Protein AF-A0A812VMN1-F1 (afdb_monomer_lite)

Radius of gyration: 35.75 Å; chains: 1; bounding box: 93×97×85 Å

InterPro domains:
  IPR004925 HpaB/PvcC/4-BUDH [PTHR36117] (521-815)
  IPR009100 Acyl-CoA dehydrogenase/oxidase, N-terminal and middle domain superfamily [SSF56645] (523-792)
  IPR024674 HpaB/PvcC/4-BUDH N-terminal [PF11794] (525-792)
  IPR027417 P-loop containing nucleoside triphosphate hydrolase [SSF52540] (145-323)
  IPR046373 Acyl-CoA oxidase/dehydrogenase, middle domain superfamily [G3DSA:2.40.110.10] (662-793)

Sequence (817 aa):
MIYGEPLGSWRSGKNKSITTGWVNLVDEKDIPRLTPWEFQLAHIMRTSMAMEYAAKKKKEVPDLNLYYEMCQSLADAIGLIKKQYAFEFPQTPMEEVLPLQDALALQTRFREGSVAGAKFDLLWYLQNGAHLLAGSGFAKKHRTTVFKPFKIQELMIDAILQPGPQLVFGIAPPGTGKTAVVSHILNLFPVHTLVFCCPALPVVLSVGRISNTLGIPYAFCKGRRITPSYSCGRGLGTHVDMPAEPNKPAQTAVECLRYMVVKLNLERKKKRLAEKKRKRNLHDLKRFPRIFLMCDSASASWVLRQLDPNRTILVVDEPPMGSDVYPENPEDNPLACAMMQAMMTPMYKTILMSATLPRPSALPTLVNSFLDRFHIPAAEKDLHVRECMSTELDRGAVMCGPSGAVAFPHQNVSGFDELKKLCLRLPADPLVLKAYTERALARAMEKVQRLKALVGHVKAMDSTPDLEDLAQRAWPDNSGCGTTCGCSSSLSASATAAPAPSPETPLAALSWPRTNPVKQPEIVTAEDFIESLRGRNLKVILQGELISEFVDHPIVWPSVNAMAESYRLAQENPELGSAVGFSGYRMSRFLHICESADDLVLQSQMQRELGRRTGTCFQRCVGQDASNAMWSTTYDIDQKFGTNYHKRFQDFLKLAQSKNWVLGGAMTDVKGDRSLNPSQQEDPDLFVRVAERKPNGGIVLRGCKAHQTGNLNSHWMILMPGSKMDPADKDYAVSCAVPVDAPGITYVYGRQSCDLRAMEPGDIDQGNAKFGGQETMTIFEDVYVPPEYVFMDGEVDFTQILVERFTAYHRRRGLVY

Structure (mmCIF, N/CA/C/O backbone):
data_AF-A0A812VMN1-F1
#
_entry.id   AF-A0A812VMN1-F1
#
loop_
_atom_site.group_PDB
_atom_site.id
_atom_site.type_symbol
_atom_site.label_atom_id
_atom_site.label_alt_id
_atom_site.label_comp_id
_atom_site.label_asym_id
_atom_site.label_entity_id
_atom_site.label_seq_id
_atom_site.pdbx_PDB_ins_code
_atom_site.Cartn_x
_atom_site.Cartn_y
_atom_site.Cartn_z
_atom_site.occupancy
_atom_site.B_iso_or_equiv
_atom_site.auth_seq_id
_atom_site.auth_comp_id
_atom_site.auth_asym_id
_atom_site.auth_atom_id
_atom_site.pdbx_PDB_model_num
ATOM 1 N N . MET A 1 1 ? -13.527 31.459 -38.493 1.00 35.25 1 MET A N 1
ATOM 2 C CA . MET A 1 1 ? -13.817 32.884 -38.769 1.00 35.25 1 MET A CA 1
ATOM 3 C C . MET A 1 1 ? -13.232 33.651 -37.594 1.00 35.25 1 MET A C 1
ATOM 5 O O . MET A 1 1 ? -13.767 33.505 -36.512 1.00 35.25 1 MET A O 1
ATOM 9 N N . ILE A 1 2 ? -12.040 34.246 -37.635 1.00 26.30 2 ILE A N 1
ATOM 10 C CA . ILE A 1 2 ? -11.622 35.402 -38.438 1.00 26.30 2 ILE A CA 1
ATOM 11 C C . ILE A 1 2 ? -10.119 35.232 -38.753 1.00 26.30 2 ILE A C 1
ATOM 13 O O . ILE A 1 2 ? -9.270 35.571 -37.943 1.00 26.30 2 ILE A O 1
ATOM 17 N N . TYR A 1 3 ? -9.787 34.670 -39.909 1.00 33.69 3 TYR A N 1
ATOM 18 C CA . TYR A 1 3 ? -8.473 34.832 -40.535 1.00 33.69 3 TYR A CA 1
ATOM 19 C C . TYR A 1 3 ? -8.760 34.966 -42.023 1.00 33.69 3 TYR A C 1
ATOM 21 O O . TYR A 1 3 ? -9.151 33.995 -42.665 1.00 33.69 3 TYR A O 1
ATOM 29 N N . GLY A 1 4 ? -8.688 36.192 -42.530 1.00 31.92 4 GLY A N 1
ATOM 30 C CA . GLY A 1 4 ? -9.039 36.494 -43.912 1.00 31.92 4 GLY A CA 1
ATOM 31 C C . GLY A 1 4 ? -9.212 37.988 -44.138 1.00 31.92 4 GLY A C 1
ATOM 32 O O . GLY A 1 4 ? -10.336 38.428 -44.308 1.00 31.92 4 GLY A O 1
ATOM 33 N N . GLU A 1 5 ? -8.114 38.740 -44.012 1.00 27.44 5 GLU A N 1
ATOM 34 C CA . GLU A 1 5 ? -7.705 39.902 -44.832 1.00 27.44 5 GLU A CA 1
ATOM 35 C C . GLU A 1 5 ? -6.690 40.786 -44.070 1.00 27.44 5 GLU A C 1
ATOM 37 O O . GLU A 1 5 ? -6.786 40.929 -42.847 1.00 27.44 5 GLU A O 1
ATOM 42 N N . PRO A 1 6 ? -5.689 41.373 -44.757 1.00 34.28 6 PRO A N 1
ATOM 43 C CA . PRO A 1 6 ? -4.699 42.238 -44.129 1.00 34.28 6 PRO A CA 1
ATOM 44 C C . PRO A 1 6 ? -5.322 43.610 -43.840 1.00 34.28 6 PRO A C 1
ATOM 46 O O . PRO A 1 6 ? -5.486 44.440 -44.733 1.00 34.28 6 PRO A O 1
ATOM 49 N N . LEU A 1 7 ? -5.669 43.869 -42.577 1.00 32.69 7 LEU A N 1
ATOM 50 C CA . LEU A 1 7 ? -6.157 45.181 -42.151 1.00 32.69 7 LEU A CA 1
ATOM 51 C C . LEU A 1 7 ? -5.025 46.216 -42.203 1.00 32.69 7 LEU A C 1
ATOM 53 O O . LEU A 1 7 ? -4.167 46.292 -41.322 1.00 32.69 7 LEU A O 1
ATOM 57 N N . GLY A 1 8 ? -5.054 47.026 -43.259 1.00 28.23 8 GLY A N 1
ATOM 58 C CA . GLY A 1 8 ? -4.251 48.228 -43.410 1.00 28.23 8 GLY A CA 1
ATOM 59 C C . GLY A 1 8 ? -4.524 49.283 -42.330 1.00 28.23 8 GLY A C 1
ATOM 60 O O . GLY A 1 8 ? -5.625 49.421 -41.804 1.00 28.23 8 GLY A O 1
ATOM 61 N N . SER A 1 9 ? -3.462 50.031 -42.024 1.00 33.09 9 SER A N 1
ATOM 62 C CA . SER A 1 9 ? -3.435 51.371 -41.422 1.00 33.09 9 SER A CA 1
ATOM 63 C C . SER A 1 9 ? -4.474 51.704 -40.336 1.00 33.09 9 SER A C 1
ATOM 65 O O . SER A 1 9 ? -5.394 52.486 -40.561 1.00 33.09 9 SER A O 1
ATOM 67 N N . TRP A 1 10 ? -4.216 51.285 -39.096 1.00 29.81 10 TRP A N 1
ATOM 68 C CA . TRP A 1 10 ? -4.685 52.017 -37.910 1.00 29.81 10 TRP A CA 1
ATOM 69 C C . TRP A 1 10 ? -3.559 52.908 -37.372 1.00 29.81 10 TRP A C 1
ATOM 71 O O . TRP A 1 10 ? -2.960 52.648 -36.331 1.00 29.81 10 TRP A O 1
ATOM 81 N N . ARG A 1 11 ? -3.248 53.987 -38.101 1.00 32.47 11 ARG A N 1
ATOM 82 C CA . ARG A 1 11 ? -2.559 55.156 -37.537 1.00 32.47 11 ARG A CA 1
ATOM 83 C C . ARG A 1 11 ? -3.500 56.357 -37.570 1.00 32.47 11 ARG A C 1
ATOM 85 O O . ARG A 1 11 ? -4.051 56.704 -38.605 1.00 32.47 11 ARG A O 1
ATOM 92 N N . SER A 1 12 ? -3.564 57.030 -36.423 1.00 40.91 12 SER A N 1
ATOM 93 C CA . SER A 1 12 ? -4.097 58.378 -36.185 1.00 40.91 12 SER A CA 1
ATOM 94 C C . SER A 1 12 ? -5.624 58.545 -36.084 1.00 40.91 12 SER A C 1
ATOM 96 O O . SER A 1 12 ? -6.322 58.893 -37.025 1.00 40.91 12 SER A O 1
ATOM 98 N N . GLY A 1 13 ? -6.123 58.427 -34.851 1.00 27.69 13 GLY A N 1
ATOM 99 C CA . GLY A 1 13 ? -7.329 59.110 -34.386 1.00 27.69 13 GLY A CA 1
ATOM 100 C C . GLY A 1 13 ? -6.998 59.835 -33.082 1.00 27.69 13 GLY A C 1
ATOM 101 O O . GLY A 1 13 ? -6.649 59.195 -32.092 1.00 27.69 13 GLY A O 1
ATOM 102 N N . LYS A 1 14 ? -7.032 61.172 -33.093 1.00 37.59 14 LYS A N 1
ATOM 103 C CA . LYS A 1 14 ? -6.680 62.028 -31.948 1.00 37.59 14 LYS A CA 1
ATOM 104 C C . LYS A 1 14 ? -7.503 61.635 -30.700 1.00 37.59 14 LYS A C 1
ATOM 106 O O . LYS A 1 14 ? -8.727 61.589 -30.755 1.00 37.59 14 LYS A O 1
ATOM 111 N N . ASN A 1 15 ? -6.812 61.392 -29.581 1.00 39.56 15 ASN A N 1
ATOM 112 C CA . ASN A 1 15 ? -7.330 61.209 -28.211 1.00 39.56 15 ASN A CA 1
ATOM 113 C C . ASN A 1 15 ? -8.069 59.909 -27.815 1.00 39.56 15 ASN A C 1
ATOM 115 O O . ASN A 1 15 ? -8.732 59.898 -26.778 1.00 39.56 15 ASN A O 1
ATOM 119 N N . LYS A 1 16 ? -7.899 58.781 -28.515 1.00 35.72 16 LYS A N 1
ATOM 120 C CA . LYS A 1 16 ? -8.240 57.459 -27.943 1.00 35.72 16 LYS A CA 1
ATOM 121 C C . LYS A 1 16 ? -6.968 56.635 -27.764 1.00 35.72 16 LYS A C 1
ATOM 123 O O . LYS A 1 16 ? -6.274 56.360 -28.736 1.00 35.72 16 LYS A O 1
ATOM 128 N N . SER A 1 17 ? -6.630 56.278 -26.524 1.00 40.81 17 SER A N 1
ATOM 129 C CA . SER A 1 17 ? -5.515 55.366 -26.261 1.00 40.81 17 SER A CA 1
ATOM 130 C C . SER A 1 17 ? -5.830 53.981 -26.837 1.00 40.81 17 SER A C 1
ATOM 132 O O . SER 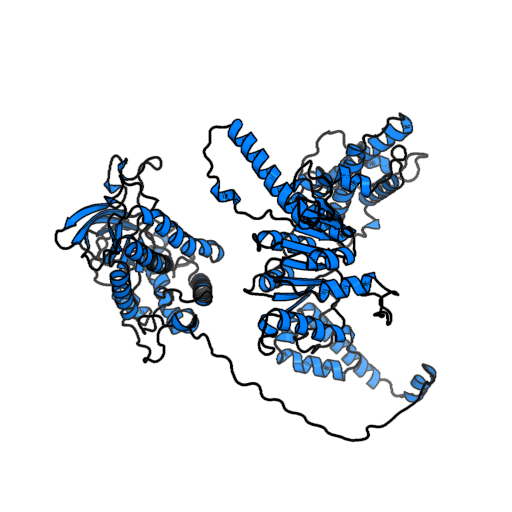A 1 17 ? -6.972 53.513 -26.765 1.00 40.81 17 SER A O 1
ATOM 134 N N . ILE A 1 18 ? -4.799 53.336 -27.389 1.00 43.00 18 ILE A N 1
ATOM 135 C CA . ILE A 1 18 ? -4.812 51.999 -28.017 1.00 43.00 18 ILE A CA 1
ATOM 136 C C . ILE A 1 18 ? -5.536 50.942 -27.153 1.00 43.00 18 ILE A C 1
ATOM 138 O O . ILE A 1 18 ? -6.236 50.089 -27.690 1.00 43.00 18 ILE A O 1
ATOM 142 N N . THR A 1 19 ? -5.521 51.110 -25.827 1.00 46.66 19 THR A N 1
ATOM 143 C CA . THR A 1 19 ? -6.191 50.282 -24.806 1.00 46.66 19 THR A CA 1
ATOM 144 C C . THR A 1 19 ? -7.711 50.093 -24.943 1.00 46.66 19 THR A C 1
ATOM 146 O O . THR A 1 19 ? -8.285 49.311 -24.191 1.00 46.66 19 THR A O 1
ATOM 149 N N . THR A 1 20 ? -8.407 50.801 -25.840 1.00 49.94 20 THR A N 1
ATOM 150 C CA . THR A 1 20 ? -9.887 50.787 -25.898 1.00 49.94 20 THR A CA 1
ATOM 151 C C . THR A 1 20 ? -10.496 49.920 -27.004 1.00 49.94 20 THR A C 1
ATOM 153 O O . THR A 1 20 ? -11.693 49.651 -26.948 1.00 49.94 20 THR A O 1
ATOM 156 N N . GLY A 1 21 ? -9.721 49.446 -27.986 1.00 48.81 21 GLY A N 1
ATOM 157 C CA . GLY A 1 21 ? -10.266 48.729 -29.152 1.00 48.81 21 GLY A CA 1
ATOM 158 C C . GLY A 1 21 ? -10.884 47.364 -28.818 1.00 48.81 21 GLY A C 1
ATOM 159 O O . GLY A 1 21 ? -12.062 47.132 -29.077 1.00 48.81 21 GLY A O 1
ATOM 160 N N . TRP A 1 22 ? -10.107 46.480 -28.188 1.00 51.75 22 TRP A N 1
ATOM 161 C CA . TRP A 1 22 ? -10.506 45.094 -27.891 1.00 51.75 22 TRP A CA 1
ATOM 162 C C . TRP A 1 22 ? -11.479 44.969 -26.713 1.00 51.75 22 TRP A C 1
ATOM 164 O O . TRP A 1 22 ? -12.366 44.121 -26.701 1.00 51.75 22 TRP A O 1
ATOM 174 N N . VAL A 1 23 ? -11.346 45.863 -25.734 1.00 53.16 23 VAL A N 1
ATOM 175 C CA . VAL A 1 23 ? -12.143 45.907 -24.496 1.00 53.16 23 VAL A CA 1
ATOM 176 C C . VAL A 1 23 ? -13.631 46.181 -24.770 1.00 53.16 23 VAL A C 1
ATOM 178 O O . VAL A 1 23 ? -14.505 45.772 -24.000 1.00 53.16 23 VAL A O 1
ATOM 181 N N . ASN A 1 24 ? -13.939 46.844 -25.887 1.00 55.62 24 ASN A N 1
ATOM 182 C CA . ASN A 1 24 ? -15.307 47.187 -26.270 1.00 55.62 24 ASN A CA 1
ATOM 183 C C . ASN A 1 24 ? -16.091 46.016 -26.893 1.00 55.62 24 ASN A C 1
ATOM 185 O O . ASN A 1 24 ? -17.313 46.100 -26.941 1.00 55.62 24 ASN A O 1
ATOM 189 N N . LEU A 1 25 ? -15.427 44.930 -27.315 1.00 53.78 25 LEU A N 1
ATOM 190 C CA . LEU A 1 25 ? -16.048 43.781 -28.001 1.00 53.78 25 LEU A CA 1
ATOM 191 C C . LEU A 1 25 ? -16.749 42.778 -27.066 1.00 53.78 25 LEU A C 1
ATOM 193 O O . LEU A 1 25 ? -17.344 41.815 -27.538 1.00 53.78 25 LEU A O 1
ATOM 197 N N . VAL A 1 26 ? -16.664 42.971 -25.749 1.00 58.97 26 VAL A N 1
ATOM 198 C CA . VAL A 1 26 ? -17.080 41.980 -24.751 1.00 58.97 26 VAL A CA 1
ATOM 199 C C . VAL A 1 26 ? -18.135 42.588 -23.826 1.00 58.97 26 VAL A C 1
ATOM 201 O O . VAL A 1 26 ? -17.791 43.400 -22.967 1.00 58.97 26 VAL A O 1
ATOM 204 N N . ASP A 1 27 ? -19.405 42.204 -23.994 1.00 52.06 27 ASP A N 1
ATOM 205 C CA . ASP A 1 27 ? -20.539 42.755 -23.224 1.00 52.06 27 ASP A CA 1
ATOM 206 C C . ASP A 1 27 ? -21.315 41.708 -22.404 1.00 52.06 27 ASP A C 1
ATOM 208 O O . ASP A 1 27 ? -22.488 41.877 -22.081 1.00 52.06 27 ASP A O 1
ATOM 212 N N . GLU A 1 28 ? -20.649 40.618 -22.021 1.00 54.25 28 GLU A N 1
ATOM 213 C CA . GLU A 1 28 ? -21.248 39.557 -21.209 1.00 54.25 28 GLU A CA 1
ATOM 214 C C . GLU A 1 28 ? -20.654 39.516 -19.796 1.00 54.25 28 GLU A C 1
ATOM 216 O O . GLU A 1 28 ? -19.440 39.626 -19.604 1.00 54.25 28 GLU A O 1
ATOM 221 N N . LYS A 1 29 ? -21.526 39.335 -18.791 1.00 53.53 29 LYS A N 1
ATOM 222 C CA . LYS A 1 29 ? -21.144 39.202 -17.373 1.00 53.53 29 LYS A CA 1
ATOM 223 C C . LYS A 1 29 ? -20.345 37.925 -17.080 1.00 53.53 29 LYS A C 1
ATOM 225 O O . LYS A 1 29 ? -19.627 37.908 -16.089 1.00 53.53 29 LYS A O 1
ATOM 230 N N . ASP A 1 30 ? -20.432 36.904 -17.937 1.00 57.50 30 ASP A N 1
ATOM 231 C CA . ASP A 1 30 ? -19.770 35.610 -17.755 1.00 57.50 30 ASP A CA 1
ATOM 232 C C . ASP A 1 30 ? -19.314 35.003 -19.091 1.00 57.50 30 ASP A C 1
ATOM 234 O O . ASP A 1 30 ? -20.120 34.493 -19.860 1.00 57.50 30 ASP A O 1
ATOM 238 N N . ILE A 1 31 ? -18.003 34.980 -19.347 1.00 59.94 31 ILE A N 1
ATOM 239 C CA . ILE A 1 31 ? -17.443 34.379 -20.573 1.00 59.94 31 ILE A CA 1
ATOM 240 C C . ILE A 1 31 ? -17.207 32.870 -20.387 1.00 59.94 31 ILE A C 1
ATOM 242 O O . ILE A 1 31 ? -16.609 32.485 -19.375 1.00 59.94 31 ILE A O 1
ATOM 246 N N . PRO A 1 32 ? -17.609 31.986 -21.321 1.00 60.97 32 PRO A N 1
ATOM 247 C CA . PRO A 1 32 ? -17.341 30.545 -21.244 1.00 60.97 32 PRO A CA 1
ATOM 248 C C . PRO A 1 32 ? -15.850 30.178 -21.106 1.00 60.97 32 PRO A C 1
ATOM 250 O O . PRO A 1 32 ? -14.961 30.884 -21.568 1.00 60.97 32 PRO A O 1
ATOM 253 N N . ARG A 1 33 ? -15.547 29.027 -20.479 1.00 58.06 33 ARG A N 1
ATOM 254 C CA . ARG A 1 33 ? -14.154 28.571 -20.238 1.00 58.06 33 ARG A CA 1
ATOM 255 C C . ARG A 1 33 ? -13.366 28.248 -21.510 1.00 58.06 33 ARG A C 1
ATOM 257 O O . ARG A 1 33 ? -12.141 28.278 -21.474 1.00 58.06 33 ARG A O 1
ATOM 264 N N . LEU A 1 34 ? -14.075 27.887 -22.577 1.00 58.91 34 LEU A N 1
ATOM 265 C CA . LEU A 1 34 ? -13.511 27.479 -23.865 1.00 58.91 34 LEU A CA 1
ATOM 266 C C . LEU A 1 34 ? -13.274 28.665 -24.808 1.00 58.91 34 LEU A C 1
ATOM 268 O O . LEU A 1 34 ? -12.746 28.475 -25.897 1.00 58.91 34 LEU A O 1
ATOM 272 N N . THR A 1 35 ? -13.673 29.877 -24.413 1.00 65.81 35 THR A N 1
ATOM 273 C CA . THR A 1 35 ? -13.444 31.076 -25.219 1.00 65.81 35 THR A CA 1
ATOM 274 C C . THR A 1 35 ? -11.938 31.323 -25.363 1.00 65.81 35 THR A C 1
ATOM 276 O O . THR A 1 35 ? -11.230 31.135 -24.371 1.00 65.81 35 THR A O 1
ATOM 279 N N . PRO A 1 36 ? -11.434 31.755 -26.534 1.00 73.38 36 PRO A N 1
ATOM 280 C CA . PRO A 1 36 ? -10.017 32.063 -26.711 1.00 73.38 36 PRO A CA 1
ATOM 281 C C . PRO A 1 36 ? -9.487 33.031 -25.645 1.00 73.38 36 PRO A C 1
ATOM 283 O O . PRO A 1 36 ? -10.223 33.887 -25.131 1.00 73.38 36 PRO A O 1
ATOM 286 N N . TRP A 1 37 ? -8.219 32.862 -25.270 1.00 73.19 37 TRP A N 1
ATOM 287 C CA . TRP A 1 37 ? -7.613 33.531 -24.117 1.00 73.19 37 TRP A CA 1
ATOM 288 C C . TRP A 1 37 ? -7.606 35.062 -24.264 1.00 73.19 37 TRP A C 1
ATOM 290 O O . TRP A 1 37 ? -7.688 35.779 -23.266 1.00 73.19 37 TRP A O 1
ATOM 300 N N . GLU A 1 38 ? -7.588 35.566 -25.498 1.00 71.88 38 GLU A N 1
ATOM 301 C CA . GLU A 1 38 ? -7.618 36.983 -25.858 1.00 71.88 38 GLU A CA 1
ATOM 302 C C . GLU A 1 38 ? -8.892 37.660 -25.337 1.00 71.88 38 GLU A C 1
ATOM 304 O O . GLU A 1 38 ? -8.843 38.731 -24.729 1.00 71.88 38 GLU A O 1
ATOM 309 N N . PHE A 1 39 ? -10.043 37.001 -25.502 1.00 73.19 39 PHE A N 1
ATOM 310 C CA . PHE A 1 39 ? -11.337 37.511 -25.043 1.00 73.19 39 PHE A CA 1
ATOM 311 C C . PHE A 1 39 ? -11.486 37.421 -23.522 1.00 73.19 39 PHE A C 1
ATOM 313 O O . PHE A 1 39 ? -12.102 38.287 -22.898 1.00 73.19 39 PHE A O 1
ATOM 320 N N . GLN A 1 40 ? -10.887 36.401 -22.904 1.00 73.38 40 GLN A N 1
ATOM 321 C CA . GLN A 1 40 ? -10.869 36.263 -21.448 1.00 73.38 40 GLN A CA 1
ATOM 322 C C . GLN A 1 40 ? -10.008 37.354 -20.790 1.00 73.38 40 GLN A C 1
ATOM 324 O O . GLN A 1 40 ? -10.399 37.922 -19.766 1.00 73.38 40 GLN A O 1
ATOM 329 N N . LEU A 1 41 ? -8.868 37.699 -21.400 1.00 79.00 41 LEU A N 1
ATOM 330 C CA . LEU A 1 41 ? -8.014 38.803 -20.962 1.00 79.00 41 LEU A CA 1
ATOM 331 C C . LEU A 1 41 ? -8.716 40.155 -21.120 1.00 79.00 41 LEU A C 1
ATOM 333 O O . LEU A 1 41 ? -8.740 40.951 -20.177 1.00 79.00 41 LEU A O 1
ATOM 337 N N . ALA A 1 42 ? -9.343 40.385 -22.278 1.00 78.19 42 ALA A N 1
ATOM 338 C CA . ALA A 1 42 ? -10.079 41.614 -22.568 1.00 78.19 42 ALA A CA 1
ATOM 339 C C . ALA A 1 42 ? -11.192 41.885 -21.540 1.00 78.19 42 ALA A C 1
ATOM 341 O O . ALA A 1 42 ? -11.392 43.029 -21.129 1.00 78.19 42 ALA A O 1
ATOM 342 N N . HIS A 1 43 ? -11.871 40.842 -21.057 1.00 80.75 43 HIS A N 1
ATOM 343 C CA . HIS A 1 43 ? -12.899 40.954 -20.021 1.00 80.75 43 HIS A CA 1
ATOM 344 C C . HIS A 1 43 ? -12.357 41.440 -18.675 1.00 80.75 43 HIS A C 1
ATOM 346 O O . HIS A 1 43 ? -12.899 42.372 -18.082 1.00 80.75 43 HIS A O 1
ATOM 352 N N . ILE A 1 44 ? -11.259 40.848 -18.197 1.00 82.19 44 ILE A N 1
ATOM 353 C CA . ILE A 1 44 ? -10.638 41.250 -16.925 1.00 82.19 44 ILE A CA 1
ATOM 354 C C . ILE A 1 44 ? -10.109 42.682 -17.015 1.00 82.19 44 ILE A C 1
ATOM 356 O O . ILE A 1 44 ? -10.258 43.469 -16.073 1.00 82.19 44 ILE A O 1
ATOM 360 N N . MET A 1 45 ? -9.533 43.044 -18.162 1.00 83.50 45 MET A N 1
ATOM 361 C CA . MET A 1 45 ? -9.108 44.412 -18.434 1.00 83.50 45 MET A CA 1
ATOM 362 C C . MET A 1 45 ? -10.285 45.392 -18.444 1.00 83.50 45 MET A C 1
ATOM 364 O O . MET A 1 45 ? -10.168 46.458 -17.844 1.00 83.50 45 MET A O 1
ATOM 368 N N . ARG A 1 46 ? -11.434 45.031 -19.035 1.00 81.62 46 ARG A N 1
ATOM 369 C CA . ARG A 1 46 ? -12.659 45.853 -19.027 1.00 81.62 46 ARG A CA 1
ATOM 370 C C . ARG A 1 46 ? -13.127 46.152 -17.611 1.00 81.62 46 ARG A C 1
ATOM 372 O O . ARG A 1 46 ? -13.321 47.316 -17.268 1.00 81.62 46 ARG A O 1
ATOM 379 N N . THR A 1 47 ? -13.270 45.120 -16.784 1.00 80.19 47 THR A N 1
ATOM 380 C CA . THR A 1 47 ? -13.732 45.254 -15.393 1.00 80.19 47 THR A CA 1
ATOM 381 C C . THR A 1 47 ? -12.773 46.118 -14.574 1.00 80.19 47 THR A C 1
ATOM 383 O O . THR A 1 47 ? -13.196 46.972 -13.795 1.00 80.19 47 THR A O 1
ATOM 386 N N . SER A 1 48 ? -11.471 45.970 -14.820 1.00 83.69 48 SER A N 1
ATOM 387 C CA . SER A 1 48 ? -10.429 46.774 -14.177 1.00 83.69 48 SER A CA 1
ATOM 388 C C . SER A 1 48 ? -10.471 48.243 -14.648 1.00 83.69 48 SER A C 1
ATOM 390 O O . SER A 1 48 ? -10.451 49.166 -13.836 1.00 83.69 48 SER A O 1
ATOM 392 N N . MET A 1 49 ? -10.629 48.502 -15.948 1.00 80.94 49 MET A N 1
ATOM 393 C CA . MET A 1 49 ? -10.775 49.864 -16.485 1.00 80.94 49 MET A CA 1
ATOM 394 C C . MET A 1 49 ? -12.077 50.542 -16.040 1.00 80.94 49 MET A C 1
ATOM 396 O O . MET A 1 49 ? -12.082 51.748 -15.797 1.00 80.94 49 MET A O 1
ATOM 400 N N . ALA A 1 50 ? -13.171 49.791 -15.888 1.00 81.00 50 ALA A N 1
ATOM 401 C CA . ALA A 1 50 ? -14.434 50.307 -15.364 1.00 81.00 50 ALA A CA 1
ATOM 402 C C . ALA A 1 50 ? -14.291 50.782 -13.910 1.00 81.00 50 ALA A C 1
ATOM 404 O O . ALA A 1 50 ? -14.812 51.839 -13.554 1.00 81.00 50 ALA A O 1
ATOM 405 N N . MET A 1 51 ? -13.526 50.049 -13.097 1.00 81.38 51 MET A N 1
ATOM 406 C CA . MET A 1 51 ? -13.195 50.440 -11.727 1.00 81.38 51 MET A CA 1
ATOM 407 C C . MET A 1 51 ? -12.311 51.693 -11.682 1.00 81.38 51 MET A C 1
ATOM 409 O O . MET A 1 51 ? -12.594 52.616 -10.920 1.00 81.38 51 MET A O 1
ATOM 413 N N . GLU A 1 52 ? -11.287 51.774 -12.540 1.00 80.06 52 GLU A N 1
ATOM 414 C CA . GLU A 1 52 ? -10.450 52.977 -12.685 1.00 80.06 52 GLU A CA 1
ATOM 415 C C . GLU A 1 52 ? -11.298 54.196 -13.102 1.00 80.06 52 GLU A C 1
ATOM 417 O O . GLU A 1 52 ? -11.141 55.291 -12.557 1.00 80.06 52 GLU A O 1
ATOM 422 N N . TYR A 1 53 ? -12.246 54.006 -14.025 1.00 80.31 53 TYR A N 1
ATOM 423 C CA . TYR A 1 53 ? -13.159 55.053 -14.482 1.00 80.31 53 TYR A CA 1
ATOM 424 C C . TYR A 1 53 ? -14.125 55.519 -13.386 1.00 80.31 53 TYR A C 1
ATOM 426 O O . TYR A 1 53 ? -14.284 56.726 -13.193 1.00 80.31 53 TYR A O 1
ATOM 434 N N . ALA A 1 54 ? -14.751 54.595 -12.650 1.00 80.62 54 ALA A N 1
ATOM 435 C CA . ALA A 1 54 ? -15.650 54.923 -11.543 1.00 80.62 54 ALA A CA 1
ATOM 436 C C . ALA A 1 54 ? -14.921 55.727 -10.452 1.00 80.62 54 ALA A C 1
ATOM 438 O O . ALA A 1 54 ? -15.383 56.796 -10.046 1.00 80.62 54 ALA A O 1
ATOM 439 N N . ALA A 1 55 ? -13.714 55.298 -10.084 1.00 77.62 55 ALA A N 1
ATOM 440 C CA . ALA A 1 55 ? -12.883 55.997 -9.112 1.00 77.62 55 ALA A CA 1
ATOM 441 C C . ALA A 1 55 ? -12.451 57.401 -9.587 1.00 77.62 55 ALA A C 1
ATOM 443 O O . ALA A 1 55 ? -12.559 58.369 -8.836 1.00 77.62 55 ALA A O 1
ATOM 444 N N . LYS A 1 56 ? -11.991 57.549 -10.842 1.00 77.06 56 LYS A N 1
ATOM 445 C CA . LYS A 1 56 ? -11.466 58.831 -11.360 1.00 77.06 56 LYS A CA 1
ATOM 446 C C . LYS A 1 56 ? -12.545 59.830 -11.784 1.00 77.06 56 LYS A C 1
ATOM 448 O O . LYS A 1 56 ? -12.403 61.021 -11.517 1.00 77.06 56 LYS A O 1
ATOM 453 N N . LYS A 1 57 ? -13.596 59.384 -12.482 1.00 75.62 57 LYS A N 1
ATOM 454 C CA . LYS A 1 57 ? -14.639 60.269 -13.039 1.00 75.62 57 LYS A CA 1
ATOM 455 C C . LYS A 1 57 ? -15.851 60.427 -12.132 1.00 75.62 57 LYS A C 1
ATOM 457 O O . LYS A 1 57 ? -16.395 61.525 -12.076 1.00 75.62 57 LYS A O 1
ATOM 462 N N . LYS A 1 58 ? -16.277 59.365 -11.439 1.00 73.12 58 LYS A N 1
ATOM 463 C CA . LYS A 1 58 ? -17.441 59.416 -10.537 1.00 73.12 58 LYS A CA 1
ATOM 464 C C . LYS A 1 58 ? -17.068 59.712 -9.081 1.00 73.12 58 LYS A C 1
ATOM 466 O O . LYS A 1 58 ? -17.964 59.915 -8.271 1.00 73.12 58 LYS A O 1
ATOM 471 N N . LYS A 1 59 ? -15.765 59.793 -8.763 1.00 75.12 59 LYS A N 1
ATOM 472 C CA . LYS A 1 59 ? -15.225 60.014 -7.406 1.00 75.12 59 LYS A CA 1
ATOM 473 C C . LYS A 1 59 ? -15.749 59.003 -6.375 1.00 75.12 59 LYS A C 1
ATOM 475 O O . LYS A 1 59 ? -15.860 59.321 -5.194 1.00 75.12 59 LYS A O 1
ATOM 480 N N . GLU A 1 60 ? -16.087 57.795 -6.819 1.00 77.62 60 GLU A N 1
ATOM 481 C CA . GLU A 1 60 ? -16.544 56.723 -5.935 1.00 77.62 60 GLU A CA 1
ATOM 482 C C . GLU A 1 60 ? -15.361 56.170 -5.130 1.00 77.62 60 GLU A C 1
ATOM 484 O O . GLU A 1 60 ? -14.267 55.971 -5.667 1.00 77.62 60 GLU A O 1
ATOM 489 N N . VAL A 1 61 ? -15.577 55.924 -3.834 1.00 72.12 61 VAL A N 1
ATOM 490 C CA . VAL A 1 61 ? -14.572 55.285 -2.976 1.00 72.12 61 VAL A CA 1
ATOM 491 C C . VAL A 1 61 ? -14.493 53.808 -3.368 1.00 72.12 61 VAL A C 1
ATOM 493 O O . VAL A 1 61 ? -15.513 53.119 -3.304 1.00 72.12 61 VAL A O 1
ATOM 496 N N . PRO A 1 62 ? -13.323 53.300 -3.789 1.00 67.62 62 PRO A N 1
ATOM 497 C CA . PRO A 1 62 ? -13.211 51.924 -4.239 1.00 67.62 62 PRO A CA 1
ATOM 498 C C . PRO A 1 62 ? -13.369 50.961 -3.063 1.00 67.62 62 PRO A C 1
ATOM 500 O O . PRO A 1 62 ? -12.751 51.139 -2.011 1.00 67.62 62 PRO A O 1
ATOM 503 N N . ASP A 1 63 ? -14.152 49.900 -3.263 1.00 81.12 63 ASP A N 1
ATOM 504 C CA . ASP A 1 63 ? -14.118 48.748 -2.367 1.00 81.12 63 ASP A CA 1
ATOM 505 C C . ASP A 1 63 ? -12.728 48.114 -2.460 1.00 81.12 63 ASP A C 1
ATOM 507 O O . ASP A 1 63 ? -12.343 47.553 -3.491 1.00 81.12 63 ASP A O 1
ATOM 511 N N . LEU A 1 64 ? -11.968 48.221 -1.370 1.00 77.19 64 LEU A N 1
ATOM 512 C CA . LEU A 1 64 ? -10.617 47.689 -1.292 1.00 77.19 64 LEU A CA 1
ATOM 513 C C . LEU A 1 64 ? -10.608 46.183 -1.582 1.00 77.19 64 LEU A C 1
ATOM 515 O O . LEU A 1 64 ? -9.739 45.727 -2.315 1.00 77.19 64 LEU A O 1
ATOM 519 N N . ASN A 1 65 ? -11.591 45.404 -1.121 1.00 73.50 65 ASN A N 1
ATOM 520 C CA . ASN A 1 65 ? -11.616 43.963 -1.402 1.00 73.50 65 ASN A CA 1
ATOM 521 C C . ASN A 1 65 ? -11.708 43.681 -2.905 1.00 73.50 65 ASN A C 1
ATOM 523 O O . ASN A 1 65 ? -10.938 42.874 -3.427 1.00 73.50 65 ASN A O 1
ATOM 527 N N . LEU A 1 66 ? -12.593 44.397 -3.603 1.00 77.94 66 LEU A N 1
ATOM 528 C CA . LEU A 1 66 ? -12.771 44.265 -5.046 1.00 77.94 66 LEU A CA 1
ATOM 529 C C . LEU A 1 66 ? -11.542 44.768 -5.823 1.00 77.94 66 LEU A C 1
ATOM 531 O O . LEU A 1 66 ? -11.132 44.148 -6.805 1.00 77.94 66 LEU A O 1
ATOM 535 N N . TYR A 1 67 ? -10.908 45.850 -5.361 1.00 83.44 67 TYR A N 1
ATOM 536 C CA . TYR A 1 67 ? -9.653 46.355 -5.925 1.00 83.44 67 TYR A CA 1
ATOM 537 C C . TYR A 1 67 ? -8.534 45.304 -5.848 1.00 83.44 67 TYR A C 1
ATOM 539 O O . TYR A 1 67 ? -7.898 45.002 -6.863 1.00 83.44 67 TYR A O 1
ATOM 547 N N . TYR A 1 68 ? -8.326 44.687 -4.680 1.00 79.38 68 TYR A N 1
ATOM 548 C CA . TYR A 1 68 ? -7.313 43.639 -4.515 1.00 79.38 68 TYR A CA 1
ATOM 549 C C . TYR A 1 68 ? -7.669 42.353 -5.280 1.00 79.38 68 TYR A C 1
ATOM 551 O O . TYR A 1 68 ? -6.767 41.687 -5.796 1.00 79.38 68 TYR A O 1
ATOM 559 N N . GLU A 1 69 ? -8.955 42.019 -5.432 1.00 79.75 69 GLU A N 1
ATOM 560 C CA . GLU A 1 69 ? -9.405 40.893 -6.261 1.00 79.75 69 GLU A CA 1
ATOM 561 C C . GLU A 1 69 ? -9.102 41.113 -7.750 1.00 79.75 69 GLU A C 1
ATOM 563 O O . GLU A 1 69 ? -8.610 40.200 -8.423 1.00 79.75 69 GLU A O 1
ATOM 568 N N . MET A 1 70 ? -9.327 42.322 -8.272 1.00 82.31 70 MET A N 1
ATOM 569 C CA . MET A 1 70 ? -8.997 42.653 -9.663 1.00 82.31 70 MET A CA 1
ATOM 570 C C . MET A 1 70 ? -7.489 42.728 -9.898 1.00 82.31 70 MET A C 1
ATOM 572 O O . MET A 1 70 ? -7.010 42.194 -10.899 1.00 82.31 70 MET A O 1
ATOM 576 N N . CYS A 1 71 ? -6.720 43.272 -8.946 1.00 79.75 71 CYS A N 1
ATOM 577 C CA . CYS A 1 71 ? -5.254 43.217 -8.986 1.00 79.75 71 CYS A CA 1
ATOM 578 C C . CYS A 1 71 ? -4.751 41.772 -9.126 1.00 79.75 71 CYS A C 1
ATOM 580 O O . CYS A 1 71 ? -3.870 41.491 -9.944 1.00 79.75 71 CYS A O 1
ATOM 582 N N . GLN A 1 72 ? -5.330 40.846 -8.354 1.00 77.25 72 GLN A N 1
ATOM 583 C CA . GLN A 1 72 ? -4.946 39.438 -8.389 1.00 77.25 72 GLN A CA 1
ATOM 584 C C . GLN A 1 72 ? -5.426 38.730 -9.665 1.00 77.25 72 GLN A C 1
ATOM 586 O O . GLN A 1 72 ? -4.679 37.931 -10.230 1.00 77.25 72 GLN A O 1
ATOM 591 N N . SER A 1 73 ? -6.632 39.041 -10.148 1.00 79.69 73 SER A N 1
ATOM 592 C CA . SER A 1 73 ? -7.205 38.468 -11.378 1.00 79.69 73 SER A CA 1
ATOM 593 C C . SER A 1 73 ? -6.414 38.857 -12.621 1.00 79.69 73 SER A C 1
ATOM 595 O O . SER A 1 73 ? -6.094 37.999 -13.443 1.00 79.69 73 SER A O 1
ATOM 597 N N . LEU A 1 74 ? -6.028 40.130 -12.725 1.00 82.62 74 LEU A N 1
ATOM 598 C CA . LEU A 1 74 ? -5.212 40.637 -13.825 1.00 82.62 74 LEU A CA 1
ATOM 599 C C . LEU A 1 74 ? -3.812 40.003 -13.824 1.00 82.62 74 LEU A C 1
ATOM 601 O O . LEU A 1 74 ? -3.308 39.616 -14.876 1.00 82.62 74 LEU A O 1
ATOM 605 N N . ALA A 1 75 ? -3.201 39.831 -12.647 1.00 77.81 75 ALA A N 1
ATOM 606 C CA . ALA A 1 75 ? -1.899 39.176 -12.520 1.00 77.81 75 ALA A CA 1
ATOM 607 C C . ALA A 1 75 ? -1.932 37.688 -12.914 1.00 77.81 75 ALA A C 1
ATOM 609 O O . ALA A 1 75 ? -1.042 37.227 -13.633 1.00 77.81 75 ALA A O 1
ATOM 610 N N . ASP A 1 76 ? -2.954 36.947 -12.472 1.00 71.12 76 ASP A N 1
ATOM 611 C CA . ASP A 1 76 ? -3.109 35.527 -12.803 1.00 71.12 76 ASP A CA 1
ATOM 612 C C . ASP A 1 76 ? -3.369 35.331 -14.313 1.00 71.12 76 ASP A C 1
ATOM 614 O O . ASP A 1 76 ? -2.782 34.434 -14.922 1.00 71.12 76 ASP A O 1
ATOM 618 N N . ALA A 1 77 ? -4.186 36.195 -14.933 1.00 76.75 77 ALA A N 1
ATOM 619 C CA . ALA A 1 77 ? -4.470 36.161 -16.370 1.00 76.75 77 ALA A CA 1
ATOM 620 C C . ALA A 1 77 ? -3.221 36.413 -17.223 1.00 76.75 77 ALA A C 1
ATOM 622 O O . ALA A 1 77 ? -2.890 35.597 -18.083 1.00 76.75 77 ALA A O 1
ATOM 623 N N . ILE A 1 78 ? -2.470 37.480 -16.923 1.00 80.19 78 ILE A N 1
ATOM 624 C CA . ILE A 1 78 ? -1.198 37.792 -17.593 1.00 80.19 78 ILE A CA 1
ATOM 625 C C . ILE A 1 78 ? -0.225 36.608 -17.483 1.00 80.19 78 ILE A C 1
ATOM 627 O O . ILE A 1 78 ? 0.409 36.230 -18.467 1.00 80.19 78 ILE A O 1
ATOM 631 N N . GLY A 1 79 ? -0.106 36.002 -16.298 1.00 73.06 79 GLY A N 1
ATOM 632 C CA . GLY A 1 79 ? 0.813 34.887 -16.062 1.00 73.06 79 GLY A CA 1
ATOM 633 C C . GLY A 1 79 ? 0.459 33.610 -16.831 1.00 73.06 79 GLY A C 1
ATOM 634 O O . GLY A 1 79 ? 1.358 32.940 -17.339 1.00 73.06 79 GLY A O 1
ATOM 635 N N . LEU A 1 80 ? -0.829 33.268 -16.923 1.00 68.00 80 LEU A N 1
ATOM 636 C CA . LEU A 1 80 ? -1.298 32.088 -17.655 1.00 68.00 80 LEU A CA 1
ATOM 637 C C . LEU A 1 80 ? -1.099 32.252 -19.168 1.00 68.00 80 LEU A C 1
ATOM 639 O O . LEU A 1 80 ? -0.560 31.360 -19.820 1.00 68.00 80 LEU A O 1
ATOM 643 N N . ILE A 1 81 ? -1.461 33.420 -19.698 1.00 70.81 81 ILE A N 1
ATOM 644 C CA . ILE A 1 81 ? -1.396 33.731 -21.129 1.00 70.81 81 ILE A CA 1
ATOM 645 C C . ILE A 1 81 ? 0.042 33.777 -21.624 1.00 70.81 81 ILE A C 1
ATOM 647 O O . ILE A 1 81 ? 0.345 33.189 -22.655 1.00 70.81 81 ILE A O 1
ATOM 651 N N . LYS A 1 82 ? 0.961 34.377 -20.853 1.00 71.56 82 LYS A N 1
ATOM 652 C CA . LYS A 1 82 ? 2.392 34.356 -21.192 1.00 71.56 82 LYS A CA 1
ATOM 653 C C . LYS A 1 82 ? 2.924 32.935 -21.391 1.00 71.56 82 LYS A C 1
ATOM 655 O O . LYS A 1 82 ? 3.759 32.718 -22.260 1.00 71.56 82 LYS A O 1
ATOM 660 N N . LYS A 1 83 ? 2.444 31.973 -20.596 1.00 66.50 83 LYS A N 1
ATOM 661 C CA . LYS A 1 83 ? 2.866 30.568 -20.683 1.00 66.50 83 LYS A CA 1
ATOM 662 C C . LYS A 1 83 ? 2.231 29.834 -21.860 1.00 66.50 83 LYS A C 1
ATOM 664 O O . LYS A 1 83 ? 2.931 29.094 -22.538 1.00 66.50 83 LYS A O 1
ATOM 669 N N . GLN A 1 84 ? 0.930 30.013 -22.083 1.00 62.22 84 GLN A N 1
ATOM 670 C CA . GLN A 1 84 ? 0.220 29.354 -23.186 1.00 62.22 84 GLN A CA 1
ATOM 671 C C . GLN A 1 84 ? 0.666 29.901 -24.547 1.00 62.22 84 GLN A C 1
ATOM 673 O O . GLN A 1 84 ? 0.966 29.123 -25.445 1.00 62.22 84 GLN A O 1
ATOM 678 N N . TYR A 1 85 ? 0.825 31.220 -24.668 1.00 66.94 85 TYR A N 1
ATOM 679 C CA . TYR A 1 85 ? 1.241 31.861 -25.913 1.00 66.94 85 TYR A CA 1
ATOM 680 C C . TYR A 1 85 ? 2.673 31.499 -26.317 1.00 66.94 85 TYR A C 1
ATOM 682 O O . TYR A 1 85 ? 2.910 31.132 -27.460 1.00 66.94 85 TYR A O 1
ATOM 690 N N . ALA A 1 86 ? 3.625 31.521 -25.374 1.00 63.69 86 ALA A N 1
ATOM 691 C CA . ALA A 1 86 ? 5.007 31.117 -25.650 1.00 63.69 86 ALA A CA 1
ATOM 692 C C . ALA A 1 86 ? 5.125 29.643 -26.087 1.00 63.69 86 ALA A C 1
ATOM 694 O O . ALA A 1 86 ? 6.082 29.272 -26.762 1.00 63.69 86 ALA A O 1
ATOM 695 N N . PHE A 1 87 ? 4.163 28.803 -25.695 1.00 56.44 87 PHE A N 1
ATOM 696 C CA . PHE A 1 87 ? 4.093 27.408 -26.117 1.00 56.44 87 PHE A CA 1
ATOM 697 C C . PHE A 1 87 ? 3.515 27.255 -27.533 1.00 56.44 87 PHE A C 1
ATOM 699 O O . PHE A 1 87 ? 4.043 26.474 -28.319 1.00 56.44 87 PHE A O 1
ATOM 706 N N . GLU A 1 88 ? 2.455 27.996 -27.865 1.00 54.47 88 GLU A N 1
ATOM 707 C CA . GLU A 1 88 ? 1.782 27.910 -29.171 1.00 54.47 88 GLU A CA 1
ATOM 708 C C . GLU A 1 88 ? 2.509 28.688 -30.283 1.00 54.47 88 GLU A C 1
ATOM 710 O O . GLU A 1 88 ? 2.529 28.242 -31.429 1.00 54.47 88 GLU A O 1
ATOM 715 N N . PHE A 1 89 ? 3.165 29.806 -29.951 1.00 67.19 89 PHE A N 1
ATOM 716 C CA . PHE A 1 89 ? 3.842 30.701 -30.901 1.00 67.19 89 PHE A CA 1
ATOM 717 C C . PHE A 1 89 ? 5.285 31.020 -30.464 1.00 67.19 89 PHE A C 1
ATOM 719 O O . PHE A 1 89 ? 5.611 32.165 -30.149 1.00 67.19 89 PHE A O 1
ATOM 726 N N . PRO A 1 90 ? 6.194 30.029 -30.465 1.00 63.50 90 PRO A N 1
ATOM 727 C CA . PRO A 1 90 ? 7.545 30.173 -29.909 1.00 63.50 90 PRO A CA 1
ATOM 728 C C . PRO A 1 90 ? 8.458 31.144 -30.677 1.00 63.50 90 PRO A C 1
ATOM 730 O O . PRO A 1 90 ? 9.515 31.508 -30.171 1.00 63.50 90 PRO A O 1
ATOM 733 N N . GLN A 1 91 ? 8.079 31.542 -31.897 1.00 67.44 91 GLN A N 1
ATOM 734 C CA . GLN A 1 91 ? 8.867 32.422 -32.771 1.00 67.44 91 GLN A CA 1
ATOM 735 C C . GLN A 1 91 ? 8.421 33.891 -32.721 1.00 67.44 91 GLN A C 1
ATOM 737 O O . GLN A 1 91 ? 9.074 34.741 -33.321 1.00 67.44 91 GLN A O 1
ATOM 742 N N . THR A 1 92 ? 7.313 34.201 -32.039 1.00 70.38 92 THR A N 1
ATOM 743 C CA . THR A 1 92 ? 6.796 35.570 -31.935 1.00 70.38 92 THR A CA 1
ATOM 744 C C . THR A 1 92 ? 7.286 36.201 -30.631 1.00 70.38 92 THR A C 1
ATOM 746 O O . THR A 1 92 ? 6.994 35.661 -29.559 1.00 70.38 92 THR A O 1
ATOM 749 N N . PRO A 1 93 ? 8.004 37.337 -30.677 1.00 73.56 93 PRO A N 1
ATOM 750 C CA . PRO A 1 93 ? 8.406 38.056 -29.474 1.00 73.56 93 PRO A CA 1
ATOM 751 C C . PRO A 1 93 ? 7.186 38.429 -28.626 1.00 73.56 93 PRO A C 1
ATOM 753 O O . PRO A 1 93 ? 6.165 38.894 -29.137 1.00 73.56 93 PRO A O 1
ATOM 756 N N . MET A 1 94 ? 7.287 38.251 -27.309 1.00 65.88 94 MET A N 1
ATOM 757 C CA . MET A 1 94 ? 6.192 38.562 -26.378 1.00 65.88 94 MET A CA 1
ATOM 758 C C . MET A 1 94 ? 5.830 40.053 -26.393 1.00 65.88 94 MET A C 1
ATOM 760 O O . MET A 1 94 ? 4.715 40.437 -26.035 1.00 65.88 94 MET A O 1
ATOM 764 N N . GLU A 1 95 ? 6.773 40.883 -26.825 1.00 66.69 95 GLU A N 1
ATOM 765 C CA . GLU A 1 95 ? 6.647 42.314 -27.033 1.00 66.69 95 GLU A CA 1
ATOM 766 C C . GLU A 1 95 ? 5.743 42.659 -28.221 1.00 66.69 95 GLU A C 1
ATOM 768 O O . GLU A 1 95 ? 5.277 43.783 -28.284 1.00 66.69 95 GLU A O 1
ATOM 773 N N . GLU A 1 96 ? 5.434 41.740 -29.135 1.00 70.06 96 GLU A N 1
ATOM 774 C CA . GLU A 1 96 ? 4.554 42.013 -30.285 1.00 70.06 96 GLU A CA 1
ATOM 775 C C . GLU A 1 96 ? 3.073 41.699 -29.990 1.00 70.06 96 GLU A C 1
ATOM 777 O O . GLU A 1 96 ? 2.180 42.014 -30.780 1.00 70.06 96 GLU A O 1
ATOM 782 N N . VAL A 1 97 ? 2.778 41.130 -28.815 1.00 74.06 97 VAL A N 1
ATOM 783 C CA . VAL A 1 97 ? 1.428 40.710 -28.415 1.00 74.06 97 VAL A CA 1
ATOM 784 C C . VAL A 1 97 ? 0.645 41.886 -27.819 1.00 74.06 97 VAL A C 1
ATOM 786 O O . VAL A 1 97 ? 0.665 42.126 -26.609 1.00 74.06 97 VAL A O 1
ATOM 789 N N . LEU A 1 98 ? -0.087 42.617 -28.664 1.00 75.81 98 LEU A N 1
ATOM 790 C CA . LEU A 1 98 ? -0.821 43.837 -28.279 1.00 75.81 98 LEU A CA 1
ATOM 791 C C . LEU A 1 98 ? -1.741 43.680 -27.042 1.00 75.81 98 LEU A C 1
ATOM 793 O O . LEU A 1 98 ? -1.624 44.497 -26.126 1.00 75.81 98 LEU A O 1
ATOM 797 N N . PRO A 1 99 ? -2.596 42.637 -26.913 1.00 74.19 99 PRO A N 1
ATOM 798 C CA . PRO A 1 99 ? -3.455 42.490 -25.729 1.00 74.19 99 PRO A CA 1
ATOM 799 C C . PRO A 1 99 ? -2.670 42.336 -24.419 1.00 74.19 99 PRO A C 1
ATOM 801 O O . PRO A 1 99 ? -3.097 42.794 -23.358 1.00 74.19 99 PRO A O 1
ATOM 804 N N . LEU A 1 100 ? -1.496 41.704 -24.484 1.00 77.69 100 LEU A N 1
ATOM 805 C CA . LEU A 1 100 ? -0.628 41.510 -23.331 1.00 77.69 100 LEU A CA 1
ATOM 806 C C . LEU A 1 100 ? 0.052 42.818 -22.912 1.00 77.69 100 LEU A C 1
ATOM 808 O O . LEU A 1 100 ? 0.163 43.085 -21.713 1.00 77.69 100 LEU A O 1
ATOM 812 N N . GLN A 1 101 ? 0.474 43.639 -23.877 1.00 80.50 101 GLN A N 1
ATOM 813 C CA . GLN A 1 101 ? 1.018 44.970 -23.599 1.00 80.50 101 GLN A CA 1
ATOM 814 C C . GLN A 1 101 ? -0.005 45.844 -22.865 1.00 80.50 101 GLN A C 1
ATOM 816 O O . GLN A 1 101 ? 0.317 46.453 -21.842 1.00 80.50 101 GLN A O 1
ATOM 821 N N . ASP A 1 102 ? -1.252 45.855 -23.335 1.00 79.31 102 ASP A N 1
ATOM 822 C CA . ASP A 1 102 ? -2.320 46.647 -22.726 1.00 79.31 102 ASP A CA 1
ATOM 823 C C . ASP A 1 102 ? -2.652 46.170 -21.300 1.00 79.31 102 ASP A C 1
ATOM 825 O O . ASP A 1 102 ? -2.857 46.988 -20.394 1.00 79.31 102 ASP A O 1
ATOM 829 N N . ALA A 1 103 ? -2.657 44.853 -21.065 1.00 81.56 103 ALA A N 1
ATOM 830 C CA . ALA A 1 103 ? -2.860 44.276 -19.736 1.00 81.56 103 ALA A CA 1
ATOM 831 C C . ALA A 1 103 ? -1.730 44.648 -18.760 1.00 81.56 103 ALA A C 1
ATOM 833 O O . ALA A 1 103 ? -1.992 44.992 -17.603 1.00 81.56 103 ALA A O 1
ATOM 834 N N . LEU A 1 104 ? -0.475 44.618 -19.222 1.00 81.31 104 LEU A N 1
ATOM 835 C CA . LEU A 1 104 ? 0.691 45.032 -18.437 1.00 81.31 104 LEU A CA 1
ATOM 836 C C . LEU A 1 104 ? 0.642 46.529 -18.111 1.00 81.31 104 LEU A C 1
ATOM 838 O O . LEU A 1 104 ? 0.861 46.910 -16.962 1.00 81.31 104 LEU A O 1
ATOM 842 N N . ALA A 1 105 ? 0.277 47.373 -19.079 1.00 81.81 105 ALA A N 1
ATOM 843 C CA . ALA A 1 105 ? 0.108 48.807 -18.859 1.00 81.81 105 ALA A CA 1
ATOM 844 C C . ALA A 1 105 ? -0.981 49.099 -17.811 1.00 81.81 105 ALA A C 1
ATOM 846 O O . ALA A 1 105 ? -0.799 49.950 -16.939 1.00 81.81 105 ALA A O 1
ATOM 847 N N . LEU A 1 106 ? -2.104 48.375 -17.855 1.00 81.25 106 LEU A N 1
ATOM 848 C CA . LEU A 1 106 ? -3.177 48.486 -16.863 1.00 81.25 106 LEU A CA 1
ATOM 849 C C . LEU A 1 106 ? -2.732 48.020 -15.467 1.00 81.25 106 LEU A C 1
ATOM 851 O O . LEU A 1 106 ? -3.022 48.694 -14.478 1.00 81.25 106 LEU A O 1
ATOM 855 N N . GLN A 1 107 ? -1.979 46.919 -15.382 1.00 83.69 107 GLN A N 1
ATOM 856 C CA . GLN A 1 107 ? -1.415 46.428 -14.121 1.00 83.69 107 GLN A CA 1
ATOM 857 C C . GLN A 1 107 ? -0.478 47.461 -13.478 1.00 83.69 107 GLN A C 1
ATOM 859 O O . GLN A 1 107 ? -0.545 47.678 -12.266 1.00 83.69 107 GLN A O 1
ATOM 864 N N . THR A 1 108 ? 0.359 48.128 -14.276 1.00 81.75 108 THR A N 1
ATOM 865 C CA . THR A 1 108 ? 1.233 49.211 -13.802 1.00 81.75 108 THR A CA 1
ATOM 866 C C . THR A 1 108 ? 0.419 50.377 -13.245 1.00 81.75 108 THR A C 1
ATOM 868 O O . THR A 1 108 ? 0.645 50.782 -12.105 1.00 81.75 108 THR A O 1
ATOM 871 N N . ARG A 1 109 ? -0.618 50.842 -13.959 1.00 83.31 109 ARG A N 1
ATOM 872 C CA . ARG A 1 109 ? -1.492 51.924 -13.463 1.00 83.31 109 ARG A CA 1
ATOM 873 C C . ARG A 1 109 ? -2.181 51.571 -12.146 1.00 83.31 109 ARG A C 1
ATOM 875 O O . ARG A 1 109 ? -2.347 52.431 -11.280 1.00 83.31 109 ARG A O 1
ATOM 882 N N . PHE A 1 110 ? -2.609 50.323 -11.966 1.00 83.44 110 PHE A N 1
ATOM 883 C CA . PHE A 1 110 ? -3.216 49.865 -10.711 1.00 83.44 110 PHE A CA 1
ATOM 884 C C . PHE A 1 110 ? -2.223 49.926 -9.545 1.00 83.44 110 PHE A C 1
ATOM 886 O O . PHE A 1 110 ? -2.588 50.393 -8.465 1.00 83.44 110 PHE A O 1
ATOM 893 N N . ARG A 1 111 ? -0.962 49.534 -9.773 1.00 75.75 111 ARG A N 1
ATOM 894 C CA . ARG A 1 111 ? 0.117 49.621 -8.772 1.00 75.75 111 ARG A CA 1
ATOM 895 C C . ARG A 1 111 ? 0.457 51.061 -8.391 1.00 75.75 111 ARG A C 1
ATOM 897 O O . ARG A 1 111 ? 0.733 51.332 -7.227 1.00 75.75 111 ARG A O 1
ATOM 904 N N . GLU A 1 112 ? 0.400 51.978 -9.350 1.00 79.50 112 GLU A N 1
ATOM 905 C CA . GLU A 1 112 ? 0.706 53.400 -9.147 1.00 79.50 112 GLU A CA 1
ATOM 906 C C . GLU A 1 112 ? -0.417 54.187 -8.450 1.00 79.50 112 GLU A C 1
ATOM 908 O O . GLU A 1 112 ? -0.249 55.364 -8.137 1.00 79.50 112 GLU A O 1
ATOM 913 N N . GLY A 1 113 ? -1.546 53.542 -8.139 1.00 78.06 113 GLY A N 1
ATOM 914 C CA . GLY A 1 113 ? -2.637 54.162 -7.387 1.00 78.06 113 GLY A CA 1
ATOM 915 C C . GLY A 1 113 ? -3.705 54.827 -8.249 1.00 78.06 113 GLY A C 1
ATOM 916 O O . GLY A 1 113 ? -4.391 55.742 -7.794 1.00 78.06 113 GLY A O 1
ATOM 917 N N . SER A 1 114 ? -3.872 54.386 -9.498 1.00 79.94 114 SER A N 1
ATOM 918 C CA . SER A 1 114 ? -4.875 54.951 -10.412 1.00 79.94 114 SER A CA 1
ATOM 919 C C . SER A 1 114 ? -6.326 54.850 -9.915 1.00 79.94 114 SER A C 1
ATOM 921 O O . SER A 1 114 ? -7.160 55.658 -10.319 1.00 79.94 114 SER A O 1
ATOM 923 N N . VAL A 1 115 ? -6.641 53.912 -9.022 1.00 80.38 115 VAL A N 1
ATOM 924 C CA . VAL A 1 115 ? -7.986 53.734 -8.463 1.00 80.38 115 VAL A CA 1
ATOM 925 C C . VAL A 1 115 ? -8.088 54.504 -7.140 1.00 80.38 115 VAL A C 1
ATOM 927 O O . VAL A 1 115 ? -7.770 53.978 -6.080 1.00 80.38 115 VAL A O 1
ATOM 930 N N . ALA A 1 116 ? -8.481 55.782 -7.213 1.00 76.81 116 ALA A N 1
ATOM 931 C CA . ALA A 1 116 ? -8.662 56.690 -6.066 1.00 76.81 116 ALA A CA 1
ATOM 932 C C . ALA A 1 116 ? -7.471 56.750 -5.080 1.00 76.81 116 ALA A C 1
ATOM 934 O O . ALA A 1 116 ? -7.661 56.878 -3.873 1.00 76.81 116 ALA A O 1
ATOM 935 N N . GLY A 1 117 ? -6.235 56.639 -5.576 1.00 72.62 117 GLY A N 1
ATOM 936 C CA . GLY A 1 117 ? -5.030 56.670 -4.742 1.00 72.62 117 GLY A CA 1
ATOM 937 C C . GLY A 1 117 ? -4.750 55.373 -3.975 1.00 72.62 117 GLY A C 1
ATOM 938 O O . GLY A 1 117 ? -3.725 55.295 -3.297 1.00 72.62 117 GLY A O 1
ATOM 939 N N . ALA A 1 118 ? -5.604 54.349 -4.097 1.00 75.12 118 ALA A N 1
ATOM 940 C CA . ALA A 1 118 ? -5.376 53.040 -3.500 1.00 75.12 118 ALA A CA 1
ATOM 941 C C . ALA A 1 118 ? -4.169 52.376 -4.169 1.00 75.12 118 ALA A C 1
ATOM 943 O O . ALA A 1 118 ? -4.208 52.036 -5.351 1.00 75.12 118 ALA A O 1
ATOM 944 N N . LYS A 1 119 ? -3.087 52.213 -3.407 1.00 75.75 119 LYS A N 1
ATOM 945 C CA . LYS A 1 119 ? -1.895 51.465 -3.816 1.00 75.75 119 LYS A CA 1
ATOM 946 C C . LYS A 1 119 ? -1.966 50.056 -3.249 1.00 75.75 119 LYS A C 1
ATOM 948 O O . LYS A 1 119 ? -2.594 49.826 -2.217 1.00 75.75 119 LYS A O 1
ATOM 953 N N . PHE A 1 120 ? -1.281 49.126 -3.905 1.00 70.12 120 PHE A N 1
ATOM 954 C CA . PHE A 1 120 ? -1.131 47.781 -3.370 1.00 70.12 120 PHE A CA 1
ATOM 955 C C . PHE A 1 120 ? -0.310 47.826 -2.069 1.00 70.12 120 PHE A C 1
ATOM 957 O O . PHE A 1 120 ? 0.902 48.032 -2.093 1.00 70.12 120 PHE A O 1
ATOM 964 N N . ASP A 1 121 ? -0.982 47.631 -0.940 1.00 70.88 121 ASP A N 1
ATOM 965 C CA . ASP A 1 121 ? -0.419 47.512 0.400 1.00 70.88 121 ASP A CA 1
ATOM 966 C C . ASP A 1 121 ? -0.356 46.032 0.782 1.00 70.88 121 ASP A C 1
ATOM 968 O O . ASP A 1 121 ? -1.366 45.344 0.958 1.00 70.88 121 ASP A O 1
ATOM 972 N N . LEU A 1 122 ? 0.873 45.540 0.912 1.00 52.88 122 LEU A N 1
ATOM 973 C CA . LEU A 1 122 ? 1.151 44.154 1.247 1.00 52.88 122 LEU A CA 1
ATOM 974 C C . LEU A 1 122 ? 0.650 43.780 2.646 1.00 52.88 122 LEU A C 1
ATOM 976 O O . LEU A 1 122 ? 0.150 42.674 2.830 1.00 52.88 122 LEU A O 1
ATOM 980 N N . LEU A 1 123 ? 0.777 44.666 3.633 1.00 50.53 123 LEU A N 1
ATOM 981 C CA . LEU A 1 123 ? 0.362 44.375 5.000 1.00 50.53 123 LEU A CA 1
ATOM 982 C C . LEU A 1 123 ? -1.161 44.272 5.068 1.00 50.53 123 LEU A C 1
ATOM 984 O O . LEU A 1 123 ? -1.681 43.297 5.611 1.00 50.53 123 LEU A O 1
ATOM 988 N N . TRP A 1 124 ? -1.865 45.210 4.431 1.00 67.62 124 TRP A N 1
ATOM 989 C CA . TRP A 1 124 ? -3.319 45.147 4.308 1.00 67.62 124 TRP A CA 1
ATOM 990 C C . TRP A 1 124 ? -3.762 43.891 3.549 1.00 67.62 124 TRP A C 1
ATOM 992 O O . TRP A 1 124 ? -4.671 43.188 3.996 1.00 67.62 124 TRP A O 1
ATOM 1002 N N . TYR A 1 125 ? -3.094 43.560 2.439 1.00 57.00 125 TYR A N 1
ATOM 1003 C CA . TYR A 1 125 ? -3.392 42.373 1.638 1.00 57.00 125 TYR A CA 1
ATOM 1004 C C . TYR A 1 125 ? -3.174 41.073 2.419 1.00 57.00 125 TYR A C 1
ATOM 1006 O O . TYR A 1 125 ? -4.004 40.172 2.360 1.00 57.00 125 TYR A O 1
ATOM 1014 N N . LEU A 1 126 ? -2.106 40.970 3.211 1.00 49.09 126 LEU A N 1
ATOM 1015 C CA . LEU A 1 126 ? -1.847 39.799 4.052 1.00 49.09 126 LEU A CA 1
ATOM 1016 C C . LEU A 1 126 ? -2.795 39.705 5.255 1.00 49.09 126 LEU A C 1
ATOM 1018 O O . LEU A 1 126 ? -3.085 38.601 5.713 1.00 49.09 126 LEU A O 1
ATOM 1022 N N . GLN A 1 127 ? -3.297 40.833 5.756 1.00 50.28 127 GLN A N 1
ATOM 1023 C CA . GLN A 1 127 ? -4.243 40.874 6.875 1.00 50.28 127 GLN A CA 1
ATOM 1024 C C . GLN A 1 127 ? -5.690 40.595 6.442 1.00 50.28 127 GLN A C 1
ATOM 1026 O O . GLN A 1 127 ? -6.406 39.877 7.139 1.00 50.28 127 GLN A O 1
ATOM 1031 N N . ASN A 1 128 ? -6.113 41.125 5.291 1.00 55.62 128 ASN A N 1
ATOM 1032 C CA . ASN A 1 128 ? -7.518 41.148 4.859 1.00 55.62 128 ASN A CA 1
ATOM 1033 C C . ASN A 1 128 ? -7.756 40.354 3.558 1.00 55.62 128 ASN A C 1
ATOM 1035 O O . ASN A 1 128 ? -8.760 39.656 3.408 1.00 55.62 128 ASN A O 1
ATOM 1039 N N . GLY A 1 129 ? -6.796 40.392 2.632 1.00 49.12 129 GLY A N 1
ATOM 1040 C CA . GLY A 1 129 ? -6.855 39.776 1.300 1.00 49.12 129 GLY A CA 1
ATOM 1041 C C . GLY A 1 129 ? -6.193 38.398 1.176 1.00 49.12 129 GLY A C 1
ATOM 1042 O O . GLY A 1 129 ? -6.174 37.836 0.085 1.00 49.12 129 GLY A O 1
ATOM 1043 N N . ALA A 1 130 ? -5.685 37.799 2.261 1.00 48.19 130 ALA A N 1
ATOM 1044 C CA . ALA A 1 130 ? -4.907 36.550 2.218 1.00 48.19 130 ALA A CA 1
ATOM 1045 C C . ALA A 1 130 ? -5.642 35.344 1.593 1.00 48.19 130 ALA A C 1
ATOM 1047 O O . ALA A 1 130 ? -5.024 34.342 1.243 1.00 48.19 130 ALA A O 1
ATOM 1048 N N . HIS A 1 131 ? -6.963 35.419 1.429 1.00 48.94 131 HIS A N 1
ATOM 1049 C CA . HIS A 1 131 ? -7.765 34.422 0.718 1.00 48.94 131 HIS A CA 1
ATOM 1050 C C . HIS A 1 131 ? -7.571 34.461 -0.814 1.00 48.94 131 HIS A C 1
ATOM 1052 O O . HIS A 1 131 ? -7.683 33.423 -1.466 1.00 48.94 131 HIS A O 1
ATOM 1058 N N . LEU A 1 132 ? -7.225 35.621 -1.386 1.00 50.84 132 LEU A N 1
ATOM 1059 C CA . LEU A 1 132 ? -6.915 35.818 -2.813 1.00 50.84 132 LEU A CA 1
ATOM 1060 C C . LEU A 1 132 ? -5.561 35.207 -3.200 1.00 50.84 132 LEU A C 1
ATOM 1062 O O . LEU A 1 132 ? -5.312 34.886 -4.364 1.00 50.84 132 LEU A O 1
ATOM 1066 N N . LEU A 1 133 ? -4.730 34.905 -2.200 1.00 46.72 133 LEU A N 1
ATOM 1067 C CA . LEU A 1 133 ? -3.567 34.049 -2.359 1.00 46.72 133 LEU A CA 1
ATOM 1068 C C . LEU A 1 133 ? -3.941 32.629 -2.819 1.00 46.72 133 LEU A C 1
ATOM 1070 O O . LEU A 1 133 ? -3.063 31.884 -3.189 1.00 46.72 133 LEU A O 1
ATOM 1074 N N . ALA A 1 134 ? -5.196 32.187 -2.863 1.00 41.28 134 ALA A N 1
ATOM 1075 C CA . ALA A 1 134 ? -5.510 30.894 -3.486 1.00 41.28 134 ALA A CA 1
ATOM 1076 C C . ALA A 1 134 ? -5.599 30.936 -5.028 1.00 41.28 134 ALA A C 1
ATOM 1078 O O . ALA A 1 134 ? -5.835 29.910 -5.667 1.00 41.28 134 ALA A O 1
ATOM 1079 N N . GLY A 1 135 ? -5.416 32.120 -5.627 1.00 51.78 135 GLY A N 1
ATOM 1080 C CA . GLY A 1 135 ? -5.853 32.404 -6.993 1.00 51.78 135 GLY A CA 1
ATOM 1081 C C . GLY A 1 135 ? -7.126 33.241 -7.000 1.00 51.78 135 GLY A C 1
ATOM 1082 O O . GLY A 1 135 ? -7.998 33.091 -6.141 1.00 51.78 135 GLY A O 1
ATOM 1083 N N . SER A 1 136 ? -7.225 34.116 -7.990 1.00 61.72 136 SER A N 1
ATOM 1084 C CA . SER A 1 136 ? -8.438 34.858 -8.330 1.00 61.72 136 SER A CA 1
ATOM 1085 C C . SER A 1 136 ? -9.602 33.945 -8.743 1.00 61.72 136 SER A C 1
ATOM 1087 O O . SER A 1 136 ? -9.424 32.747 -9.001 1.00 61.72 136 SER A O 1
ATOM 1089 N N . GLY A 1 137 ? -10.810 34.510 -8.870 1.00 62.81 137 GLY A N 1
ATOM 1090 C CA . GLY A 1 137 ? -11.932 33.833 -9.535 1.00 62.81 137 GLY A CA 1
ATOM 1091 C C . GLY A 1 137 ? -11.551 33.290 -10.922 1.00 62.81 137 GLY A C 1
ATOM 1092 O O . GLY A 1 137 ? -11.954 32.183 -11.283 1.00 62.81 137 GLY A O 1
ATOM 1093 N N . PHE A 1 138 ? -10.671 34.003 -11.635 1.00 64.06 138 PHE A N 1
ATOM 1094 C CA . PHE A 1 138 ? -10.074 33.560 -12.892 1.00 64.06 138 PHE A CA 1
ATOM 1095 C C . PHE A 1 138 ? -9.223 32.288 -12.721 1.00 64.06 138 PHE A C 1
ATOM 1097 O O . PHE A 1 138 ? -9.505 31.268 -13.345 1.00 64.06 138 PHE A O 1
ATOM 1104 N N . ALA A 1 139 ? -8.251 32.266 -11.806 1.00 60.19 139 ALA A N 1
ATOM 1105 C CA . ALA A 1 139 ? -7.406 31.085 -11.584 1.00 60.19 139 ALA A CA 1
ATOM 1106 C C . ALA A 1 139 ? -8.201 29.831 -11.153 1.00 60.19 139 ALA A C 1
ATOM 1108 O O . ALA A 1 139 ? -7.898 28.717 -11.585 1.00 60.19 139 ALA A O 1
ATOM 1109 N N . LYS A 1 140 ? -9.264 29.993 -10.350 1.00 62.62 140 LYS A N 1
ATOM 1110 C CA . LYS A 1 140 ? -10.164 28.883 -9.970 1.00 62.62 140 LYS A CA 1
ATOM 1111 C C . LYS A 1 140 ? -10.892 28.277 -11.174 1.00 62.62 140 LYS A C 1
ATOM 1113 O O . LYS A 1 140 ? -11.163 27.076 -11.180 1.00 62.62 140 LYS A O 1
ATOM 1118 N N . LYS A 1 141 ? -11.201 29.093 -12.184 1.00 60.56 141 LYS A N 1
ATOM 1119 C CA . LYS A 1 141 ? -11.910 28.695 -13.405 1.00 60.56 141 LYS A CA 1
ATOM 1120 C C . LYS A 1 141 ? -11.019 27.892 -14.371 1.00 60.56 141 LYS A C 1
ATOM 1122 O O . LYS A 1 141 ? -11.547 27.037 -15.078 1.00 60.56 141 LYS A O 1
ATOM 1127 N N . HIS A 1 142 ? -9.693 28.073 -14.316 1.00 56.16 142 HIS A N 1
ATOM 1128 C CA . HIS A 1 142 ? -8.699 27.473 -15.231 1.00 56.16 142 HIS A CA 1
ATOM 1129 C C . HIS A 1 142 ? -7.733 26.471 -14.553 1.00 56.16 142 HIS A C 1
ATOM 1131 O O . HIS A 1 142 ? -6.596 26.281 -14.974 1.00 56.16 142 HIS A O 1
ATOM 1137 N N . ARG A 1 143 ? -8.184 25.805 -13.481 1.00 51.44 143 ARG A N 1
ATOM 1138 C CA . ARG A 1 143 ? -7.351 24.987 -12.574 1.00 51.44 143 ARG A CA 1
ATOM 1139 C C . ARG A 1 143 ? -6.801 23.673 -13.167 1.00 51.44 143 ARG A C 1
ATOM 1141 O O . ARG A 1 143 ? -5.877 23.108 -12.595 1.00 51.44 143 ARG A O 1
ATOM 1148 N N . THR A 1 144 ? -7.353 23.169 -14.273 1.00 43.88 144 THR A N 1
ATOM 1149 C CA . THR A 1 144 ? -7.018 21.846 -14.851 1.00 43.88 144 THR A CA 1
ATOM 1150 C C . THR A 1 144 ? -5.792 21.835 -15.770 1.00 43.88 144 THR A C 1
ATOM 1152 O O . THR A 1 144 ? -5.349 20.765 -16.168 1.00 43.88 144 THR A O 1
ATOM 1155 N N . THR A 1 145 ? -5.205 22.991 -16.078 1.00 40.16 145 THR A N 1
ATOM 1156 C CA . THR A 1 145 ? -4.020 23.120 -16.951 1.00 40.16 145 THR A CA 1
ATOM 1157 C C . THR A 1 145 ? -2.699 23.237 -16.178 1.00 40.16 145 THR A C 1
ATOM 1159 O O . THR A 1 145 ? -1.653 23.511 -16.761 1.00 40.16 145 THR A O 1
ATOM 1162 N N . VAL A 1 146 ? -2.721 23.060 -14.853 1.00 38.75 146 VAL A N 1
ATOM 1163 C CA . VAL A 1 146 ? -1.653 23.525 -13.960 1.00 38.75 146 VAL A CA 1
ATOM 1164 C C . VAL A 1 146 ? -0.934 22.340 -13.280 1.00 38.75 146 VAL A C 1
ATOM 1166 O O . VAL A 1 146 ? -1.349 21.870 -12.228 1.00 38.75 146 VAL A O 1
ATOM 1169 N N . PHE A 1 147 ? 0.185 21.939 -13.910 1.00 39.53 147 PHE A N 1
ATOM 1170 C CA . PHE A 1 147 ? 1.321 21.103 -13.452 1.00 39.53 147 PHE A CA 1
ATOM 1171 C C . PHE A 1 147 ? 1.232 19.559 -13.531 1.00 39.53 147 PHE A C 1
ATOM 1173 O O . PHE A 1 147 ? 0.536 18.911 -12.757 1.00 39.53 147 PHE A O 1
ATOM 1180 N N . LYS A 1 148 ? 2.087 18.967 -14.386 1.00 37.81 148 LYS A N 1
ATOM 1181 C CA . LYS A 1 148 ? 2.676 17.626 -14.187 1.00 37.81 148 LYS A CA 1
ATOM 1182 C C . LYS A 1 148 ? 3.997 17.783 -13.407 1.00 37.81 148 LYS A C 1
ATOM 1184 O O . LYS A 1 148 ? 4.727 18.730 -13.710 1.00 37.81 148 LYS A O 1
ATOM 1189 N N . PRO A 1 149 ? 4.310 16.919 -12.424 1.00 42.34 149 PRO A N 1
ATOM 1190 C CA . PRO A 1 149 ? 5.558 17.018 -11.674 1.00 42.34 149 PRO A CA 1
ATOM 1191 C C . PRO A 1 149 ? 6.780 16.698 -12.550 1.00 42.34 149 PRO A C 1
ATOM 1193 O O . PRO A 1 149 ? 6.726 15.844 -13.433 1.00 42.34 149 PRO A O 1
ATOM 1196 N N . PHE A 1 150 ? 7.884 17.406 -12.311 1.00 49.91 150 PHE A N 1
ATOM 1197 C CA . PHE A 1 150 ? 9.174 17.160 -12.956 1.00 49.91 150 PHE A CA 1
ATOM 1198 C C . PHE A 1 150 ? 9.896 15.977 -12.305 1.00 49.91 150 PHE A C 1
ATOM 1200 O O . PHE A 1 150 ? 9.777 15.755 -11.101 1.00 49.91 150 PHE A O 1
ATOM 1207 N N . LYS A 1 151 ? 10.762 15.298 -13.068 1.00 50.12 151 LYS A N 1
ATOM 1208 C CA . LYS A 1 151 ? 11.530 14.140 -12.585 1.00 50.12 151 LYS A CA 1
ATOM 1209 C C . LYS A 1 151 ? 12.381 14.426 -11.336 1.00 50.12 151 LYS A C 1
ATOM 1211 O O . LYS A 1 151 ? 12.531 13.554 -10.489 1.00 50.12 151 LYS A O 1
ATOM 1216 N N . ILE A 1 152 ? 12.890 15.653 -11.171 1.00 52.00 152 ILE A N 1
ATOM 1217 C CA . ILE A 1 152 ? 13.633 16.057 -9.961 1.00 52.00 152 ILE A CA 1
ATOM 1218 C C . ILE A 1 152 ? 12.741 16.147 -8.716 1.00 52.00 152 ILE A C 1
ATOM 1220 O O . ILE A 1 152 ? 13.193 15.867 -7.610 1.00 52.00 152 ILE A O 1
ATOM 1224 N N . GLN A 1 153 ? 11.468 16.515 -8.883 1.00 56.19 153 GLN A N 1
ATOM 1225 C CA . GLN A 1 153 ? 10.519 16.558 -7.773 1.00 56.19 153 GLN A CA 1
ATOM 1226 C C . GLN A 1 153 ? 10.226 15.142 -7.282 1.00 56.19 153 GLN A C 1
ATOM 1228 O O . GLN A 1 153 ? 10.144 14.946 -6.077 1.00 56.19 153 GLN A O 1
ATOM 1233 N N . GLU A 1 154 ? 10.151 14.168 -8.193 1.00 58.53 154 GLU A N 1
ATOM 1234 C CA . GLU A 1 154 ? 10.055 12.746 -7.844 1.00 58.53 154 GLU A CA 1
ATOM 1235 C C . GLU A 1 154 ? 11.292 12.286 -7.063 1.00 58.53 154 GLU A C 1
ATOM 1237 O O . GLU A 1 154 ? 11.143 11.797 -5.953 1.00 58.53 154 GLU A O 1
ATOM 1242 N N . LEU A 1 155 ? 12.508 12.546 -7.560 1.00 59.69 155 LEU A N 1
ATOM 1243 C CA . LEU A 1 155 ? 13.749 12.135 -6.882 1.00 59.69 155 LEU A CA 1
ATOM 1244 C C . LEU A 1 155 ? 13.915 12.759 -5.491 1.00 59.69 155 LEU A C 1
ATOM 1246 O O . LEU A 1 155 ? 14.345 12.094 -4.551 1.00 59.69 155 LEU A O 1
ATOM 1250 N N . MET A 1 156 ? 13.568 14.038 -5.347 1.00 66.00 156 MET A N 1
ATOM 1251 C CA . MET A 1 156 ? 13.629 14.710 -4.054 1.00 66.00 156 MET A CA 1
ATOM 1252 C C . MET A 1 156 ? 12.568 14.161 -3.096 1.00 66.00 156 MET A C 1
ATOM 1254 O O . MET A 1 156 ? 12.862 13.964 -1.921 1.00 66.00 156 MET A O 1
ATOM 1258 N N . ILE A 1 157 ? 11.357 13.869 -3.583 1.00 68.44 157 ILE A N 1
ATOM 1259 C CA . ILE A 1 157 ? 10.319 13.198 -2.791 1.00 68.44 157 ILE A CA 1
ATOM 1260 C C . ILE A 1 157 ? 10.792 11.800 -2.370 1.00 68.44 157 ILE A C 1
ATOM 1262 O O . ILE A 1 157 ? 10.687 11.474 -1.191 1.00 68.44 157 ILE A O 1
ATOM 1266 N N . ASP A 1 158 ? 11.387 11.024 -3.273 1.00 68.81 158 ASP A N 1
ATOM 1267 C CA . ASP A 1 158 ? 11.921 9.687 -2.990 1.00 68.81 158 ASP A CA 1
ATOM 1268 C C . ASP A 1 158 ? 13.034 9.725 -1.931 1.00 68.81 158 ASP A C 1
ATOM 1270 O O . ASP A 1 158 ? 13.059 8.889 -1.026 1.00 68.81 158 ASP A O 1
ATOM 1274 N N . ALA A 1 159 ? 13.929 10.720 -1.993 1.00 70.44 159 ALA A N 1
ATOM 1275 C CA . ALA A 1 159 ? 14.980 10.926 -0.995 1.00 70.44 159 ALA A CA 1
ATOM 1276 C C . ALA A 1 159 ? 14.405 11.325 0.374 1.00 70.44 159 ALA A C 1
ATOM 1278 O O . ALA A 1 159 ? 14.829 10.819 1.413 1.00 70.44 159 ALA A O 1
ATOM 1279 N N . ILE A 1 160 ? 13.400 12.203 0.386 1.00 74.12 160 ILE A N 1
ATOM 1280 C CA . ILE A 1 160 ? 12.723 12.644 1.610 1.00 74.12 160 ILE A CA 1
ATOM 1281 C C . ILE A 1 160 ? 11.963 11.483 2.274 1.00 74.12 160 ILE A C 1
ATOM 1283 O O . ILE A 1 160 ? 11.955 11.385 3.506 1.00 74.12 160 ILE A O 1
ATOM 1287 N N . LEU A 1 161 ? 11.341 10.612 1.472 1.00 76.81 161 LEU A N 1
ATOM 1288 C CA . LEU A 1 161 ? 10.524 9.477 1.914 1.00 76.81 161 LEU A CA 1
ATOM 1289 C C . LEU A 1 161 ? 11.320 8.319 2.523 1.00 76.81 161 LEU A C 1
ATOM 1291 O O . LEU A 1 161 ? 10.710 7.440 3.133 1.00 76.81 161 LEU A O 1
ATOM 1295 N N . GLN A 1 162 ? 12.650 8.321 2.411 1.00 78.75 162 GLN A N 1
ATOM 1296 C CA . GLN A 1 162 ? 13.485 7.310 3.058 1.00 78.75 162 GLN A CA 1
ATOM 1297 C C . GLN A 1 162 ? 13.246 7.278 4.579 1.00 78.75 162 GLN A C 1
ATOM 1299 O O . GLN A 1 162 ? 13.046 8.333 5.198 1.00 78.75 162 GLN A O 1
ATOM 1304 N N . PRO A 1 163 ? 13.253 6.091 5.208 1.00 77.88 163 PRO A N 1
ATOM 1305 C CA . PRO A 1 163 ? 13.043 5.966 6.643 1.00 77.88 163 PRO A CA 1
ATOM 1306 C C . PRO A 1 163 ? 14.175 6.631 7.442 1.00 77.88 163 PRO A C 1
ATOM 1308 O O . PRO A 1 163 ? 15.301 6.791 6.970 1.00 77.88 163 PRO A O 1
ATOM 1311 N N . GLY A 1 164 ? 13.861 7.027 8.678 1.00 83.31 164 GLY A N 1
ATOM 1312 C CA . GLY A 1 164 ? 14.832 7.624 9.599 1.00 83.31 164 GLY A CA 1
ATOM 1313 C C . GLY A 1 164 ? 15.179 9.086 9.291 1.00 83.31 164 GLY A C 1
ATOM 1314 O O . GLY A 1 164 ? 14.594 9.695 8.391 1.00 83.31 164 GLY A O 1
ATOM 1315 N N . PRO A 1 165 ? 16.096 9.687 10.061 1.00 87.75 165 PRO A N 1
ATOM 1316 C CA . PRO A 1 165 ? 16.510 11.059 9.829 1.00 87.75 165 PRO A CA 1
ATOM 1317 C C . PRO A 1 165 ? 17.222 11.189 8.477 1.00 87.75 165 PRO A C 1
ATOM 1319 O O . PRO A 1 165 ? 18.001 10.315 8.098 1.00 87.75 165 PRO A O 1
ATOM 1322 N N . GLN A 1 166 ? 16.929 12.258 7.730 1.00 88.44 166 GLN A N 1
ATOM 1323 C CA . GLN A 1 166 ? 17.557 12.524 6.426 1.00 88.44 166 GLN A CA 1
ATOM 1324 C C . GLN A 1 166 ? 17.962 13.993 6.284 1.00 88.44 166 GLN A C 1
ATOM 1326 O O . GLN A 1 166 ? 17.175 14.898 6.582 1.00 88.44 166 GLN A O 1
ATOM 1331 N N . LEU A 1 167 ? 19.168 14.206 5.766 1.00 86.19 167 LEU A N 1
ATOM 1332 C CA . LEU A 1 167 ? 19.672 15.493 5.310 1.00 86.19 167 LEU A CA 1
ATOM 1333 C C . LEU A 1 167 ? 19.680 15.492 3.781 1.00 86.19 167 LEU A C 1
ATOM 1335 O O . LEU A 1 167 ? 20.407 14.720 3.162 1.00 86.19 167 LEU A O 1
ATOM 1339 N N . VAL A 1 168 ? 18.862 16.343 3.167 1.00 81.75 168 VAL A N 1
ATOM 1340 C CA . VAL A 1 168 ? 18.691 16.396 1.711 1.00 81.75 168 VAL A CA 1
ATOM 1341 C C . VAL A 1 168 ? 19.144 17.752 1.189 1.00 81.75 168 VAL A C 1
ATOM 1343 O O . VAL A 1 168 ? 18.567 18.778 1.541 1.00 81.75 168 VAL A O 1
ATOM 1346 N N . PHE A 1 169 ? 20.143 17.759 0.316 1.00 75.75 169 PHE A N 1
ATOM 1347 C CA . PHE A 1 169 ? 20.562 18.923 -0.457 1.00 75.75 169 PHE A CA 1
ATOM 1348 C C . PHE A 1 169 ? 19.881 18.891 -1.824 1.00 75.75 169 PHE A C 1
ATOM 1350 O O . PHE A 1 169 ? 19.887 17.866 -2.491 1.00 75.75 169 PHE A O 1
ATOM 1357 N N . GLY A 1 170 ? 19.270 19.994 -2.235 1.00 68.88 170 GLY A N 1
ATOM 1358 C CA . GLY A 1 170 ? 18.425 20.095 -3.417 1.00 68.88 170 GLY A CA 1
ATOM 1359 C C . GLY A 1 170 ? 18.724 21.362 -4.209 1.00 68.88 170 GLY A C 1
ATOM 1360 O O . GLY A 1 170 ? 18.413 22.452 -3.731 1.00 68.88 170 GLY A O 1
ATOM 1361 N N . ILE A 1 171 ? 19.251 21.250 -5.434 1.00 61.88 171 ILE A N 1
ATOM 1362 C CA . ILE A 1 171 ? 19.286 22.386 -6.368 1.00 61.88 171 ILE A CA 1
ATOM 1363 C C . ILE A 1 171 ? 18.045 22.354 -7.258 1.00 61.88 171 ILE A C 1
ATOM 1365 O O . ILE A 1 171 ? 17.894 21.444 -8.073 1.00 61.88 171 ILE A O 1
ATOM 1369 N N . ALA A 1 172 ? 17.163 23.342 -7.115 1.00 54.34 172 ALA A N 1
ATOM 1370 C CA . ALA A 1 172 ? 15.956 23.471 -7.929 1.00 54.34 172 ALA A CA 1
ATOM 1371 C C . ALA A 1 172 ? 16.039 24.724 -8.826 1.00 54.34 172 ALA A C 1
ATOM 1373 O O . ALA A 1 172 ? 16.356 25.797 -8.301 1.00 54.34 172 ALA A O 1
ATOM 1374 N N . PRO A 1 173 ? 15.730 24.619 -10.137 1.00 49.50 173 PRO A N 1
ATOM 1375 C CA . PRO A 1 173 ? 15.792 25.749 -11.059 1.00 49.50 173 PRO A CA 1
ATOM 1376 C C . PRO A 1 173 ? 14.934 26.950 -10.618 1.00 49.50 173 PRO A C 1
ATOM 1378 O O . PRO A 1 173 ? 13.919 26.780 -9.920 1.00 49.50 173 PRO A O 1
ATOM 1381 N N . PRO A 1 174 ? 15.283 28.174 -11.054 1.00 43.62 174 PRO A N 1
ATOM 1382 C CA . PRO A 1 174 ? 14.426 29.341 -10.884 1.00 43.62 174 PRO A CA 1
ATOM 1383 C C . PRO A 1 174 ? 13.037 29.080 -11.486 1.00 43.62 174 PRO A C 1
ATOM 1385 O O . PRO A 1 174 ? 12.902 28.648 -12.626 1.00 43.62 174 PRO A O 1
ATOM 1388 N N . GLY A 1 175 ? 11.976 29.309 -10.710 1.00 47.56 175 GLY A N 1
ATOM 1389 C CA . GLY A 1 175 ? 10.594 29.171 -11.190 1.00 47.56 175 GLY A CA 1
ATOM 1390 C C . GLY A 1 175 ? 10.046 27.738 -11.298 1.00 47.56 175 GLY A C 1
ATOM 1391 O O . GLY A 1 175 ? 8.858 27.575 -11.587 1.00 47.56 175 GLY A O 1
ATOM 1392 N N . THR A 1 176 ? 10.833 26.696 -11.008 1.00 49.19 176 THR A N 1
ATOM 1393 C CA . THR A 1 176 ? 10.352 25.304 -11.024 1.00 49.19 176 THR A CA 1
ATOM 1394 C C . THR A 1 176 ? 9.986 24.824 -9.621 1.00 49.19 176 THR A C 1
ATOM 1396 O O . THR A 1 176 ? 10.840 24.439 -8.829 1.00 49.19 176 THR A O 1
ATOM 1399 N N . GLY A 1 177 ? 8.691 24.815 -9.299 1.00 52.12 177 GLY A N 1
ATOM 1400 C CA . GLY A 1 177 ? 8.097 23.765 -8.463 1.00 52.12 177 GLY A CA 1
ATOM 1401 C C . GLY A 1 177 ? 8.542 23.599 -6.998 1.00 52.12 177 GLY A C 1
ATOM 1402 O O . GLY A 1 177 ? 8.062 22.662 -6.360 1.00 52.12 177 GLY A O 1
ATOM 1403 N N . LYS A 1 178 ? 9.387 24.467 -6.424 1.00 59.03 178 LYS A N 1
ATOM 1404 C CA . LYS A 1 178 ? 9.805 24.385 -5.005 1.00 59.03 178 LYS A CA 1
ATOM 1405 C C . LYS A 1 178 ? 8.606 24.436 -4.057 1.00 59.03 178 LYS A C 1
ATOM 1407 O O . LYS A 1 178 ? 8.440 23.596 -3.177 1.00 59.03 178 LYS A O 1
ATOM 1412 N N . THR A 1 179 ? 7.684 25.351 -4.346 1.00 55.84 179 THR A N 1
ATOM 1413 C CA . THR A 1 179 ? 6.404 25.516 -3.648 1.00 55.84 179 THR A CA 1
ATOM 1414 C C . THR A 1 179 ? 5.498 24.282 -3.784 1.00 55.84 179 THR A C 1
ATOM 1416 O O . THR A 1 179 ? 4.758 23.958 -2.857 1.00 55.84 179 THR A O 1
ATOM 1419 N N . ALA A 1 180 ? 5.583 23.556 -4.908 1.00 54.28 180 ALA A N 1
ATOM 1420 C CA . ALA A 1 180 ? 4.847 22.310 -5.116 1.00 54.28 180 ALA A CA 1
ATOM 1421 C C . ALA A 1 180 ? 5.435 21.163 -4.279 1.00 54.28 180 ALA A C 1
ATOM 1423 O O . ALA A 1 180 ? 4.678 20.415 -3.668 1.00 54.28 180 ALA A O 1
ATOM 1424 N N . VAL A 1 181 ? 6.762 21.056 -4.155 1.00 61.12 181 VAL A N 1
ATOM 1425 C CA . VAL A 1 181 ? 7.368 20.011 -3.311 1.00 61.12 181 VAL A CA 1
ATOM 1426 C C . VAL A 1 181 ? 7.082 20.251 -1.838 1.00 61.12 181 VAL A C 1
ATOM 1428 O O . VAL A 1 181 ? 6.670 19.317 -1.152 1.00 61.12 181 VAL A O 1
ATOM 1431 N N . VAL A 1 182 ? 7.177 21.503 -1.376 1.00 65.38 182 VAL A N 1
ATOM 1432 C CA . VAL A 1 182 ? 6.728 21.859 -0.025 1.00 65.38 182 VAL A CA 1
ATOM 1433 C C . VAL A 1 182 ? 5.295 21.384 0.173 1.00 65.38 182 VAL A C 1
ATOM 1435 O O . VAL A 1 182 ? 5.034 20.697 1.148 1.00 65.38 182 VAL A O 1
ATOM 1438 N N . SER A 1 183 ? 4.403 21.616 -0.795 1.00 58.03 183 SER A N 1
ATOM 1439 C CA . SER A 1 183 ? 3.011 21.173 -0.703 1.00 58.03 183 SER A CA 1
ATOM 1440 C C . SER A 1 183 ? 2.811 19.652 -0.604 1.00 58.03 183 SER A C 1
ATOM 1442 O O . SER A 1 183 ? 1.896 19.203 0.087 1.00 58.03 183 SER A O 1
ATOM 1444 N N . HIS A 1 184 ? 3.689 18.854 -1.220 1.00 60.88 184 HIS A N 1
ATOM 1445 C CA . HIS A 1 184 ? 3.676 17.394 -1.104 1.00 60.88 184 HIS A CA 1
ATOM 1446 C C . HIS A 1 184 ? 4.214 16.918 0.251 1.00 60.88 184 HIS A C 1
ATOM 1448 O O . HIS A 1 184 ? 3.583 16.068 0.879 1.00 60.88 184 HIS A O 1
ATOM 1454 N N . ILE A 1 185 ? 5.302 17.516 0.758 1.00 68.81 185 ILE A N 1
ATOM 1455 C CA . ILE A 1 185 ? 5.880 17.198 2.079 1.00 68.81 185 ILE A CA 1
ATOM 1456 C C . ILE A 1 185 ? 4.829 17.353 3.194 1.00 68.81 185 ILE A C 1
ATOM 1458 O O . ILE A 1 185 ? 4.779 16.529 4.109 1.00 68.81 185 ILE A O 1
ATOM 1462 N N . LEU A 1 186 ? 3.929 18.343 3.082 1.00 61.84 186 LEU A N 1
ATOM 1463 C CA . LEU A 1 186 ? 2.837 18.592 4.042 1.00 61.84 186 LEU A CA 1
ATOM 1464 C C . LEU A 1 186 ? 1.910 17.377 4.244 1.00 61.84 186 LEU A C 1
ATOM 1466 O O . LEU A 1 186 ? 1.343 17.215 5.326 1.00 61.84 186 LEU A O 1
ATOM 1470 N N . ASN A 1 187 ? 1.742 16.536 3.219 1.00 59.75 187 ASN A N 1
ATOM 1471 C CA . ASN A 1 187 ? 0.889 15.346 3.275 1.00 59.75 187 ASN A CA 1
ATOM 1472 C C . ASN A 1 187 ? 1.645 14.089 3.720 1.00 59.75 187 ASN A C 1
ATOM 1474 O O . ASN A 1 187 ? 1.048 13.211 4.340 1.00 59.75 187 ASN A O 1
ATOM 1478 N N . LEU A 1 188 ? 2.942 14.009 3.415 1.00 65.88 188 LEU A N 1
ATOM 1479 C CA . LEU A 1 188 ? 3.758 12.814 3.647 1.00 65.88 188 LEU A CA 1
ATOM 1480 C C . LEU A 1 188 ? 4.107 12.611 5.127 1.00 65.88 188 LEU A C 1
ATOM 1482 O O . LEU A 1 188 ? 4.261 11.477 5.571 1.00 65.88 188 LEU A O 1
ATOM 1486 N N . PHE A 1 189 ? 4.162 13.690 5.916 1.00 73.56 189 PHE A N 1
ATOM 1487 C CA . PHE A 1 189 ? 4.557 13.637 7.328 1.00 73.56 189 PHE A CA 1
ATOM 1488 C C . PHE A 1 189 ? 3.460 14.166 8.266 1.00 73.56 189 PHE A C 1
ATOM 1490 O O . PHE A 1 189 ? 3.626 15.204 8.908 1.00 73.56 189 PHE A O 1
ATOM 1497 N N . PRO A 1 190 ? 2.335 13.443 8.420 1.00 62.94 190 PRO A N 1
ATOM 1498 C CA . PRO A 1 190 ? 1.127 13.943 9.086 1.00 62.94 190 PRO A CA 1
ATOM 1499 C C . PRO A 1 190 ? 1.254 14.180 10.602 1.00 62.94 190 PRO A C 1
ATOM 1501 O O . PRO A 1 190 ? 0.312 14.709 11.202 1.00 62.94 190 PRO A O 1
ATOM 1504 N N . VAL A 1 191 ? 2.366 13.756 11.214 1.00 71.75 191 VAL A N 1
ATOM 1505 C CA . VAL A 1 191 ? 2.666 13.868 12.655 1.00 71.75 191 VAL A CA 1
ATOM 1506 C C . VAL A 1 191 ? 3.821 14.828 12.971 1.00 71.75 191 VAL A C 1
ATOM 1508 O O . VAL A 1 191 ? 4.076 15.082 14.147 1.00 71.75 191 VAL A O 1
ATOM 1511 N N . HIS A 1 192 ? 4.500 15.366 11.953 1.00 83.00 192 HIS A N 1
ATOM 1512 C CA . HIS A 1 192 ? 5.639 16.269 12.126 1.00 83.00 192 HIS A CA 1
ATOM 1513 C C . HIS A 1 192 ? 5.212 17.736 11.973 1.00 83.00 192 HIS A C 1
ATOM 1515 O O . HIS A 1 192 ? 4.286 18.061 11.228 1.00 83.00 192 HIS A O 1
ATOM 1521 N N . THR A 1 193 ? 5.904 18.634 12.672 1.00 84.69 193 THR A N 1
ATOM 1522 C CA . THR A 1 193 ? 5.807 20.086 12.474 1.00 84.69 193 THR A CA 1
ATOM 1523 C C . THR A 1 193 ? 6.717 20.469 11.311 1.00 84.69 193 THR A C 1
ATOM 1525 O O . THR A 1 193 ? 7.915 20.221 11.381 1.00 84.69 193 THR A O 1
ATOM 1528 N N . LEU A 1 194 ? 6.188 21.072 10.246 1.00 87.12 194 LEU A N 1
ATOM 1529 C CA . LEU A 1 194 ? 7.040 21.617 9.184 1.00 87.12 194 LEU A CA 1
ATOM 1530 C C . LEU A 1 194 ? 7.396 23.065 9.508 1.00 87.12 194 LEU A C 1
ATOM 1532 O O . LEU A 1 194 ? 6.503 23.873 9.778 1.00 87.12 194 LEU A O 1
ATOM 1536 N N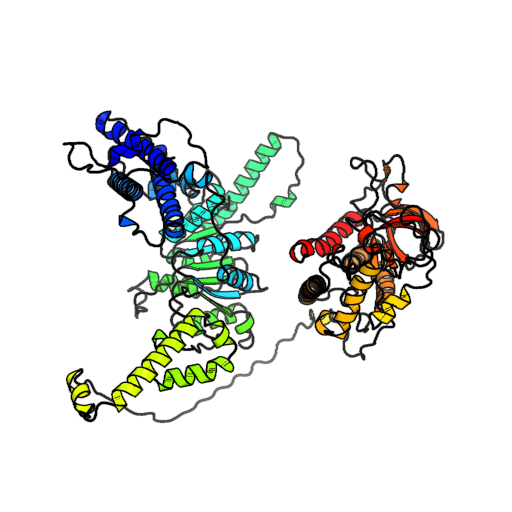 . VAL A 1 195 ? 8.672 23.397 9.389 1.00 89.44 195 VAL A N 1
ATOM 1537 C CA . VAL A 1 195 ? 9.182 24.764 9.389 1.00 89.44 195 VAL A CA 1
ATOM 1538 C C . VAL A 1 195 ? 9.718 25.057 7.993 1.00 89.44 195 VAL A C 1
ATOM 1540 O O . VAL A 1 195 ? 10.690 24.445 7.558 1.00 89.44 195 VAL A O 1
ATOM 1543 N N . PHE A 1 196 ? 9.073 25.980 7.285 1.00 88.00 196 PHE A N 1
ATOM 1544 C CA . PHE A 1 196 ? 9.562 26.529 6.026 1.00 88.00 196 PHE A CA 1
ATOM 1545 C C . PHE A 1 196 ? 10.273 27.857 6.299 1.00 88.00 196 PHE A C 1
ATOM 1547 O O . PHE A 1 196 ? 9.670 28.804 6.816 1.00 88.00 196 PHE A O 1
ATOM 1554 N N . CYS A 1 197 ? 11.552 27.910 5.952 1.00 84.94 197 CYS A N 1
ATOM 1555 C CA . CYS A 1 197 ? 12.442 29.041 6.142 1.00 84.94 197 CYS A CA 1
ATOM 1556 C C . CYS A 1 197 ? 12.919 29.548 4.781 1.00 84.94 197 CYS A C 1
ATOM 1558 O O . CYS A 1 197 ? 13.491 28.781 4.014 1.00 84.94 197 CYS A O 1
ATOM 1560 N N . CYS A 1 198 ? 12.727 30.832 4.486 1.00 79.50 198 CYS A N 1
ATOM 1561 C CA . CYS A 1 198 ? 13.294 31.455 3.290 1.00 79.50 198 CYS A CA 1
ATOM 1562 C C . CYS A 1 198 ? 13.543 32.952 3.546 1.00 79.50 198 CYS A C 1
ATOM 1564 O O . CYS A 1 198 ? 12.682 33.606 4.146 1.00 79.50 198 CYS A O 1
ATOM 1566 N N . PRO A 1 199 ? 14.688 33.522 3.118 1.00 70.25 199 PRO A N 1
ATOM 1567 C CA . PRO A 1 199 ? 14.944 34.953 3.264 1.00 70.25 199 PRO A CA 1
ATOM 1568 C C . PRO A 1 199 ? 14.079 35.778 2.302 1.00 70.25 199 PRO A C 1
ATOM 1570 O O . PRO A 1 199 ? 13.674 36.894 2.634 1.00 70.25 199 PRO A O 1
ATOM 1573 N N . ALA A 1 200 ? 13.746 35.224 1.132 1.00 69.81 200 ALA A N 1
ATOM 1574 C CA . ALA A 1 200 ? 12.892 35.869 0.151 1.00 69.81 200 ALA A CA 1
ATOM 1575 C C . ALA A 1 200 ? 11.424 35.805 0.595 1.00 69.81 200 ALA A C 1
ATOM 1577 O O . ALA A 1 200 ? 10.703 34.828 0.377 1.00 69.81 200 ALA A O 1
ATOM 1578 N N . LEU A 1 201 ? 10.944 36.905 1.176 1.00 65.06 201 LEU A N 1
ATOM 1579 C CA . LEU A 1 201 ? 9.547 37.055 1.584 1.00 65.06 201 LEU A CA 1
ATOM 1580 C C . LEU A 1 201 ? 8.530 36.673 0.481 1.00 65.06 201 LEU A C 1
ATOM 1582 O O . LEU A 1 201 ? 7.564 35.982 0.808 1.00 65.06 201 LEU A O 1
ATOM 1586 N N . PRO A 1 202 ? 8.715 37.016 -0.814 1.00 61.97 202 PRO A N 1
ATOM 1587 C CA . PRO A 1 202 ? 7.793 36.590 -1.873 1.00 61.97 202 PRO A CA 1
ATOM 1588 C C . PRO A 1 202 ? 7.619 35.067 -1.980 1.00 61.97 202 PRO A C 1
ATOM 1590 O O . PRO A 1 202 ? 6.528 34.588 -2.300 1.00 61.97 202 PRO A O 1
ATOM 1593 N N . VAL A 1 203 ? 8.663 34.296 -1.670 1.00 66.81 203 VAL A N 1
ATOM 1594 C CA . VAL A 1 203 ? 8.637 32.828 -1.685 1.00 66.81 203 VAL A CA 1
ATOM 1595 C C . VAL A 1 203 ? 7.865 32.298 -0.480 1.00 66.81 203 VAL A C 1
ATOM 1597 O O . VAL A 1 203 ? 6.957 31.483 -0.648 1.00 66.81 203 VAL A O 1
ATOM 1600 N N . VAL A 1 204 ? 8.136 32.828 0.718 1.00 71.94 204 VAL A N 1
ATOM 1601 C CA . VAL A 1 204 ? 7.392 32.504 1.952 1.00 71.94 204 VAL A CA 1
ATOM 1602 C C . VAL A 1 204 ? 5.891 32.748 1.764 1.00 71.94 204 VAL A C 1
ATOM 1604 O O . VAL A 1 204 ? 5.059 31.911 2.120 1.00 71.94 204 VAL A O 1
ATOM 1607 N N . LEU A 1 205 ? 5.532 33.865 1.129 1.00 67.38 205 LEU A N 1
ATOM 1608 C CA . LEU A 1 205 ? 4.144 34.199 0.816 1.00 67.38 205 LEU A CA 1
ATOM 1609 C C . LEU A 1 205 ? 3.539 33.280 -0.252 1.00 67.38 205 LEU A C 1
ATOM 1611 O O . LEU A 1 205 ? 2.366 32.924 -0.143 1.00 67.38 205 LEU A O 1
ATOM 1615 N N . SER A 1 206 ? 4.325 32.851 -1.242 1.00 64.38 206 SER A N 1
ATOM 1616 C CA . SER A 1 206 ? 3.901 31.892 -2.274 1.00 64.38 206 SER A CA 1
ATOM 1617 C C . SER A 1 206 ? 3.641 30.493 -1.702 1.00 64.38 206 SER A C 1
ATOM 1619 O O . SER A 1 206 ? 2.684 29.826 -2.097 1.00 64.38 206 SER A O 1
ATOM 1621 N N . VAL A 1 207 ? 4.432 30.054 -0.719 1.00 70.50 207 VAL A N 1
ATOM 1622 C CA . VAL A 1 207 ? 4.171 28.810 0.023 1.00 70.50 207 VAL A CA 1
ATOM 1623 C C . VAL A 1 207 ? 2.917 28.954 0.888 1.00 70.50 207 VAL A C 1
ATOM 1625 O O . VAL A 1 207 ? 2.052 28.081 0.846 1.00 70.50 207 VAL A O 1
ATOM 1628 N N . GLY A 1 208 ? 2.751 30.077 1.597 1.00 70.50 208 GLY A N 1
ATOM 1629 C CA . GLY A 1 208 ? 1.526 30.391 2.352 1.00 70.50 208 GLY A CA 1
ATOM 1630 C C . GLY A 1 208 ? 0.264 30.348 1.491 1.00 70.50 208 GLY A C 1
ATOM 1631 O O . GLY A 1 208 ? -0.735 29.732 1.861 1.00 70.50 208 GLY A O 1
ATOM 1632 N N . ARG A 1 209 ? 0.353 30.932 0.296 1.00 60.25 209 ARG A N 1
ATOM 1633 C CA . ARG A 1 209 ? -0.633 30.921 -0.796 1.00 60.25 209 ARG A CA 1
ATOM 1634 C C . ARG A 1 209 ? -1.068 29.503 -1.173 1.00 60.25 209 ARG A C 1
ATOM 1636 O O . ARG A 1 209 ? -2.265 29.197 -1.166 1.00 60.25 209 ARG A O 1
ATOM 1643 N N . ILE A 1 210 ? -0.116 28.609 -1.421 1.00 61.81 210 ILE A N 1
ATOM 1644 C CA . ILE A 1 210 ? -0.407 27.209 -1.761 1.00 61.81 210 ILE A CA 1
ATOM 1645 C C . ILE A 1 210 ? -0.979 26.439 -0.563 1.00 61.81 210 ILE A C 1
ATOM 1647 O O . ILE A 1 210 ? -1.999 25.767 -0.711 1.00 61.81 210 ILE A O 1
ATOM 1651 N N . SER A 1 211 ? -0.414 26.589 0.635 1.00 66.75 211 SER A N 1
ATOM 1652 C CA . SER A 1 211 ? -0.937 25.936 1.844 1.00 66.75 211 SER A CA 1
ATOM 1653 C C . SER A 1 211 ? -2.383 26.341 2.137 1.00 66.75 211 SER A C 1
ATOM 1655 O O . SER A 1 211 ? -3.219 25.486 2.425 1.00 66.75 211 SER A O 1
ATOM 1657 N N . ASN A 1 212 ? -2.725 27.623 1.973 1.00 63.22 212 ASN A N 1
ATOM 1658 C CA . ASN A 1 212 ? -4.102 28.094 2.112 1.00 63.22 212 ASN A CA 1
ATOM 1659 C C . ASN A 1 212 ? -5.035 27.473 1.058 1.00 63.22 212 ASN A C 1
ATOM 1661 O O . ASN A 1 212 ? -6.132 27.023 1.381 1.00 63.22 212 ASN A O 1
ATOM 1665 N N . THR A 1 213 ? -4.572 27.388 -0.195 1.00 53.97 213 THR A N 1
ATOM 1666 C CA . THR A 1 213 ? -5.299 26.760 -1.317 1.00 53.97 213 THR A CA 1
ATOM 1667 C C . THR A 1 213 ? -5.652 25.300 -1.042 1.00 53.97 213 THR A C 1
ATOM 1669 O O . THR A 1 213 ? -6.713 24.826 -1.453 1.00 53.97 213 THR A O 1
ATOM 1672 N N . LEU A 1 214 ? -4.756 24.593 -0.358 1.00 53.72 214 LEU A N 1
ATOM 1673 C CA . LEU A 1 214 ? -4.909 23.189 0.012 1.00 53.72 214 LEU A CA 1
ATOM 1674 C C . LEU A 1 214 ? -5.669 22.999 1.337 1.00 53.72 214 LEU A C 1
ATOM 1676 O O . LEU A 1 214 ? -5.866 21.867 1.769 1.00 53.72 214 LEU A O 1
ATOM 1680 N N . GLY A 1 215 ? -6.115 24.084 1.985 1.00 58.47 215 GLY A N 1
ATOM 1681 C CA . GLY A 1 215 ? -6.823 24.030 3.268 1.00 58.47 215 GLY A CA 1
ATOM 1682 C C . GLY A 1 215 ? -5.933 23.611 4.442 1.00 58.47 215 GLY A C 1
ATOM 1683 O O . GLY A 1 215 ? -6.419 23.065 5.433 1.00 58.47 215 GLY A O 1
ATOM 1684 N N . ILE A 1 216 ? -4.626 23.835 4.329 1.00 67.62 216 ILE A N 1
ATOM 1685 C CA . ILE A 1 216 ? -3.619 23.375 5.281 1.00 67.62 216 ILE A CA 1
ATOM 1686 C C . ILE A 1 216 ? -3.395 24.457 6.364 1.00 67.62 216 ILE A C 1
ATOM 1688 O O . ILE A 1 216 ? -3.144 25.607 6.005 1.00 67.62 216 ILE A O 1
ATOM 1692 N N . PRO A 1 217 ? -3.484 24.157 7.681 1.00 73.31 217 PRO A N 1
ATOM 1693 C CA . PRO A 1 217 ? -3.333 25.168 8.739 1.00 73.31 217 PRO A CA 1
ATOM 1694 C C . PRO A 1 217 ? -1.882 25.625 8.960 1.00 73.31 217 PRO A C 1
ATOM 1696 O O . PRO A 1 217 ? -1.072 24.899 9.523 1.00 73.31 217 PRO A O 1
ATOM 1699 N N . TYR A 1 218 ? -1.541 26.854 8.577 1.00 80.12 218 TYR A N 1
ATOM 1700 C CA . TYR A 1 218 ? -0.189 27.404 8.764 1.00 80.12 218 TYR A CA 1
ATOM 1701 C C . TYR A 1 218 ? -0.165 28.639 9.675 1.00 80.12 218 TYR A C 1
ATOM 1703 O O . TYR A 1 218 ? -1.202 29.250 9.940 1.00 80.12 218 TYR A O 1
ATOM 1711 N N . ALA A 1 219 ? 1.009 29.024 10.164 1.00 85.00 219 ALA A N 1
ATOM 1712 C CA . ALA A 1 219 ? 1.236 30.260 10.901 1.00 85.00 219 ALA A CA 1
ATOM 1713 C C . ALA A 1 219 ? 2.554 30.913 10.465 1.00 85.00 219 ALA A C 1
ATOM 1715 O O . ALA A 1 219 ? 3.544 30.232 10.209 1.00 85.00 219 ALA A O 1
ATOM 1716 N N . PHE A 1 220 ? 2.562 32.239 10.384 1.00 85.38 220 PHE A N 1
ATOM 1717 C CA . PHE A 1 220 ? 3.752 33.023 10.086 1.00 85.38 220 PHE A CA 1
ATOM 1718 C C . PHE A 1 220 ? 4.489 33.378 11.372 1.00 85.38 220 PHE A C 1
ATOM 1720 O O . PHE A 1 220 ? 3.890 33.948 12.282 1.00 85.38 220 PHE A O 1
ATOM 1727 N N . CYS A 1 221 ? 5.782 33.081 11.443 1.00 86.19 221 CYS A N 1
ATOM 1728 C CA . CYS A 1 221 ? 6.643 33.483 12.545 1.00 86.19 221 CYS A CA 1
ATOM 1729 C C . CYS A 1 221 ? 7.579 34.605 12.089 1.00 86.19 221 CYS A C 1
ATOM 1731 O O . CYS A 1 221 ? 8.320 34.448 11.118 1.00 86.19 221 CYS A O 1
ATOM 1733 N N . LYS A 1 222 ? 7.535 35.733 12.803 1.00 84.00 222 LYS A N 1
ATOM 1734 C CA . LYS A 1 222 ? 8.397 36.897 12.582 1.00 84.00 222 LYS A CA 1
ATOM 1735 C C . LYS A 1 222 ? 8.934 37.381 13.926 1.00 84.00 222 LYS A C 1
ATOM 1737 O O . LYS A 1 222 ? 8.161 37.782 14.795 1.00 84.00 222 LYS A O 1
ATOM 1742 N N . GLY A 1 223 ? 10.250 37.331 14.110 1.00 82.62 223 GLY A N 1
ATOM 1743 C CA . GLY A 1 223 ? 10.875 37.526 15.418 1.00 82.62 223 GLY A CA 1
ATOM 1744 C C . GLY A 1 223 ? 10.387 36.462 16.404 1.00 82.62 223 GLY A C 1
ATOM 1745 O O . GLY A 1 223 ? 10.430 35.277 16.093 1.00 82.62 223 GLY A O 1
ATOM 1746 N N . ARG A 1 224 ? 9.871 36.892 17.562 1.00 83.31 224 ARG A N 1
ATOM 1747 C CA . ARG A 1 224 ? 9.272 36.015 18.592 1.00 83.31 224 ARG A CA 1
ATOM 1748 C C . ARG A 1 224 ? 7.741 35.968 18.550 1.00 83.31 224 ARG A C 1
ATOM 1750 O O . ARG A 1 224 ? 7.081 35.668 19.541 1.00 83.31 224 ARG A O 1
ATOM 1757 N N . ARG A 1 225 ? 7.161 36.358 17.413 1.00 81.75 225 ARG A N 1
ATOM 1758 C CA . ARG A 1 225 ? 5.721 36.553 17.239 1.00 81.75 225 ARG A CA 1
ATOM 1759 C C . ARG A 1 225 ? 5.183 35.589 16.187 1.00 81.75 225 ARG A C 1
ATOM 1761 O O . ARG A 1 225 ? 5.680 35.562 15.062 1.00 81.75 225 ARG A O 1
ATOM 1768 N N . ILE A 1 226 ? 4.139 34.837 16.536 1.00 86.62 226 ILE A N 1
ATOM 1769 C CA . ILE A 1 226 ? 3.506 33.838 15.666 1.00 86.62 226 ILE A CA 1
ATOM 1770 C C . ILE A 1 226 ? 2.075 34.261 15.327 1.00 86.62 226 ILE A C 1
ATOM 1772 O O . ILE A 1 226 ? 1.220 34.393 16.204 1.00 86.62 226 ILE A O 1
ATOM 1776 N N . THR A 1 227 ? 1.813 34.447 14.033 1.00 83.12 227 THR A N 1
ATOM 1777 C CA . THR A 1 227 ? 0.526 34.870 13.473 1.00 83.12 227 THR A CA 1
ATOM 1778 C C . THR A 1 227 ? -0.1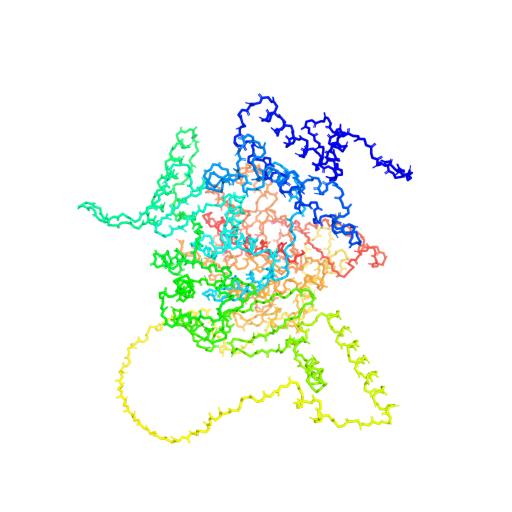41 33.711 12.728 1.00 83.12 227 THR A C 1
ATOM 1780 O O . THR A 1 227 ? 0.343 33.308 11.671 1.00 83.12 227 THR A O 1
ATOM 1783 N N . PRO A 1 228 ? -1.247 33.155 13.239 1.00 79.25 228 PRO A N 1
ATOM 1784 C CA . PRO A 1 228 ? -1.947 32.050 12.600 1.00 79.25 228 PRO A CA 1
ATOM 1785 C C . PRO A 1 228 ? -2.692 32.481 11.333 1.00 79.25 228 PRO A C 1
ATOM 1787 O O . PRO A 1 228 ? -3.276 33.560 11.264 1.00 79.25 228 PRO A O 1
ATOM 1790 N N . SER A 1 229 ? -2.722 31.593 10.340 1.00 74.69 229 SER A N 1
ATOM 1791 C CA . SER A 1 229 ? -3.598 31.717 9.172 1.00 74.69 229 SER A CA 1
ATOM 1792 C C . SER A 1 229 ? -5.071 31.515 9.541 1.00 74.69 229 SER A C 1
ATOM 1794 O O . SER A 1 229 ? -5.409 30.939 10.579 1.00 74.69 229 SER A O 1
ATOM 1796 N N . TYR A 1 230 ? -5.975 31.904 8.638 1.00 64.50 230 TYR A N 1
ATOM 1797 C CA . TYR A 1 230 ? -7.409 31.658 8.813 1.00 64.50 230 TYR A CA 1
ATOM 1798 C C . TYR A 1 230 ? -7.751 30.166 8.984 1.00 64.50 230 TYR A C 1
ATOM 1800 O O . TYR A 1 230 ? -8.648 29.828 9.761 1.00 64.50 230 TYR A O 1
ATOM 1808 N N . SER A 1 231 ? -7.000 29.282 8.321 1.00 62.44 231 SER A N 1
ATOM 1809 C CA . SER A 1 231 ? -7.133 27.824 8.421 1.00 62.44 231 SER A CA 1
ATOM 1810 C C . SER A 1 231 ? -6.850 27.293 9.832 1.00 62.44 231 SER A C 1
ATOM 1812 O O . SER A 1 231 ? -7.442 26.293 10.236 1.00 62.44 231 SER A O 1
ATOM 1814 N N . CYS A 1 232 ? -6.017 27.984 10.619 1.00 64.94 232 CYS A N 1
ATOM 1815 C CA . CYS A 1 232 ? -5.821 27.689 12.044 1.00 64.94 232 CYS A CA 1
ATOM 1816 C C . CYS A 1 232 ? -7.015 28.151 12.900 1.00 64.94 232 CYS A C 1
ATOM 1818 O O . CYS A 1 232 ? -7.332 27.520 13.906 1.00 64.94 232 CYS A O 1
ATOM 1820 N N . GLY A 1 233 ? -7.729 29.197 12.470 1.00 59.31 233 GLY A N 1
ATOM 1821 C CA . GLY A 1 233 ? -9.013 29.628 13.023 1.00 59.31 233 GLY A CA 1
ATOM 1822 C C . GLY A 1 233 ? -9.139 31.144 13.217 1.00 59.31 233 GLY A C 1
ATOM 1823 O O . GLY A 1 233 ? -8.271 31.782 13.806 1.00 59.31 233 GLY A O 1
ATOM 1824 N N . ARG A 1 234 ? -10.273 31.723 12.777 1.00 54.53 234 ARG A N 1
ATOM 1825 C CA . ARG A 1 234 ? -10.683 33.105 13.115 1.00 54.53 234 ARG A CA 1
ATOM 1826 C C . ARG A 1 234 ? -10.705 33.282 14.644 1.00 54.53 234 ARG A C 1
ATOM 1828 O O . ARG A 1 234 ? -11.376 32.502 15.316 1.00 54.53 234 ARG A O 1
ATOM 1835 N N . GLY A 1 235 ? -10.005 34.298 15.158 1.00 58.66 235 GLY A N 1
ATOM 1836 C CA . GLY A 1 235 ? -10.006 34.680 16.580 1.00 58.66 235 GLY A CA 1
ATOM 1837 C C . GLY A 1 235 ? -8.789 34.244 17.406 1.00 58.66 235 GLY A C 1
ATOM 1838 O O . GLY A 1 235 ? -8.736 34.566 18.585 1.00 58.66 235 GLY A O 1
ATOM 1839 N N . LEU A 1 236 ? -7.804 33.553 16.818 1.00 66.38 236 LEU A N 1
ATOM 1840 C CA . LEU A 1 236 ? -6.595 33.132 17.545 1.00 66.38 236 LEU A CA 1
ATOM 1841 C C . LEU A 1 236 ? -5.672 34.296 17.965 1.00 66.38 236 LEU A C 1
ATOM 1843 O O . LEU A 1 236 ? -4.885 34.135 18.891 1.00 66.38 236 LEU A O 1
ATOM 1847 N N . GLY A 1 237 ? -5.788 35.470 17.335 1.00 70.00 237 GLY A N 1
ATOM 1848 C CA . GLY A 1 237 ? -4.911 36.611 17.614 1.00 70.00 237 GLY A CA 1
ATOM 1849 C C . GLY A 1 237 ? -3.453 36.317 17.256 1.00 70.00 237 GLY A C 1
ATOM 1850 O O . GLY A 1 2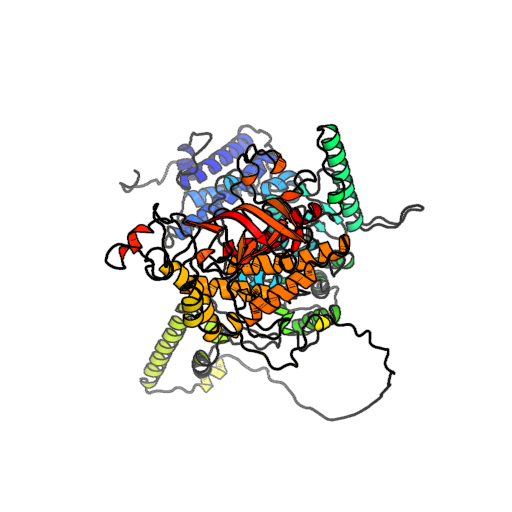37 ? -3.160 35.348 16.560 1.00 70.00 237 GLY A O 1
ATOM 1851 N N . THR A 1 238 ? -2.528 37.172 17.688 1.00 78.69 238 THR A N 1
ATOM 1852 C CA . THR A 1 238 ? -1.096 36.889 17.544 1.00 78.69 238 THR A CA 1
ATOM 1853 C C . THR A 1 238 ? -0.510 36.411 18.860 1.00 78.69 238 THR A C 1
ATOM 1855 O O . THR A 1 238 ? -0.783 37.010 19.895 1.00 78.69 238 THR A O 1
ATOM 1858 N N . HIS A 1 239 ? 0.319 35.372 18.812 1.00 82.25 239 HIS A N 1
ATOM 1859 C CA . HIS A 1 239 ? 0.951 34.797 19.996 1.00 82.25 239 HIS A CA 1
ATOM 1860 C C . HIS A 1 239 ? 2.396 35.280 20.130 1.00 82.25 239 HIS A C 1
ATOM 1862 O O . HIS A 1 239 ? 3.122 35.369 19.138 1.00 82.25 239 HIS A O 1
ATOM 1868 N N . VAL A 1 240 ? 2.795 35.584 21.361 1.00 84.06 240 VAL A N 1
ATOM 1869 C CA . VAL A 1 240 ? 4.157 35.939 21.781 1.00 84.06 240 VAL A CA 1
ATOM 1870 C C . VAL A 1 240 ? 4.486 35.151 23.049 1.00 84.06 240 VAL A C 1
ATOM 1872 O O . VAL A 1 240 ? 3.569 34.641 23.697 1.00 84.06 240 VAL A O 1
ATOM 1875 N N . ASP A 1 241 ? 5.768 35.027 23.384 1.00 83.25 241 ASP A N 1
ATOM 1876 C CA . ASP A 1 241 ? 6.188 34.397 24.640 1.00 83.25 241 ASP A CA 1
ATOM 1877 C C . ASP A 1 241 ? 5.590 35.158 25.831 1.00 83.25 241 ASP A C 1
ATOM 1879 O O . ASP A 1 241 ? 5.691 36.385 25.904 1.00 83.25 241 ASP A O 1
ATOM 1883 N N . MET A 1 242 ? 4.958 34.431 26.752 1.00 81.19 242 MET A N 1
ATOM 1884 C CA . MET A 1 242 ? 4.371 34.988 27.967 1.00 81.19 242 MET A CA 1
ATOM 1885 C C . MET A 1 242 ? 5.255 34.673 29.179 1.00 81.19 242 MET A C 1
ATOM 1887 O O . MET A 1 242 ? 5.654 33.515 29.353 1.00 81.19 242 MET A O 1
ATOM 1891 N N . PRO A 1 243 ? 5.561 35.672 30.026 1.00 80.50 243 PRO A N 1
ATOM 1892 C CA . PRO A 1 243 ? 6.324 35.457 31.250 1.00 80.50 243 PRO A CA 1
ATOM 1893 C C . PRO A 1 243 ? 5.532 34.610 32.259 1.00 80.50 243 PRO A C 1
ATOM 1895 O O . PRO A 1 243 ? 4.316 34.458 32.147 1.00 80.50 243 PRO A O 1
ATOM 1898 N N . ALA A 1 244 ? 6.230 34.050 33.250 1.00 80.56 244 ALA A N 1
ATOM 1899 C CA . ALA A 1 244 ? 5.591 33.301 34.328 1.00 80.56 244 ALA A CA 1
ATOM 1900 C C . ALA A 1 244 ? 4.765 34.235 35.229 1.00 80.56 244 ALA A C 1
ATOM 1902 O O . ALA A 1 244 ? 5.229 35.308 35.614 1.00 80.56 244 ALA A O 1
ATOM 1903 N N . GLU A 1 245 ? 3.566 33.795 35.600 1.00 81.44 245 GLU A N 1
ATOM 1904 C CA . GLU A 1 245 ? 2.698 34.437 36.590 1.00 81.44 245 GLU A CA 1
ATOM 1905 C C . GLU A 1 245 ? 2.599 33.544 37.843 1.00 81.44 245 GLU A C 1
ATOM 1907 O O . GLU A 1 245 ? 2.836 32.339 37.746 1.00 81.44 245 GLU A O 1
ATOM 1912 N N . PRO A 1 246 ? 2.193 34.065 39.020 1.00 72.12 246 PRO A N 1
ATOM 1913 C CA . PRO A 1 246 ? 2.226 33.326 40.292 1.00 72.12 246 PRO A CA 1
ATOM 1914 C C . PRO A 1 246 ? 1.545 31.945 40.287 1.00 72.12 246 PRO A C 1
ATOM 1916 O O . PRO A 1 246 ? 1.915 31.082 41.072 1.00 72.12 246 PRO A O 1
ATOM 1919 N N . ASN A 1 247 ? 0.581 31.720 39.386 1.00 76.50 247 ASN A N 1
ATOM 1920 C CA . ASN A 1 247 ? -0.157 30.459 39.249 1.00 76.50 247 ASN A CA 1
ATOM 1921 C C . ASN A 1 247 ? -0.061 29.832 37.843 1.00 76.50 247 ASN A C 1
ATOM 1923 O O . ASN A 1 247 ? -0.829 28.920 37.526 1.00 76.50 247 ASN A O 1
ATOM 1927 N N . LYS A 1 248 ? 0.825 30.329 36.966 1.00 70.44 248 LYS A N 1
ATOM 1928 C CA . LYS A 1 248 ? 1.003 29.811 35.600 1.00 70.44 248 LYS A CA 1
ATOM 1929 C C . LYS A 1 248 ? 2.473 29.884 35.170 1.00 70.44 248 LYS A C 1
ATOM 1931 O O . LYS A 1 248 ? 3.050 30.969 35.202 1.00 70.44 248 LYS A O 1
ATOM 1936 N N . PRO A 1 249 ? 3.080 28.771 34.719 1.00 79.44 249 PRO A N 1
ATOM 1937 C CA . PRO A 1 249 ? 4.444 28.800 34.200 1.00 79.44 249 PRO A CA 1
ATOM 1938 C C . PRO A 1 249 ? 4.531 29.676 32.943 1.00 79.44 249 PRO A C 1
ATOM 1940 O O . PRO A 1 249 ? 3.528 29.867 32.250 1.00 79.44 249 PRO A O 1
ATOM 1943 N N . ALA A 1 250 ? 5.732 30.181 32.644 1.00 80.81 250 ALA A N 1
ATOM 1944 C CA . ALA A 1 250 ? 6.001 30.866 31.382 1.00 80.81 250 ALA A CA 1
ATOM 1945 C C . ALA A 1 250 ? 5.632 29.953 30.202 1.00 80.81 250 ALA A C 1
ATOM 1947 O O . ALA A 1 250 ? 5.847 28.742 30.263 1.00 80.81 250 ALA A O 1
ATOM 1948 N N . GLN A 1 251 ? 5.067 30.531 29.144 1.00 81.69 251 GLN A N 1
ATOM 1949 C CA . GLN A 1 251 ? 4.629 29.789 27.960 1.00 81.69 251 GLN A CA 1
ATOM 1950 C C . GLN A 1 251 ? 5.196 30.430 26.705 1.00 81.69 251 GLN A C 1
ATOM 1952 O O . GLN A 1 251 ? 5.076 31.636 26.498 1.00 81.69 251 GLN A O 1
ATOM 1957 N N . THR A 1 252 ? 5.777 29.614 25.835 1.00 85.69 252 THR A N 1
ATOM 1958 C CA . THR A 1 252 ? 6.250 30.066 24.524 1.00 85.69 252 THR A CA 1
ATOM 1959 C C . THR A 1 252 ? 5.081 30.427 23.606 1.00 85.69 252 THR A C 1
ATOM 1961 O O . THR A 1 252 ? 3.968 29.901 23.730 1.00 85.69 252 THR A O 1
ATOM 1964 N N . ALA A 1 253 ? 5.326 31.278 22.607 1.00 83.19 253 ALA A N 1
ATOM 1965 C CA . ALA A 1 253 ? 4.335 31.593 21.576 1.00 83.19 253 ALA A CA 1
ATOM 1966 C C . ALA A 1 253 ? 3.817 30.325 20.860 1.00 83.19 253 ALA A C 1
ATOM 1968 O O . ALA A 1 253 ? 2.644 30.250 20.477 1.00 83.19 253 ALA A O 1
ATOM 1969 N N . VAL A 1 254 ? 4.686 29.318 20.699 1.00 82.19 254 VAL A N 1
ATOM 1970 C CA . VAL A 1 254 ? 4.362 28.020 20.089 1.00 82.19 254 VAL A CA 1
ATOM 1971 C C . VAL A 1 254 ? 3.382 27.230 20.961 1.00 82.19 254 VAL A C 1
ATOM 1973 O O . VAL A 1 254 ? 2.397 26.694 20.446 1.00 82.19 254 VAL A O 1
ATOM 1976 N N . GLU A 1 255 ? 3.612 27.166 22.274 1.00 80.69 255 GLU A N 1
ATOM 1977 C CA . GLU A 1 255 ? 2.722 26.491 23.229 1.00 80.69 255 GLU A CA 1
ATOM 1978 C C . GLU A 1 255 ? 1.362 27.182 23.324 1.00 80.69 255 GLU A C 1
ATOM 1980 O O . GLU A 1 255 ? 0.328 26.510 23.262 1.00 80.69 255 GLU A O 1
ATOM 1985 N N . CYS A 1 256 ? 1.354 28.517 23.366 1.00 79.38 256 CYS A N 1
ATOM 1986 C CA . CYS A 1 256 ? 0.139 29.328 23.341 1.00 79.38 256 CYS A CA 1
ATOM 1987 C C . CYS A 1 256 ? -0.721 29.024 22.105 1.00 79.38 256 CYS A C 1
ATOM 1989 O O . CYS A 1 256 ? -1.923 28.760 22.224 1.00 79.38 256 CYS A O 1
ATOM 1991 N N . LEU A 1 257 ? -0.108 29.003 20.915 1.00 80.12 257 LEU A N 1
ATOM 1992 C CA . LEU A 1 257 ? -0.804 28.678 19.670 1.00 80.12 257 LEU A CA 1
ATOM 1993 C C . LEU A 1 257 ? -1.343 27.239 19.687 1.00 80.12 257 LEU A C 1
ATOM 1995 O O . LEU A 1 257 ? -2.507 27.012 19.350 1.00 80.12 257 LEU A O 1
ATOM 1999 N N . ARG A 1 258 ? -0.525 26.260 20.102 1.00 75.75 258 ARG A N 1
ATOM 2000 C CA . ARG A 1 258 ? -0.936 24.846 20.199 1.00 75.75 258 ARG A CA 1
ATOM 2001 C C . ARG A 1 258 ? -2.150 24.680 21.109 1.00 75.75 258 ARG A C 1
ATOM 2003 O O . ARG A 1 258 ? -3.131 24.052 20.708 1.00 75.75 258 ARG A O 1
ATOM 2010 N N . TYR A 1 259 ? -2.101 25.270 22.299 1.00 75.75 259 TYR A N 1
ATOM 2011 C CA . TYR A 1 259 ? -3.188 25.218 23.270 1.00 75.75 259 TYR A CA 1
ATOM 2012 C C . TYR A 1 259 ? -4.477 25.828 22.707 1.00 75.75 259 TYR A C 1
ATOM 2014 O O . TYR A 1 259 ? -5.545 25.211 22.770 1.00 75.75 259 TYR A O 1
ATOM 2022 N N . MET A 1 260 ? -4.384 27.008 22.089 1.00 73.75 260 MET A N 1
ATOM 2023 C CA . MET A 1 260 ? -5.558 27.724 21.596 1.00 73.75 260 MET A CA 1
ATOM 2024 C C . MET A 1 260 ? -6.217 27.032 20.393 1.00 73.75 260 MET A C 1
ATOM 2026 O O . MET A 1 260 ? -7.446 26.965 20.319 1.00 73.75 260 MET A O 1
ATOM 2030 N N . VAL A 1 261 ? -5.430 26.444 19.483 1.00 72.06 261 VAL A N 1
ATOM 2031 C CA . VAL A 1 261 ? -5.965 25.656 18.357 1.00 72.06 261 VAL A CA 1
ATOM 2032 C C . VAL A 1 261 ? -6.734 24.432 18.863 1.00 72.06 261 VAL A C 1
ATOM 2034 O O . VAL A 1 261 ? -7.835 24.149 18.381 1.00 72.06 261 VAL A O 1
ATOM 2037 N N . VAL A 1 262 ? -6.197 23.713 19.855 1.00 71.25 262 VAL A N 1
ATOM 2038 C CA . VAL A 1 262 ? -6.890 22.570 20.476 1.00 71.25 262 VAL A CA 1
ATOM 2039 C C . VAL A 1 262 ? -8.189 23.023 21.144 1.00 71.25 262 VAL A C 1
ATOM 2041 O O . VAL A 1 262 ? -9.243 22.430 20.900 1.00 71.25 262 VAL A O 1
ATOM 2044 N N . LYS A 1 263 ? -8.138 24.108 21.925 1.00 73.00 263 LYS A N 1
ATOM 2045 C CA . LYS A 1 263 ? -9.297 24.682 22.618 1.00 73.00 263 LYS A CA 1
ATOM 2046 C C . LYS A 1 263 ? -10.424 25.066 21.650 1.00 73.00 263 LYS A C 1
ATOM 2048 O O . LYS A 1 263 ? -11.551 24.602 21.818 1.00 73.00 263 LYS A O 1
ATOM 2053 N N . LEU A 1 264 ? -10.130 25.828 20.594 1.00 68.38 264 LEU A N 1
ATOM 2054 C CA . LEU A 1 264 ? -11.139 26.241 19.607 1.00 68.38 264 LEU A CA 1
ATOM 2055 C C . LEU A 1 264 ? -11.708 25.057 18.812 1.00 68.38 264 LEU A C 1
ATOM 2057 O O . LEU A 1 264 ? -12.897 25.039 18.488 1.00 68.38 264 LEU A O 1
ATOM 2061 N N . ASN A 1 265 ? -10.893 24.043 18.503 1.00 66.62 265 ASN A N 1
ATOM 2062 C CA . ASN A 1 265 ? -11.381 22.823 17.854 1.00 66.62 265 ASN A CA 1
ATOM 2063 C C . ASN A 1 265 ? -12.348 22.042 18.755 1.00 66.62 265 ASN A C 1
ATOM 2065 O O . ASN A 1 265 ? -13.377 21.554 18.274 1.00 66.62 265 ASN A O 1
ATOM 2069 N N . LEU A 1 266 ? -12.059 21.966 20.057 1.00 66.25 266 LEU A N 1
ATOM 2070 C CA . LEU A 1 266 ? -12.961 21.382 21.050 1.00 66.25 266 LEU A CA 1
ATOM 2071 C C . LEU A 1 266 ? -14.275 22.167 21.142 1.00 66.25 266 LEU A C 1
ATOM 2073 O O . LEU A 1 266 ? -15.344 21.561 21.104 1.00 66.25 266 LEU A O 1
ATOM 2077 N N . GLU A 1 267 ? -14.223 23.498 21.196 1.00 68.06 267 GLU A N 1
ATOM 2078 C CA . GLU A 1 267 ? -15.408 24.367 21.249 1.00 68.06 267 GLU A CA 1
ATOM 2079 C C . GLU A 1 267 ? -16.274 24.262 19.983 1.00 68.06 267 GLU A C 1
ATOM 2081 O O . GLU A 1 267 ? -17.492 24.098 20.072 1.00 68.06 267 GLU A O 1
ATOM 2086 N N . ARG A 1 268 ? -15.665 24.241 18.789 1.00 64.75 268 ARG A N 1
ATOM 2087 C CA . ARG A 1 268 ? -16.376 24.007 17.516 1.00 64.75 268 ARG A CA 1
ATOM 2088 C C . ARG A 1 268 ? -17.036 22.633 17.468 1.00 64.75 268 ARG A C 1
ATOM 2090 O O . ARG A 1 268 ? -18.149 22.508 16.956 1.00 64.75 268 ARG A O 1
ATOM 2097 N N . LYS A 1 269 ? -16.371 21.597 17.991 1.00 61.81 269 LYS A N 1
ATOM 2098 C CA . LYS A 1 269 ? -16.944 20.246 18.082 1.00 61.81 269 LYS A CA 1
ATOM 2099 C C . LYS A 1 269 ? -18.095 20.211 19.091 1.00 61.81 269 LYS A C 1
ATOM 2101 O O . LYS A 1 269 ? -19.118 19.623 18.766 1.00 61.81 269 LYS A O 1
ATOM 2106 N N . LYS A 1 270 ? -17.981 20.893 20.240 1.00 65.69 270 LYS A N 1
ATOM 2107 C CA . LYS A 1 270 ? -19.080 21.066 21.211 1.00 65.69 270 LYS A CA 1
ATOM 2108 C C . LYS A 1 270 ? -20.295 21.745 20.569 1.00 65.69 270 LYS A C 1
ATOM 2110 O O . LYS A 1 270 ? -21.397 21.227 20.692 1.00 65.69 270 LYS A O 1
ATOM 2115 N N . LYS A 1 271 ? -20.092 22.822 19.800 1.00 64.31 271 LYS A N 1
ATOM 2116 C CA . LYS A 1 271 ? -21.172 23.521 19.079 1.00 64.31 271 LYS A CA 1
ATOM 2117 C C . LYS A 1 271 ? -21.823 22.646 17.993 1.00 64.31 271 LYS A C 1
ATOM 2119 O O . LYS A 1 271 ? -23.041 22.552 17.931 1.00 64.31 271 LYS A O 1
ATOM 2124 N N . ARG A 1 272 ? -21.026 21.910 17.207 1.00 57.19 272 ARG A N 1
ATOM 2125 C CA . ARG A 1 272 ? -21.527 20.937 16.208 1.00 57.19 272 ARG A CA 1
ATOM 2126 C C . ARG A 1 272 ? -22.273 19.749 16.826 1.00 57.19 272 ARG A C 1
ATOM 2128 O O . ARG A 1 272 ? -23.211 19.247 16.216 1.00 57.19 272 ARG A O 1
ATOM 2135 N N . LEU A 1 273 ? -21.841 19.284 17.999 1.00 57.78 273 LEU A N 1
ATOM 2136 C CA . LEU A 1 273 ? -22.514 18.223 18.756 1.00 57.78 273 LEU A CA 1
ATOM 2137 C C . LEU A 1 273 ? -23.833 18.712 19.370 1.00 57.78 273 LEU A C 1
ATOM 2139 O O . LEU A 1 273 ? -24.769 17.925 19.461 1.00 57.78 273 LEU A O 1
ATOM 2143 N N . ALA A 1 274 ? -23.924 19.995 19.734 1.00 60.81 274 ALA A N 1
ATOM 2144 C CA . ALA A 1 274 ? -25.173 20.616 20.172 1.00 60.81 274 ALA A CA 1
ATOM 2145 C C . ALA A 1 274 ? -26.195 20.758 19.023 1.00 60.81 274 ALA A C 1
ATOM 2147 O O . ALA A 1 274 ? -27.389 20.615 19.255 1.00 60.81 274 ALA A O 1
ATOM 2148 N N . GLU A 1 275 ? -25.742 20.969 17.779 1.00 54.78 275 GLU A N 1
ATOM 2149 C CA . GLU A 1 275 ? -26.619 21.166 16.610 1.00 54.78 275 GLU A CA 1
ATOM 2150 C C . GLU A 1 275 ? -27.025 19.870 15.869 1.00 54.78 275 GLU A C 1
ATOM 2152 O O . GLU A 1 275 ? -27.996 19.887 15.115 1.00 54.78 275 GLU A O 1
ATOM 2157 N N . LYS A 1 276 ? -26.347 18.724 16.060 1.00 48.94 276 LYS A N 1
ATOM 2158 C CA . LYS A 1 276 ? -26.754 17.430 15.463 1.00 48.94 276 LYS A CA 1
ATOM 2159 C C . LYS A 1 276 ? -26.453 16.234 16.376 1.00 48.94 276 LYS A C 1
ATOM 2161 O O . LYS A 1 276 ? -25.292 15.950 16.666 1.00 48.94 276 LYS A O 1
ATOM 2166 N N . LYS A 1 277 ? -27.493 15.441 16.697 1.00 46.78 277 LYS A N 1
ATOM 2167 C CA . LYS A 1 277 ? -27.423 14.080 17.283 1.00 46.78 277 LYS A CA 1
ATOM 2168 C C . LYS A 1 277 ? -26.679 13.099 16.351 1.00 46.78 277 LYS A C 1
ATOM 2170 O O . LYS A 1 277 ? -27.273 12.207 15.755 1.00 46.78 277 LYS A O 1
ATOM 2175 N N . ARG A 1 278 ? -25.358 13.220 16.217 1.00 43.91 278 ARG A N 1
ATOM 2176 C CA . ARG A 1 278 ? -24.503 12.138 15.704 1.00 43.91 278 ARG A CA 1
ATOM 2177 C C . ARG A 1 278 ? -23.345 11.922 16.667 1.00 43.91 278 ARG A C 1
ATOM 2179 O O . ARG A 1 278 ? -22.445 12.754 16.766 1.00 43.91 278 ARG A O 1
ATOM 2186 N N . LYS A 1 279 ? -23.376 10.779 17.360 1.00 45.84 279 LYS A N 1
ATOM 2187 C CA . LYS A 1 279 ? -22.268 10.263 18.170 1.00 45.84 279 LYS A CA 1
ATOM 2188 C C . LYS A 1 279 ? -21.050 10.070 17.259 1.00 45.84 279 LYS A C 1
ATOM 2190 O O . LYS A 1 279 ? -20.992 9.121 16.486 1.00 45.84 279 LYS A O 1
ATOM 2195 N N . ARG A 1 280 ? -20.083 10.986 17.325 1.00 43.22 280 ARG A N 1
ATOM 2196 C CA . ARG A 1 280 ? -18.710 10.749 16.858 1.00 43.22 280 ARG A CA 1
ATOM 2197 C C . ARG A 1 280 ? -17.799 10.714 18.076 1.00 43.22 280 ARG A C 1
ATOM 2199 O O . ARG A 1 280 ? -17.764 11.679 18.841 1.00 43.22 280 ARG A O 1
ATOM 2206 N N . ASN A 1 281 ? -17.081 9.604 18.223 1.00 40.62 281 ASN A N 1
ATOM 2207 C CA . ASN A 1 281 ? -16.197 9.304 19.345 1.00 40.62 281 ASN A CA 1
ATOM 2208 C C . ASN A 1 281 ? -15.191 10.442 19.615 1.00 40.62 281 ASN A C 1
ATOM 2210 O O . ASN A 1 281 ? -14.691 11.117 18.706 1.00 40.62 281 ASN A O 1
ATOM 2214 N N . LEU A 1 282 ? -14.915 10.694 20.898 1.00 40.47 282 LEU A N 1
ATOM 2215 C CA . LEU A 1 282 ? -13.935 11.690 21.347 1.00 40.47 282 LEU A CA 1
ATOM 2216 C C . LEU A 1 282 ? -12.477 11.245 21.131 1.00 40.47 282 LEU A C 1
ATOM 2218 O O . LEU A 1 282 ? -11.587 12.088 21.197 1.00 40.47 282 LEU A O 1
ATOM 2222 N N . HIS A 1 283 ? -12.228 9.973 20.808 1.00 38.62 283 HIS A N 1
ATOM 2223 C CA . HIS A 1 283 ? -10.877 9.413 20.688 1.00 38.62 283 HIS A CA 1
ATOM 2224 C C . HIS A 1 283 ? -10.032 9.986 19.529 1.00 38.62 283 HIS A C 1
ATOM 2226 O O . HIS A 1 283 ? -8.807 9.967 19.621 1.00 38.62 283 HIS A O 1
ATOM 2232 N N . ASP A 1 284 ? -10.644 10.613 18.516 1.00 38.19 284 ASP A N 1
ATOM 2233 C CA . ASP A 1 284 ? -9.923 11.293 17.420 1.00 38.19 284 ASP A CA 1
ATOM 2234 C C . ASP A 1 284 ? -9.267 12.635 17.815 1.00 38.19 284 ASP A C 1
ATOM 2236 O O . ASP A 1 284 ? -8.570 13.254 17.009 1.00 38.19 284 ASP A O 1
ATOM 2240 N N . LEU A 1 285 ? -9.471 13.120 19.046 1.00 39.97 285 LEU A N 1
ATOM 2241 C CA . LEU A 1 285 ? -8.904 14.389 19.532 1.00 39.97 285 LEU A CA 1
ATOM 2242 C C . LEU A 1 285 ? -7.446 14.284 20.015 1.00 39.97 285 LEU A C 1
ATOM 2244 O O . LEU A 1 285 ? -6.873 15.293 20.411 1.00 39.97 285 LEU A O 1
ATOM 2248 N N . LYS A 1 286 ? -6.816 13.103 19.937 1.00 38.47 286 LYS A N 1
ATOM 2249 C CA . LYS A 1 286 ? -5.380 12.922 20.233 1.00 38.47 286 LYS A CA 1
ATOM 2250 C C . LYS A 1 286 ? -4.441 13.379 19.101 1.00 38.47 286 LYS A C 1
ATOM 2252 O O . LYS A 1 286 ? -3.235 13.167 19.189 1.00 38.47 286 LYS A O 1
ATOM 2257 N N . ARG A 1 287 ? -4.948 13.981 18.019 1.00 42.00 287 ARG A N 1
ATOM 2258 C CA . ARG A 1 287 ? -4.085 14.528 16.961 1.00 42.00 287 ARG A CA 1
ATOM 2259 C C . ARG A 1 287 ? -3.559 15.898 17.384 1.00 42.00 287 ARG A C 1
ATOM 2261 O O . ARG A 1 287 ? -4.334 16.844 17.501 1.00 42.00 287 ARG A O 1
ATOM 2268 N N . PHE A 1 288 ? -2.241 15.989 17.578 1.00 47.91 288 PHE A N 1
ATOM 2269 C CA . PHE A 1 288 ? -1.527 17.261 17.685 1.00 47.91 288 PHE A CA 1
ATOM 2270 C C . PHE A 1 288 ? -1.974 18.188 16.541 1.00 47.91 288 PHE A C 1
ATOM 2272 O O . PHE A 1 288 ? -2.057 17.728 15.395 1.00 47.91 288 PHE A O 1
ATOM 2279 N N . PRO A 1 289 ? -2.313 19.462 16.811 1.00 52.62 289 PRO A N 1
ATOM 2280 C CA . PRO A 1 289 ? -2.703 20.374 15.750 1.00 52.62 289 PRO A CA 1
ATOM 2281 C C . PRO A 1 289 ? -1.539 20.520 14.766 1.00 52.62 289 PRO A C 1
ATOM 2283 O O . PRO A 1 289 ? -0.436 20.910 15.144 1.00 52.62 289 PRO A O 1
ATOM 2286 N N . ARG A 1 290 ? -1.797 20.165 13.505 1.00 65.06 290 ARG A N 1
ATOM 2287 C CA . ARG A 1 290 ? -0.857 20.294 12.388 1.00 65.06 290 ARG A CA 1
ATOM 2288 C C . ARG A 1 290 ? -0.631 21.781 12.142 1.00 65.06 290 ARG A C 1
ATOM 2290 O O . ARG A 1 290 ? -1.508 22.427 11.577 1.00 65.06 290 ARG A O 1
ATOM 2297 N N . ILE A 1 291 ? 0.476 22.328 12.629 1.00 66.81 291 ILE A N 1
ATOM 2298 C CA . ILE A 1 291 ? 0.813 23.740 12.437 1.00 66.81 291 ILE A CA 1
ATOM 2299 C C . ILE A 1 291 ? 2.051 23.795 11.557 1.00 66.81 291 ILE A C 1
ATOM 2301 O O . ILE A 1 291 ? 3.121 23.332 11.942 1.00 66.81 291 ILE A O 1
ATOM 2305 N N . PHE A 1 292 ? 1.881 24.364 10.372 1.00 81.81 292 PHE A N 1
ATOM 2306 C CA . PHE A 1 292 ? 2.965 24.605 9.430 1.00 81.81 292 PHE A CA 1
ATOM 2307 C C . PHE A 1 292 ? 3.520 26.006 9.678 1.00 81.81 292 PHE A C 1
ATOM 2309 O O . PHE A 1 292 ? 2.797 26.989 9.532 1.00 81.81 292 PHE A O 1
ATOM 2316 N N . LEU A 1 293 ? 4.773 26.112 10.107 1.00 86.69 293 LEU A N 1
ATOM 2317 C CA . LEU A 1 293 ? 5.394 27.387 10.452 1.00 86.69 293 LEU A CA 1
ATOM 2318 C C . LEU A 1 293 ? 6.156 27.932 9.250 1.00 86.69 293 LEU A C 1
ATOM 2320 O O . LEU A 1 293 ? 6.967 27.237 8.649 1.00 86.69 293 LEU A O 1
ATOM 2324 N N . MET A 1 294 ? 5.881 29.180 8.895 1.00 87.06 294 MET A N 1
ATOM 2325 C CA . MET A 1 294 ? 6.520 29.883 7.786 1.00 87.06 294 MET A CA 1
ATOM 2326 C C . MET A 1 294 ? 7.251 31.094 8.335 1.00 87.06 294 MET A C 1
ATOM 2328 O O . MET A 1 294 ? 6.646 31.906 9.033 1.00 87.06 294 MET A O 1
ATOM 2332 N N . CYS A 1 295 ? 8.541 31.217 8.064 1.00 86.19 295 CYS A N 1
ATOM 2333 C CA . CYS A 1 295 ? 9.364 32.204 8.748 1.00 86.19 295 CYS A CA 1
ATOM 2334 C C . CYS A 1 295 ? 10.555 32.657 7.910 1.00 86.19 295 CYS A C 1
ATOM 2336 O O . CYS A 1 295 ? 10.980 31.967 6.985 1.00 86.19 295 CYS A O 1
ATOM 2338 N N . ASP A 1 296 ? 11.075 33.840 8.231 1.00 82.56 296 ASP A N 1
ATOM 2339 C CA . ASP A 1 296 ? 12.412 34.219 7.779 1.00 82.56 296 ASP A CA 1
ATOM 2340 C C . ASP A 1 296 ? 13.483 33.486 8.589 1.00 82.56 296 ASP A C 1
ATOM 2342 O O . ASP A 1 296 ? 13.211 32.879 9.625 1.00 82.56 296 ASP A O 1
ATOM 2346 N N . SER A 1 297 ? 14.722 33.601 8.140 1.00 76.06 297 SER A N 1
ATOM 2347 C CA . SER A 1 297 ? 15.863 32.903 8.712 1.00 76.06 297 SER A CA 1
ATOM 2348 C C . SER A 1 297 ? 16.159 33.214 10.178 1.00 76.06 297 SER A C 1
ATOM 2350 O O . SER A 1 297 ? 16.511 32.314 10.942 1.00 76.06 297 SER A O 1
ATOM 2352 N N . ALA A 1 298 ? 15.993 34.469 10.599 1.00 75.31 298 ALA A N 1
ATOM 2353 C CA . ALA A 1 298 ? 16.222 34.855 11.990 1.00 75.31 298 ALA A CA 1
ATOM 2354 C C . ALA A 1 298 ? 15.160 34.251 12.914 1.00 75.31 298 ALA A C 1
ATOM 2356 O O . ALA A 1 298 ? 15.454 33.714 13.984 1.00 75.31 298 ALA A O 1
ATOM 2357 N N . SER A 1 299 ? 13.919 34.273 12.446 1.00 85.12 299 SER A N 1
ATOM 2358 C CA . SER A 1 299 ? 12.769 33.683 13.117 1.00 85.12 299 SER A CA 1
ATOM 2359 C C . SER A 1 299 ? 12.851 32.151 13.131 1.00 85.12 299 SER A C 1
ATOM 2361 O O . SER A 1 299 ? 12.468 31.536 14.124 1.00 85.12 299 SER A O 1
ATOM 2363 N N . ALA A 1 300 ? 13.409 31.535 12.082 1.00 86.25 300 ALA A N 1
ATOM 2364 C CA . ALA A 1 300 ? 13.657 30.098 11.994 1.00 86.25 300 ALA A CA 1
ATOM 2365 C C . ALA A 1 300 ? 14.639 29.627 13.077 1.00 86.25 300 ALA A C 1
ATOM 2367 O O . ALA A 1 300 ? 14.316 28.738 13.859 1.00 86.25 300 ALA A O 1
ATOM 2368 N N . SER A 1 301 ? 15.801 30.275 13.198 1.00 82.50 301 SER A N 1
ATOM 2369 C CA . SER A 1 301 ? 16.790 29.964 14.245 1.00 82.50 301 SER A CA 1
ATOM 2370 C C . SER A 1 301 ? 16.197 30.072 15.661 1.00 82.50 301 SER A C 1
ATOM 2372 O O . SER A 1 301 ? 16.512 29.287 16.559 1.00 82.50 301 SER A O 1
ATOM 2374 N N . TRP A 1 302 ? 15.309 31.039 15.898 1.00 87.06 302 TRP A N 1
ATOM 2375 C CA . TRP A 1 302 ? 14.604 31.163 17.177 1.00 87.06 302 TRP A CA 1
ATOM 2376 C C . TRP A 1 302 ? 13.545 30.068 17.387 1.00 87.06 302 TRP A C 1
ATOM 2378 O O . TRP A 1 302 ? 13.504 29.460 18.458 1.00 87.06 302 TRP A O 1
ATOM 2388 N N . VAL A 1 303 ? 12.698 29.794 16.391 1.00 88.12 303 VAL A N 1
ATOM 2389 C CA . VAL A 1 303 ? 11.576 28.853 16.542 1.00 88.12 303 VAL A CA 1
ATOM 2390 C C . VAL A 1 303 ? 12.044 27.403 16.627 1.00 88.12 303 VAL A C 1
ATOM 2392 O O . VAL A 1 303 ? 11.490 26.630 17.400 1.00 88.12 303 VAL A O 1
ATOM 2395 N N . LEU A 1 304 ? 13.106 27.038 15.904 1.00 88.62 304 LEU A N 1
ATOM 2396 C CA . LEU A 1 304 ? 13.651 25.679 15.892 1.00 88.62 304 LEU A CA 1
ATOM 2397 C C . LEU A 1 304 ? 14.139 25.226 17.275 1.00 88.62 304 LEU A C 1
ATOM 2399 O O . LEU A 1 304 ? 13.961 24.065 17.626 1.00 88.62 304 LEU A O 1
ATOM 2403 N N . ARG A 1 305 ? 14.659 26.144 18.100 1.00 86.00 305 ARG A N 1
ATOM 2404 C CA . ARG A 1 305 ? 15.084 25.863 19.487 1.00 86.00 305 ARG A CA 1
ATOM 2405 C C . ARG A 1 305 ? 13.934 25.533 20.443 1.00 86.00 305 ARG A C 1
ATOM 2407 O O . ARG A 1 305 ? 14.177 25.015 21.524 1.00 86.00 305 ARG A O 1
ATOM 2414 N N . GLN A 1 306 ? 12.700 25.845 20.060 1.00 84.62 306 GLN A N 1
ATOM 2415 C CA . GLN A 1 306 ? 11.497 25.605 20.866 1.00 84.62 306 GLN A CA 1
ATOM 2416 C C . GLN A 1 306 ? 10.717 24.370 20.402 1.00 84.62 306 GLN A C 1
ATOM 2418 O O . GLN A 1 306 ? 9.704 24.003 20.999 1.00 84.62 306 GLN A O 1
ATOM 2423 N N . LEU A 1 307 ? 11.139 23.755 19.298 1.00 85.94 307 LEU A N 1
ATOM 2424 C CA . LEU A 1 307 ? 10.470 22.610 18.704 1.00 85.94 307 LEU A CA 1
ATOM 2425 C C . LEU A 1 307 ? 11.214 21.323 19.049 1.00 85.94 307 LEU A C 1
ATOM 2427 O O . LEU A 1 307 ? 12.425 21.314 19.234 1.00 85.94 307 LEU A O 1
ATOM 2431 N N . ASP A 1 308 ? 10.470 20.219 19.109 1.00 86.06 308 ASP A N 1
ATOM 2432 C CA . ASP A 1 308 ? 11.064 18.892 19.243 1.00 86.06 308 ASP A CA 1
ATOM 2433 C C . ASP A 1 308 ? 11.789 18.545 17.930 1.00 86.06 308 ASP A C 1
ATOM 2435 O O . ASP A 1 308 ? 11.117 18.387 16.899 1.00 86.06 308 ASP A O 1
ATOM 2439 N N . PRO A 1 309 ? 13.128 18.416 17.932 1.00 85.06 309 PRO A N 1
ATOM 2440 C CA . PRO A 1 309 ? 13.891 18.157 16.719 1.00 85.06 309 PRO A CA 1
ATOM 2441 C C . PRO A 1 309 ? 13.541 16.810 16.082 1.00 85.06 309 PRO A C 1
ATOM 2443 O O . PRO A 1 309 ? 13.605 16.693 14.864 1.00 85.06 309 PRO A O 1
ATOM 2446 N N . ASN A 1 310 ? 13.080 15.822 16.858 1.00 86.62 310 ASN A N 1
ATOM 2447 C CA . ASN A 1 310 ? 12.682 14.505 16.349 1.00 86.62 310 ASN A CA 1
ATOM 2448 C C . ASN A 1 310 ? 11.281 14.502 15.718 1.00 86.62 310 ASN A C 1
ATOM 2450 O O . ASN A 1 310 ? 10.886 13.529 15.082 1.00 86.62 310 ASN A O 1
ATOM 2454 N N . ARG A 1 311 ? 10.510 15.581 15.896 1.00 86.00 311 ARG A N 1
ATOM 2455 C CA . ARG A 1 311 ? 9.159 15.749 15.337 1.00 86.00 311 ARG A CA 1
ATOM 2456 C C . ARG A 1 311 ? 9.043 16.973 14.441 1.00 86.00 311 ARG A C 1
ATOM 2458 O O . ARG A 1 311 ? 7.930 17.428 14.170 1.00 86.00 311 ARG A O 1
ATOM 2465 N N . THR A 1 312 ? 10.168 17.497 13.973 1.00 88.50 312 THR A N 1
ATOM 2466 C CA . THR A 1 312 ? 10.217 18.706 13.153 1.00 88.50 312 THR A CA 1
ATOM 2467 C C . THR A 1 312 ? 10.919 18.426 11.835 1.00 88.50 312 THR A C 1
ATOM 2469 O O . THR A 1 312 ? 11.919 17.719 11.786 1.00 88.50 312 THR A O 1
ATOM 2472 N N . ILE A 1 313 ? 10.371 18.969 10.755 1.00 89.19 313 ILE A N 1
ATOM 2473 C CA . ILE A 1 313 ? 10.977 18.959 9.427 1.00 89.19 313 ILE A CA 1
ATOM 2474 C C . ILE A 1 313 ? 11.337 20.399 9.103 1.00 89.19 313 ILE A C 1
ATOM 2476 O O . ILE A 1 313 ? 10.468 21.270 9.129 1.00 89.19 313 ILE A O 1
ATOM 2480 N N . LEU A 1 314 ? 12.603 20.647 8.802 1.00 89.19 314 LEU A N 1
ATOM 2481 C CA . LEU A 1 314 ? 13.097 21.947 8.381 1.00 89.19 314 LEU A CA 1
ATOM 2482 C C . LEU A 1 314 ? 13.292 21.945 6.869 1.00 89.19 314 LEU A C 1
ATOM 2484 O O . LEU A 1 314 ? 14.030 21.123 6.336 1.00 89.19 314 LEU A O 1
ATOM 2488 N N . VAL A 1 315 ? 12.649 22.889 6.191 1.00 85.88 315 VAL A N 1
ATOM 2489 C CA . VAL A 1 315 ? 12.889 23.193 4.780 1.00 85.88 315 VAL A CA 1
ATOM 2490 C C . VAL A 1 315 ? 13.478 24.592 4.698 1.00 85.88 315 VAL A C 1
ATOM 2492 O O . VAL A 1 315 ? 12.831 25.550 5.121 1.00 85.88 315 VAL A O 1
ATOM 2495 N N . VAL A 1 316 ? 14.687 24.713 4.160 1.00 80.81 316 VAL A N 1
ATOM 2496 C CA . VAL A 1 316 ? 15.372 25.994 3.945 1.00 80.81 316 VAL A CA 1
ATOM 2497 C C . VAL A 1 316 ? 15.427 26.258 2.444 1.00 80.81 316 VAL A C 1
ATOM 2499 O O . VAL A 1 316 ? 16.035 25.467 1.731 1.00 80.81 316 VAL A O 1
ATOM 2502 N N . ASP A 1 317 ? 14.801 27.338 1.969 1.00 76.19 317 ASP A N 1
ATOM 2503 C CA . ASP A 1 317 ? 14.899 27.798 0.577 1.00 76.19 317 ASP A CA 1
ATOM 2504 C C . ASP A 1 317 ? 15.811 29.030 0.472 1.00 76.19 317 ASP A C 1
ATOM 2506 O O . ASP A 1 317 ? 15.646 29.965 1.254 1.00 76.19 317 ASP A O 1
ATOM 2510 N N . GLU A 1 318 ? 16.742 29.028 -0.487 1.00 66.31 318 GLU A N 1
ATOM 2511 C CA . GLU A 1 318 ? 17.708 30.112 -0.773 1.00 66.31 318 GLU A CA 1
ATOM 2512 C C . GLU A 1 318 ? 18.608 30.512 0.433 1.00 66.31 318 GLU A C 1
ATOM 2514 O O . GLU A 1 318 ? 18.361 31.527 1.082 1.00 66.31 318 GLU A O 1
ATOM 2519 N N . PRO A 1 319 ? 19.683 29.759 0.762 1.00 56.56 319 PRO A N 1
ATOM 2520 C CA . PRO A 1 319 ? 20.742 30.195 1.673 1.00 56.56 319 PRO A CA 1
ATOM 2521 C C . PRO A 1 319 ? 21.454 31.456 1.135 1.00 56.56 319 PRO A C 1
ATOM 2523 O O . PRO A 1 319 ? 21.401 31.731 -0.066 1.00 56.56 319 PRO A O 1
ATOM 2526 N N . PRO A 1 320 ? 22.123 32.246 1.995 1.00 47.53 320 PRO A N 1
ATOM 2527 C CA . PRO A 1 320 ? 22.624 33.569 1.632 1.00 47.53 320 PRO A CA 1
ATOM 2528 C C . PRO A 1 320 ? 23.824 33.429 0.692 1.00 47.53 320 PRO A C 1
ATOM 2530 O O . PRO A 1 320 ? 24.952 33.291 1.147 1.00 47.53 320 PRO A O 1
ATOM 2533 N N . MET A 1 321 ? 23.604 33.415 -0.621 1.00 47.69 321 MET A N 1
ATOM 2534 C CA . MET A 1 321 ? 24.678 33.173 -1.588 1.00 47.69 321 MET A CA 1
ATOM 2535 C C . MET A 1 321 ? 24.635 34.212 -2.707 1.00 47.69 321 MET A C 1
ATOM 2537 O O . MET A 1 321 ? 24.154 33.973 -3.810 1.00 47.69 321 MET A O 1
ATOM 2541 N N . GLY A 1 322 ? 25.160 35.383 -2.349 1.00 43.25 322 GLY A N 1
ATOM 2542 C CA . GLY A 1 322 ? 25.600 36.461 -3.237 1.00 43.25 322 GLY A CA 1
ATOM 2543 C C . GLY A 1 322 ? 26.667 37.368 -2.599 1.00 43.25 322 GLY A C 1
ATOM 2544 O O . GLY A 1 322 ? 27.060 38.356 -3.202 1.00 43.25 322 GLY A O 1
ATOM 2545 N N . SER A 1 323 ? 27.140 37.059 -1.386 1.00 35.69 323 SER A N 1
ATOM 2546 C CA . SER A 1 323 ? 28.234 37.779 -0.733 1.00 35.69 323 SER A CA 1
ATOM 2547 C C . SER A 1 323 ? 29.226 36.768 -0.169 1.00 35.69 323 SER A C 1
ATOM 2549 O O . SER A 1 323 ? 28.899 35.998 0.737 1.00 35.69 323 SER A O 1
ATOM 2551 N N . ASP A 1 324 ? 30.447 36.782 -0.687 1.00 36.62 324 ASP A N 1
ATOM 2552 C CA . ASP A 1 324 ? 31.544 35.871 -0.345 1.00 36.62 324 ASP A CA 1
ATOM 2553 C C . ASP A 1 324 ? 32.090 36.030 1.089 1.00 36.62 324 ASP A C 1
ATOM 2555 O O . ASP A 1 324 ? 33.072 35.399 1.475 1.00 36.62 324 ASP A O 1
ATOM 2559 N N . VAL A 1 325 ? 31.372 36.724 1.970 1.00 42.06 325 VAL A N 1
ATOM 2560 C CA . VAL A 1 325 ? 31.829 37.094 3.309 1.00 42.06 325 VAL A CA 1
ATOM 2561 C C . VAL A 1 325 ? 30.959 36.415 4.370 1.00 42.06 325 VAL A C 1
ATOM 2563 O O . VAL A 1 325 ? 29.815 36.807 4.595 1.00 42.06 325 VAL A O 1
ATOM 2566 N N . TYR A 1 326 ? 31.492 35.370 5.014 1.00 45.44 326 TYR A N 1
ATOM 2567 C CA . TYR A 1 326 ? 31.110 35.119 6.404 1.00 45.44 326 TYR A CA 1
ATOM 2568 C C . TYR A 1 326 ? 31.792 36.241 7.178 1.00 45.44 326 TYR A C 1
ATOM 2570 O O . TYR A 1 326 ? 33.011 36.371 7.049 1.00 45.44 326 TYR A O 1
ATOM 2578 N N . PRO A 1 327 ? 31.048 37.115 7.860 1.00 50.00 327 PRO A N 1
ATOM 2579 C CA . PRO A 1 327 ? 31.694 38.219 8.534 1.00 50.00 327 PRO A CA 1
ATOM 2580 C C . PRO A 1 327 ? 32.585 37.656 9.643 1.00 50.00 327 PRO A C 1
ATOM 2582 O O . PRO A 1 327 ? 32.174 36.750 10.371 1.00 50.00 327 PRO A O 1
ATOM 2585 N N . GLU A 1 328 ? 33.814 38.159 9.753 1.00 52.41 328 GLU A N 1
ATOM 2586 C CA . GLU A 1 328 ? 34.706 37.785 10.857 1.00 52.41 328 GLU A CA 1
ATOM 2587 C C . GLU A 1 328 ? 34.049 38.114 12.206 1.00 52.41 328 GLU A C 1
ATOM 2589 O O . GLU A 1 328 ? 34.173 37.339 13.155 1.00 52.41 328 GLU A O 1
ATOM 2594 N N . ASN A 1 329 ? 33.244 39.187 12.251 1.00 56.84 329 ASN A N 1
ATOM 2595 C CA . ASN A 1 329 ? 32.403 39.528 13.391 1.00 56.84 329 ASN A CA 1
ATOM 2596 C C . ASN A 1 329 ? 30.918 39.216 13.117 1.00 56.84 329 ASN A C 1
ATOM 2598 O O . ASN A 1 329 ? 30.334 39.748 12.173 1.00 56.84 329 ASN A O 1
ATOM 2602 N N . PRO A 1 330 ? 30.236 38.433 13.975 1.00 55.47 330 PRO A N 1
ATOM 2603 C CA . PRO A 1 330 ? 28.815 38.096 13.816 1.00 55.47 330 PRO A CA 1
ATOM 2604 C C . PRO A 1 330 ? 27.849 39.290 13.688 1.00 55.47 330 PRO A C 1
ATOM 2606 O O . PRO A 1 330 ? 26.708 39.117 13.255 1.00 55.47 330 PRO A O 1
ATOM 2609 N N . GLU A 1 331 ? 28.287 40.489 14.075 1.00 63.25 331 GLU A N 1
ATOM 2610 C CA . GLU A 1 331 ? 27.503 41.725 14.028 1.00 63.25 331 GLU A CA 1
ATOM 2611 C C . GLU A 1 331 ? 27.460 42.377 12.636 1.00 63.25 331 GLU A C 1
ATOM 2613 O O . GLU A 1 331 ? 26.506 43.097 12.345 1.00 63.25 331 GLU A O 1
ATOM 2618 N N . ASP A 1 332 ? 28.411 42.074 11.743 1.00 62.09 332 ASP A N 1
ATOM 2619 C CA . ASP A 1 332 ? 28.482 42.723 10.422 1.00 62.09 332 ASP A CA 1
ATOM 2620 C C . ASP A 1 332 ? 27.457 42.143 9.431 1.00 62.09 332 ASP A C 1
ATOM 2622 O O . ASP A 1 332 ? 27.060 42.797 8.465 1.00 62.09 332 ASP A O 1
ATOM 2626 N N . ASN A 1 333 ? 26.998 40.904 9.656 1.00 67.75 333 ASN A N 1
ATOM 2627 C CA . ASN A 1 333 ? 25.927 40.289 8.869 1.00 67.75 333 ASN A CA 1
ATOM 2628 C C . ASN A 1 333 ? 25.048 39.347 9.717 1.00 67.75 333 ASN A C 1
ATOM 2630 O O . ASN A 1 333 ? 25.100 38.117 9.576 1.00 67.75 333 ASN A O 1
ATOM 2634 N N . PRO A 1 334 ? 24.176 39.909 10.572 1.00 65.25 334 PRO A N 1
ATOM 2635 C CA . PRO A 1 334 ? 23.362 39.134 11.504 1.00 65.25 334 PRO A CA 1
ATOM 2636 C C . PRO A 1 334 ? 22.362 38.207 10.796 1.00 65.25 334 PRO A C 1
ATOM 2638 O O . PRO A 1 334 ? 21.993 37.167 11.344 1.00 65.25 334 PRO A O 1
ATOM 2641 N N . LEU A 1 335 ? 21.939 38.534 9.567 1.00 64.31 335 LEU A N 1
ATOM 2642 C CA . LEU A 1 335 ? 21.061 37.673 8.771 1.00 64.31 335 LEU A CA 1
ATOM 2643 C C . LEU A 1 335 ? 21.793 36.410 8.301 1.00 64.31 335 LEU A C 1
ATOM 2645 O O . LEU A 1 335 ? 21.249 35.314 8.441 1.00 64.31 335 LEU A O 1
ATOM 2649 N N . ALA A 1 336 ? 23.023 36.546 7.795 1.00 64.56 336 ALA A N 1
ATOM 2650 C CA . ALA A 1 336 ? 23.847 35.406 7.399 1.00 64.56 336 ALA A CA 1
ATOM 2651 C C . ALA A 1 336 ? 24.188 34.513 8.603 1.00 64.56 336 ALA A C 1
ATOM 2653 O O . ALA A 1 336 ? 24.066 33.289 8.517 1.00 64.56 336 ALA A O 1
ATOM 2654 N N . CYS A 1 337 ? 24.516 35.109 9.753 1.00 67.81 337 CYS A N 1
ATOM 2655 C CA . CYS A 1 337 ? 24.753 34.365 10.990 1.00 67.81 337 CYS A CA 1
ATOM 2656 C C . CYS A 1 337 ? 23.496 33.629 11.473 1.00 67.81 337 CYS A C 1
ATOM 2658 O O . CYS A 1 337 ? 23.568 32.452 11.828 1.00 67.81 337 CYS A O 1
ATOM 2660 N N . ALA A 1 338 ? 22.324 34.269 11.440 1.00 66.06 338 ALA A N 1
ATOM 2661 C CA . ALA A 1 338 ? 21.078 33.625 11.843 1.00 66.06 338 ALA A CA 1
ATOM 2662 C C . ALA A 1 338 ? 20.648 32.503 10.878 1.00 66.06 338 ALA A C 1
ATOM 2664 O O . ALA A 1 338 ? 20.121 31.481 11.320 1.00 66.06 338 ALA A O 1
ATOM 2665 N N . MET A 1 339 ? 20.925 32.653 9.578 1.00 68.56 339 MET A N 1
ATOM 2666 C CA . MET A 1 339 ? 20.763 31.593 8.576 1.00 68.56 339 MET A CA 1
ATOM 2667 C C . MET A 1 339 ? 21.664 30.401 8.864 1.00 68.56 339 MET A C 1
ATOM 2669 O O . MET A 1 339 ? 21.176 29.274 8.914 1.00 68.56 339 MET A O 1
ATOM 2673 N N . MET A 1 340 ? 22.950 30.644 9.117 1.00 70.06 340 MET A N 1
ATOM 2674 C CA . MET A 1 340 ? 23.891 29.588 9.479 1.00 70.06 340 MET A CA 1
ATOM 2675 C C . MET A 1 340 ? 23.466 28.872 10.758 1.00 70.06 340 MET A C 1
ATOM 2677 O O . MET A 1 340 ? 23.470 27.649 10.794 1.00 70.06 340 MET A O 1
ATOM 2681 N N . GLN A 1 341 ? 23.002 29.595 11.777 1.00 72.19 341 GLN A N 1
ATOM 2682 C CA . GLN A 1 341 ? 22.458 28.974 12.986 1.00 72.19 341 GLN A CA 1
ATOM 2683 C C . GLN A 1 341 ? 21.241 28.085 12.695 1.00 72.19 341 GLN A C 1
ATOM 2685 O O . GLN A 1 341 ? 21.164 26.975 13.217 1.00 72.19 341 GLN A O 1
ATOM 2690 N N . ALA A 1 342 ? 20.311 28.528 11.843 1.00 70.62 342 ALA A N 1
ATOM 2691 C CA . ALA A 1 342 ? 19.177 27.701 11.433 1.00 70.62 342 ALA A CA 1
ATOM 2692 C C . ALA A 1 342 ? 19.637 26.439 10.675 1.00 70.62 342 ALA A C 1
ATOM 2694 O O . ALA A 1 342 ? 19.134 25.351 10.941 1.00 70.62 342 ALA A O 1
ATOM 2695 N N . MET A 1 343 ? 20.629 26.568 9.786 1.00 69.12 343 MET A N 1
ATOM 2696 C CA . MET A 1 343 ? 21.211 25.457 9.021 1.00 69.12 343 MET A CA 1
ATOM 2697 C C . MET A 1 343 ? 21.973 24.456 9.899 1.00 69.12 343 MET A C 1
ATOM 2699 O O . MET A 1 343 ? 21.925 23.256 9.648 1.00 69.12 343 MET A O 1
ATOM 2703 N N . MET A 1 344 ? 22.640 24.946 10.943 1.00 72.44 344 MET A N 1
ATOM 2704 C CA . MET A 1 344 ? 23.382 24.146 11.920 1.00 72.44 344 MET A CA 1
ATOM 2705 C C . MET A 1 344 ? 22.488 23.537 13.008 1.00 72.44 344 MET A C 1
ATOM 2707 O O . MET A 1 344 ? 23.002 22.915 13.931 1.00 72.44 344 MET A O 1
ATOM 2711 N N . THR A 1 345 ? 21.163 23.711 12.930 1.00 80.38 345 THR A N 1
ATOM 2712 C CA . THR A 1 345 ? 20.212 23.088 13.860 1.00 80.38 345 THR A CA 1
ATOM 2713 C C . THR A 1 345 ? 19.554 21.872 13.186 1.00 80.38 345 THR A C 1
ATOM 2715 O O . THR A 1 345 ? 18.465 22.004 12.620 1.00 80.38 345 THR A O 1
ATOM 2718 N N . PRO A 1 346 ? 20.193 20.684 13.198 1.00 80.19 346 PRO A N 1
ATOM 2719 C CA . PRO A 1 346 ? 19.672 19.494 12.531 1.00 80.19 346 PRO A CA 1
ATOM 2720 C C . PRO A 1 346 ? 18.323 19.059 13.120 1.00 80.19 346 PRO A C 1
ATOM 2722 O O . PRO A 1 346 ? 18.172 18.879 14.330 1.00 80.19 346 PRO A O 1
ATOM 2725 N N . MET A 1 347 ? 17.344 18.883 12.234 1.00 89.94 347 MET A N 1
ATOM 2726 C CA . MET A 1 347 ? 15.996 18.398 12.536 1.00 89.94 347 MET A CA 1
ATOM 2727 C C . MET A 1 347 ? 15.823 16.983 11.982 1.00 89.94 347 MET A C 1
ATOM 2729 O O . MET A 1 347 ? 16.653 16.517 11.205 1.00 89.94 347 MET A O 1
ATOM 2733 N N . TYR A 1 348 ? 14.733 16.302 12.346 1.00 89.88 348 TYR A N 1
ATOM 2734 C CA . TYR A 1 348 ? 14.434 14.940 11.890 1.00 89.88 348 TYR A CA 1
ATOM 2735 C C . TYR A 1 348 ? 14.562 14.801 10.371 1.00 89.88 348 TYR A C 1
ATOM 2737 O O . TYR A 1 348 ? 15.153 13.852 9.869 1.00 89.88 348 TYR A O 1
ATOM 2745 N N . LYS A 1 349 ? 14.068 15.789 9.628 1.00 88.75 349 LYS A N 1
ATOM 2746 C CA . LYS A 1 349 ? 14.402 15.960 8.214 1.00 88.75 349 LYS A CA 1
ATOM 2747 C C . LYS A 1 349 ? 14.890 17.386 8.014 1.00 88.75 349 LYS A C 1
ATOM 2749 O O . LYS A 1 349 ? 14.163 18.319 8.359 1.00 88.75 349 LYS A O 1
ATOM 2754 N N . THR A 1 350 ? 16.069 17.550 7.428 1.00 87.88 350 THR A N 1
ATOM 2755 C CA . THR A 1 350 ? 16.576 18.859 7.000 1.00 87.88 350 THR A CA 1
ATOM 2756 C C . THR A 1 350 ? 16.684 18.852 5.484 1.00 87.88 350 THR A C 1
ATOM 2758 O O . THR A 1 350 ? 17.436 18.067 4.916 1.00 87.88 350 THR A O 1
ATOM 2761 N N . ILE A 1 351 ? 15.910 19.708 4.823 1.00 84.06 351 ILE A N 1
ATOM 2762 C CA . ILE A 1 351 ? 15.828 19.792 3.366 1.00 84.06 351 ILE A CA 1
ATOM 2763 C C . ILE A 1 351 ? 16.309 21.180 2.955 1.00 84.06 351 ILE A C 1
ATOM 2765 O O . ILE A 1 351 ? 15.666 22.189 3.239 1.00 84.06 351 ILE A O 1
ATOM 2769 N N . LEU A 1 352 ? 17.451 21.227 2.287 1.00 78.56 352 LEU A N 1
ATOM 2770 C CA . LEU A 1 352 ? 18.063 22.440 1.766 1.00 78.56 352 LEU A CA 1
ATOM 2771 C C . LEU A 1 352 ? 17.705 22.553 0.291 1.00 78.56 352 LEU A C 1
ATOM 2773 O O . LEU A 1 352 ? 18.220 21.803 -0.526 1.00 78.56 352 LEU A O 1
ATOM 2777 N N . MET A 1 353 ? 16.821 23.480 -0.051 1.00 75.00 353 MET A N 1
ATOM 2778 C CA . MET A 1 353 ? 16.422 23.765 -1.423 1.00 75.00 353 MET A CA 1
ATOM 2779 C C . MET A 1 353 ? 17.064 25.082 -1.854 1.00 75.00 353 MET A C 1
ATOM 2781 O O . MET A 1 353 ? 16.893 26.105 -1.215 1.00 75.00 353 MET A O 1
ATOM 2785 N N . SER A 1 354 ? 17.835 25.114 -2.930 1.00 66.25 354 SER A N 1
ATOM 2786 C CA . SER A 1 354 ? 18.500 26.354 -3.342 1.00 66.25 354 SER A CA 1
ATOM 2787 C C . SER A 1 354 ? 18.757 26.393 -4.839 1.00 66.25 354 SER A C 1
ATOM 2789 O O . SER A 1 354 ? 18.631 25.383 -5.513 1.00 66.25 354 SER A O 1
ATOM 2791 N N . ALA A 1 355 ? 19.068 27.568 -5.380 1.00 54.72 355 ALA A N 1
ATOM 2792 C CA . ALA A 1 355 ? 19.728 27.665 -6.681 1.00 54.72 355 ALA A CA 1
ATOM 2793 C C . ALA A 1 355 ? 21.243 27.364 -6.581 1.00 54.72 355 ALA A C 1
ATOM 2795 O O . ALA A 1 355 ? 21.869 27.015 -7.576 1.00 54.72 355 ALA A O 1
ATOM 2796 N N . THR A 1 356 ? 21.821 27.470 -5.380 1.00 54.16 356 THR A N 1
ATOM 2797 C CA . THR A 1 356 ? 23.250 27.306 -5.061 1.00 54.16 356 THR A CA 1
ATOM 2798 C C . THR A 1 356 ? 23.453 26.512 -3.764 1.00 54.16 356 THR A C 1
ATOM 2800 O O . THR A 1 356 ? 22.754 26.719 -2.771 1.00 54.16 356 THR A O 1
ATOM 2803 N N . LEU A 1 357 ? 24.411 25.588 -3.735 1.00 55.47 357 LEU A N 1
ATOM 2804 C CA . LEU A 1 357 ? 24.720 24.827 -2.517 1.00 55.47 357 LEU A CA 1
ATOM 2805 C C . LEU A 1 357 ? 25.494 25.671 -1.493 1.00 55.47 357 LEU A C 1
ATOM 2807 O O . LEU A 1 357 ? 26.124 26.664 -1.872 1.00 55.47 357 LEU A O 1
ATOM 2811 N N . PRO A 1 358 ? 25.489 25.276 -0.202 1.00 57.19 358 PRO A N 1
ATOM 2812 C CA . PRO A 1 358 ? 26.425 25.821 0.777 1.00 57.19 358 PRO A CA 1
ATOM 2813 C C . PRO A 1 358 ? 27.870 25.714 0.277 1.00 57.19 358 PRO A C 1
ATOM 2815 O O . PRO A 1 358 ? 28.202 24.812 -0.495 1.00 57.19 358 PRO A O 1
ATOM 2818 N N . ARG A 1 359 ? 28.748 26.614 0.741 1.00 57.31 359 ARG A N 1
ATOM 2819 C CA . ARG A 1 359 ? 30.171 26.565 0.374 1.00 57.31 359 ARG A CA 1
ATOM 2820 C C . ARG A 1 359 ? 30.745 25.174 0.668 1.00 57.31 359 ARG A C 1
ATOM 2822 O O . ARG A 1 359 ? 30.444 24.631 1.736 1.00 57.31 359 ARG A O 1
ATOM 2829 N N . PRO A 1 360 ? 31.630 24.640 -0.192 1.00 56.84 360 PRO A N 1
ATOM 2830 C CA . PRO A 1 360 ? 32.266 23.346 0.044 1.00 56.84 360 PRO A CA 1
ATOM 2831 C C . PRO A 1 360 ? 32.912 23.221 1.430 1.00 56.84 360 PRO A C 1
ATOM 2833 O O . PRO A 1 360 ? 32.851 22.159 2.034 1.00 56.84 360 PRO A O 1
ATOM 2836 N N . SER A 1 361 ? 33.453 24.314 1.979 1.00 55.72 361 SER A N 1
ATOM 2837 C CA . SER A 1 361 ? 34.053 24.350 3.319 1.00 55.72 361 SER A CA 1
ATOM 2838 C C . SER A 1 361 ? 33.052 24.222 4.477 1.00 55.72 361 SER A C 1
ATOM 2840 O O . SER A 1 361 ? 33.434 23.783 5.556 1.00 55.72 361 SER A O 1
ATOM 2842 N N . ALA A 1 362 ? 31.779 24.577 4.278 1.00 61.62 362 ALA A N 1
ATOM 2843 C CA . ALA A 1 362 ? 30.738 24.517 5.309 1.00 61.62 362 ALA A CA 1
ATOM 2844 C C . ALA A 1 362 ? 29.956 23.189 5.303 1.00 61.62 362 ALA A C 1
ATOM 2846 O O . ALA A 1 362 ? 29.337 22.830 6.306 1.00 61.62 362 ALA A O 1
ATOM 2847 N N . LEU A 1 363 ? 29.986 22.451 4.185 1.00 68.00 363 LEU A N 1
ATOM 2848 C CA . LEU A 1 363 ? 29.290 21.170 4.036 1.00 68.00 363 LEU A CA 1
ATOM 2849 C C . LEU A 1 363 ? 29.761 20.101 5.039 1.00 68.00 363 LEU A C 1
ATOM 2851 O O . LEU A 1 363 ? 28.889 19.473 5.640 1.00 68.00 363 LEU A O 1
ATOM 2855 N N . PRO A 1 364 ? 31.074 19.899 5.294 1.00 73.12 364 PRO A N 1
ATOM 2856 C CA . PRO A 1 364 ? 31.531 18.931 6.288 1.00 73.12 364 PRO A CA 1
ATOM 2857 C C . PRO A 1 364 ? 30.970 19.216 7.678 1.00 73.12 364 PRO A C 1
ATOM 2859 O O . PRO A 1 364 ? 30.465 18.308 8.324 1.00 73.12 364 PRO A O 1
ATOM 2862 N N . THR A 1 365 ? 30.984 20.475 8.115 1.00 73.94 365 THR A N 1
ATOM 2863 C CA . THR A 1 365 ? 30.482 20.874 9.435 1.00 73.94 365 THR A CA 1
ATOM 2864 C C . THR A 1 365 ? 28.985 20.611 9.571 1.00 73.94 365 THR A C 1
ATOM 2866 O O . THR A 1 365 ? 28.543 20.074 10.584 1.00 73.94 365 THR A O 1
ATOM 2869 N N . LEU A 1 366 ? 28.201 20.940 8.541 1.00 71.94 366 LEU A N 1
ATOM 2870 C CA . LEU A 1 366 ? 26.754 20.723 8.541 1.00 71.94 366 LEU A CA 1
ATOM 2871 C C . LEU A 1 366 ? 26.401 19.230 8.514 1.00 71.94 366 LEU A C 1
ATOM 2873 O O . LEU A 1 366 ? 25.521 18.787 9.251 1.00 71.94 366 LEU A O 1
ATOM 2877 N N . VAL A 1 367 ? 27.115 18.449 7.702 1.00 80.81 367 VAL A N 1
ATOM 2878 C CA . VAL A 1 367 ? 26.959 16.993 7.650 1.00 80.81 367 VAL A CA 1
ATOM 2879 C C . VAL A 1 367 ? 27.343 16.360 8.981 1.00 80.81 367 VAL A C 1
ATOM 2881 O O . VAL A 1 367 ? 26.555 15.594 9.520 1.00 80.81 367 VAL A O 1
ATOM 2884 N N . ASN A 1 368 ? 28.505 16.699 9.537 1.00 82.75 368 ASN A N 1
ATOM 2885 C CA . ASN A 1 368 ? 28.967 16.134 10.802 1.00 82.75 368 ASN A CA 1
ATOM 2886 C C . ASN A 1 368 ? 28.001 16.485 11.935 1.00 82.75 368 ASN A C 1
ATOM 2888 O O . ASN A 1 368 ? 27.578 15.596 12.657 1.00 82.75 368 ASN A O 1
ATOM 2892 N N . SER A 1 369 ? 27.529 17.734 12.009 1.00 82.06 369 SER A N 1
ATOM 2893 C CA . SER A 1 369 ? 26.518 18.137 12.994 1.00 82.06 369 SER A CA 1
ATOM 2894 C C . SER A 1 369 ? 25.225 17.317 12.887 1.00 82.06 369 SER A C 1
ATOM 2896 O O . SER A 1 369 ? 24.646 16.940 13.908 1.00 82.06 369 SER A O 1
ATOM 2898 N N . PHE A 1 370 ? 24.778 17.001 11.667 1.00 86.50 370 PHE A N 1
ATOM 2899 C CA . PHE A 1 370 ? 23.622 16.137 11.439 1.00 86.50 370 PHE A CA 1
ATOM 2900 C C . PHE A 1 370 ? 23.888 14.677 11.844 1.00 86.50 370 PHE A C 1
ATOM 2902 O O . PHE A 1 370 ? 23.064 14.087 12.545 1.00 86.50 370 PHE A O 1
ATOM 2909 N N . LEU A 1 371 ? 25.030 14.108 11.443 1.00 87.00 371 LEU A N 1
ATOM 2910 C CA . LEU A 1 371 ? 25.420 12.739 11.795 1.00 87.00 371 LEU A CA 1
ATOM 2911 C C . LEU A 1 371 ? 25.564 12.580 13.314 1.00 87.00 371 LEU A C 1
ATOM 2913 O O . LEU A 1 371 ? 24.970 11.669 13.887 1.00 87.00 371 LEU A O 1
ATOM 2917 N N . ASP A 1 372 ? 26.255 13.513 13.969 1.00 87.44 372 ASP A N 1
ATOM 2918 C CA . ASP A 1 372 ? 26.474 13.529 15.416 1.00 87.44 372 ASP A CA 1
ATOM 2919 C C . ASP A 1 372 ? 25.148 13.611 16.179 1.00 87.44 372 ASP A C 1
ATOM 2921 O O . ASP A 1 372 ? 24.928 12.866 17.136 1.00 87.44 372 ASP A O 1
ATOM 2925 N N . ARG A 1 373 ? 24.219 14.473 15.734 1.00 86.19 373 ARG A N 1
ATOM 2926 C CA . ARG A 1 373 ? 22.908 14.654 16.380 1.00 86.19 373 ARG A CA 1
ATOM 2927 C C . ARG A 1 373 ? 22.094 13.366 16.440 1.00 86.19 373 ARG A C 1
ATOM 2929 O O . ARG A 1 373 ? 21.364 13.162 17.416 1.00 86.19 373 ARG A O 1
ATOM 2936 N N . PHE A 1 374 ? 22.151 12.576 15.372 1.00 87.88 374 PHE A N 1
ATOM 2937 C CA . PHE A 1 374 ? 21.384 11.342 15.214 1.00 87.88 374 PHE A CA 1
ATOM 2938 C C . PHE A 1 374 ? 22.212 10.082 15.478 1.00 87.88 374 PHE A C 1
ATOM 2940 O O . PHE A 1 374 ? 21.688 8.984 15.312 1.00 87.88 374 PHE A O 1
ATOM 2947 N N . HIS A 1 375 ? 23.464 10.235 15.922 1.00 89.38 375 HIS A N 1
ATOM 2948 C CA . HIS A 1 375 ? 24.403 9.143 16.176 1.00 89.38 375 HIS A CA 1
ATOM 2949 C C . HIS A 1 375 ? 24.597 8.215 14.962 1.00 89.38 375 HIS A C 1
ATOM 2951 O O . HIS A 1 375 ? 24.682 6.998 15.108 1.00 89.38 375 HIS A O 1
ATOM 2957 N N . ILE A 1 376 ? 24.650 8.792 13.757 1.00 86.44 376 ILE A N 1
ATOM 2958 C CA . ILE A 1 376 ? 24.816 8.050 12.502 1.00 86.44 376 ILE A CA 1
ATOM 2959 C C . ILE A 1 376 ? 26.314 7.795 12.269 1.00 86.44 376 ILE A C 1
ATOM 2961 O O . ILE A 1 376 ? 27.088 8.757 12.227 1.00 86.44 376 ILE A O 1
ATOM 2965 N N . PRO A 1 377 ? 26.752 6.536 12.075 1.00 86.00 377 PRO A N 1
ATOM 2966 C CA . PRO A 1 377 ? 28.140 6.232 11.749 1.00 86.00 377 PRO A CA 1
ATOM 2967 C C . PRO A 1 377 ? 28.588 6.927 10.458 1.00 86.00 377 PRO A C 1
ATOM 2969 O O . PRO A 1 377 ? 27.866 6.932 9.462 1.00 86.00 377 PRO A O 1
ATOM 2972 N N . ALA A 1 378 ? 29.820 7.445 10.422 1.00 77.75 378 ALA A N 1
ATOM 2973 C CA . ALA A 1 378 ? 30.358 8.111 9.229 1.00 77.75 378 ALA A CA 1
ATOM 2974 C C . ALA A 1 378 ? 30.349 7.215 7.971 1.00 77.75 378 ALA A C 1
ATOM 2976 O O . ALA A 1 378 ? 30.203 7.721 6.861 1.00 77.75 378 ALA A O 1
ATOM 2977 N N . ALA A 1 379 ? 30.450 5.891 8.143 1.00 78.38 379 ALA A N 1
ATOM 2978 C CA . ALA A 1 379 ? 30.355 4.909 7.060 1.00 78.38 379 ALA A CA 1
ATOM 2979 C C . ALA A 1 379 ? 28.951 4.822 6.422 1.00 78.38 379 ALA A C 1
ATOM 2981 O O . ALA A 1 379 ? 28.828 4.416 5.272 1.00 78.38 379 ALA A O 1
ATOM 2982 N N . GLU A 1 380 ? 27.903 5.239 7.138 1.00 80.06 380 GLU A N 1
ATOM 2983 C CA . GLU A 1 380 ? 26.507 5.253 6.671 1.00 80.06 380 GLU A CA 1
ATOM 2984 C C . GLU A 1 380 ? 26.056 6.648 6.212 1.00 80.06 380 GLU A C 1
ATOM 2986 O O . GLU A 1 380 ? 24.885 6.869 5.893 1.00 80.06 380 GLU A O 1
ATOM 2991 N N . LYS A 1 381 ? 26.985 7.609 6.140 1.00 79.25 381 LYS A N 1
ATOM 2992 C CA . LYS A 1 381 ? 26.713 8.986 5.714 1.00 79.25 381 LYS A CA 1
ATOM 2993 C C . LYS A 1 381 ? 25.935 9.043 4.398 1.00 79.25 381 LYS A C 1
ATOM 2995 O O . LYS A 1 381 ? 24.962 9.784 4.307 1.00 79.25 381 LYS A O 1
ATOM 3000 N N . ASP A 1 382 ? 26.299 8.228 3.416 1.00 74.75 382 ASP A N 1
ATOM 3001 C CA . ASP A 1 382 ? 25.686 8.232 2.080 1.00 74.75 382 ASP A CA 1
ATOM 3002 C C . ASP A 1 382 ? 24.240 7.688 2.070 1.00 74.75 382 ASP A C 1
ATOM 3004 O O . ASP A 1 382 ? 23.488 7.916 1.117 1.00 74.75 382 ASP A O 1
ATOM 3008 N N . LEU A 1 383 ? 23.826 6.983 3.132 1.00 76.50 383 LEU A N 1
ATOM 3009 C CA . LEU A 1 383 ? 22.460 6.487 3.319 1.00 76.50 383 LEU A CA 1
ATOM 3010 C C . LEU A 1 383 ? 21.522 7.575 3.868 1.00 76.50 383 LEU A C 1
ATOM 3012 O O . LEU A 1 383 ? 20.336 7.595 3.524 1.00 76.50 383 LEU A O 1
ATOM 3016 N N . HIS A 1 384 ? 22.062 8.477 4.692 1.00 79.56 384 HIS A N 1
ATOM 3017 C CA . HIS A 1 384 ? 21.315 9.493 5.445 1.00 79.56 384 HIS A CA 1
ATOM 3018 C C . HIS A 1 384 ? 21.506 10.928 4.950 1.00 79.56 384 HIS A C 1
ATOM 3020 O O . HIS A 1 384 ? 20.747 11.826 5.324 1.00 79.56 384 HIS A O 1
ATOM 3026 N N . VAL A 1 385 ? 22.517 11.151 4.117 1.00 81.56 385 VAL A N 1
ATOM 3027 C CA . VAL A 1 385 ? 22.818 12.430 3.488 1.00 81.56 385 VAL A CA 1
ATOM 3028 C C . VAL A 1 385 ? 22.685 12.257 1.983 1.00 81.56 385 VAL A C 1
ATOM 3030 O O . VAL A 1 385 ? 23.455 11.535 1.352 1.00 81.56 385 VAL A O 1
ATOM 3033 N N . ARG A 1 386 ? 21.685 12.915 1.395 1.00 73.81 386 ARG A N 1
ATOM 3034 C CA . ARG A 1 386 ? 21.368 12.821 -0.032 1.00 73.81 386 ARG A CA 1
ATOM 3035 C C . ARG A 1 386 ? 21.551 14.163 -0.710 1.00 73.81 386 ARG A C 1
ATOM 3037 O O . ARG A 1 386 ? 21.123 15.191 -0.200 1.00 73.81 386 ARG A O 1
ATOM 3044 N N . GLU A 1 387 ? 22.133 14.138 -1.897 1.00 67.00 387 GLU A N 1
ATOM 3045 C CA . GLU A 1 387 ? 22.285 15.313 -2.745 1.00 67.00 387 GLU A CA 1
ATOM 3046 C C . GLU A 1 387 ? 21.515 15.102 -4.051 1.00 67.00 387 GLU A C 1
ATOM 3048 O O . GLU A 1 387 ? 21.664 14.093 -4.736 1.00 67.00 387 GLU A O 1
ATOM 3053 N N . CYS A 1 388 ? 20.632 16.044 -4.359 1.00 61.09 388 CYS A N 1
ATOM 3054 C CA . CYS A 1 388 ? 19.746 16.075 -5.511 1.00 61.09 388 CYS A CA 1
ATOM 3055 C C . CYS A 1 388 ? 20.007 17.388 -6.260 1.00 61.09 388 CYS A C 1
ATOM 3057 O O . CYS A 1 388 ? 19.894 18.467 -5.685 1.00 61.09 388 CYS A O 1
ATOM 3059 N N . MET A 1 389 ? 20.329 17.341 -7.551 1.00 52.00 389 MET A N 1
ATOM 3060 C CA . MET A 1 389 ? 20.549 18.553 -8.351 1.00 52.00 389 MET A CA 1
ATOM 3061 C C . MET A 1 389 ? 19.719 18.536 -9.630 1.00 52.00 389 MET A C 1
ATOM 3063 O O . MET A 1 389 ? 19.537 17.489 -10.245 1.00 52.00 389 MET A O 1
ATOM 3067 N N . SER A 1 390 ? 19.256 19.710 -10.059 1.00 46.91 390 SER A N 1
ATOM 3068 C CA . SER A 1 390 ? 18.661 19.935 -11.376 1.00 46.91 390 SER A CA 1
ATOM 3069 C C . SER A 1 390 ? 19.246 21.199 -11.998 1.00 46.91 390 SER A C 1
ATOM 3071 O O . SER A 1 390 ? 19.059 22.292 -11.469 1.00 46.91 390 SER A O 1
ATOM 3073 N N . THR A 1 391 ? 19.895 21.067 -13.154 1.00 46.41 391 THR A N 1
ATOM 3074 C CA . THR A 1 391 ? 20.261 22.204 -14.011 1.00 46.41 391 THR A CA 1
ATOM 3075 C C . THR A 1 391 ? 19.232 22.383 -15.115 1.00 46.41 391 THR A C 1
ATOM 3077 O O . THR A 1 391 ? 18.626 21.411 -15.565 1.00 46.41 391 THR A O 1
ATOM 3080 N N . GLU A 1 392 ? 19.041 23.618 -15.574 1.00 40.34 392 GLU A N 1
ATOM 3081 C CA . GLU A 1 392 ? 18.289 23.893 -16.800 1.00 40.34 392 GLU A CA 1
ATOM 3082 C C . GLU A 1 392 ? 18.802 23.031 -17.966 1.00 40.34 392 GLU A C 1
ATOM 3084 O O . GLU A 1 392 ? 19.992 22.699 -18.025 1.00 40.34 392 GLU A O 1
ATOM 3089 N N . LEU A 1 393 ? 17.902 22.714 -18.905 1.00 39.91 393 LEU A N 1
ATOM 3090 C CA . LEU A 1 393 ? 18.148 21.892 -20.101 1.00 39.91 393 LEU A CA 1
ATOM 3091 C C . LEU A 1 393 ? 19.373 22.339 -20.928 1.00 39.91 393 LEU A C 1
ATOM 3093 O O . LEU A 1 393 ? 19.905 21.538 -21.695 1.00 39.91 393 LEU A O 1
ATOM 3097 N N . ASP A 1 394 ? 19.856 23.571 -20.722 1.00 34.97 394 ASP A N 1
ATOM 3098 C CA . ASP A 1 394 ? 20.852 24.221 -21.571 1.00 34.97 394 ASP A CA 1
ATOM 3099 C C . ASP A 1 394 ? 22.210 24.509 -20.902 1.00 34.97 394 ASP A C 1
ATOM 3101 O O . ASP A 1 394 ? 23.103 25.014 -21.584 1.00 34.97 394 ASP A O 1
ATOM 3105 N N . ARG A 1 395 ? 22.409 24.224 -19.600 1.00 39.34 395 ARG A N 1
ATOM 3106 C CA . ARG A 1 395 ? 23.627 24.678 -18.878 1.00 39.34 395 ARG A CA 1
ATOM 3107 C C . ARG A 1 395 ? 24.486 23.609 -18.192 1.00 39.34 395 ARG A C 1
ATOM 3109 O O . ARG A 1 395 ? 25.620 23.915 -17.848 1.00 39.34 395 ARG A O 1
ATOM 3116 N N . GLY A 1 396 ? 24.070 22.345 -18.150 1.00 41.41 396 GLY A N 1
ATOM 3117 C CA . GLY A 1 396 ? 24.907 21.213 -17.710 1.00 41.41 396 GLY A CA 1
ATOM 3118 C C . GLY A 1 396 ? 25.263 21.203 -16.216 1.00 41.41 396 GLY A C 1
ATOM 3119 O O . GLY A 1 396 ? 25.586 22.229 -15.625 1.00 41.41 396 GLY A O 1
ATOM 3120 N N . ALA A 1 397 ? 25.210 20.019 -15.606 1.00 40.44 397 ALA A N 1
ATOM 3121 C CA . ALA A 1 397 ? 25.434 19.820 -14.177 1.00 40.44 397 ALA A CA 1
ATOM 3122 C C . ALA A 1 397 ? 26.768 19.132 -13.874 1.00 40.44 397 ALA A C 1
ATOM 3124 O O . ALA A 1 397 ? 27.264 18.318 -14.651 1.00 40.44 397 ALA A O 1
ATOM 3125 N N . VAL A 1 398 ? 27.282 19.441 -12.687 1.00 37.88 398 VAL A N 1
ATOM 3126 C CA . VAL A 1 398 ? 28.332 18.723 -11.963 1.00 37.88 398 VAL A CA 1
ATOM 3127 C C . VAL A 1 398 ? 27.663 17.715 -11.030 1.00 37.88 398 VAL A C 1
ATOM 3129 O O . VAL A 1 398 ? 26.707 18.077 -10.350 1.00 37.88 398 VAL A O 1
ATOM 3132 N N . MET A 1 399 ? 28.172 16.485 -10.941 1.00 40.97 399 MET A N 1
ATOM 3133 C CA . MET A 1 399 ? 27.821 15.569 -9.848 1.00 40.97 399 MET A CA 1
ATOM 3134 C C . MET A 1 399 ? 28.886 15.634 -8.755 1.00 40.97 399 MET A C 1
ATOM 3136 O O . MET A 1 399 ? 30.075 15.552 -9.072 1.00 40.97 399 MET A O 1
ATOM 3140 N N . CYS A 1 400 ? 28.445 15.748 -7.499 1.00 39.44 400 CYS A N 1
ATOM 3141 C CA . CYS A 1 400 ? 29.275 15.564 -6.315 1.00 39.44 400 CYS A CA 1
ATOM 3142 C C . CYS A 1 400 ? 28.825 14.337 -5.531 1.00 39.44 400 CYS A C 1
ATOM 3144 O O . CYS A 1 400 ? 27.632 14.096 -5.367 1.00 39.44 400 CYS A O 1
ATOM 3146 N N . GLY A 1 401 ? 29.790 13.554 -5.054 1.00 42.34 401 GLY A N 1
ATOM 3147 C CA . GLY A 1 401 ? 29.546 12.607 -3.971 1.00 42.34 401 GLY A CA 1
ATOM 3148 C C . GLY A 1 401 ? 29.594 13.313 -2.607 1.00 42.34 401 GLY A C 1
ATOM 3149 O O . GLY A 1 401 ? 30.130 14.420 -2.510 1.00 42.34 401 GLY A O 1
ATOM 3150 N N . PRO A 1 402 ? 29.155 12.659 -1.519 1.00 38.88 402 PRO A N 1
ATOM 3151 C CA . PRO A 1 402 ? 29.191 13.213 -0.157 1.00 38.88 402 PRO A CA 1
ATOM 3152 C C . PRO A 1 402 ? 30.606 13.543 0.367 1.00 38.88 402 PRO A C 1
ATOM 3154 O O . PRO A 1 402 ? 30.753 14.155 1.428 1.00 38.88 402 PRO A O 1
ATOM 3157 N N . SER A 1 403 ? 31.648 13.154 -0.376 1.00 43.91 403 SER A N 1
ATOM 3158 C CA . SER A 1 403 ? 33.062 13.497 -0.186 1.00 43.91 403 SER A CA 1
ATOM 3159 C C . SER A 1 403 ? 33.485 14.850 -0.782 1.00 43.91 403 SER A C 1
ATOM 3161 O O . SER A 1 403 ? 34.606 15.284 -0.532 1.00 43.91 403 SER A O 1
ATOM 3163 N N . GLY A 1 404 ? 32.630 15.521 -1.565 1.00 42.19 404 GLY A N 1
ATOM 3164 C CA . GLY A 1 404 ? 32.947 16.788 -2.239 1.00 42.19 404 GLY A CA 1
ATOM 3165 C C . GLY A 1 404 ? 33.633 16.652 -3.609 1.00 42.19 404 GLY A C 1
ATOM 3166 O O . GLY A 1 404 ? 34.107 17.648 -4.151 1.00 42.19 404 GLY A O 1
ATOM 3167 N N . ALA A 1 405 ? 33.701 15.450 -4.192 1.00 39.84 405 ALA A N 1
ATOM 3168 C CA . ALA A 1 405 ? 34.329 15.231 -5.501 1.00 39.84 405 ALA A CA 1
ATOM 3169 C C . ALA A 1 405 ? 33.417 15.657 -6.673 1.00 39.84 405 ALA A C 1
ATOM 3171 O O . ALA A 1 405 ? 32.448 14.968 -6.966 1.00 39.84 405 ALA A O 1
ATOM 3172 N N . VAL A 1 406 ? 33.765 16.761 -7.345 1.00 44.66 406 VAL A N 1
ATOM 3173 C CA . VAL A 1 406 ? 33.074 17.407 -8.486 1.00 44.66 406 VAL A CA 1
ATOM 3174 C C . VAL A 1 406 ? 33.527 16.811 -9.832 1.00 44.66 406 VAL A C 1
ATOM 3176 O O . VAL A 1 406 ? 34.719 16.814 -10.138 1.00 44.66 406 VAL A O 1
ATOM 3179 N N . ALA A 1 407 ? 32.599 16.391 -10.703 1.00 41.78 407 ALA A N 1
ATOM 3180 C CA . ALA A 1 407 ? 32.871 16.225 -12.142 1.00 41.78 407 ALA A CA 1
ATOM 3181 C C . ALA A 1 407 ? 32.630 17.546 -12.905 1.00 41.78 407 ALA A C 1
ATOM 3183 O O . ALA A 1 407 ? 31.518 18.055 -12.885 1.00 41.78 407 ALA A O 1
ATOM 3184 N N . PHE A 1 408 ? 33.655 18.098 -13.570 1.00 43.66 408 PHE A N 1
ATOM 3185 C CA . PHE A 1 408 ? 33.636 19.426 -14.213 1.00 43.66 408 PHE A CA 1
ATOM 3186 C C . PHE A 1 408 ? 32.441 19.672 -15.166 1.00 43.66 408 PHE A C 1
ATOM 3188 O O . PHE A 1 408 ? 32.139 18.817 -16.004 1.00 43.66 408 PHE A O 1
ATOM 3195 N N . PRO A 1 409 ? 31.811 20.866 -15.133 1.00 49.78 409 PRO A N 1
ATOM 3196 C CA . PRO A 1 409 ? 30.818 21.252 -16.125 1.00 49.78 409 PRO A CA 1
ATOM 3197 C C . PRO A 1 409 ? 31.524 21.595 -17.446 1.00 49.78 409 PRO A C 1
ATOM 3199 O O . PRO A 1 409 ? 32.546 22.276 -17.453 1.00 49.78 409 PRO A O 1
ATOM 3202 N N . HIS A 1 410 ? 30.960 21.175 -18.581 1.00 47.34 410 HIS A N 1
ATOM 3203 C CA . HIS A 1 410 ? 31.498 21.409 -19.936 1.00 47.34 410 HIS A CA 1
ATOM 3204 C C . HIS A 1 410 ? 31.793 22.886 -20.287 1.00 47.34 410 HIS A C 1
ATOM 3206 O O . HIS A 1 410 ? 32.468 23.160 -21.277 1.00 47.34 410 HIS A O 1
ATOM 3212 N N . GLN A 1 411 ? 31.274 23.836 -19.504 1.00 42.41 411 GLN A N 1
ATOM 3213 C CA . GLN A 1 411 ? 31.532 25.272 -19.642 1.00 42.41 411 GLN A CA 1
ATOM 3214 C C . GLN A 1 411 ? 32.920 25.688 -19.121 1.00 42.41 411 GLN A C 1
ATOM 3216 O O . GLN A 1 411 ? 33.420 26.730 -19.524 1.00 42.41 411 GLN A O 1
ATOM 3221 N N . ASN A 1 412 ? 33.553 24.851 -18.290 1.00 43.09 412 ASN A N 1
ATOM 3222 C CA . ASN A 1 412 ? 34.889 25.072 -17.726 1.00 43.09 412 ASN A CA 1
ATOM 3223 C C . ASN A 1 412 ? 35.993 24.291 -18.460 1.00 43.09 412 ASN A C 1
ATOM 3225 O O . ASN A 1 412 ? 37.127 24.281 -17.999 1.00 43.09 412 ASN A O 1
ATOM 3229 N N . VAL A 1 413 ? 35.677 23.629 -19.580 1.00 53.06 413 VAL A N 1
ATOM 3230 C CA . VAL A 1 413 ? 36.676 22.949 -20.418 1.00 53.06 413 VAL A CA 1
ATOM 3231 C C . VAL A 1 413 ? 37.292 23.982 -21.355 1.00 53.06 413 VAL A C 1
ATOM 3233 O O . VAL A 1 413 ? 36.672 24.374 -22.347 1.00 53.06 413 VAL A O 1
ATOM 3236 N N . SER A 1 414 ? 38.493 24.446 -21.022 1.00 46.66 414 SER A N 1
ATOM 3237 C CA . SER A 1 414 ? 39.196 25.503 -21.760 1.00 46.66 414 SER A CA 1
ATOM 3238 C C . SER A 1 414 ? 40.208 24.955 -22.775 1.00 46.66 414 SER A C 1
ATOM 3240 O O . SER A 1 414 ? 40.622 25.690 -23.671 1.00 46.66 414 SER A O 1
ATOM 3242 N N . GLY A 1 415 ? 40.562 23.661 -22.693 1.00 55.12 415 GLY A N 1
ATOM 3243 C CA . GLY A 1 415 ? 41.595 23.031 -23.526 1.00 55.12 415 GLY A CA 1
ATOM 3244 C C . GLY A 1 415 ? 41.231 21.664 -24.126 1.00 55.12 415 GLY A C 1
ATOM 3245 O O . GLY A 1 415 ? 40.368 20.931 -23.638 1.00 55.12 415 GLY A O 1
ATOM 3246 N N . PHE A 1 416 ? 41.930 21.296 -25.205 1.00 47.28 416 PHE A N 1
ATOM 3247 C CA . PHE A 1 416 ? 41.700 20.055 -25.961 1.00 47.28 416 PHE A CA 1
ATOM 3248 C C . PHE A 1 416 ? 41.978 18.778 -25.143 1.00 47.28 416 PHE A C 1
ATOM 3250 O O . PHE A 1 416 ? 41.250 17.791 -25.270 1.00 47.28 416 PHE A O 1
ATOM 3257 N N . ASP A 1 417 ? 42.979 18.797 -24.259 1.00 53.94 417 ASP A N 1
ATOM 3258 C CA . ASP A 1 417 ? 43.340 17.638 -23.430 1.00 53.94 417 ASP A CA 1
ATOM 3259 C C . ASP A 1 417 ? 42.320 17.337 -22.327 1.00 53.94 417 ASP A C 1
ATOM 3261 O O . ASP A 1 417 ? 42.046 16.171 -22.029 1.00 53.94 417 ASP A O 1
ATOM 3265 N N . GLU A 1 418 ? 41.705 18.366 -21.746 1.00 56.38 418 GLU A N 1
ATOM 3266 C CA . GLU A 1 418 ? 40.626 18.206 -20.766 1.00 56.38 418 GLU A CA 1
ATOM 3267 C C . GLU A 1 418 ? 39.381 17.595 -21.414 1.00 56.38 418 GLU A C 1
ATOM 3269 O O . GLU A 1 418 ? 38.778 16.664 -20.871 1.00 56.38 418 GLU A O 1
ATOM 3274 N N . LEU A 1 419 ? 39.054 18.041 -22.632 1.00 54.41 419 LEU A N 1
ATOM 3275 C CA . LEU A 1 419 ? 37.957 17.491 -23.424 1.00 54.41 419 LEU A CA 1
ATOM 3276 C C . LEU A 1 419 ? 38.203 16.021 -23.795 1.00 54.41 419 LEU A C 1
ATOM 3278 O O . LEU A 1 419 ? 37.291 15.196 -23.717 1.00 54.41 419 LEU A O 1
ATOM 3282 N N . LYS A 1 420 ? 39.445 15.670 -24.150 1.00 55.41 420 LYS A N 1
ATOM 3283 C CA . LYS A 1 420 ? 39.848 14.294 -24.469 1.00 55.41 420 LYS A CA 1
ATOM 3284 C C . LYS A 1 420 ? 39.733 13.368 -23.253 1.00 55.41 420 LYS A C 1
ATOM 3286 O O . LYS A 1 420 ? 39.198 12.268 -23.384 1.00 55.41 420 LYS A O 1
ATOM 3291 N N . LYS A 1 421 ? 40.165 13.817 -22.068 1.00 59.62 421 LYS A N 1
ATOM 3292 C CA . LYS A 1 421 ? 40.012 13.071 -20.803 1.00 59.62 421 LYS A CA 1
ATOM 3293 C C . LYS A 1 421 ? 38.541 12.831 -20.455 1.00 59.62 421 LYS A C 1
ATOM 3295 O O . LYS A 1 421 ? 38.185 11.722 -20.064 1.00 59.62 421 LYS A O 1
ATOM 3300 N N . LEU A 1 422 ? 37.680 13.833 -20.645 1.00 59.88 422 LEU A N 1
ATOM 3301 C CA . LEU A 1 422 ? 36.236 13.694 -20.444 1.00 59.88 422 LEU A CA 1
ATOM 3302 C C . LEU A 1 422 ? 35.622 12.669 -21.415 1.00 59.88 422 LEU A C 1
ATOM 3304 O O . LEU A 1 422 ? 34.865 11.799 -20.990 1.00 59.88 422 LEU A O 1
ATOM 3308 N N . CYS A 1 423 ? 35.999 12.716 -22.696 1.00 55.59 423 CYS A N 1
ATOM 3309 C CA . CYS A 1 423 ? 35.492 11.789 -23.712 1.00 55.59 423 CYS A CA 1
ATOM 3310 C C . CYS A 1 423 ? 35.912 10.332 -23.478 1.00 55.59 423 CYS A C 1
ATOM 3312 O O . CYS A 1 423 ? 35.140 9.426 -23.770 1.00 55.59 423 CYS A O 1
ATOM 3314 N N . LEU A 1 424 ? 37.107 10.099 -22.928 1.00 57.38 424 LEU A N 1
ATOM 3315 C CA . LEU A 1 424 ? 37.574 8.758 -22.559 1.00 57.38 424 LEU A CA 1
ATOM 3316 C C . LEU A 1 424 ? 36.857 8.205 -21.319 1.00 57.38 424 LEU A C 1
ATOM 3318 O O . LEU A 1 424 ? 36.697 6.995 -21.197 1.00 57.38 424 LEU A O 1
ATOM 3322 N N . ARG A 1 425 ? 36.411 9.082 -20.411 1.00 54.12 425 ARG A N 1
ATOM 3323 C CA . ARG A 1 425 ? 35.651 8.697 -19.213 1.00 54.12 425 ARG A CA 1
ATOM 3324 C C . ARG A 1 425 ? 34.179 8.414 -19.497 1.00 54.12 425 ARG A C 1
ATOM 3326 O O . ARG A 1 425 ? 33.606 7.573 -18.812 1.00 54.12 425 ARG A O 1
ATOM 3333 N N . LEU A 1 426 ? 33.581 9.092 -20.483 1.00 52.56 426 LEU A N 1
ATOM 3334 C CA . LEU A 1 426 ? 32.153 8.983 -20.810 1.00 52.56 426 LEU A CA 1
ATOM 3335 C C . LEU A 1 426 ? 31.654 7.527 -20.908 1.00 52.56 426 LEU A C 1
ATOM 3337 O O . LEU A 1 426 ? 30.661 7.236 -20.256 1.00 52.56 426 LEU A O 1
ATOM 3341 N N . PRO A 1 427 ? 32.323 6.598 -21.622 1.00 46.44 427 PRO A N 1
ATOM 3342 C CA . PRO A 1 427 ? 31.860 5.212 -21.746 1.00 46.44 427 PRO A CA 1
ATOM 3343 C C . PRO A 1 427 ? 32.088 4.349 -20.496 1.00 46.44 427 PRO A C 1
ATOM 3345 O O . PRO A 1 427 ? 31.487 3.286 -20.379 1.00 46.44 427 PRO A O 1
ATOM 3348 N N . ALA A 1 428 ? 32.979 4.769 -19.592 1.00 48.31 428 ALA A N 1
ATOM 3349 C CA . ALA A 1 428 ? 33.431 3.977 -18.447 1.00 48.31 428 ALA A CA 1
ATOM 3350 C C . ALA A 1 428 ? 32.760 4.374 -17.120 1.00 48.31 428 ALA A C 1
ATOM 3352 O O . ALA A 1 428 ? 32.814 3.610 -16.160 1.00 48.31 428 ALA A O 1
ATOM 3353 N N . ASP A 1 429 ? 32.141 5.558 -17.051 1.00 50.09 429 ASP A N 1
ATOM 3354 C CA . ASP A 1 429 ? 31.602 6.142 -15.820 1.00 50.09 429 ASP A CA 1
ATOM 3355 C C . ASP A 1 429 ? 30.062 6.310 -15.907 1.00 50.09 429 ASP A C 1
ATOM 3357 O O . ASP A 1 429 ? 29.567 7.253 -16.538 1.00 50.09 429 ASP A O 1
ATOM 3361 N N . PRO A 1 430 ? 29.271 5.417 -15.270 1.00 42.72 430 PRO A N 1
ATOM 3362 C CA . PRO A 1 430 ? 27.805 5.430 -15.335 1.00 42.72 430 PRO A CA 1
ATOM 3363 C C . PRO A 1 430 ? 27.161 6.699 -14.757 1.00 42.72 430 PRO A C 1
ATOM 3365 O O . PRO A 1 430 ? 26.016 7.016 -15.090 1.00 42.72 430 PRO A O 1
ATOM 3368 N N . LEU A 1 431 ? 27.868 7.415 -13.873 1.00 40.75 431 LEU A N 1
ATOM 3369 C CA . LEU A 1 431 ? 27.407 8.674 -13.280 1.00 40.75 431 LEU A CA 1
ATOM 3370 C C . LEU A 1 431 ? 27.533 9.827 -14.282 1.00 40.75 431 LEU A C 1
ATOM 3372 O O . LEU A 1 431 ? 26.604 10.618 -14.426 1.00 40.75 431 LEU A O 1
ATOM 3376 N N . VAL A 1 432 ? 28.628 9.876 -15.046 1.00 41.19 432 VAL A N 1
ATOM 3377 C CA . VAL A 1 432 ? 28.834 10.889 -16.096 1.00 41.19 432 VAL A CA 1
ATOM 3378 C C . VAL A 1 432 ? 27.822 10.704 -17.230 1.00 41.19 432 VAL A C 1
ATOM 3380 O O . VAL A 1 432 ? 27.264 11.678 -17.727 1.00 41.19 432 VAL A O 1
ATOM 3383 N N . LEU A 1 433 ? 27.513 9.460 -17.595 1.00 40.25 433 LEU A N 1
ATOM 3384 C CA . LEU A 1 433 ? 26.568 9.142 -18.670 1.00 40.25 433 LEU A CA 1
ATOM 3385 C C . LEU A 1 433 ? 25.114 9.526 -18.308 1.00 40.25 433 LEU A C 1
ATOM 3387 O O . LEU A 1 433 ? 24.354 9.948 -19.175 1.00 40.25 433 LEU A O 1
ATOM 3391 N N . LYS A 1 434 ? 24.748 9.497 -17.015 1.00 40.06 434 LYS A N 1
ATOM 3392 C CA . LYS A 1 434 ? 23.463 10.027 -16.509 1.00 40.06 434 LYS A CA 1
ATOM 3393 C C . LYS A 1 434 ? 23.371 11.561 -16.535 1.00 40.06 434 LYS A C 1
ATOM 3395 O O . LYS A 1 434 ? 22.263 12.090 -16.493 1.00 40.06 434 LYS A O 1
ATOM 3400 N N . ALA A 1 435 ? 24.501 12.269 -16.589 1.00 43.84 435 ALA A N 1
ATOM 3401 C CA . ALA A 1 435 ? 24.564 13.730 -16.505 1.00 43.84 435 ALA A CA 1
ATOM 3402 C C . ALA A 1 435 ? 24.440 14.451 -17.864 1.00 43.84 435 ALA A C 1
ATOM 3404 O O . ALA A 1 435 ? 24.196 15.658 -17.891 1.00 43.84 435 ALA A O 1
ATOM 3405 N N . TYR A 1 436 ? 24.584 13.743 -18.992 1.00 43.41 436 TYR A N 1
ATOM 3406 C CA . TYR A 1 436 ? 24.541 14.340 -20.331 1.00 43.41 436 TYR A CA 1
ATOM 3407 C C . TYR A 1 436 ? 23.304 13.894 -21.121 1.00 43.41 436 TYR A C 1
ATOM 3409 O O . TYR A 1 436 ? 23.050 12.708 -21.301 1.00 43.41 436 TYR A O 1
ATOM 3417 N N . THR A 1 437 ? 22.538 14.862 -21.633 1.00 50.94 437 THR A N 1
ATOM 3418 C CA . THR A 1 437 ? 21.443 14.609 -22.585 1.00 50.94 437 THR A CA 1
ATOM 3419 C C . THR A 1 437 ? 21.987 14.382 -24.000 1.00 50.94 437 THR A C 1
ATOM 3421 O O . THR A 1 437 ? 23.082 14.836 -24.334 1.00 50.94 437 THR A O 1
ATOM 3424 N N . GLU A 1 438 ? 21.197 13.748 -24.872 1.00 42.81 438 GLU A N 1
ATOM 3425 C CA . GLU A 1 438 ? 21.534 13.519 -26.290 1.00 42.81 438 GLU A CA 1
ATOM 3426 C C . GLU A 1 438 ? 21.934 14.817 -27.025 1.00 42.81 438 GLU A C 1
ATOM 3428 O O . GLU A 1 438 ? 22.912 14.848 -27.768 1.00 42.81 438 GLU A O 1
ATOM 3433 N N . ARG A 1 439 ? 21.254 15.939 -26.743 1.00 41.75 439 ARG A N 1
ATOM 3434 C CA . ARG A 1 439 ? 21.597 17.263 -27.297 1.00 41.75 439 ARG A CA 1
ATOM 3435 C C . ARG A 1 439 ? 22.906 17.841 -26.749 1.00 41.75 439 ARG A C 1
ATOM 3437 O O . ARG A 1 439 ? 23.619 18.517 -27.491 1.00 41.75 439 ARG A O 1
ATOM 3444 N N . ALA A 1 440 ? 23.230 17.602 -25.477 1.00 49.28 440 ALA A N 1
ATOM 3445 C CA . ALA A 1 440 ? 24.501 18.030 -24.891 1.00 49.28 440 ALA A CA 1
ATOM 3446 C C . ALA A 1 440 ? 25.677 17.229 -25.476 1.00 49.28 440 ALA A C 1
ATOM 3448 O O . ALA A 1 440 ? 26.717 17.810 -25.790 1.00 49.28 440 ALA A O 1
ATOM 3449 N N . LEU A 1 441 ? 25.475 15.927 -25.707 1.00 51.88 441 LEU A N 1
ATOM 3450 C CA . LEU A 1 441 ? 26.408 15.061 -26.434 1.00 51.88 441 LEU A CA 1
ATOM 3451 C C . LEU A 1 441 ? 26.589 15.534 -27.883 1.00 51.88 441 LEU A C 1
ATOM 3453 O O . LEU A 1 441 ? 27.723 15.722 -28.317 1.00 51.88 441 LEU A O 1
ATOM 3457 N N . ALA A 1 442 ? 25.500 15.840 -28.596 1.00 51.41 442 ALA A N 1
ATOM 3458 C CA . ALA A 1 442 ? 25.555 16.352 -29.966 1.00 51.41 442 ALA A CA 1
ATOM 3459 C C . ALA A 1 442 ? 26.335 17.677 -30.073 1.00 51.41 442 ALA A C 1
ATOM 3461 O O . ALA A 1 442 ? 27.203 17.805 -30.934 1.00 51.41 442 ALA A O 1
ATOM 3462 N N . ARG A 1 443 ? 26.115 18.639 -29.162 1.00 51.81 443 ARG A N 1
ATOM 3463 C CA . ARG A 1 443 ? 26.874 19.909 -29.125 1.00 51.81 443 ARG A CA 1
ATOM 3464 C C . ARG A 1 443 ? 28.340 19.729 -28.724 1.00 51.81 443 ARG A C 1
ATOM 3466 O O . ARG A 1 443 ? 29.200 20.441 -29.242 1.00 51.81 443 ARG A O 1
ATOM 3473 N N . ALA A 1 444 ? 28.645 18.811 -27.805 1.00 52.25 444 ALA A N 1
ATOM 3474 C CA . ALA A 1 444 ? 30.026 18.480 -27.453 1.00 52.25 444 ALA A CA 1
ATOM 3475 C C . ALA A 1 444 ? 30.762 17.858 -28.653 1.00 52.25 444 ALA A C 1
ATOM 3477 O O . ALA A 1 444 ? 31.883 18.258 -28.962 1.00 52.25 444 ALA A O 1
ATOM 3478 N N . MET A 1 445 ? 30.102 16.958 -29.386 1.00 54.19 445 MET A N 1
ATOM 3479 C CA . MET A 1 445 ? 30.623 16.367 -30.621 1.00 54.19 445 MET A CA 1
ATOM 3480 C C . MET A 1 445 ? 30.760 17.402 -31.751 1.00 54.19 445 MET A C 1
ATOM 3482 O O . MET A 1 445 ? 31.764 17.392 -32.462 1.00 54.19 445 MET A O 1
ATOM 3486 N N . GLU A 1 446 ? 29.828 18.350 -31.874 1.00 56.06 446 GLU A N 1
ATOM 3487 C CA . GLU A 1 446 ? 29.910 19.469 -32.823 1.00 56.06 446 GLU A CA 1
ATOM 3488 C C . GLU A 1 446 ? 31.087 20.409 -32.494 1.00 56.06 446 GLU A C 1
ATOM 3490 O O . GLU A 1 446 ? 31.837 20.802 -33.388 1.00 56.06 446 GLU A O 1
ATOM 3495 N N . LYS A 1 447 ? 31.329 20.712 -31.208 1.00 53.66 447 LYS A N 1
ATOM 3496 C CA . LYS A 1 447 ? 32.525 21.452 -30.759 1.00 53.66 447 LYS A CA 1
ATOM 3497 C C . LYS A 1 447 ? 33.819 20.694 -31.061 1.00 53.66 447 LYS A C 1
ATOM 3499 O O . LYS A 1 447 ? 34.785 21.322 -31.485 1.00 53.66 447 LYS A O 1
ATOM 3504 N N . VAL A 1 448 ? 33.845 19.367 -30.907 1.00 54.62 448 VAL A N 1
ATOM 3505 C CA . VAL A 1 448 ? 34.992 18.524 -31.301 1.00 54.62 448 VAL A CA 1
ATOM 3506 C C . VAL A 1 448 ? 35.228 18.583 -32.812 1.00 54.62 448 VAL A C 1
ATOM 3508 O O . VAL A 1 448 ? 36.377 18.688 -33.239 1.00 54.62 448 VAL A O 1
ATOM 3511 N N . GLN A 1 449 ? 34.173 18.555 -33.630 1.00 54.25 449 GLN A N 1
ATOM 3512 C CA . GLN A 1 449 ? 34.298 18.695 -35.084 1.00 54.25 449 GLN A CA 1
ATOM 3513 C C . GLN A 1 449 ? 34.777 20.096 -35.489 1.00 54.25 449 GLN A C 1
ATOM 3515 O O . GLN A 1 449 ? 35.679 20.205 -36.319 1.00 54.25 449 GLN A O 1
ATOM 3520 N N . ARG A 1 450 ? 34.269 21.160 -34.851 1.00 54.03 450 ARG A N 1
ATOM 3521 C CA . ARG A 1 450 ? 34.737 22.540 -35.077 1.00 54.03 450 ARG A CA 1
ATOM 3522 C C . ARG A 1 450 ? 36.186 22.752 -34.633 1.00 54.03 450 ARG A C 1
ATOM 3524 O O . ARG A 1 450 ? 36.938 23.391 -35.356 1.00 54.03 450 ARG A O 1
ATOM 3531 N N . LEU A 1 451 ? 36.611 22.184 -33.501 1.00 50.66 451 LEU A N 1
ATOM 3532 C CA . LEU A 1 451 ? 38.004 22.246 -33.034 1.00 50.66 451 LEU A CA 1
ATOM 3533 C C . LEU A 1 451 ? 38.953 21.431 -33.925 1.00 50.66 451 LEU A C 1
ATOM 3535 O O . LEU A 1 451 ? 40.053 21.892 -34.213 1.00 50.66 451 LEU A O 1
ATOM 3539 N N . LYS A 1 452 ? 38.528 20.264 -34.433 1.00 52.44 452 LYS A N 1
ATOM 3540 C CA . LYS A 1 452 ? 39.286 19.508 -35.450 1.00 52.44 452 LYS A CA 1
ATOM 3541 C C . LYS A 1 452 ? 39.424 20.288 -36.762 1.00 52.44 452 LYS A C 1
ATOM 3543 O O . LYS A 1 452 ? 40.494 20.256 -37.362 1.00 52.44 452 LYS A O 1
ATOM 3548 N N . ALA A 1 453 ? 38.383 21.011 -37.178 1.00 53.09 453 ALA A N 1
ATOM 3549 C CA . ALA A 1 453 ? 38.438 21.899 -38.339 1.00 53.09 453 ALA A CA 1
ATOM 3550 C C . ALA A 1 453 ? 39.368 23.106 -38.101 1.00 53.09 453 ALA A C 1
ATOM 3552 O O . ALA A 1 453 ? 40.137 23.461 -38.991 1.00 53.09 453 ALA A O 1
ATOM 3553 N N . LEU A 1 454 ? 39.380 23.671 -36.886 1.00 43.56 454 LEU A N 1
ATOM 3554 C CA . LEU A 1 454 ? 40.276 24.768 -36.500 1.00 43.56 454 LEU A CA 1
ATOM 3555 C C . LEU A 1 454 ? 41.753 24.336 -36.486 1.00 43.56 454 LEU A C 1
ATOM 3557 O O . LEU A 1 454 ? 42.599 25.024 -37.044 1.00 43.56 454 LEU A O 1
ATOM 3561 N N . VAL A 1 455 ? 42.068 23.166 -35.918 1.00 45.78 455 VAL A N 1
ATOM 3562 C CA . VAL A 1 455 ? 43.431 22.593 -35.916 1.00 45.78 455 VAL A CA 1
ATOM 3563 C C . VAL A 1 455 ? 43.871 22.182 -37.330 1.00 45.78 455 VAL A C 1
ATOM 3565 O O . VAL A 1 455 ? 45.054 22.257 -37.656 1.00 45.78 455 VAL A O 1
ATOM 3568 N N . GLY A 1 456 ? 42.927 21.798 -38.196 1.00 47.28 456 GLY A N 1
ATOM 3569 C CA . GLY A 1 456 ? 43.174 21.573 -39.622 1.00 47.28 456 GLY A CA 1
ATOM 3570 C C . GLY A 1 456 ? 43.470 22.858 -40.406 1.00 47.28 456 GLY A C 1
ATOM 3571 O O . GLY A 1 456 ? 44.311 22.832 -41.296 1.00 47.28 456 GLY A O 1
ATOM 3572 N N . HIS A 1 457 ? 42.837 23.984 -40.057 1.00 41.44 457 HIS A N 1
ATOM 3573 C CA . HIS A 1 457 ? 43.112 25.299 -40.657 1.00 41.44 457 HIS A CA 1
ATOM 3574 C C . HIS A 1 457 ? 44.418 25.932 -40.155 1.00 41.44 457 HIS A C 1
ATOM 3576 O O . HIS A 1 457 ? 45.127 26.552 -40.940 1.00 41.44 457 HIS A O 1
ATOM 3582 N N . VAL A 1 458 ? 44.794 25.721 -38.889 1.00 38.69 458 VAL A N 1
ATOM 3583 C CA . VAL A 1 458 ? 46.072 26.215 -38.333 1.00 38.69 458 VAL A CA 1
ATOM 3584 C C . VAL A 1 458 ? 47.279 25.457 -38.904 1.00 38.69 458 VAL A C 1
ATOM 3586 O O . VAL A 1 458 ? 48.351 26.032 -39.042 1.00 38.69 458 VAL A O 1
ATOM 3589 N N . LYS A 1 459 ? 47.108 24.200 -39.338 1.00 40.72 459 LYS A N 1
ATOM 3590 C CA . LYS A 1 459 ? 48.144 23.452 -40.077 1.00 40.72 459 LYS A CA 1
ATOM 3591 C C . LYS A 1 459 ? 48.319 23.879 -41.543 1.00 40.72 459 LYS A C 1
ATOM 3593 O O . LYS A 1 459 ? 49.222 23.368 -42.192 1.00 40.72 459 LYS A O 1
ATOM 3598 N N . ALA A 1 460 ? 47.468 24.768 -42.062 1.00 42.59 460 ALA A N 1
ATOM 3599 C CA . ALA A 1 460 ? 47.511 25.244 -43.449 1.00 42.59 460 ALA A CA 1
ATOM 3600 C C . ALA A 1 460 ? 48.041 26.686 -43.593 1.00 42.59 460 ALA A C 1
ATOM 3602 O O . ALA A 1 460 ? 48.123 27.190 -44.711 1.00 42.59 460 ALA A O 1
ATOM 3603 N N . MET A 1 461 ? 48.395 27.355 -42.491 1.00 36.97 461 MET A N 1
ATOM 3604 C CA . MET A 1 461 ? 49.005 28.687 -42.506 1.00 36.97 461 MET A CA 1
ATOM 3605 C C . MET A 1 461 ? 50.468 28.590 -42.060 1.00 36.97 461 MET A C 1
ATOM 3607 O O . MET A 1 461 ? 50.776 28.612 -40.870 1.00 36.97 461 MET A O 1
ATOM 3611 N N . ASP A 1 462 ? 51.362 28.475 -43.043 1.00 40.03 462 ASP A N 1
ATOM 3612 C CA . ASP A 1 462 ? 52.815 28.580 -42.882 1.00 40.03 462 ASP A CA 1
ATOM 3613 C C . ASP A 1 462 ? 53.215 30.018 -42.514 1.00 40.03 462 ASP A C 1
ATOM 3615 O O . ASP A 1 462 ? 53.607 30.811 -43.366 1.00 40.03 462 ASP A O 1
ATOM 3619 N N . SER A 1 463 ? 53.091 30.370 -41.236 1.00 43.38 463 SER A N 1
ATOM 3620 C CA . SER A 1 463 ? 53.924 31.374 -40.562 1.00 43.38 463 SER A CA 1
ATOM 3621 C C . SER A 1 463 ? 53.504 31.447 -39.097 1.00 43.38 463 SER A C 1
ATOM 3623 O O . SER A 1 463 ? 52.463 32.016 -38.774 1.00 43.38 463 SER A O 1
ATOM 3625 N N . THR A 1 464 ? 54.294 30.871 -38.199 1.00 33.41 464 THR A N 1
ATOM 3626 C CA . THR A 1 464 ? 54.132 31.029 -36.748 1.00 33.41 464 THR A CA 1
ATOM 3627 C C . THR A 1 464 ? 54.712 32.368 -36.288 1.00 33.41 464 THR A C 1
ATOM 3629 O O . THR A 1 464 ? 55.922 32.552 -36.433 1.00 33.41 464 THR A O 1
ATOM 3632 N N . PRO A 1 465 ? 53.933 33.278 -35.673 1.00 37.31 465 PRO A N 1
ATOM 3633 C CA . PRO A 1 465 ? 54.471 34.228 -34.716 1.00 37.31 465 PRO A CA 1
ATOM 3634 C C . PRO A 1 465 ? 54.477 33.599 -33.317 1.00 37.31 465 PRO A C 1
ATOM 3636 O O . PRO A 1 465 ? 53.586 32.828 -32.953 1.00 37.31 465 PRO A O 1
ATOM 3639 N N . ASP A 1 466 ? 55.512 33.938 -32.561 1.00 44.97 466 ASP A N 1
ATOM 3640 C CA . ASP A 1 466 ? 55.798 33.458 -31.214 1.00 44.97 466 ASP A CA 1
ATOM 3641 C C . ASP A 1 466 ? 54.673 33.816 -30.223 1.00 44.97 466 ASP A C 1
ATOM 3643 O O . ASP A 1 466 ? 54.265 34.973 -30.094 1.00 44.97 466 ASP A O 1
ATOM 3647 N N . LEU A 1 467 ? 54.144 32.798 -29.543 1.00 40.09 467 LEU A N 1
ATOM 3648 C CA . LEU A 1 467 ? 53.016 32.909 -28.616 1.00 40.09 467 LEU A CA 1
ATOM 3649 C C . LEU A 1 467 ? 53.416 33.525 -27.263 1.00 40.09 467 LEU A C 1
ATOM 3651 O O . LEU A 1 467 ? 52.527 33.905 -26.498 1.00 40.09 467 LEU A O 1
ATOM 3655 N N . GLU A 1 468 ? 54.714 33.673 -26.973 1.00 36.53 468 GLU A N 1
ATOM 3656 C CA . GLU A 1 468 ? 55.188 34.288 -25.725 1.00 36.53 468 GLU A CA 1
ATOM 3657 C C . GLU A 1 468 ? 55.044 35.828 -25.710 1.00 36.53 468 GLU A C 1
ATOM 3659 O O . GLU A 1 468 ? 54.719 36.396 -24.664 1.00 36.53 468 GLU A O 1
ATOM 3664 N N . ASP A 1 469 ? 55.145 36.515 -26.860 1.00 39.78 469 ASP A N 1
ATOM 3665 C CA . ASP A 1 469 ? 55.016 37.991 -26.955 1.00 39.78 469 ASP A CA 1
ATOM 3666 C C . ASP A 1 469 ? 53.561 38.478 -26.769 1.00 39.78 469 ASP A C 1
ATOM 3668 O O . ASP A 1 469 ? 53.307 39.560 -26.234 1.00 39.78 469 ASP A O 1
ATOM 3672 N N . LEU A 1 470 ? 52.569 37.659 -27.142 1.00 36.66 470 LEU A N 1
ATOM 3673 C CA . LEU A 1 470 ? 51.148 37.984 -26.944 1.00 36.66 470 LEU A CA 1
ATOM 3674 C C . LEU A 1 470 ? 50.693 37.782 -25.491 1.00 36.66 470 LEU A C 1
ATOM 3676 O O . LEU A 1 470 ? 49.813 38.507 -25.022 1.00 36.66 470 LEU A O 1
ATOM 3680 N N . ALA A 1 471 ? 51.307 36.842 -24.767 1.00 35.66 471 ALA A N 1
ATOM 3681 C CA . ALA A 1 471 ? 50.993 36.581 -23.365 1.00 35.66 471 ALA A CA 1
ATOM 3682 C C . ALA A 1 471 ? 51.540 37.677 -22.429 1.00 35.66 471 ALA A C 1
ATOM 3684 O O . ALA A 1 471 ? 50.859 38.061 -21.478 1.00 35.66 471 ALA A O 1
ATOM 3685 N N . GLN A 1 472 ? 52.710 38.253 -22.733 1.00 38.34 472 GLN A N 1
ATOM 3686 C CA . GLN A 1 472 ? 53.322 39.311 -21.914 1.00 38.34 472 GLN A CA 1
ATOM 3687 C C . GLN A 1 472 ? 52.617 40.677 -22.000 1.00 38.34 472 GLN A C 1
ATOM 3689 O O . GLN A 1 472 ? 52.803 41.514 -21.119 1.00 38.34 472 GLN A O 1
ATOM 3694 N N . ARG A 1 473 ? 51.771 40.926 -23.010 1.00 37.00 473 ARG A N 1
ATOM 3695 C CA . ARG A 1 473 ? 51.056 42.213 -23.154 1.00 37.00 473 ARG A CA 1
ATOM 3696 C C . ARG A 1 473 ? 49.689 42.265 -22.473 1.00 37.00 473 ARG A C 1
ATOM 3698 O O . ARG A 1 473 ? 49.120 43.349 -22.372 1.00 37.00 473 ARG A O 1
ATOM 3705 N N . ALA A 1 474 ? 49.153 41.132 -22.013 1.00 35.84 474 ALA A N 1
ATOM 3706 C CA . ALA A 1 474 ? 47.797 41.073 -21.463 1.00 35.84 474 ALA A CA 1
ATOM 3707 C C . ALA A 1 474 ? 47.726 41.221 -19.928 1.00 35.84 474 ALA A C 1
ATOM 3709 O O . ALA A 1 474 ? 46.702 41.684 -19.434 1.00 35.84 474 ALA A O 1
ATOM 3710 N N . TRP A 1 475 ? 48.784 40.895 -19.174 1.00 34.97 475 TRP A N 1
ATOM 3711 C CA . TRP A 1 475 ? 48.819 41.048 -17.709 1.00 34.97 475 TRP A CA 1
ATOM 3712 C C . TRP A 1 475 ? 50.258 41.221 -17.185 1.00 34.97 475 TRP A C 1
ATOM 3714 O O . TRP A 1 475 ? 51.046 40.288 -17.324 1.00 34.97 475 TRP A O 1
ATOM 3724 N N . PRO A 1 476 ? 50.614 42.355 -16.549 1.00 29.91 476 PRO A N 1
ATOM 3725 C CA . PRO A 1 476 ? 51.822 42.457 -15.742 1.00 29.91 476 PRO A CA 1
ATOM 3726 C C . PRO A 1 476 ? 51.590 41.943 -14.310 1.00 29.91 476 PRO A C 1
ATOM 3728 O O . PRO A 1 476 ? 50.479 41.989 -13.781 1.00 29.91 476 PRO A O 1
ATOM 3731 N N . ASP A 1 477 ? 52.684 41.450 -13.733 1.00 32.69 477 ASP A N 1
ATOM 3732 C CA . ASP A 1 477 ? 52.870 40.771 -12.447 1.00 32.69 477 ASP A CA 1
ATOM 3733 C C . ASP A 1 477 ? 52.035 41.237 -11.241 1.00 32.69 477 ASP A C 1
ATOM 3735 O O . ASP A 1 477 ? 51.847 42.426 -10.987 1.00 32.69 477 ASP A O 1
ATOM 3739 N N . ASN A 1 478 ? 51.734 40.272 -10.363 1.00 30.98 478 ASN A N 1
ATOM 3740 C CA . ASN A 1 478 ? 52.121 40.427 -8.961 1.00 30.98 478 ASN A CA 1
ATOM 3741 C C . ASN A 1 478 ? 52.529 39.075 -8.361 1.00 30.98 478 ASN A C 1
ATOM 3743 O O . ASN A 1 478 ? 51.714 38.196 -8.077 1.00 30.98 478 ASN A O 1
ATOM 3747 N N . SER A 1 479 ? 53.840 38.933 -8.220 1.00 32.56 479 SER A N 1
ATOM 3748 C CA . SER A 1 479 ? 54.573 37.856 -7.575 1.00 32.56 479 SER A CA 1
ATOM 3749 C C . SER A 1 479 ? 54.680 38.075 -6.058 1.00 32.56 479 SER A C 1
ATOM 3751 O O . SER A 1 479 ? 54.570 39.194 -5.564 1.00 32.56 479 SER A O 1
ATOM 3753 N N . GLY A 1 480 ? 54.954 36.995 -5.320 1.00 25.45 480 GLY A N 1
ATOM 3754 C CA . GLY A 1 480 ? 55.444 37.042 -3.935 1.00 25.45 480 GLY A CA 1
ATOM 3755 C C . GLY A 1 480 ? 54.788 35.983 -3.048 1.00 25.45 480 GLY A C 1
ATOM 3756 O O . GLY A 1 480 ? 53.690 36.194 -2.559 1.00 25.45 480 GLY A O 1
ATOM 3757 N N . CYS A 1 481 ? 55.364 34.778 -2.954 1.00 25.91 481 CYS A N 1
ATOM 3758 C CA . CYS A 1 481 ? 56.326 34.386 -1.901 1.00 25.91 481 CYS A CA 1
ATOM 3759 C C . CYS A 1 481 ? 55.598 33.902 -0.627 1.00 25.91 481 CYS A C 1
ATOM 3761 O O . CYS A 1 481 ? 54.739 34.596 -0.110 1.00 25.91 481 CYS A O 1
ATOM 3763 N N . GLY A 1 482 ? 55.856 32.733 -0.045 1.00 25.42 482 GLY A N 1
ATOM 3764 C CA . GLY A 1 482 ? 56.843 31.688 -0.289 1.00 25.42 482 GLY A CA 1
ATOM 3765 C C . GLY A 1 482 ? 56.671 30.586 0.774 1.00 25.42 482 GLY A C 1
ATOM 3766 O O . GLY A 1 482 ? 56.027 30.813 1.794 1.00 25.42 482 GLY A O 1
ATOM 3767 N N . THR A 1 483 ? 57.190 29.386 0.481 1.00 30.05 483 THR A N 1
ATOM 3768 C CA . THR A 1 483 ? 58.029 28.531 1.363 1.00 30.05 483 THR A CA 1
ATOM 3769 C C . THR A 1 483 ? 57.844 28.682 2.887 1.00 30.05 483 THR A C 1
ATOM 3771 O O . THR A 1 483 ? 57.972 29.772 3.419 1.00 30.05 483 THR A O 1
ATOM 3774 N N . THR A 1 484 ? 57.652 27.650 3.714 1.00 27.47 484 THR A N 1
ATOM 3775 C CA . THR A 1 484 ? 58.346 26.349 3.798 1.00 27.47 484 THR A CA 1
ATOM 3776 C C . THR A 1 484 ? 57.728 25.566 4.960 1.00 27.47 484 THR A C 1
ATOM 3778 O O . THR A 1 484 ? 57.443 26.148 6.005 1.00 27.47 484 THR A O 1
ATOM 3781 N N . CYS A 1 485 ? 57.571 24.247 4.818 1.00 27.52 485 CYS A N 1
ATOM 3782 C CA . CYS A 1 485 ? 57.265 23.368 5.944 1.00 27.52 485 CYS A CA 1
ATOM 3783 C C . CYS A 1 485 ? 58.526 23.112 6.788 1.00 27.52 485 CYS A C 1
ATOM 3785 O O . CYS A 1 485 ? 59.601 22.865 6.242 1.00 27.52 485 CYS A O 1
ATOM 3787 N N . GLY A 1 486 ? 58.376 23.123 8.113 1.00 22.03 486 GLY A N 1
ATOM 3788 C CA . GLY A 1 486 ? 59.422 22.794 9.079 1.00 22.03 486 GLY A CA 1
ATOM 3789 C C . GLY A 1 486 ? 58.825 22.100 10.303 1.00 22.03 486 GLY A C 1
ATOM 3790 O O . GLY A 1 486 ? 58.246 22.749 11.159 1.00 22.03 486 GLY A O 1
ATOM 3791 N N . CYS A 1 487 ? 58.940 20.773 10.293 1.00 21.91 487 CYS A N 1
ATOM 3792 C CA . CYS A 1 487 ? 59.057 19.797 11.383 1.00 21.91 487 CYS A CA 1
ATOM 3793 C C . CYS A 1 487 ? 58.418 20.000 12.780 1.00 21.91 487 CYS A C 1
ATOM 3795 O O . CYS A 1 487 ? 58.690 20.947 13.505 1.00 21.91 487 CYS A O 1
ATOM 3797 N N . SER A 1 488 ? 57.814 18.879 13.212 1.00 23.47 488 SER A N 1
ATOM 3798 C CA . SER A 1 488 ? 57.932 18.220 14.530 1.00 23.47 488 SER A CA 1
ATOM 3799 C C . SER A 1 488 ? 57.324 18.880 15.772 1.00 23.47 488 SER A C 1
ATOM 3801 O O . SER A 1 488 ? 57.789 19.910 16.237 1.00 23.47 488 SER A O 1
ATOM 3803 N N . SER A 1 489 ? 56.417 18.166 16.447 1.00 22.88 489 SER A N 1
ATOM 3804 C CA . SER A 1 489 ? 56.733 17.319 17.618 1.00 22.88 489 SER A CA 1
ATOM 3805 C C . SER A 1 489 ? 55.502 17.097 18.517 1.00 22.88 489 SER A C 1
ATOM 3807 O O . SER A 1 489 ? 54.775 18.017 18.863 1.00 22.88 489 SER A O 1
ATOM 3809 N N . SER A 1 490 ? 55.265 15.813 18.806 1.00 24.58 490 SER A N 1
ATOM 3810 C CA . SER A 1 490 ? 54.797 15.200 20.061 1.00 24.58 490 SER A CA 1
ATOM 3811 C C . SER A 1 490 ? 53.998 16.032 21.083 1.00 24.58 490 SER A C 1
ATOM 3813 O O . SER A 1 490 ? 54.504 17.020 21.600 1.00 24.58 490 SER A O 1
ATOM 3815 N N . LEU A 1 491 ? 52.895 15.473 21.597 1.00 22.00 491 LEU A N 1
ATOM 3816 C CA . LEU A 1 491 ? 52.910 14.756 22.887 1.00 22.00 491 LEU A CA 1
ATOM 3817 C C . LEU A 1 491 ? 51.537 14.154 23.234 1.00 22.00 491 LEU A C 1
ATOM 3819 O O . LEU A 1 491 ? 50.478 14.741 23.043 1.00 22.00 491 LEU A O 1
ATOM 3823 N N . SER A 1 492 ? 51.630 12.932 23.741 1.00 26.59 492 SER A N 1
ATOM 3824 C CA . SER A 1 492 ? 50.624 12.046 24.322 1.00 26.59 492 SER A CA 1
ATOM 3825 C C . SER A 1 492 ? 49.854 12.629 25.510 1.00 26.59 492 SER A C 1
ATOM 3827 O O . SER A 1 492 ? 50.451 13.335 26.315 1.00 26.59 492 SER A O 1
ATOM 3829 N N . ALA A 1 493 ? 48.634 12.134 25.745 1.00 22.67 493 ALA A N 1
ATOM 3830 C CA . ALA A 1 493 ? 48.276 11.521 27.032 1.00 22.67 493 ALA A CA 1
ATOM 3831 C C . ALA A 1 493 ? 46.958 10.735 26.930 1.00 22.67 493 ALA A C 1
ATOM 3833 O O . ALA A 1 493 ? 45.913 11.254 26.549 1.00 22.67 493 ALA A O 1
ATOM 3834 N N . SER A 1 494 ? 47.048 9.459 27.286 1.00 28.41 494 SER A N 1
ATOM 3835 C CA . SER A 1 494 ? 45.967 8.502 27.497 1.00 28.41 494 SER A CA 1
ATOM 3836 C C . SER A 1 494 ? 45.170 8.790 28.773 1.00 28.41 494 SER A C 1
ATOM 3838 O O . SER A 1 494 ? 45.771 9.086 29.803 1.00 28.41 494 SER A O 1
ATOM 3840 N N . ALA A 1 495 ? 43.864 8.523 28.759 1.00 23.91 495 ALA A N 1
ATOM 3841 C CA . ALA A 1 495 ? 43.134 8.098 29.952 1.00 23.91 495 ALA A CA 1
ATOM 3842 C C . ALA A 1 495 ? 42.028 7.112 29.547 1.00 23.91 495 ALA A C 1
ATOM 3844 O O . ALA A 1 495 ? 41.117 7.434 28.789 1.00 23.91 495 ALA A O 1
ATOM 3845 N N . THR A 1 496 ? 42.178 5.880 30.017 1.00 27.91 496 THR A N 1
ATOM 3846 C CA . THR A 1 496 ? 41.266 4.746 29.874 1.00 27.91 496 THR A CA 1
ATOM 3847 C C . THR A 1 496 ? 40.015 4.937 30.735 1.00 27.91 496 THR A C 1
ATOM 3849 O O . THR A 1 496 ? 40.116 5.277 31.911 1.00 27.91 496 THR A O 1
ATOM 3852 N N . ALA A 1 497 ? 38.838 4.645 30.176 1.00 25.38 497 ALA A N 1
ATOM 3853 C CA . ALA A 1 497 ? 37.600 4.452 30.929 1.00 25.38 497 ALA A CA 1
ATOM 3854 C C . ALA A 1 497 ? 37.098 3.014 30.714 1.00 25.38 497 ALA A C 1
ATOM 3856 O O . ALA A 1 497 ? 37.052 2.526 29.585 1.00 25.38 497 ALA A O 1
ATOM 3857 N N . ALA A 1 498 ? 36.775 2.330 31.813 1.00 23.22 498 ALA A N 1
ATOM 3858 C CA . ALA A 1 498 ? 36.234 0.970 31.842 1.00 23.22 498 ALA A CA 1
ATOM 3859 C C . ALA A 1 498 ? 34.812 0.894 31.227 1.00 23.22 498 ALA A C 1
ATOM 3861 O O . ALA A 1 498 ? 34.105 1.904 31.220 1.00 23.22 498 ALA A O 1
ATOM 3862 N N . PRO A 1 499 ? 34.370 -0.275 30.717 1.00 28.42 499 PRO A N 1
ATOM 3863 C CA . PRO A 1 499 ? 33.152 -0.385 29.916 1.00 28.42 499 PRO A CA 1
ATOM 3864 C C . PRO A 1 499 ? 31.886 -0.483 30.783 1.00 28.42 499 PRO A C 1
ATOM 3866 O O . PRO A 1 499 ? 31.866 -1.182 31.795 1.00 28.42 499 PRO A O 1
ATOM 3869 N N . ALA A 1 500 ? 30.809 0.178 30.352 1.00 27.72 500 ALA A N 1
ATOM 3870 C CA . ALA A 1 500 ? 29.457 -0.010 30.882 1.00 27.72 500 ALA A CA 1
ATOM 3871 C C . ALA A 1 500 ? 28.685 -1.042 30.025 1.00 27.72 500 ALA A C 1
ATOM 3873 O O . ALA A 1 500 ? 28.952 -1.149 28.826 1.00 27.72 500 ALA A O 1
ATOM 3874 N N . PRO A 1 501 ? 27.761 -1.824 30.616 1.00 28.83 501 PRO A N 1
ATOM 3875 C CA . PRO A 1 501 ? 27.267 -3.075 30.044 1.00 28.83 501 PRO A CA 1
ATOM 3876 C C . PRO A 1 501 ? 26.238 -2.863 28.923 1.00 28.83 501 PRO A C 1
ATOM 3878 O O . PRO A 1 501 ? 25.432 -1.934 28.954 1.00 28.83 501 PRO A O 1
ATOM 3881 N N . SER A 1 502 ? 26.251 -3.768 27.945 1.00 37.12 502 SER A N 1
ATOM 3882 C CA . SER A 1 502 ? 25.321 -3.842 26.815 1.00 37.12 502 SER A CA 1
ATOM 3883 C C . SER A 1 502 ? 23.907 -4.266 27.234 1.00 37.12 502 SER A C 1
ATOM 3885 O O . SER A 1 502 ? 23.770 -5.281 27.921 1.00 37.12 502 SER A O 1
ATOM 3887 N N . PRO A 1 503 ? 22.838 -3.622 26.731 1.00 38.12 503 PRO A N 1
ATOM 3888 C CA . PRO A 1 503 ? 21.544 -4.263 26.593 1.00 38.12 503 PRO A CA 1
ATOM 3889 C C . PRO A 1 503 ? 21.457 -4.896 25.200 1.00 38.12 503 PRO A C 1
ATOM 3891 O O . PRO A 1 503 ? 21.011 -4.289 24.227 1.00 38.12 503 PRO A O 1
ATOM 3894 N N . GLU A 1 504 ? 21.902 -6.144 25.115 1.00 37.22 504 GLU A N 1
ATOM 3895 C CA . GLU A 1 504 ? 21.434 -7.071 24.095 1.00 37.22 504 GLU A CA 1
ATOM 3896 C C . GLU A 1 504 ? 19.932 -7.315 24.313 1.00 37.22 504 GLU A C 1
ATOM 3898 O O . GLU A 1 504 ? 19.537 -7.929 25.298 1.00 37.22 504 GLU A O 1
ATOM 3903 N N . THR A 1 505 ? 19.072 -6.870 23.397 1.00 33.19 505 THR A N 1
ATOM 3904 C CA . THR A 1 505 ? 18.149 -7.791 22.710 1.00 33.19 505 THR A CA 1
ATOM 3905 C C . THR A 1 505 ? 17.780 -7.192 21.344 1.00 33.19 505 THR A C 1
ATOM 3907 O O . THR A 1 505 ? 17.334 -6.045 21.282 1.00 33.19 505 THR A O 1
ATOM 3910 N N . PRO A 1 506 ? 17.990 -7.914 20.233 1.00 38.56 506 PRO A N 1
ATOM 3911 C CA . PRO A 1 506 ? 18.059 -7.316 18.908 1.00 38.56 506 PRO A CA 1
ATOM 3912 C C . PRO A 1 506 ? 16.748 -7.481 18.119 1.00 38.56 506 PRO A C 1
ATOM 3914 O O . PRO A 1 506 ? 16.124 -8.537 18.152 1.00 38.56 506 PRO A O 1
ATOM 3917 N N . LEU A 1 507 ? 16.393 -6.506 17.274 1.00 35.44 507 LEU A N 1
ATOM 3918 C CA . LEU A 1 507 ? 15.468 -6.738 16.145 1.00 35.44 507 LEU A CA 1
ATOM 3919 C C . LEU A 1 507 ? 16.005 -7.807 15.165 1.00 35.44 507 LEU A C 1
ATOM 3921 O O . LEU A 1 507 ? 15.242 -8.362 14.381 1.00 35.44 507 LEU A O 1
ATOM 3925 N N . ALA A 1 508 ? 17.290 -8.169 15.263 1.00 35.06 508 ALA A N 1
ATOM 3926 C CA . ALA A 1 508 ? 17.861 -9.343 14.603 1.00 35.06 508 ALA A CA 1
ATOM 3927 C C . ALA A 1 508 ? 17.264 -10.680 15.102 1.00 35.06 508 ALA A C 1
ATOM 3929 O O . ALA A 1 508 ? 17.383 -11.685 14.404 1.00 35.06 508 ALA A O 1
ATOM 3930 N N . ALA A 1 509 ? 16.577 -10.709 16.254 1.00 34.78 509 ALA A N 1
ATOM 3931 C CA . ALA A 1 509 ? 15.955 -11.917 16.806 1.00 34.78 509 ALA A CA 1
ATOM 3932 C C . ALA A 1 509 ? 14.672 -12.358 16.071 1.00 34.78 509 ALA A C 1
ATOM 3934 O O . ALA A 1 509 ? 14.166 -13.442 16.343 1.00 34.78 509 ALA A O 1
ATOM 3935 N N . LEU A 1 510 ? 14.153 -11.553 15.134 1.00 40.72 510 LEU A N 1
ATOM 3936 C CA . LEU A 1 510 ? 13.058 -11.953 14.236 1.00 40.72 510 LEU A CA 1
ATOM 3937 C C . LEU A 1 510 ? 13.549 -12.546 12.907 1.00 40.72 510 LEU A C 1
ATOM 3939 O O . LEU A 1 510 ? 12.729 -12.910 12.070 1.00 40.72 510 LEU A O 1
ATOM 3943 N N . SER A 1 511 ? 14.865 -12.658 12.706 1.00 48.34 511 SER A N 1
ATOM 3944 C CA . SER A 1 511 ? 15.410 -13.381 11.559 1.00 48.34 511 SER A CA 1
ATOM 3945 C C . SER A 1 511 ? 15.561 -14.857 11.915 1.00 48.34 511 SER A C 1
ATOM 3947 O O . SER A 1 511 ? 16.226 -15.221 12.886 1.00 48.34 511 SER A O 1
ATOM 3949 N N . TRP A 1 512 ? 14.897 -15.723 11.152 1.00 57.97 512 TRP A N 1
ATOM 3950 C CA . TRP A 1 512 ? 14.978 -17.165 11.367 1.00 57.97 512 TRP A CA 1
ATOM 3951 C C . TRP A 1 512 ? 16.412 -17.649 11.163 1.00 57.97 512 TRP A C 1
ATOM 3953 O O . TRP A 1 512 ? 17.108 -17.115 10.294 1.00 57.97 512 TRP A O 1
ATOM 3963 N N . PRO A 1 513 ? 16.874 -18.649 11.935 1.00 48.97 513 PRO A N 1
ATOM 3964 C CA . PRO A 1 513 ? 18.247 -19.126 11.851 1.00 48.97 513 PRO A CA 1
ATOM 3965 C C . PRO A 1 513 ? 18.578 -19.566 10.419 1.00 48.97 513 PRO A C 1
ATOM 3967 O O . PRO A 1 513 ? 18.174 -20.633 9.960 1.00 48.97 513 PRO A O 1
ATOM 3970 N N . ARG A 1 514 ? 19.353 -18.728 9.718 1.00 53.16 514 ARG A N 1
ATOM 3971 C CA . ARG A 1 514 ? 19.866 -18.964 8.355 1.00 53.16 514 ARG A CA 1
ATOM 3972 C C . ARG A 1 514 ? 21.053 -19.935 8.331 1.00 53.16 514 ARG A C 1
ATOM 3974 O O . ARG A 1 514 ? 21.713 -20.081 7.310 1.00 53.16 514 ARG A O 1
ATOM 3981 N N . THR A 1 515 ? 21.358 -20.554 9.470 1.00 49.56 515 THR A N 1
ATOM 3982 C CA . THR A 1 515 ? 22.512 -21.436 9.677 1.00 49.56 515 THR A CA 1
ATOM 3983 C C . THR A 1 515 ? 22.265 -22.865 9.200 1.00 49.56 515 THR A C 1
ATOM 3985 O O . THR A 1 515 ? 23.218 -23.626 9.058 1.00 49.56 515 THR A O 1
ATOM 3988 N N . ASN A 1 516 ? 21.011 -23.233 8.918 1.00 55.53 516 ASN A N 1
ATOM 3989 C CA . ASN A 1 516 ? 20.681 -24.522 8.323 1.00 55.53 516 ASN A CA 1
ATOM 3990 C C . ASN A 1 516 ? 20.793 -24.472 6.791 1.00 55.53 516 ASN A C 1
ATOM 3992 O O . ASN A 1 516 ? 20.441 -23.455 6.188 1.00 55.53 516 ASN A O 1
ATOM 3996 N N . PRO A 1 517 ? 21.225 -25.572 6.143 1.00 72.00 517 PRO A N 1
ATOM 3997 C CA . PRO A 1 517 ? 21.242 -25.655 4.691 1.00 72.00 517 PRO A CA 1
ATOM 3998 C C . PRO A 1 517 ? 19.834 -25.422 4.135 1.00 72.00 517 PRO A C 1
ATOM 4000 O O . PRO A 1 517 ? 18.866 -26.065 4.552 1.00 72.00 517 PRO A O 1
ATOM 4003 N N . VAL A 1 518 ? 19.743 -24.477 3.200 1.00 80.12 518 VAL A N 1
ATOM 4004 C CA . VAL A 1 518 ? 18.496 -24.094 2.539 1.00 80.12 518 VAL A CA 1
ATOM 4005 C C . VAL A 1 518 ? 17.973 -25.278 1.732 1.00 80.12 518 VAL A C 1
ATOM 4007 O O . VAL A 1 518 ? 18.685 -25.827 0.889 1.00 80.12 518 VAL A O 1
ATOM 4010 N N . LYS A 1 519 ? 16.726 -25.673 1.989 1.00 87.62 519 LYS A N 1
ATOM 4011 C CA . LYS A 1 519 ? 16.080 -26.800 1.306 1.00 87.62 519 LYS A CA 1
ATOM 4012 C C . LYS A 1 519 ? 15.391 -26.338 0.026 1.00 87.62 519 LYS A C 1
ATOM 4014 O O . LYS A 1 519 ? 14.856 -25.233 -0.026 1.00 87.62 519 LYS A O 1
ATOM 4019 N N . GLN A 1 520 ? 15.365 -27.198 -0.987 1.00 88.56 520 GLN A N 1
ATOM 4020 C CA . GLN A 1 520 ? 14.550 -26.985 -2.183 1.00 88.56 520 GLN A CA 1
ATOM 4021 C C . GLN A 1 520 ? 13.156 -27.597 -1.986 1.00 88.56 520 GLN A C 1
ATOM 4023 O O . GLN A 1 520 ? 13.047 -28.625 -1.310 1.00 88.56 520 GLN A O 1
ATOM 4028 N N . PRO A 1 521 ? 12.097 -26.965 -2.511 1.00 91.88 521 PRO A N 1
ATOM 4029 C CA . PRO A 1 521 ? 10.750 -27.506 -2.455 1.00 91.88 521 PRO A CA 1
ATOM 4030 C C . PRO A 1 521 ? 10.491 -28.525 -3.577 1.00 91.88 521 PRO A C 1
ATOM 4032 O O . PRO A 1 521 ? 11.309 -28.678 -4.476 1.00 91.88 521 PRO A O 1
ATOM 4035 N N . GLU A 1 522 ? 9.344 -29.207 -3.527 1.00 93.62 522 GLU A N 1
ATOM 4036 C CA . GLU A 1 522 ? 8.963 -30.231 -4.517 1.00 93.62 522 GLU A CA 1
ATOM 4037 C C . GLU A 1 522 ? 8.686 -29.664 -5.919 1.00 93.62 522 GLU A C 1
ATOM 4039 O O . GLU A 1 522 ? 9.233 -30.172 -6.891 1.00 93.62 522 GLU A O 1
ATOM 4044 N N . ILE A 1 523 ? 7.880 -28.601 -6.030 1.00 96.75 523 ILE A N 1
ATOM 4045 C CA . ILE A 1 523 ? 7.601 -27.934 -7.312 1.00 96.75 523 ILE A CA 1
ATOM 4046 C C . ILE A 1 523 ? 8.656 -26.849 -7.537 1.00 96.75 523 ILE A C 1
ATOM 4048 O O . ILE A 1 523 ? 8.694 -25.855 -6.800 1.00 96.75 523 ILE A O 1
ATOM 4052 N N . VAL A 1 524 ? 9.500 -27.013 -8.556 1.00 92.81 524 VAL A N 1
ATOM 4053 C CA . VAL A 1 524 ? 10.641 -26.115 -8.800 1.00 92.81 524 VAL A CA 1
ATOM 4054 C C . VAL A 1 524 ? 10.482 -25.345 -10.106 1.00 92.81 524 VAL A C 1
ATOM 4056 O O . VAL A 1 524 ? 10.755 -24.144 -10.143 1.00 92.81 524 VAL A O 1
ATOM 4059 N N . THR A 1 525 ? 10.042 -26.020 -11.165 1.00 97.00 525 THR A N 1
ATOM 4060 C CA . THR A 1 525 ? 9.908 -25.460 -12.514 1.00 97.00 525 THR A CA 1
ATOM 4061 C C . THR A 1 525 ? 8.469 -25.036 -12.814 1.00 97.00 525 THR A C 1
ATOM 4063 O O . THR A 1 525 ? 7.524 -25.353 -12.087 1.00 97.00 525 THR A O 1
ATOM 4066 N N . ALA A 1 526 ? 8.294 -24.289 -13.904 1.00 97.75 526 ALA A N 1
ATOM 4067 C CA . ALA A 1 526 ? 6.972 -23.977 -14.436 1.00 97.75 526 ALA A CA 1
ATOM 4068 C C . ALA A 1 526 ? 6.251 -25.231 -14.948 1.00 97.75 526 ALA A C 1
ATOM 4070 O O . ALA A 1 526 ? 5.033 -25.332 -14.831 1.00 97.75 526 ALA A O 1
ATOM 4071 N N . GLU A 1 527 ? 7.005 -26.186 -15.480 1.00 98.06 527 GLU A N 1
ATOM 4072 C CA . GLU A 1 527 ? 6.511 -27.451 -16.007 1.00 98.06 527 GLU A CA 1
ATOM 4073 C C . GLU A 1 527 ? 6.043 -28.374 -14.873 1.00 98.06 527 GLU A C 1
ATOM 4075 O O . GLU A 1 527 ? 4.950 -28.926 -14.976 1.00 98.06 527 GLU A O 1
ATOM 4080 N N . ASP A 1 528 ? 6.778 -28.442 -13.754 1.00 98.00 528 ASP A N 1
ATOM 4081 C CA . ASP A 1 528 ? 6.339 -29.153 -12.540 1.00 98.00 528 ASP A CA 1
ATOM 4082 C C . ASP A 1 528 ? 4.998 -28.600 -12.042 1.00 98.00 528 ASP A C 1
ATOM 4084 O O . ASP A 1 528 ? 4.115 -29.352 -11.635 1.00 98.00 528 ASP A O 1
ATOM 4088 N N . PHE A 1 529 ? 4.842 -27.270 -12.076 1.00 98.38 529 PHE A N 1
ATOM 4089 C CA . PHE A 1 529 ? 3.601 -26.607 -11.687 1.00 98.38 529 PHE A CA 1
ATOM 4090 C C . PHE A 1 529 ? 2.449 -26.944 -12.638 1.00 98.38 529 PHE A C 1
ATOM 4092 O O . PHE A 1 529 ? 1.345 -27.202 -12.179 1.00 98.38 529 PHE A O 1
ATOM 4099 N N . ILE A 1 530 ? 2.675 -26.932 -13.953 1.00 98.38 530 ILE A N 1
ATOM 4100 C CA . ILE A 1 530 ? 1.628 -27.277 -14.924 1.00 98.38 530 ILE A CA 1
ATOM 4101 C C . ILE A 1 530 ? 1.202 -28.737 -14.739 1.00 98.38 530 ILE A C 1
ATOM 4103 O O . ILE A 1 530 ? 0.006 -29.029 -14.735 1.00 98.38 530 ILE A O 1
ATOM 4107 N N . GLU A 1 531 ? 2.162 -29.639 -14.536 1.00 98.06 531 GLU A N 1
ATOM 4108 C CA . GLU A 1 531 ? 1.889 -31.060 -14.328 1.00 98.06 531 GLU A CA 1
ATOM 4109 C C . GLU A 1 531 ? 1.136 -31.314 -13.018 1.00 98.06 531 GLU A C 1
ATOM 4111 O O . GLU A 1 531 ? 0.200 -32.111 -12.991 1.00 98.06 531 GLU A O 1
ATOM 4116 N N . SER A 1 532 ? 1.449 -30.574 -11.949 1.00 97.69 532 SER A N 1
ATOM 4117 C CA . SER A 1 532 ? 0.750 -30.713 -10.665 1.00 97.69 532 SER A CA 1
ATOM 4118 C C . SER A 1 532 ? -0.733 -30.322 -10.713 1.00 97.69 532 SER A C 1
ATOM 4120 O O . SER A 1 532 ? -1.478 -30.633 -9.780 1.00 97.69 532 SER A O 1
ATOM 4122 N N . LEU A 1 533 ? -1.186 -29.644 -11.776 1.00 97.50 533 LEU A N 1
ATOM 4123 C CA . LEU A 1 533 ? -2.596 -29.302 -11.964 1.00 97.50 533 LEU A CA 1
ATOM 4124 C C . LEU A 1 533 ? -3.420 -30.423 -12.610 1.00 97.50 533 LEU A C 1
ATOM 4126 O O . LEU A 1 533 ? -4.651 -30.396 -12.474 1.00 97.50 533 LEU A O 1
ATOM 4130 N N . ARG A 1 534 ? -2.772 -31.373 -13.291 1.00 96.62 534 ARG A N 1
ATOM 4131 C CA . ARG A 1 534 ? -3.429 -32.414 -14.090 1.00 96.62 534 ARG A CA 1
ATOM 4132 C C . ARG A 1 534 ? -4.050 -33.501 -13.223 1.00 96.62 534 ARG A C 1
ATOM 4134 O O . ARG A 1 534 ? -3.581 -33.795 -12.126 1.00 96.62 534 ARG A O 1
ATOM 4141 N N . GLY A 1 535 ? -5.120 -34.121 -13.721 1.00 94.12 535 GLY A N 1
ATOM 4142 C CA . GLY A 1 535 ? -5.683 -35.335 -13.114 1.00 94.12 535 GLY A CA 1
ATOM 4143 C C . GLY A 1 535 ? -6.326 -35.156 -11.729 1.00 94.12 535 GLY A C 1
ATOM 4144 O O . GLY A 1 535 ? -6.572 -36.143 -11.041 1.00 94.12 535 GLY A O 1
ATOM 4145 N N . ARG A 1 536 ? -6.637 -33.919 -11.315 1.00 92.31 536 ARG A N 1
ATOM 4146 C CA . ARG A 1 536 ? -7.236 -33.616 -9.996 1.00 92.31 536 ARG A CA 1
ATOM 4147 C C . ARG A 1 536 ? -8.752 -33.819 -9.917 1.00 92.31 536 ARG A C 1
ATOM 4149 O O . ARG A 1 536 ? -9.331 -33.643 -8.852 1.00 92.31 536 ARG A O 1
ATOM 4156 N N . ASN A 1 537 ? -9.395 -34.183 -11.031 1.00 90.81 537 ASN A N 1
ATOM 4157 C CA . ASN A 1 537 ? -10.831 -34.480 -11.114 1.00 90.81 537 ASN A CA 1
ATOM 4158 C C . ASN A 1 537 ? -11.728 -33.376 -10.507 1.00 90.81 537 ASN A C 1
ATOM 4160 O O . ASN A 1 537 ? -12.669 -33.647 -9.759 1.00 90.81 537 ASN A O 1
ATOM 4164 N N . LEU A 1 538 ? -11.410 -32.112 -10.806 1.00 95.19 538 LEU A N 1
ATOM 4165 C CA . LEU A 1 538 ? -12.187 -30.965 -10.338 1.00 95.19 538 LEU A CA 1
ATOM 4166 C C . LEU A 1 538 ? -13.538 -30.902 -11.064 1.00 95.19 538 LEU A C 1
ATOM 4168 O O . LEU A 1 538 ? -13.604 -31.052 -12.282 1.00 95.19 538 LEU A O 1
ATOM 4172 N N . LYS A 1 539 ? -14.621 -30.590 -10.344 1.00 96.69 539 LYS A N 1
ATOM 4173 C CA . LYS A 1 539 ? -15.944 -30.370 -10.949 1.00 96.69 539 LYS A CA 1
ATOM 4174 C C . LYS A 1 539 ? -16.034 -28.948 -11.511 1.00 96.69 539 LYS A C 1
ATOM 4176 O O . LYS A 1 539 ? -16.434 -28.021 -10.805 1.00 96.69 539 LYS A O 1
ATOM 4181 N N . VAL A 1 540 ? -15.632 -28.770 -12.771 1.00 97.31 540 VAL A N 1
ATOM 4182 C CA . VAL A 1 540 ? -15.581 -27.464 -13.452 1.00 97.31 540 VAL A CA 1
ATOM 4183 C C . VAL A 1 540 ? -16.681 -27.350 -14.499 1.00 97.31 540 VAL A C 1
ATOM 4185 O O . VAL A 1 540 ? -16.736 -28.150 -15.425 1.00 97.31 540 VAL A O 1
ATOM 4188 N N . ILE A 1 541 ? -17.529 -26.331 -14.378 1.00 97.31 541 ILE A N 1
ATOM 4189 C CA . ILE A 1 541 ? -18.576 -25.999 -15.344 1.00 97.31 541 ILE A CA 1
ATOM 4190 C C . ILE A 1 541 ? -18.130 -24.783 -16.157 1.00 97.31 541 ILE A C 1
ATOM 4192 O O . ILE A 1 541 ? -17.945 -23.695 -15.603 1.00 97.31 541 ILE A O 1
ATOM 4196 N N . LEU A 1 542 ? -18.001 -24.949 -17.470 1.00 94.88 542 LEU A N 1
ATOM 4197 C CA . LEU A 1 542 ? -17.660 -23.896 -18.424 1.00 94.88 542 LEU A CA 1
ATOM 4198 C C . LEU A 1 542 ? -18.660 -23.947 -19.580 1.00 94.88 542 LEU A C 1
ATOM 4200 O O . LEU A 1 542 ? -18.871 -24.990 -20.180 1.00 94.88 542 LEU A O 1
ATOM 4204 N N . GLN A 1 543 ? -19.327 -22.823 -19.855 1.00 91.12 543 GLN A N 1
ATOM 4205 C CA . GLN A 1 543 ? -20.345 -22.712 -20.916 1.00 91.12 543 GLN A CA 1
ATOM 4206 C C . GLN A 1 543 ? -21.489 -23.742 -20.840 1.00 91.12 543 GLN A C 1
ATOM 4208 O O . GLN A 1 543 ? -22.096 -24.082 -21.848 1.00 91.12 543 GLN A O 1
ATOM 4213 N N . GLY A 1 544 ? -21.829 -24.187 -19.627 1.00 93.50 544 GLY A N 1
ATOM 4214 C CA . GLY A 1 544 ? -22.881 -25.183 -19.398 1.00 93.50 544 GLY A CA 1
ATOM 4215 C C . GLY A 1 544 ? -22.404 -26.633 -19.501 1.00 93.50 544 GLY A C 1
ATOM 4216 O O . GLY A 1 544 ? -23.199 -27.537 -19.261 1.00 93.50 544 GLY A O 1
ATOM 4217 N N . GLU A 1 545 ? -21.121 -26.861 -19.786 1.00 94.75 545 GLU A N 1
ATOM 4218 C CA . GLU A 1 545 ? -20.523 -28.188 -19.909 1.00 94.75 545 GLU A CA 1
ATOM 4219 C C . GLU A 1 545 ? -19.580 -28.488 -18.744 1.00 94.75 545 GLU A C 1
ATOM 4221 O O . GLU A 1 545 ? -18.935 -27.591 -18.195 1.00 94.75 545 GLU A O 1
ATOM 4226 N N . LEU A 1 546 ? -19.506 -29.764 -18.362 1.00 96.19 546 LEU A N 1
ATOM 4227 C CA . LEU A 1 546 ? -18.547 -30.245 -17.376 1.00 96.19 546 LEU A CA 1
ATOM 4228 C C . LEU A 1 546 ? -17.210 -30.532 -18.070 1.00 96.19 546 LEU A C 1
ATOM 4230 O O . LEU A 1 546 ? -17.149 -31.360 -18.977 1.00 96.19 546 LEU A O 1
ATOM 4234 N N . ILE A 1 547 ? -16.143 -29.883 -17.614 1.00 93.94 547 ILE A N 1
ATOM 4235 C CA . ILE A 1 547 ? -14.789 -30.050 -18.147 1.00 93.94 547 ILE A CA 1
ATOM 4236 C C . ILE A 1 547 ? -14.026 -31.045 -17.271 1.00 93.94 547 ILE A C 1
ATOM 4238 O O . ILE A 1 547 ? -13.874 -30.820 -16.072 1.00 93.94 547 ILE A O 1
ATOM 4242 N N . SER A 1 548 ? -13.550 -32.143 -17.865 1.00 87.38 548 SER A N 1
ATOM 4243 C CA . SER A 1 548 ? -12.808 -33.198 -17.158 1.00 87.38 548 SER A CA 1
ATOM 4244 C C . SER A 1 548 ? -11.340 -32.843 -16.912 1.00 87.38 548 SER A C 1
ATOM 4246 O O . SER A 1 548 ? -10.819 -33.096 -15.829 1.00 87.38 548 SER A O 1
ATOM 4248 N N . GLU A 1 549 ? -10.683 -32.238 -17.901 1.00 93.94 549 GLU A N 1
ATOM 4249 C CA . GLU A 1 549 ? -9.319 -31.723 -17.802 1.00 93.94 549 GLU A CA 1
ATOM 4250 C C . GLU A 1 549 ? -9.309 -30.275 -18.284 1.00 93.94 549 GLU A C 1
ATOM 4252 O O . GLU A 1 549 ? -9.597 -29.980 -19.444 1.00 93.94 549 GLU A O 1
ATOM 4257 N N . PHE A 1 550 ? -9.041 -29.357 -17.360 1.00 94.62 550 PHE A N 1
ATOM 4258 C CA . PHE A 1 550 ? -9.129 -27.927 -17.625 1.00 94.62 550 PHE A CA 1
ATOM 4259 C C . PHE A 1 550 ? -7.784 -27.341 -18.060 1.00 94.62 550 PHE A C 1
ATOM 4261 O O . PHE A 1 550 ? -7.779 -26.268 -18.659 1.00 94.62 550 PHE A O 1
ATOM 4268 N N . VAL A 1 551 ? -6.658 -28.002 -17.756 1.00 95.44 551 VAL A N 1
ATOM 4269 C CA . VAL A 1 551 ? -5.312 -27.441 -17.958 1.00 95.44 551 VAL A CA 1
ATOM 4270 C C . VAL A 1 551 ? -5.073 -27.088 -19.425 1.00 95.44 551 VAL A C 1
ATOM 4272 O O . VAL A 1 551 ? -4.592 -25.995 -19.715 1.00 95.44 551 VAL A O 1
ATOM 4275 N N . ASP A 1 552 ? -5.483 -27.966 -20.343 1.00 91.25 552 ASP A N 1
ATOM 4276 C CA . ASP A 1 552 ? -5.298 -27.780 -21.789 1.00 91.25 552 ASP A CA 1
ATOM 4277 C C . ASP A 1 552 ? -6.497 -27.108 -22.475 1.00 91.25 552 ASP A C 1
ATOM 4279 O O . ASP A 1 552 ? -6.491 -26.914 -23.691 1.00 91.25 552 ASP A O 1
ATOM 4283 N N . HIS A 1 553 ? -7.547 -26.755 -21.726 1.00 95.06 553 HIS A N 1
ATOM 4284 C CA . HIS A 1 553 ? -8.708 -26.098 -22.313 1.00 95.06 553 HIS A CA 1
ATOM 4285 C C . HIS A 1 553 ? -8.287 -24.713 -22.843 1.00 95.06 553 HIS A C 1
ATOM 4287 O O . HIS A 1 553 ? -7.784 -23.914 -22.048 1.00 95.06 553 HIS A O 1
ATOM 4293 N N . PRO A 1 554 ? -8.524 -24.351 -24.123 1.00 93.69 554 PRO A N 1
ATOM 4294 C CA . PRO A 1 554 ? -7.931 -23.142 -24.713 1.00 93.69 554 PRO A CA 1
ATOM 4295 C C . PRO A 1 554 ? -8.302 -21.840 -23.991 1.00 93.69 554 PRO A C 1
ATOM 4297 O O . PRO A 1 554 ? -7.471 -20.952 -23.855 1.00 93.69 554 PRO A O 1
ATOM 4300 N N . ILE A 1 555 ? -9.521 -21.750 -23.446 1.00 94.56 555 ILE A N 1
ATOM 4301 C CA . ILE A 1 555 ? -9.950 -20.614 -22.603 1.00 94.56 555 ILE A CA 1
ATOM 4302 C C . ILE A 1 555 ? -9.151 -20.524 -21.288 1.00 94.56 555 ILE A C 1
ATOM 4304 O O . ILE A 1 555 ? -8.886 -19.435 -20.789 1.00 94.56 555 ILE A O 1
ATOM 4308 N N . VAL A 1 556 ? -8.763 -21.658 -20.699 1.00 95.06 556 VAL A N 1
ATOM 4309 C CA . VAL A 1 556 ? -8.149 -21.702 -19.363 1.00 95.06 556 VAL A CA 1
ATOM 4310 C C . VAL A 1 556 ? -6.624 -21.673 -19.433 1.00 95.06 556 VAL A C 1
ATOM 4312 O O . VAL A 1 556 ? -5.989 -21.048 -18.579 1.00 95.06 556 VAL A O 1
ATOM 4315 N N . TRP A 1 557 ? -6.032 -22.279 -20.461 1.00 95.25 557 TRP A N 1
ATOM 4316 C CA . TRP A 1 557 ? -4.586 -22.395 -20.646 1.00 95.25 557 TRP A CA 1
ATOM 4317 C C . TRP A 1 557 ? -3.805 -21.071 -20.488 1.00 95.25 557 TRP A C 1
ATOM 4319 O O . TRP A 1 557 ? -2.815 -21.062 -19.748 1.00 95.25 557 TRP A O 1
ATOM 4329 N N . PRO A 1 558 ? -4.234 -19.923 -21.058 1.00 95.31 558 PRO A N 1
ATOM 4330 C CA . PRO A 1 558 ? -3.528 -18.653 -20.877 1.00 95.31 558 PRO A CA 1
ATOM 4331 C C . PRO A 1 558 ? -3.369 -18.253 -19.403 1.00 95.31 558 PRO A C 1
ATOM 4333 O O . PRO A 1 558 ? -2.366 -17.645 -19.019 1.00 95.31 558 PRO A O 1
ATOM 4336 N N . SER A 1 559 ? -4.335 -18.611 -18.554 1.00 95.94 559 SER A N 1
ATOM 4337 C CA . SER A 1 559 ? -4.281 -18.343 -17.115 1.00 95.94 559 SER A CA 1
ATOM 4338 C C . SER A 1 559 ? -3.321 -19.267 -16.369 1.00 95.94 559 SER A C 1
ATOM 4340 O O . SER A 1 559 ? -2.599 -18.810 -15.479 1.00 95.94 559 SER A O 1
ATOM 4342 N N . VAL A 1 560 ? -3.263 -20.542 -16.767 1.00 97.69 560 VAL A N 1
ATOM 4343 C CA . VAL A 1 560 ? -2.297 -21.521 -16.253 1.00 97.69 560 VAL A CA 1
ATOM 4344 C C . VAL A 1 560 ? -0.884 -21.045 -16.578 1.00 97.69 560 VAL A C 1
ATOM 4346 O O . VAL A 1 560 ? -0.028 -20.972 -15.696 1.00 97.69 560 VAL A O 1
ATOM 4349 N N . ASN A 1 561 ? -0.655 -20.624 -17.822 1.00 97.25 561 ASN A N 1
ATOM 4350 C CA . ASN A 1 561 ? 0.650 -20.157 -18.270 1.00 97.25 561 ASN A CA 1
ATOM 4351 C C . ASN A 1 561 ? 1.084 -18.845 -17.585 1.00 97.25 561 ASN A C 1
ATOM 4353 O O . ASN A 1 561 ? 2.256 -18.690 -17.239 1.00 97.25 561 ASN A O 1
ATOM 4357 N N . ALA A 1 562 ? 0.152 -17.919 -17.318 1.00 97.50 562 ALA A N 1
ATOM 4358 C CA . ALA A 1 562 ? 0.444 -16.699 -16.557 1.00 97.50 562 ALA A CA 1
ATOM 4359 C C . ALA A 1 562 ? 0.893 -17.007 -15.118 1.00 97.50 562 ALA A C 1
ATOM 4361 O O . ALA A 1 562 ? 1.813 -16.371 -14.600 1.00 97.50 562 ALA A O 1
ATOM 4362 N N . MET A 1 563 ? 0.291 -18.016 -14.484 1.00 97.62 563 MET A N 1
ATOM 4363 C CA . MET A 1 563 ? 0.697 -18.467 -13.155 1.00 97.62 563 MET A CA 1
ATOM 4364 C C . MET A 1 563 ? 2.052 -19.190 -13.179 1.00 97.62 563 MET A C 1
ATOM 4366 O O . MET A 1 563 ? 2.888 -18.967 -12.294 1.00 97.62 563 MET A O 1
ATOM 4370 N N . ALA A 1 564 ? 2.299 -20.000 -14.212 1.00 98.25 564 ALA A N 1
ATOM 4371 C CA . ALA A 1 564 ? 3.557 -20.712 -14.433 1.00 98.25 564 ALA A CA 1
ATOM 4372 C C . ALA A 1 564 ? 4.753 -19.750 -14.582 1.00 98.25 564 ALA A C 1
ATOM 4374 O O . ALA A 1 564 ? 5.849 -20.036 -14.097 1.00 98.25 564 ALA A O 1
ATOM 4375 N N . GLU A 1 565 ? 4.531 -18.552 -15.136 1.00 98.31 565 GLU A N 1
ATOM 4376 C CA . GLU A 1 565 ? 5.556 -17.505 -15.256 1.00 98.31 565 GLU A CA 1
ATOM 4377 C C . GLU A 1 565 ? 6.138 -17.067 -13.899 1.00 98.31 565 GLU A C 1
ATOM 4379 O O . GLU A 1 565 ? 7.297 -16.660 -13.816 1.00 98.31 565 GLU A O 1
ATOM 4384 N N . SER A 1 566 ? 5.383 -17.218 -12.803 1.00 97.56 566 SER A N 1
ATOM 4385 C CA . SER A 1 566 ? 5.908 -16.968 -11.452 1.00 97.56 566 SER A CA 1
ATOM 4386 C C . SER A 1 566 ? 7.020 -17.938 -11.041 1.00 97.56 566 SER A C 1
ATOM 4388 O O . SER A 1 566 ? 7.929 -17.543 -10.309 1.00 97.56 566 SER A O 1
ATOM 4390 N N . TYR A 1 567 ? 6.965 -19.186 -11.514 1.00 98.00 567 TYR A N 1
ATOM 4391 C CA . TYR A 1 567 ? 8.005 -20.186 -11.280 1.00 98.00 567 TYR A CA 1
ATOM 4392 C C . TYR A 1 567 ? 9.207 -19.930 -12.191 1.00 98.00 567 TYR A C 1
ATOM 4394 O O . TYR A 1 567 ? 10.334 -19.929 -11.699 1.00 98.00 567 TYR A O 1
ATOM 4402 N N . ARG A 1 568 ? 8.982 -19.581 -13.471 1.00 98.00 568 ARG A N 1
ATOM 4403 C CA . ARG A 1 568 ? 10.069 -19.193 -14.395 1.00 98.00 568 ARG A CA 1
ATOM 4404 C C . ARG A 1 568 ? 10.873 -18.014 -13.854 1.00 98.00 568 ARG A C 1
ATOM 4406 O O . ARG A 1 568 ? 12.095 -18.092 -13.760 1.00 98.00 568 ARG A O 1
ATOM 4413 N N . LEU A 1 569 ? 10.193 -16.962 -13.385 1.00 97.62 569 LEU A N 1
ATOM 4414 C CA . LEU A 1 569 ? 10.855 -15.812 -12.766 1.00 97.62 569 LEU A CA 1
ATOM 4415 C C . LEU A 1 569 ? 11.688 -16.214 -11.539 1.00 97.62 569 LEU A C 1
ATOM 4417 O O . LEU A 1 569 ? 12.778 -15.683 -11.346 1.00 97.62 569 LEU A O 1
ATOM 4421 N N . ALA A 1 570 ? 11.194 -17.133 -10.706 1.00 95.94 570 ALA A N 1
ATOM 4422 C CA . ALA A 1 570 ? 11.927 -17.603 -9.532 1.00 95.94 570 ALA A CA 1
ATOM 4423 C C . ALA A 1 570 ? 13.193 -18.397 -9.892 1.00 95.94 570 ALA A C 1
ATOM 4425 O O . ALA A 1 570 ? 14.152 -18.369 -9.125 1.00 95.94 570 ALA A O 1
ATOM 4426 N N . GLN A 1 571 ? 13.221 -19.068 -11.045 1.00 94.50 571 GLN A N 1
ATOM 4427 C CA . GLN A 1 571 ? 14.410 -19.765 -11.539 1.00 94.50 571 GLN A CA 1
ATOM 4428 C C . GLN A 1 571 ? 15.411 -18.808 -12.195 1.00 94.50 571 GLN A C 1
ATOM 4430 O O . GLN A 1 571 ? 16.607 -18.887 -11.922 1.00 94.50 571 GLN A O 1
ATOM 4435 N N . GLU A 1 572 ? 14.929 -17.884 -13.026 1.00 96.50 572 GLU A N 1
ATOM 4436 C CA . GLU A 1 572 ? 15.769 -16.917 -13.744 1.00 96.50 572 GLU A CA 1
ATOM 4437 C C . GLU A 1 572 ? 16.355 -15.842 -12.824 1.00 96.50 572 GLU A C 1
ATOM 4439 O O . GLU A 1 572 ? 17.499 -15.421 -12.987 1.00 96.50 572 GLU A O 1
ATOM 4444 N N . ASN A 1 573 ? 15.563 -15.378 -11.857 1.00 96.44 573 ASN A N 1
ATOM 4445 C CA . ASN A 1 573 ? 15.960 -14.369 -10.887 1.00 96.44 573 ASN A CA 1
ATOM 4446 C C . ASN A 1 573 ? 15.526 -14.788 -9.472 1.00 96.44 573 ASN A C 1
ATOM 4448 O O . ASN A 1 573 ? 14.532 -14.270 -8.947 1.00 96.44 573 ASN A O 1
ATOM 4452 N N . PRO A 1 574 ? 16.274 -15.706 -8.829 1.00 92.62 574 PRO A N 1
ATOM 4453 C CA . PRO A 1 574 ? 15.935 -16.220 -7.505 1.00 92.62 574 PRO A CA 1
ATOM 4454 C C . PRO A 1 574 ? 15.824 -15.136 -6.434 1.00 92.62 574 PRO A C 1
ATOM 4456 O O . PRO A 1 574 ? 14.959 -15.234 -5.569 1.00 92.62 574 PRO A O 1
ATOM 4459 N N . GLU A 1 575 ? 16.635 -14.081 -6.500 1.00 90.69 575 GLU A N 1
ATOM 4460 C CA . GLU A 1 575 ? 16.588 -12.985 -5.524 1.00 90.69 575 GLU A CA 1
ATOM 4461 C C . GLU A 1 575 ? 15.266 -12.205 -5.596 1.00 90.69 575 GLU A C 1
ATOM 4463 O O . GLU A 1 575 ? 14.734 -11.774 -4.571 1.00 90.69 575 GLU A O 1
ATOM 4468 N N . LEU A 1 576 ? 14.680 -12.076 -6.791 1.00 93.81 576 LEU A N 1
ATOM 4469 C CA . LEU A 1 576 ? 13.393 -11.409 -6.980 1.00 93.81 576 LEU A CA 1
ATOM 4470 C C . LEU A 1 576 ? 12.202 -12.362 -6.797 1.00 93.81 576 LEU A C 1
ATOM 4472 O O . LEU A 1 576 ? 11.267 -12.042 -6.062 1.00 93.81 576 LEU A O 1
ATOM 4476 N N . GLY A 1 577 ? 12.220 -13.520 -7.462 1.00 93.25 577 GLY A N 1
ATOM 4477 C CA . GLY A 1 577 ? 11.085 -14.447 -7.542 1.00 93.25 577 GLY A CA 1
ATOM 4478 C C . GLY A 1 577 ? 10.995 -15.481 -6.413 1.00 93.25 577 GLY A C 1
ATOM 4479 O O . GLY A 1 577 ? 9.943 -16.102 -6.239 1.00 93.25 577 GLY A O 1
ATOM 4480 N N . SER A 1 578 ? 12.051 -15.654 -5.612 1.00 94.94 578 SER A N 1
ATOM 4481 C CA . SER A 1 578 ? 12.089 -16.580 -4.470 1.00 94.94 578 SER A CA 1
ATOM 4482 C C . SER A 1 578 ? 12.493 -15.875 -3.171 1.00 94.94 578 SER A C 1
ATOM 4484 O O . SER A 1 578 ? 12.955 -14.736 -3.185 1.00 94.94 578 SER A O 1
ATOM 4486 N N . ALA A 1 579 ? 12.282 -16.536 -2.036 1.00 93.00 579 ALA A N 1
ATOM 4487 C CA . ALA A 1 579 ? 12.759 -16.099 -0.728 1.00 93.00 579 ALA A CA 1
ATOM 4488 C C . ALA A 1 579 ? 13.047 -17.319 0.158 1.00 93.00 579 ALA A C 1
ATOM 4490 O O . ALA A 1 579 ? 12.606 -18.428 -0.143 1.00 93.00 579 ALA A O 1
ATOM 4491 N N . VAL A 1 580 ? 13.780 -17.109 1.252 1.00 90.56 580 VAL A N 1
ATOM 4492 C CA . VAL A 1 580 ? 13.965 -18.102 2.318 1.00 90.56 580 VAL A CA 1
ATOM 4493 C C . VAL A 1 580 ? 13.445 -17.483 3.605 1.00 90.56 580 VAL A C 1
ATOM 4495 O O . VAL A 1 580 ? 13.929 -16.428 4.009 1.00 90.56 580 VAL A O 1
ATOM 4498 N N . GLY A 1 581 ? 12.464 -18.131 4.225 1.00 84.19 581 GLY A N 1
ATOM 4499 C CA . GLY A 1 581 ? 11.837 -17.671 5.463 1.00 84.19 581 GLY A CA 1
ATOM 4500 C C . GLY A 1 581 ? 11.858 -18.746 6.544 1.00 84.19 581 GLY A C 1
ATOM 4501 O O . GLY A 1 581 ? 12.682 -19.662 6.529 1.00 84.19 581 GLY A O 1
ATOM 4502 N N . PHE A 1 582 ? 10.898 -18.672 7.462 1.00 87.81 582 PHE A N 1
ATOM 4503 C CA . PHE A 1 582 ? 10.830 -19.505 8.670 1.00 87.81 582 PHE A CA 1
ATOM 4504 C C . PHE A 1 582 ? 10.831 -21.030 8.487 1.00 87.81 582 PHE A C 1
ATOM 4506 O O . PHE A 1 582 ? 11.169 -21.758 9.421 1.00 87.81 582 PHE A O 1
ATOM 4513 N N . SER A 1 583 ? 10.435 -21.543 7.321 1.00 87.62 583 SER A N 1
ATOM 4514 C CA . SER A 1 583 ? 10.442 -22.986 7.048 1.00 87.62 583 SER A CA 1
ATOM 4515 C C . SER A 1 583 ? 11.809 -23.528 6.622 1.00 87.62 583 SER A C 1
ATOM 4517 O O . SER A 1 583 ? 11.998 -24.745 6.621 1.00 87.62 583 SER A O 1
ATOM 4519 N N . GLY A 1 584 ? 12.755 -22.654 6.257 1.00 88.56 584 GLY A N 1
ATOM 4520 C CA . GLY A 1 584 ? 14.074 -23.029 5.738 1.00 88.56 584 GLY A CA 1
ATOM 4521 C C . GLY A 1 584 ? 14.087 -23.517 4.283 1.00 88.56 584 GLY A C 1
ATOM 4522 O O . GLY A 1 584 ? 15.147 -23.901 3.786 1.00 88.56 584 GLY A O 1
ATOM 4523 N N . TYR A 1 585 ? 12.944 -23.507 3.589 1.00 90.00 585 TYR A N 1
ATOM 4524 C CA . TYR A 1 585 ? 12.880 -23.770 2.150 1.00 90.00 585 TYR A CA 1
ATOM 4525 C C . TYR A 1 585 ? 13.165 -22.493 1.352 1.00 90.00 585 TYR A C 1
ATOM 4527 O O . TYR A 1 585 ? 12.812 -21.398 1.788 1.00 90.00 585 TYR A O 1
ATOM 4535 N N . ARG A 1 586 ? 13.773 -22.624 0.170 1.00 91.50 586 ARG A N 1
ATOM 4536 C CA . ARG A 1 586 ? 13.776 -21.573 -0.855 1.00 91.50 586 ARG A CA 1
ATOM 4537 C C . ARG A 1 586 ? 12.527 -21.731 -1.709 1.00 91.50 586 ARG A C 1
ATOM 4539 O O . ARG A 1 586 ? 12.503 -22.521 -2.643 1.00 91.50 586 ARG A O 1
ATOM 4546 N N . MET A 1 587 ? 11.478 -21.003 -1.359 1.00 92.69 587 MET A N 1
ATOM 4547 C CA . MET A 1 587 ? 10.172 -21.078 -2.013 1.00 92.69 587 MET A CA 1
ATOM 4548 C C . MET A 1 587 ? 9.928 -19.867 -2.912 1.00 92.69 587 MET A C 1
ATOM 4550 O O . MET A 1 587 ? 10.629 -18.856 -2.815 1.00 92.69 587 MET A O 1
ATOM 4554 N N . SER A 1 588 ? 8.882 -19.923 -3.741 1.00 95.50 588 SER A N 1
ATOM 4555 C CA . SER A 1 588 ? 8.380 -18.724 -4.412 1.00 95.50 588 SER A CA 1
ATOM 4556 C C . SER A 1 588 ? 8.124 -17.619 -3.388 1.00 95.50 588 SER A C 1
ATOM 4558 O O . SER A 1 588 ? 7.521 -17.852 -2.336 1.00 95.50 588 SER A O 1
ATOM 4560 N N . ARG A 1 589 ? 8.512 -16.383 -3.713 1.00 96.75 589 ARG A N 1
ATOM 4561 C CA . ARG A 1 589 ? 8.266 -15.225 -2.845 1.00 96.75 589 ARG A CA 1
ATOM 4562 C C . ARG A 1 589 ? 6.767 -15.013 -2.587 1.00 96.75 589 ARG A C 1
ATOM 4564 O O . ARG A 1 589 ? 6.413 -14.408 -1.577 1.00 96.75 589 ARG A O 1
ATOM 4571 N N . PHE A 1 590 ? 5.877 -15.557 -3.427 1.00 97.94 590 PHE A N 1
ATOM 4572 C CA . PHE A 1 590 ? 4.427 -15.595 -3.180 1.00 97.94 590 PHE A CA 1
ATOM 4573 C C . PHE A 1 590 ? 4.013 -16.383 -1.927 1.00 97.94 590 PHE A C 1
ATOM 4575 O O . PHE A 1 590 ? 2.949 -16.114 -1.383 1.00 97.94 590 PHE A O 1
ATOM 4582 N N . LEU A 1 591 ? 4.845 -17.300 -1.431 1.00 97.50 591 LEU A N 1
ATOM 4583 C CA . LEU A 1 591 ? 4.602 -18.046 -0.191 1.00 97.50 591 LEU A CA 1
ATOM 4584 C C . LEU A 1 591 ? 5.335 -17.466 1.024 1.00 97.50 591 LEU A C 1
ATOM 4586 O O . LEU A 1 591 ? 5.210 -17.995 2.129 1.00 97.50 591 LEU A O 1
ATOM 4590 N N . HIS A 1 592 ? 6.124 -16.409 0.833 1.00 96.25 592 HIS A N 1
ATOM 4591 C CA . HIS A 1 592 ? 6.921 -15.801 1.892 1.00 96.25 592 HIS A CA 1
ATOM 4592 C C . HIS A 1 592 ? 6.071 -14.931 2.822 1.00 96.25 592 HIS A C 1
ATOM 4594 O O . HIS A 1 592 ? 5.281 -14.095 2.366 1.00 96.25 592 HIS A O 1
ATOM 4600 N N . ILE A 1 593 ? 6.275 -15.102 4.129 1.00 97.00 593 ILE A N 1
ATOM 4601 C CA . ILE A 1 593 ? 5.779 -14.172 5.146 1.00 97.00 593 ILE A CA 1
ATOM 4602 C C . ILE A 1 593 ? 6.799 -13.047 5.255 1.00 97.00 593 ILE A C 1
ATOM 4604 O O . ILE A 1 593 ? 7.964 -13.312 5.511 1.00 97.00 593 ILE A O 1
ATOM 4608 N N . CYS A 1 594 ? 6.379 -11.805 5.031 1.00 93.19 594 CYS A N 1
ATOM 4609 C CA . CYS A 1 594 ? 7.274 -10.655 5.074 1.00 93.19 594 CYS A CA 1
ATOM 4610 C C . CYS A 1 594 ? 7.893 -10.493 6.458 1.00 93.19 594 CYS A C 1
ATOM 4612 O O . CYS A 1 594 ? 7.180 -10.283 7.439 1.00 93.19 594 CYS A O 1
ATOM 4614 N N . GLU A 1 595 ? 9.220 -10.495 6.506 1.00 90.50 595 GLU A N 1
ATOM 4615 C CA . GLU A 1 595 ? 9.987 -10.310 7.741 1.00 90.50 595 GLU A CA 1
ATOM 4616 C C . GLU A 1 595 ? 10.539 -8.881 7.848 1.00 90.50 595 GLU A C 1
ATOM 4618 O O . GLU A 1 595 ? 11.004 -8.458 8.905 1.00 90.50 595 GLU A O 1
ATOM 4623 N N . SER A 1 596 ? 10.467 -8.108 6.760 1.00 88.25 596 SER A N 1
ATOM 4624 C CA . SER A 1 596 ? 10.973 -6.739 6.681 1.00 88.25 596 SER A CA 1
ATOM 4625 C C . SER A 1 596 ? 10.170 -5.867 5.707 1.00 88.25 596 SER A C 1
ATOM 4627 O O . SER A 1 596 ? 9.361 -6.349 4.909 1.00 88.25 596 SER A O 1
ATOM 4629 N N . ALA A 1 597 ? 10.414 -4.554 5.746 1.00 84.62 597 ALA A N 1
ATOM 4630 C CA . ALA A 1 597 ? 9.889 -3.637 4.737 1.00 84.62 597 ALA A CA 1
ATOM 4631 C C . ALA A 1 597 ? 10.475 -3.916 3.340 1.00 84.62 597 ALA A C 1
ATOM 4633 O O . ALA A 1 597 ? 9.764 -3.778 2.345 1.00 84.62 597 ALA A O 1
ATOM 4634 N N . ASP A 1 598 ? 11.729 -4.369 3.263 1.00 86.69 598 ASP A N 1
ATOM 4635 C CA . ASP A 1 598 ? 12.374 -4.730 1.998 1.00 86.69 598 ASP A CA 1
ATOM 4636 C C . ASP A 1 598 ? 11.680 -5.920 1.335 1.00 86.69 598 ASP A C 1
ATOM 4638 O O . ASP A 1 598 ? 11.476 -5.905 0.122 1.00 86.69 598 ASP A O 1
ATOM 4642 N N . ASP A 1 599 ? 11.204 -6.902 2.109 1.00 90.31 599 ASP A N 1
ATOM 4643 C CA . ASP A 1 599 ? 10.383 -7.987 1.563 1.00 90.31 599 ASP A CA 1
ATOM 4644 C C . ASP A 1 599 ? 9.104 -7.453 0.908 1.00 90.31 599 ASP A C 1
ATOM 4646 O O . ASP A 1 599 ? 8.727 -7.921 -0.167 1.00 90.31 599 ASP A O 1
ATOM 4650 N N . LEU A 1 600 ? 8.450 -6.443 1.498 1.00 90.88 600 LEU A N 1
ATOM 4651 C CA . LEU A 1 600 ? 7.270 -5.806 0.897 1.00 90.88 600 LEU A CA 1
ATOM 4652 C C . LEU A 1 600 ? 7.621 -5.099 -0.417 1.00 90.88 600 LEU A C 1
ATOM 4654 O O . LEU A 1 600 ? 6.837 -5.151 -1.370 1.00 90.88 600 LEU A O 1
ATOM 4658 N N . VAL A 1 601 ? 8.786 -4.453 -0.488 1.00 88.19 601 VAL A N 1
ATOM 4659 C CA . VAL A 1 601 ? 9.278 -3.798 -1.708 1.00 88.19 601 VAL A CA 1
ATOM 4660 C C . VAL A 1 601 ? 9.606 -4.832 -2.785 1.00 88.19 601 VAL A C 1
ATOM 4662 O O . VAL A 1 601 ? 9.149 -4.681 -3.919 1.00 88.19 601 VAL A O 1
ATOM 4665 N N . LEU A 1 602 ? 10.315 -5.908 -2.438 1.00 92.00 602 LEU A N 1
ATOM 4666 C CA . LEU A 1 602 ? 10.645 -7.010 -3.347 1.00 92.00 602 LEU A CA 1
ATOM 4667 C C . LEU A 1 602 ? 9.388 -7.690 -3.887 1.00 92.00 602 LEU A C 1
ATOM 4669 O O . LEU A 1 602 ? 9.328 -8.028 -5.066 1.00 92.00 602 LEU A O 1
ATOM 4673 N N . GLN A 1 603 ? 8.338 -7.816 -3.071 1.00 93.81 603 GLN A N 1
ATOM 4674 C CA . GLN A 1 603 ? 7.030 -8.250 -3.557 1.00 93.81 603 GLN A CA 1
ATOM 4675 C C . GLN A 1 603 ? 6.485 -7.317 -4.645 1.00 93.81 603 GLN A C 1
ATOM 4677 O O . GLN A 1 603 ? 6.072 -7.806 -5.694 1.00 93.81 603 GLN A O 1
ATOM 4682 N N . SER A 1 604 ? 6.506 -5.995 -4.441 1.00 91.50 604 SER A N 1
ATOM 4683 C CA . SER A 1 604 ? 6.042 -5.027 -5.452 1.00 91.50 604 SER A CA 1
ATOM 4684 C C . SER A 1 604 ? 6.888 -5.074 -6.732 1.00 91.50 604 SER A C 1
ATOM 4686 O O . SER A 1 604 ? 6.347 -4.997 -7.833 1.00 91.50 604 SER A O 1
ATOM 4688 N N . GLN A 1 605 ? 8.211 -5.219 -6.607 1.00 93.25 605 GLN A N 1
ATOM 4689 C CA . GLN A 1 605 ? 9.121 -5.332 -7.751 1.00 93.25 605 GLN A CA 1
ATOM 4690 C C . GLN A 1 605 ? 8.873 -6.620 -8.545 1.00 93.25 605 GLN A C 1
ATOM 4692 O O . GLN A 1 605 ? 8.745 -6.563 -9.767 1.00 93.25 605 GLN A O 1
ATOM 4697 N N . MET A 1 606 ? 8.722 -7.758 -7.858 1.00 97.12 606 MET A N 1
ATOM 4698 C CA . MET A 1 606 ? 8.388 -9.045 -8.473 1.00 97.12 606 MET A CA 1
ATOM 4699 C C . MET A 1 606 ? 7.052 -8.963 -9.219 1.00 97.12 606 MET A C 1
ATOM 4701 O O . MET A 1 606 ? 6.936 -9.424 -10.350 1.00 97.12 606 MET A O 1
ATOM 4705 N N . GLN A 1 607 ? 6.047 -8.334 -8.608 1.00 95.44 607 GLN A N 1
ATOM 4706 C CA . GLN A 1 607 ? 4.723 -8.160 -9.210 1.00 95.44 607 GLN A CA 1
ATOM 4707 C C . GLN A 1 607 ? 4.770 -7.284 -10.463 1.00 95.44 607 GLN A C 1
ATOM 4709 O O . GLN A 1 607 ? 4.119 -7.608 -11.453 1.00 95.44 607 GLN A O 1
ATOM 4714 N N . ARG A 1 608 ? 5.561 -6.205 -10.447 1.00 94.56 608 ARG A N 1
ATOM 4715 C CA . ARG A 1 608 ? 5.754 -5.346 -11.622 1.00 94.56 608 ARG A CA 1
ATOM 4716 C C . ARG A 1 608 ? 6.457 -6.085 -12.755 1.00 94.56 608 ARG A C 1
ATOM 4718 O O . ARG A 1 608 ? 6.076 -5.925 -13.909 1.00 94.56 608 ARG A O 1
ATOM 4725 N N . GLU A 1 609 ? 7.465 -6.889 -12.433 1.00 95.69 609 GLU A N 1
ATOM 4726 C CA . GLU A 1 609 ? 8.173 -7.692 -13.429 1.00 95.69 609 GLU A CA 1
ATOM 4727 C C . GLU A 1 609 ? 7.260 -8.757 -14.053 1.00 95.69 609 GLU A C 1
ATOM 4729 O O . GLU A 1 609 ? 7.240 -8.900 -15.273 1.00 95.69 609 GLU A O 1
ATOM 4734 N N . LEU A 1 610 ? 6.430 -9.439 -13.258 1.00 96.31 610 LEU A N 1
ATOM 4735 C CA . LEU A 1 610 ? 5.427 -10.373 -13.788 1.00 96.31 610 LEU A CA 1
ATOM 4736 C C . LEU A 1 610 ? 4.361 -9.666 -14.628 1.00 96.31 610 LEU A C 1
ATOM 4738 O O . LEU A 1 610 ? 3.975 -10.185 -15.674 1.00 96.31 610 LEU A O 1
ATOM 4742 N N . GLY A 1 611 ? 3.938 -8.461 -14.235 1.00 95.38 611 GLY A N 1
ATOM 4743 C CA . GLY A 1 611 ? 3.069 -7.618 -15.058 1.00 95.38 611 GLY A CA 1
ATOM 4744 C C . GLY A 1 611 ? 3.705 -7.285 -16.412 1.00 95.38 611 GLY A C 1
ATOM 4745 O O . GLY A 1 611 ? 3.059 -7.428 -17.445 1.00 95.38 611 GLY A O 1
ATOM 4746 N N . ARG A 1 612 ? 5.000 -6.939 -16.435 1.00 94.94 612 ARG A N 1
ATOM 4747 C CA . ARG A 1 612 ? 5.755 -6.672 -17.672 1.00 94.94 612 ARG A CA 1
ATOM 4748 C C . ARG A 1 612 ? 5.883 -7.907 -18.571 1.00 94.94 612 ARG A C 1
ATOM 4750 O O . ARG A 1 612 ? 5.846 -7.766 -19.789 1.00 94.94 612 ARG A O 1
ATOM 4757 N N . ARG A 1 613 ? 6.070 -9.093 -17.985 1.00 96.12 613 ARG A N 1
ATOM 4758 C CA . ARG A 1 613 ? 6.226 -10.365 -18.715 1.00 96.12 613 ARG A CA 1
ATOM 4759 C C . ARG A 1 613 ? 4.918 -10.871 -19.306 1.00 96.12 613 ARG A C 1
ATOM 4761 O O . ARG A 1 613 ? 4.910 -11.375 -20.423 1.00 96.12 613 ARG A O 1
ATOM 4768 N N . THR A 1 614 ? 3.834 -10.745 -18.547 1.00 95.75 614 THR A N 1
ATOM 4769 C CA . THR A 1 614 ? 2.568 -11.416 -18.861 1.00 95.75 614 THR A CA 1
ATOM 4770 C C . THR A 1 614 ? 1.511 -10.480 -19.432 1.00 95.75 614 THR A C 1
ATOM 4772 O O . THR A 1 614 ? 0.642 -10.938 -20.164 1.00 95.75 614 THR A O 1
ATOM 4775 N N . GLY A 1 615 ? 1.546 -9.182 -19.108 1.00 94.81 615 GLY A N 1
ATOM 4776 C CA . GLY A 1 615 ? 0.507 -8.227 -19.504 1.00 94.81 615 GLY A CA 1
ATOM 4777 C C . GLY A 1 615 ? -0.888 -8.560 -18.958 1.00 94.81 615 GLY A C 1
ATOM 4778 O O . GLY A 1 615 ? -1.879 -8.115 -19.528 1.00 94.81 615 GLY A O 1
ATOM 4779 N N . THR A 1 616 ? -0.985 -9.373 -17.900 1.00 93.25 616 THR A N 1
ATOM 4780 C CA . THR A 1 616 ? -2.255 -9.842 -17.322 1.00 93.25 616 THR A CA 1
ATOM 4781 C C . THR A 1 616 ? -2.129 -10.110 -15.816 1.00 93.25 616 THR A C 1
ATOM 4783 O O . THR A 1 616 ? -1.084 -9.874 -15.206 1.00 93.25 616 THR A O 1
ATOM 4786 N N . CYS A 1 617 ? -3.201 -10.606 -15.194 1.00 94.44 617 CYS A N 1
ATOM 4787 C CA . CYS A 1 617 ? -3.194 -11.082 -13.815 1.00 94.44 617 CYS A CA 1
ATOM 4788 C C . CYS A 1 617 ? -2.510 -12.456 -13.703 1.00 94.44 617 CYS A C 1
ATOM 4790 O O . CYS A 1 617 ? -3.005 -13.436 -14.241 1.00 94.44 617 CYS A O 1
ATOM 4792 N N . PHE A 1 618 ? -1.430 -12.544 -12.923 1.00 96.06 618 PHE A N 1
ATOM 4793 C CA . PHE A 1 618 ? -0.681 -13.783 -12.617 1.00 96.06 618 PHE A CA 1
ATOM 4794 C C . PHE A 1 618 ? -1.108 -14.455 -11.290 1.00 96.06 618 PHE A C 1
ATOM 4796 O O . PHE A 1 618 ? -0.396 -15.300 -10.746 1.00 96.06 618 PHE A O 1
ATOM 4803 N N . GLN A 1 619 ? -2.260 -14.035 -10.751 1.00 96.50 619 GLN A N 1
ATOM 4804 C CA . GLN A 1 619 ? -3.125 -14.672 -9.742 1.00 96.50 619 GLN A CA 1
ATOM 4805 C C . GLN A 1 619 ? -2.547 -15.052 -8.350 1.00 96.50 619 GLN A C 1
ATOM 4807 O O . GLN A 1 619 ? -3.269 -14.939 -7.364 1.00 96.50 619 GLN A O 1
ATOM 4812 N N . ARG A 1 620 ? -1.267 -15.425 -8.181 1.00 97.00 620 ARG A N 1
ATOM 4813 C CA . ARG A 1 620 ? -0.674 -15.856 -6.881 1.00 97.00 620 ARG A CA 1
ATOM 4814 C C . ARG A 1 620 ? -0.601 -14.757 -5.817 1.00 97.00 620 ARG A C 1
ATOM 4816 O O . ARG A 1 620 ? -0.328 -15.009 -4.644 1.00 97.00 620 ARG A O 1
ATOM 4823 N N . CYS A 1 621 ? -0.841 -13.520 -6.231 1.00 96.75 621 CYS A N 1
ATOM 4824 C CA . CYS A 1 621 ? -0.908 -12.342 -5.386 1.00 96.75 621 CYS A CA 1
ATOM 4825 C C . CYS A 1 621 ? -1.876 -12.479 -4.206 1.00 96.75 621 CYS A C 1
ATOM 4827 O O . CYS A 1 621 ? -1.558 -12.068 -3.091 1.00 96.75 621 CYS A O 1
ATOM 4829 N N . VAL A 1 622 ? -3.052 -13.051 -4.454 1.00 96.69 622 VAL A N 1
ATOM 4830 C CA . VAL A 1 622 ? -4.129 -13.108 -3.467 1.00 96.69 622 VAL A CA 1
ATOM 4831 C C . VAL A 1 622 ? -3.780 -14.035 -2.297 1.00 96.69 622 VAL A C 1
ATOM 4833 O O . VAL A 1 622 ? -3.986 -13.659 -1.145 1.00 96.69 622 VAL A O 1
ATOM 4836 N N . GLY A 1 623 ? -3.166 -15.194 -2.564 1.00 97.62 623 GLY A N 1
ATOM 4837 C CA . GLY A 1 623 ? -2.717 -16.123 -1.523 1.00 97.62 623 GLY A CA 1
ATOM 4838 C C . GLY A 1 623 ? -1.550 -15.593 -0.704 1.00 97.62 623 GLY A C 1
ATOM 4839 O O . GLY A 1 623 ? -1.511 -15.805 0.507 1.00 97.62 623 GLY A O 1
ATOM 4840 N N . GLN A 1 624 ? -0.633 -14.851 -1.331 1.00 97.88 624 GLN A N 1
ATOM 4841 C CA . GLN A 1 624 ? 0.459 -14.170 -0.630 1.00 97.88 624 GLN A CA 1
ATOM 4842 C C . GLN A 1 624 ? -0.073 -13.181 0.414 1.00 97.88 624 GLN A C 1
ATOM 4844 O O . GLN A 1 624 ? 0.347 -13.200 1.574 1.00 97.88 624 GLN A O 1
ATOM 4849 N N . ASP A 1 625 ? -1.016 -12.331 0.006 1.00 97.81 625 ASP A N 1
ATOM 4850 C CA . ASP A 1 625 ? -1.595 -11.303 0.872 1.00 97.81 625 ASP A CA 1
ATOM 4851 C C . ASP A 1 625 ? -2.495 -11.921 1.951 1.00 97.81 625 ASP A C 1
ATOM 4853 O O . ASP A 1 625 ? -2.438 -11.509 3.110 1.00 97.81 625 ASP A O 1
ATOM 4857 N N . ALA A 1 626 ? -3.272 -12.954 1.596 1.00 98.25 626 ALA A N 1
ATOM 4858 C CA . ALA A 1 626 ? -4.053 -13.744 2.547 1.00 98.25 626 ALA A CA 1
ATOM 4859 C C . ALA A 1 626 ? -3.148 -14.372 3.609 1.00 98.25 626 ALA A C 1
ATOM 4861 O O . ALA A 1 626 ? -3.436 -14.277 4.799 1.00 98.25 626 ALA A O 1
ATOM 4862 N N . SER A 1 627 ? -2.012 -14.939 3.195 1.00 98.44 627 SER A N 1
ATOM 4863 C CA . SER A 1 627 ? -1.097 -15.611 4.113 1.00 98.44 627 SER A CA 1
ATOM 4864 C C . SER A 1 627 ? -0.459 -14.643 5.109 1.00 98.44 627 SER A C 1
ATOM 4866 O O . SER A 1 627 ? -0.416 -14.919 6.306 1.00 98.44 627 SER A O 1
ATOM 4868 N N . ASN A 1 628 ? -0.025 -13.471 4.638 1.00 98.44 628 ASN A N 1
ATOM 4869 C CA . ASN A 1 628 ? 0.545 -12.428 5.495 1.00 98.44 628 ASN A CA 1
ATOM 4870 C C . ASN A 1 628 ? -0.499 -11.821 6.456 1.00 98.44 628 ASN A C 1
ATOM 4872 O O . ASN A 1 628 ? -0.205 -11.572 7.629 1.00 98.44 628 ASN A O 1
ATOM 4876 N N . ALA A 1 629 ? -1.741 -11.629 6.000 1.00 98.31 629 ALA A N 1
ATOM 4877 C CA . ALA A 1 629 ? -2.829 -11.160 6.856 1.00 98.31 629 ALA A CA 1
ATOM 4878 C C . ALA A 1 629 ? -3.225 -12.202 7.917 1.00 98.31 629 ALA A C 1
ATOM 4880 O O . ALA A 1 629 ? -3.393 -11.856 9.090 1.00 98.31 629 ALA A O 1
ATOM 4881 N N . MET A 1 630 ? -3.324 -13.476 7.531 1.00 98.56 630 MET A N 1
ATOM 4882 C CA . MET A 1 630 ? -3.649 -14.582 8.433 1.00 98.56 630 MET A CA 1
ATOM 4883 C C . MET A 1 630 ? -2.548 -14.837 9.459 1.00 98.56 630 MET A C 1
ATOM 4885 O O . MET A 1 630 ? -2.865 -15.112 10.615 1.00 98.56 630 MET A O 1
ATOM 4889 N N . TRP A 1 631 ? -1.275 -14.670 9.087 1.00 98.38 631 TRP A N 1
ATOM 4890 C CA . TRP A 1 631 ? -0.145 -14.835 10.003 1.00 98.38 631 TRP A CA 1
ATOM 4891 C C . TRP A 1 631 ? -0.293 -13.973 11.258 1.00 98.38 631 TRP A C 1
ATOM 4893 O O . TRP A 1 631 ? -0.301 -14.482 12.373 1.00 98.38 631 TRP A O 1
ATOM 4903 N N . SER A 1 632 ? -0.478 -12.665 11.075 1.00 97.75 632 SER A N 1
ATOM 4904 C CA . SER A 1 632 ? -0.653 -11.737 12.198 1.00 97.75 632 SER A CA 1
ATOM 4905 C C . SER A 1 632 ? -2.015 -11.883 12.881 1.00 97.75 632 SER A C 1
ATOM 4907 O O . SER A 1 632 ? -2.125 -11.688 14.087 1.00 97.75 632 SER A O 1
ATOM 4909 N N . THR A 1 633 ? -3.071 -12.223 12.138 1.00 98.50 633 THR A N 1
ATOM 4910 C CA . THR A 1 633 ? -4.428 -12.289 12.705 1.00 98.50 633 THR A CA 1
ATOM 4911 C C . THR A 1 633 ? -4.631 -13.513 13.584 1.00 98.50 633 THR A C 1
ATOM 4913 O O . THR A 1 633 ? -5.162 -13.379 14.680 1.00 98.50 633 THR A O 1
ATOM 4916 N N . THR A 1 634 ? -4.146 -14.680 13.165 1.00 98.69 634 THR A N 1
ATOM 4917 C CA . THR A 1 634 ? -4.180 -15.899 13.991 1.00 98.69 634 THR A CA 1
ATOM 4918 C C . THR A 1 634 ? -3.396 -15.737 15.288 1.00 98.69 634 THR A C 1
ATOM 4920 O O . THR A 1 634 ? -3.858 -16.186 16.330 1.00 98.69 634 THR A O 1
ATOM 4923 N N . TYR A 1 635 ? -2.261 -15.029 15.245 1.00 98.50 635 TYR A N 1
ATOM 4924 C CA . TYR A 1 635 ? -1.486 -14.700 16.440 1.00 98.50 635 TYR A CA 1
ATOM 4925 C C . TYR A 1 635 ? -2.314 -13.890 17.447 1.00 98.50 635 TYR A C 1
ATOM 4927 O O . TYR A 1 635 ? -2.385 -14.247 18.620 1.00 98.50 635 TYR A O 1
ATOM 4935 N N . ASP A 1 636 ? -2.985 -12.827 16.995 1.00 98.25 636 ASP A N 1
ATOM 4936 C CA . ASP A 1 636 ? -3.783 -11.983 17.891 1.00 98.25 636 ASP A CA 1
ATOM 4937 C C . ASP A 1 636 ? -5.034 -12.698 18.429 1.00 98.25 636 ASP A C 1
ATOM 4939 O O . ASP A 1 636 ? -5.438 -12.451 19.569 1.00 98.25 636 ASP A O 1
ATOM 4943 N N . ILE A 1 637 ? -5.641 -13.592 17.635 1.00 98.50 637 ILE A N 1
ATOM 4944 C CA . ILE A 1 637 ? -6.761 -14.429 18.090 1.00 98.50 637 ILE A CA 1
ATOM 4945 C C . ILE A 1 637 ? -6.293 -15.343 19.225 1.00 98.50 637 ILE A C 1
ATOM 4947 O O . ILE A 1 637 ? -6.912 -15.338 20.290 1.00 98.50 637 ILE A O 1
ATOM 4951 N N . ASP A 1 638 ? -5.168 -16.041 19.042 1.00 98.56 638 ASP A N 1
ATOM 4952 C CA . ASP A 1 638 ? -4.591 -16.926 20.060 1.00 98.56 638 ASP A CA 1
ATOM 4953 C C . ASP A 1 638 ? -4.250 -16.161 21.346 1.00 98.56 638 ASP A C 1
ATOM 4955 O O . ASP A 1 638 ? -4.560 -16.631 22.440 1.00 98.56 638 ASP A O 1
ATOM 4959 N N . GLN A 1 639 ? -3.705 -14.943 21.235 1.00 98.19 639 GLN A N 1
ATOM 4960 C CA . GLN A 1 639 ? -3.419 -14.087 22.394 1.00 98.19 639 GLN A CA 1
ATOM 4961 C C . GLN A 1 639 ? -4.676 -13.713 23.191 1.00 98.19 639 GLN A C 1
ATOM 4963 O O . GLN A 1 639 ? -4.616 -13.595 24.415 1.00 98.19 639 GLN A O 1
ATOM 4968 N N . LYS A 1 640 ? -5.815 -13.503 22.521 1.00 98.06 640 LYS A N 1
ATOM 4969 C CA . LYS A 1 640 ? -7.060 -13.092 23.186 1.00 98.06 640 LYS A CA 1
ATOM 4970 C C . LYS A 1 640 ? -7.865 -14.275 23.721 1.00 98.06 640 LYS A C 1
ATOM 4972 O O . LYS A 1 640 ? -8.428 -14.177 24.809 1.00 98.06 640 LYS A O 1
ATOM 4977 N N . PHE A 1 641 ? -7.974 -15.345 22.941 1.00 97.69 641 PHE A N 1
ATOM 4978 C CA . PHE A 1 641 ? -8.898 -16.452 23.197 1.00 97.69 641 PHE A CA 1
ATOM 4979 C C . PHE A 1 641 ? -8.209 -17.739 23.668 1.00 97.69 641 PHE A C 1
ATOM 4981 O O . PHE A 1 641 ? -8.900 -18.696 24.007 1.00 97.69 641 PHE A O 1
ATOM 4988 N N . GLY A 1 642 ? -6.872 -17.779 23.722 1.00 97.38 642 GLY A N 1
ATOM 4989 C CA . GLY A 1 642 ? -6.122 -18.975 24.119 1.00 97.38 642 GLY A CA 1
ATOM 4990 C C . GLY A 1 642 ? -6.264 -20.129 23.120 1.00 97.38 642 GLY A C 1
ATOM 4991 O O . GLY A 1 642 ? -6.135 -21.293 23.497 1.00 97.38 642 GLY A O 1
ATOM 4992 N N . THR A 1 643 ? -6.582 -19.813 21.862 1.00 97.81 643 THR A N 1
ATOM 4993 C CA . THR A 1 643 ? -6.678 -20.771 20.754 1.00 97.81 643 THR A CA 1
ATOM 4994 C C . THR A 1 643 ? -5.282 -21.190 20.272 1.00 97.81 643 THR A C 1
ATOM 4996 O O . THR A 1 643 ? -4.264 -20.754 20.807 1.00 97.81 643 THR A O 1
ATOM 4999 N N . ASN A 1 644 ? -5.222 -22.084 19.281 1.00 97.56 644 ASN A N 1
ATOM 5000 C CA . ASN A 1 644 ? -3.966 -22.569 18.691 1.00 97.56 644 ASN A CA 1
ATOM 5001 C C . ASN A 1 644 ? -3.949 -22.408 17.159 1.00 97.56 644 ASN A C 1
ATOM 5003 O O . ASN A 1 644 ? -3.388 -23.234 16.430 1.00 97.56 644 ASN A O 1
ATOM 5007 N N . TYR A 1 645 ? -4.639 -21.389 16.652 1.00 98.69 645 TYR A N 1
ATOM 5008 C CA . TYR A 1 645 ? -4.783 -21.138 15.223 1.00 98.69 645 TYR A CA 1
ATOM 5009 C C . TYR A 1 645 ? -3.464 -20.725 14.583 1.00 98.69 645 TYR A C 1
ATOM 5011 O O . TYR A 1 645 ? -3.185 -21.127 13.455 1.00 98.69 645 TYR A O 1
ATOM 5019 N N . HIS A 1 646 ? -2.620 -19.975 15.292 1.00 98.62 646 HIS A N 1
ATOM 5020 C CA . HIS A 1 646 ? -1.343 -19.521 14.763 1.00 98.62 646 HIS A CA 1
ATOM 5021 C C . HIS A 1 646 ? -0.402 -20.695 14.517 1.00 98.62 646 HIS A C 1
ATOM 5023 O O . HIS A 1 646 ? 0.207 -20.779 13.452 1.00 98.62 646 HIS A O 1
ATOM 5029 N N . LYS A 1 647 ? -0.341 -21.662 15.442 1.00 98.06 647 LYS A N 1
ATOM 5030 C CA . LYS A 1 647 ? 0.464 -22.875 15.252 1.00 98.06 647 LYS A CA 1
ATOM 5031 C C . LYS A 1 647 ? -0.031 -23.705 14.069 1.00 98.06 647 LYS A C 1
ATOM 5033 O O . LYS A 1 647 ? 0.780 -24.120 13.245 1.00 98.06 647 LYS A O 1
ATOM 5038 N N . ARG A 1 648 ? -1.349 -23.912 13.962 1.00 98.56 648 ARG A N 1
ATOM 5039 C CA . ARG A 1 648 ? -1.981 -24.614 12.829 1.00 98.56 648 ARG A CA 1
ATOM 5040 C C . ARG A 1 648 ? -1.649 -23.938 11.501 1.00 98.56 648 ARG A C 1
ATOM 5042 O O . ARG A 1 648 ? -1.220 -24.593 10.555 1.00 98.56 648 ARG A O 1
ATOM 5049 N N . PHE A 1 649 ? -1.764 -22.614 11.458 1.00 98.69 649 PHE A N 1
ATOM 5050 C CA . PHE A 1 649 ? -1.455 -21.823 10.275 1.00 98.69 649 PHE A CA 1
ATOM 5051 C C . PHE A 1 649 ? 0.038 -21.871 9.907 1.00 98.69 649 PHE A C 1
ATOM 5053 O O . PHE A 1 649 ? 0.384 -22.024 8.736 1.00 98.69 649 PHE A O 1
ATOM 5060 N N . GLN A 1 650 ? 0.934 -21.817 10.897 1.00 98.00 650 GLN A N 1
ATOM 5061 C CA . GLN A 1 650 ? 2.373 -22.014 10.700 1.00 98.00 650 GLN A CA 1
ATOM 5062 C C . GLN A 1 650 ? 2.692 -23.393 10.115 1.00 98.00 650 GLN A C 1
ATOM 5064 O O . GLN A 1 650 ? 3.518 -23.491 9.208 1.00 98.00 650 GLN A O 1
ATOM 5069 N N . ASP A 1 651 ? 2.060 -24.452 10.623 1.00 98.19 651 ASP A N 1
ATOM 5070 C CA . ASP A 1 651 ? 2.280 -25.819 10.148 1.00 98.19 651 ASP A CA 1
ATOM 5071 C C . ASP A 1 651 ? 1.762 -26.006 8.717 1.00 98.19 651 ASP A C 1
ATOM 5073 O O . ASP A 1 651 ? 2.475 -26.554 7.873 1.00 98.19 651 ASP A O 1
ATOM 5077 N N . PHE A 1 652 ? 0.583 -25.456 8.410 1.00 98.62 652 PHE A N 1
ATOM 5078 C CA . PHE A 1 652 ? 0.052 -25.402 7.049 1.00 98.62 652 PHE A CA 1
ATOM 5079 C C . PHE A 1 652 ? 0.997 -24.663 6.091 1.00 98.62 652 PHE A C 1
ATOM 5081 O O . PHE A 1 652 ? 1.325 -25.177 5.021 1.00 98.62 652 PHE A O 1
ATOM 5088 N N . LEU A 1 653 ? 1.500 -23.485 6.476 1.00 97.94 653 LEU A N 1
ATOM 5089 C CA . LEU A 1 653 ? 2.426 -22.731 5.632 1.00 97.94 653 LEU A CA 1
ATOM 5090 C C . LEU A 1 653 ? 3.772 -23.432 5.451 1.00 97.94 653 LEU A C 1
ATOM 5092 O O . LEU A 1 653 ? 4.315 -23.379 4.352 1.00 97.94 653 LEU A O 1
ATOM 5096 N N . LYS A 1 654 ? 4.307 -24.123 6.466 1.00 96.44 654 LYS A N 1
ATOM 5097 C CA . LYS A 1 654 ? 5.519 -24.948 6.298 1.00 96.44 654 LYS A CA 1
ATOM 5098 C C . LYS A 1 654 ? 5.300 -26.037 5.256 1.00 96.44 654 LYS A C 1
ATOM 5100 O O . LYS A 1 654 ? 6.172 -26.245 4.414 1.00 96.44 654 LYS A O 1
ATOM 5105 N N . LEU A 1 655 ? 4.142 -26.698 5.291 1.00 97.06 655 LEU A N 1
ATOM 5106 C CA . LEU A 1 655 ? 3.774 -27.695 4.292 1.00 97.06 655 LEU A CA 1
ATOM 5107 C C . LEU A 1 655 ? 3.682 -27.055 2.898 1.00 97.06 655 LEU A C 1
ATOM 5109 O O . LEU A 1 655 ? 4.376 -27.500 1.984 1.00 97.06 655 LEU A O 1
ATOM 5113 N N . ALA A 1 656 ? 2.935 -25.958 2.753 1.00 97.88 656 ALA A N 1
ATOM 5114 C CA . ALA A 1 656 ? 2.792 -25.249 1.481 1.00 97.88 656 ALA A CA 1
ATOM 5115 C C . ALA A 1 656 ? 4.132 -24.746 0.919 1.00 97.88 656 ALA A C 1
ATOM 5117 O O . ALA A 1 656 ? 4.378 -24.866 -0.279 1.00 97.88 656 ALA A O 1
ATOM 5118 N N . GLN A 1 657 ? 5.022 -24.232 1.772 1.00 96.94 657 GLN A N 1
ATOM 5119 C CA . GLN A 1 657 ? 6.369 -23.790 1.397 1.00 96.94 657 GLN A CA 1
ATOM 5120 C C . GLN A 1 657 ? 7.265 -24.964 0.990 1.00 96.94 657 GLN A C 1
ATOM 5122 O O . GLN A 1 657 ? 7.972 -24.847 -0.005 1.00 96.94 657 GLN A O 1
ATOM 5127 N N . SER A 1 658 ? 7.187 -26.109 1.681 1.00 96.31 658 SER A N 1
ATOM 5128 C CA . SER A 1 658 ? 7.938 -27.322 1.312 1.00 96.31 658 SER A CA 1
ATOM 5129 C C . SER A 1 658 ? 7.517 -27.911 -0.036 1.00 96.31 658 SER A C 1
ATOM 5131 O O . SER A 1 658 ? 8.325 -28.511 -0.739 1.00 96.31 658 SER A O 1
ATOM 5133 N N . LYS A 1 659 ? 6.255 -27.711 -0.420 1.00 97.12 659 LYS A N 1
ATOM 5134 C CA . LYS A 1 659 ? 5.701 -28.157 -1.700 1.00 97.12 659 LYS A CA 1
ATOM 5135 C C . LYS A 1 659 ? 5.739 -27.070 -2.781 1.00 97.12 659 LYS A C 1
ATOM 5137 O O . LYS A 1 659 ? 5.500 -27.360 -3.944 1.00 97.12 659 LYS A O 1
ATOM 5142 N N . ASN A 1 660 ? 6.042 -25.825 -2.397 1.00 97.38 660 ASN A N 1
ATOM 5143 C CA . ASN A 1 660 ? 5.955 -24.617 -3.223 1.00 97.38 660 ASN A CA 1
ATOM 5144 C C . ASN A 1 660 ? 4.600 -24.460 -3.934 1.00 97.38 660 ASN A C 1
ATOM 5146 O O . ASN A 1 660 ? 4.523 -24.068 -5.101 1.00 97.38 660 ASN A O 1
ATOM 5150 N N . TRP A 1 661 ? 3.522 -24.760 -3.209 1.00 98.25 661 TRP A N 1
ATOM 5151 C CA . TRP A 1 661 ? 2.154 -24.726 -3.716 1.00 98.25 661 TRP A CA 1
ATOM 5152 C C . TRP A 1 661 ? 1.687 -23.329 -4.133 1.00 98.25 661 TRP A C 1
ATOM 5154 O O . TRP A 1 661 ? 2.172 -22.286 -3.693 1.00 98.25 661 TRP A O 1
ATOM 5164 N N . VAL A 1 662 ? 0.668 -23.296 -4.980 1.00 98.56 662 VAL A N 1
ATOM 5165 C CA . VAL A 1 662 ? -0.129 -22.089 -5.197 1.00 98.56 662 VAL A CA 1
ATOM 5166 C C . VAL A 1 662 ? -1.240 -22.039 -4.159 1.00 98.56 662 VAL A C 1
ATOM 5168 O O . VAL A 1 662 ? -2.024 -22.982 -4.049 1.00 98.56 662 VAL A O 1
ATOM 5171 N N . LEU A 1 663 ? -1.322 -20.919 -3.441 1.00 98.56 663 LEU A N 1
ATOM 5172 C CA . LEU A 1 663 ? -2.423 -20.621 -2.534 1.00 98.56 663 LEU A CA 1
ATOM 5173 C C . LEU A 1 663 ? -3.357 -19.595 -3.187 1.00 98.56 663 LEU A C 1
ATOM 5175 O O . LEU A 1 663 ? -2.909 -18.524 -3.601 1.00 98.56 663 LEU A O 1
ATOM 5179 N N . GLY A 1 664 ? -4.644 -19.916 -3.264 1.00 97.94 664 GLY A N 1
ATOM 5180 C CA . GLY A 1 664 ? -5.722 -18.974 -3.545 1.00 97.94 664 GLY A CA 1
ATOM 5181 C C . GLY A 1 664 ? -6.165 -18.255 -2.268 1.00 97.94 664 GLY A C 1
ATOM 5182 O O . GLY A 1 664 ? -5.878 -18.696 -1.153 1.00 97.94 664 GLY A O 1
ATOM 5183 N N . GLY A 1 665 ? -6.878 -17.142 -2.412 1.00 97.50 665 GLY A N 1
ATOM 5184 C CA . GLY A 1 665 ? -7.436 -16.392 -1.289 1.00 97.50 665 GLY A CA 1
ATOM 5185 C C . GLY A 1 665 ? -8.900 -16.079 -1.547 1.00 97.50 665 GLY A C 1
ATOM 5186 O O . GLY A 1 665 ? -9.220 -15.283 -2.427 1.00 97.50 665 GLY A O 1
ATOM 5187 N N . ALA A 1 666 ? -9.777 -16.691 -0.754 1.00 97.94 666 ALA A N 1
ATOM 5188 C CA . ALA A 1 666 ? -11.211 -16.697 -0.980 1.00 97.94 666 ALA A CA 1
ATOM 5189 C C . ALA A 1 666 ? -11.969 -15.904 0.080 1.00 97.94 666 ALA A C 1
ATOM 5191 O O . ALA A 1 666 ? -12.485 -16.443 1.056 1.00 97.94 666 ALA A O 1
ATOM 5192 N N . MET A 1 667 ? -12.029 -14.587 -0.133 1.00 98.06 667 MET A N 1
ATOM 5193 C CA . MET A 1 667 ? -12.679 -13.644 0.781 1.00 98.06 667 MET A CA 1
ATOM 5194 C C . MET A 1 667 ? -14.112 -13.294 0.365 1.00 98.06 667 MET A C 1
ATOM 5196 O O . MET A 1 667 ? -15.020 -13.325 1.189 1.00 98.06 667 MET A O 1
ATOM 5200 N N . THR A 1 668 ? -14.329 -12.952 -0.906 1.00 98.00 668 THR A N 1
ATOM 5201 C CA . THR A 1 668 ? -15.588 -12.338 -1.358 1.00 98.00 668 THR A CA 1
ATOM 5202 C C . THR A 1 668 ? -16.694 -13.367 -1.563 1.00 98.00 668 THR A C 1
ATOM 5204 O O . THR A 1 668 ? -16.616 -14.192 -2.469 1.00 98.00 668 THR A O 1
ATOM 5207 N N . ASP A 1 669 ? -17.749 -13.276 -0.761 1.00 98.31 669 ASP A N 1
ATOM 5208 C CA . ASP A 1 669 ? -18.999 -14.024 -0.936 1.00 98.31 669 ASP A CA 1
ATOM 5209 C C . ASP A 1 669 ? -19.879 -13.458 -2.071 1.00 98.31 669 ASP A C 1
ATOM 5211 O O . ASP A 1 669 ? -19.624 -12.365 -2.596 1.00 98.31 669 ASP A O 1
ATOM 5215 N N . VAL A 1 670 ? -20.957 -14.165 -2.433 1.00 97.25 670 VAL A N 1
ATOM 5216 C CA . VAL A 1 670 ? -21.969 -13.666 -3.393 1.00 97.25 670 VAL A CA 1
ATOM 5217 C C . VAL A 1 670 ? -22.816 -12.513 -2.826 1.00 97.25 670 VAL A C 1
ATOM 5219 O O . VAL A 1 670 ? -23.255 -11.643 -3.588 1.00 97.25 670 VAL A O 1
ATOM 5222 N N . LYS A 1 671 ? -22.957 -12.448 -1.492 1.00 95.94 671 LYS A N 1
ATOM 5223 C CA . LYS A 1 671 ? -23.451 -11.325 -0.664 1.00 95.94 671 LYS A CA 1
ATOM 5224 C C . LYS A 1 671 ? -24.937 -10.957 -0.721 1.00 95.94 671 LYS A C 1
ATOM 5226 O O . LYS A 1 671 ? -25.321 -10.059 0.017 1.00 95.94 671 LYS A O 1
ATOM 5231 N N . GLY A 1 672 ? -25.755 -11.570 -1.577 1.00 96.50 672 GLY A N 1
ATOM 5232 C CA . GLY A 1 672 ? -27.213 -11.368 -1.541 1.00 96.50 672 GLY A CA 1
ATOM 5233 C C . GLY A 1 672 ? -27.687 -9.909 -1.551 1.00 96.50 672 GLY A C 1
ATOM 5234 O O . GLY A 1 672 ? -27.210 -9.096 -2.348 1.00 96.50 672 GLY A O 1
ATOM 5235 N N . ASP A 1 673 ? -28.613 -9.552 -0.665 1.00 97.19 673 ASP A N 1
ATOM 5236 C CA . ASP A 1 673 ? -28.977 -8.152 -0.451 1.00 97.19 673 ASP A CA 1
ATOM 5237 C C . ASP A 1 673 ? -27.830 -7.429 0.271 1.00 97.19 673 ASP A C 1
ATOM 5239 O O . ASP A 1 673 ? -27.512 -7.699 1.429 1.00 97.19 673 ASP A O 1
ATOM 5243 N N . ARG A 1 674 ? -27.212 -6.462 -0.416 1.00 96.94 674 ARG A N 1
ATOM 5244 C CA . ARG A 1 674 ? -26.053 -5.706 0.087 1.00 96.94 674 ARG A CA 1
ATOM 5245 C C . ARG A 1 674 ? -26.384 -4.811 1.289 1.00 96.94 674 ARG A C 1
ATOM 5247 O O . ARG A 1 674 ? -25.456 -4.267 1.887 1.00 96.94 674 ARG A O 1
ATOM 5254 N N . SER A 1 675 ? -27.662 -4.602 1.602 1.00 95.94 675 SER A N 1
ATOM 5255 C CA . SER A 1 675 ? -28.115 -3.813 2.751 1.00 95.94 675 SER A CA 1
ATOM 5256 C C . SER A 1 675 ? -28.237 -4.618 4.048 1.00 95.94 675 SER A C 1
ATOM 5258 O O . SER A 1 675 ? -28.377 -4.013 5.112 1.00 95.94 675 SER A O 1
ATOM 5260 N N . LEU A 1 676 ? -28.151 -5.950 3.969 1.00 96.19 676 LEU A N 1
ATOM 5261 C CA . LEU A 1 676 ? -28.360 -6.869 5.085 1.00 96.19 676 LEU A CA 1
ATOM 5262 C C . LEU A 1 676 ? -27.051 -7.543 5.520 1.00 96.19 676 LEU A C 1
ATOM 5264 O O . LEU A 1 676 ? -26.179 -7.843 4.701 1.00 96.19 676 LEU A O 1
ATOM 5268 N N . ASN A 1 677 ? -26.925 -7.814 6.821 1.00 94.81 677 ASN A N 1
ATOM 5269 C CA . ASN A 1 677 ? -25.839 -8.638 7.359 1.00 94.81 677 ASN A CA 1
ATOM 5270 C C . ASN A 1 677 ? -26.022 -10.121 6.964 1.00 94.81 677 ASN A C 1
ATOM 5272 O O . ASN A 1 677 ? -27.130 -10.515 6.593 1.00 94.81 677 ASN A O 1
ATOM 5276 N N . PRO A 1 678 ? -24.981 -10.971 7.062 1.00 97.00 678 PRO A N 1
ATOM 5277 C CA . PRO A 1 678 ? -25.068 -12.388 6.690 1.00 97.00 678 PRO A CA 1
ATOM 5278 C C . PRO A 1 678 ? -26.206 -13.157 7.372 1.00 97.00 678 PRO A C 1
ATOM 5280 O O . PRO A 1 678 ? -26.987 -13.816 6.696 1.00 97.00 678 PRO A O 1
ATOM 5283 N N . SER A 1 679 ? -26.377 -13.007 8.690 1.00 96.88 679 SER A N 1
ATOM 5284 C CA . SER A 1 679 ? -27.468 -13.642 9.455 1.00 96.88 679 SER A CA 1
ATOM 5285 C C . SER A 1 679 ? -28.875 -13.148 9.099 1.00 96.88 679 SER A C 1
ATOM 5287 O O . SER A 1 679 ? -29.857 -13.724 9.561 1.00 96.88 679 SER A O 1
ATOM 5289 N N . GLN A 1 680 ? -28.986 -12.079 8.307 1.00 97.44 680 GLN A N 1
ATOM 5290 C CA . GLN A 1 680 ? -30.252 -11.466 7.902 1.00 97.44 680 GLN A CA 1
ATOM 5291 C C . GLN A 1 680 ? -30.630 -11.779 6.453 1.00 97.44 680 GLN A C 1
ATOM 5293 O O . GLN A 1 680 ? -31.701 -11.368 6.011 1.00 97.44 680 GLN A O 1
ATOM 5298 N N . GLN A 1 681 ? -29.757 -12.453 5.703 1.00 97.94 681 GLN A N 1
ATOM 5299 C CA . GLN A 1 681 ? -30.062 -12.868 4.339 1.00 97.94 681 GLN A CA 1
ATOM 5300 C C . GLN A 1 681 ? -31.199 -13.896 4.343 1.00 97.94 681 GLN A C 1
ATOM 5302 O O . GLN A 1 681 ? -31.285 -14.728 5.245 1.00 97.94 681 GLN A O 1
ATOM 5307 N N . GLU A 1 682 ? -32.063 -13.843 3.326 1.00 97.88 682 GLU A N 1
ATOM 5308 C CA . GLU A 1 682 ? -33.139 -14.828 3.151 1.00 97.88 682 GLU A CA 1
ATOM 5309 C C . GLU A 1 682 ? -32.569 -16.237 2.947 1.00 97.88 682 GLU A C 1
ATOM 5311 O O . GLU A 1 682 ? -33.015 -17.191 3.582 1.00 97.88 682 GLU A O 1
ATOM 5316 N N . ASP A 1 683 ? -31.541 -16.340 2.105 1.00 98.25 683 ASP A N 1
ATOM 5317 C CA . ASP A 1 683 ? -30.735 -17.543 1.954 1.00 98.25 683 ASP A CA 1
ATOM 5318 C C . ASP A 1 683 ? -29.426 -17.388 2.757 1.00 98.25 683 ASP A C 1
ATOM 5320 O O . ASP A 1 683 ? -28.597 -16.529 2.419 1.00 98.25 683 ASP A O 1
ATOM 5324 N N . PRO A 1 684 ? -29.211 -18.198 3.815 1.00 97.44 684 PRO A N 1
ATOM 5325 C CA . PRO A 1 684 ? -28.011 -18.122 4.643 1.00 97.44 684 PRO A CA 1
ATOM 5326 C C . PRO A 1 684 ? -26.740 -18.534 3.888 1.00 97.44 684 PRO A C 1
ATOM 5328 O O . PRO A 1 684 ? -25.643 -18.238 4.346 1.00 97.44 684 PRO A O 1
ATOM 5331 N N . ASP A 1 685 ? -26.846 -19.189 2.731 1.00 98.19 685 ASP A N 1
ATOM 5332 C CA . ASP A 1 685 ? -25.695 -19.678 1.968 1.00 98.19 685 ASP A CA 1
ATOM 5333 C C . ASP A 1 685 ? -25.138 -18.612 0.990 1.00 98.19 685 ASP A C 1
ATOM 5335 O O . ASP A 1 685 ? -24.112 -18.819 0.328 1.00 98.19 685 ASP A O 1
ATOM 5339 N N . LEU A 1 686 ? -25.740 -17.408 0.959 1.00 98.00 686 LEU A N 1
ATOM 5340 C CA . LEU A 1 686 ? -25.219 -16.233 0.235 1.00 98.00 686 LEU A CA 1
ATOM 5341 C C . LEU A 1 686 ? -23.897 -15.695 0.815 1.00 98.00 686 LEU A C 1
ATOM 5343 O O . LEU A 1 686 ? -23.210 -14.890 0.171 1.00 98.00 686 LEU A O 1
ATOM 5347 N N . PHE A 1 687 ? -23.536 -16.151 2.012 1.00 98.31 687 PHE A N 1
ATOM 5348 C CA . PHE A 1 687 ? -22.215 -16.034 2.611 1.00 98.31 687 PHE A CA 1
ATOM 5349 C C . PHE A 1 687 ? -21.746 -17.426 3.023 1.00 98.31 687 PHE A C 1
ATOM 5351 O O . PHE A 1 687 ? -22.532 -18.215 3.539 1.00 98.31 687 PHE A O 1
ATOM 5358 N N . VAL A 1 688 ? -20.465 -17.740 2.821 1.00 98.56 688 VAL A N 1
ATOM 5359 C CA . VAL A 1 688 ? -19.938 -19.018 3.306 1.00 98.56 688 VAL A CA 1
ATOM 5360 C C . VAL A 1 688 ? -19.995 -19.051 4.829 1.00 98.56 688 VAL A C 1
ATOM 5362 O O . VAL A 1 688 ? -19.510 -18.134 5.496 1.00 98.56 688 VAL A O 1
ATOM 5365 N N . ARG A 1 689 ? -20.555 -20.135 5.363 1.00 98.50 689 ARG A N 1
ATOM 5366 C CA . ARG A 1 689 ? -20.730 -20.367 6.796 1.00 98.50 689 ARG A CA 1
ATOM 5367 C C . ARG A 1 689 ? -20.323 -21.772 7.204 1.00 98.50 689 ARG A C 1
ATOM 5369 O O . ARG A 1 689 ? -20.256 -22.688 6.383 1.00 98.50 689 ARG A O 1
ATOM 5376 N N . VAL A 1 690 ? -20.135 -21.945 8.504 1.00 98.75 690 VAL A N 1
ATOM 5377 C CA . VAL A 1 690 ? -20.060 -23.254 9.146 1.00 98.75 690 VAL A CA 1
ATOM 5378 C C . VAL A 1 690 ? -21.475 -23.821 9.257 1.00 98.75 690 VAL A C 1
ATOM 5380 O O . VAL A 1 690 ? -22.270 -23.380 10.085 1.00 98.75 690 VAL A O 1
ATOM 5383 N N . ALA A 1 691 ? -21.805 -24.787 8.403 1.00 98.25 691 ALA A N 1
ATOM 5384 C CA . ALA A 1 691 ? -23.083 -25.491 8.440 1.00 98.25 691 ALA A CA 1
ATOM 5385 C C . ALA A 1 691 ? -23.153 -26.500 9.591 1.00 98.25 691 ALA A C 1
ATOM 5387 O O . ALA A 1 691 ? -24.219 -26.711 10.166 1.00 98.25 691 ALA A O 1
ATOM 5388 N N . GLU A 1 692 ? -22.012 -27.088 9.951 1.00 98.50 692 GLU A N 1
ATOM 5389 C CA . GLU A 1 692 ? -21.897 -28.037 11.052 1.00 98.50 692 GLU A CA 1
ATOM 5390 C C . GLU A 1 692 ? -20.506 -27.948 11.693 1.00 98.50 692 GLU A C 1
ATOM 5392 O O . GLU A 1 692 ? -19.495 -27.870 10.993 1.00 98.50 692 GLU A O 1
ATOM 5397 N N . ARG A 1 693 ? -20.441 -28.010 13.027 1.00 98.31 693 ARG A N 1
ATOM 5398 C CA . ARG A 1 693 ? -19.194 -28.202 13.785 1.00 98.31 693 ARG A CA 1
ATOM 5399 C C . ARG A 1 693 ? -19.140 -29.639 14.284 1.00 98.31 693 ARG A C 1
ATOM 5401 O O . ARG A 1 693 ? -20.040 -30.076 14.998 1.00 98.31 693 ARG A O 1
ATOM 5408 N N . LYS A 1 694 ? -18.099 -30.378 13.910 1.00 97.81 694 LYS A N 1
ATOM 5409 C CA . LYS A 1 694 ? -17.922 -31.784 14.286 1.00 97.81 694 LYS A CA 1
ATOM 5410 C C . LYS A 1 694 ? -17.339 -31.901 15.703 1.00 97.81 694 LYS A C 1
ATOM 5412 O O . LYS A 1 694 ? -16.531 -31.060 16.100 1.00 97.81 694 LYS A O 1
ATOM 5417 N N . PRO A 1 695 ? -17.641 -32.982 16.448 1.00 96.50 695 PRO A N 1
ATOM 5418 C CA . PRO A 1 695 ? -17.081 -33.207 17.787 1.00 96.50 695 PRO A CA 1
ATOM 5419 C C . PRO A 1 695 ? -15.547 -33.248 17.843 1.00 96.50 695 PRO A C 1
ATOM 5421 O O . PRO A 1 695 ? -14.962 -32.934 18.874 1.00 96.50 695 PRO A O 1
ATOM 5424 N N . ASN A 1 696 ? -14.885 -33.617 16.740 1.00 94.62 696 ASN A N 1
ATOM 5425 C CA . ASN A 1 696 ? -13.424 -33.643 16.638 1.00 94.62 696 ASN A CA 1
ATOM 5426 C C . ASN A 1 696 ? -12.791 -32.257 16.383 1.00 94.62 696 ASN A C 1
ATOM 5428 O O . ASN A 1 696 ? -11.579 -32.171 16.208 1.00 94.62 696 ASN A O 1
ATOM 5432 N N . GLY A 1 697 ? -13.592 -31.187 16.338 1.00 93.81 697 GLY A N 1
ATOM 5433 C CA . GLY A 1 697 ? -13.143 -29.820 16.069 1.00 93.81 697 GLY A CA 1
ATOM 5434 C C . GLY A 1 697 ? -13.037 -29.457 14.585 1.00 93.81 697 GLY A C 1
ATOM 5435 O O . GLY A 1 697 ? -12.643 -28.336 14.275 1.00 93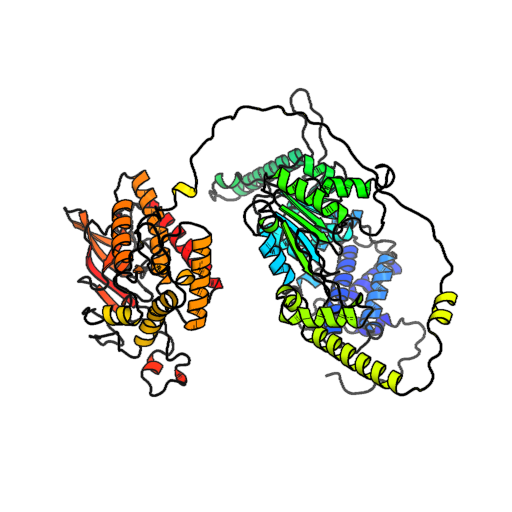.81 697 GLY A O 1
ATOM 5436 N N . GLY A 1 698 ? -13.361 -30.377 13.671 1.00 97.62 698 GLY A N 1
ATOM 5437 C CA . GLY A 1 698 ? -13.517 -30.055 12.252 1.00 97.62 698 GLY A CA 1
ATOM 5438 C C . GLY A 1 698 ? -14.835 -29.331 11.965 1.00 97.62 698 GLY A C 1
ATOM 5439 O O . GLY A 1 698 ? -15.758 -29.342 12.781 1.00 97.62 698 GLY A O 1
ATOM 5440 N N . ILE A 1 699 ? -14.945 -28.737 10.782 1.00 98.69 699 ILE A N 1
ATOM 5441 C CA . ILE A 1 699 ? -16.113 -27.954 10.357 1.00 98.69 699 ILE A CA 1
ATOM 5442 C C . ILE A 1 699 ? -16.603 -28.403 8.981 1.00 98.69 699 ILE A C 1
ATOM 5444 O O . ILE A 1 699 ? -15.835 -28.941 8.190 1.00 98.69 699 ILE A O 1
ATOM 5448 N N . VAL A 1 700 ? -17.882 -28.184 8.691 1.00 98.81 700 VAL A N 1
ATOM 5449 C CA . VAL A 1 700 ? -18.480 -28.378 7.364 1.00 98.81 700 VAL A CA 1
ATOM 5450 C C . VAL A 1 700 ? -18.894 -27.018 6.826 1.00 98.81 700 VAL A C 1
ATOM 5452 O O . VAL A 1 700 ? -19.648 -26.298 7.483 1.00 98.81 700 VAL A O 1
ATOM 5455 N N . LEU A 1 701 ? -18.388 -26.659 5.651 1.00 98.75 701 LEU A N 1
ATOM 5456 C CA . LEU A 1 701 ? -18.643 -25.380 5.001 1.00 98.75 701 LEU A CA 1
ATOM 5457 C C . LEU A 1 701 ? -19.761 -25.493 3.972 1.00 98.75 701 LEU A C 1
ATOM 5459 O O . LEU A 1 701 ? -19.778 -26.425 3.166 1.00 98.75 701 LEU A O 1
ATOM 5463 N N . ARG A 1 702 ? -20.636 -24.487 3.946 1.00 98.75 702 ARG A N 1
ATOM 5464 C CA . ARG A 1 702 ? -21.650 -24.317 2.903 1.00 98.75 702 ARG A CA 1
ATOM 5465 C C . ARG A 1 702 ? -21.731 -22.860 2.462 1.00 98.75 702 ARG A C 1
ATOM 5467 O O . ARG A 1 702 ? -21.580 -21.961 3.288 1.00 98.75 702 ARG A O 1
ATOM 5474 N N . GLY A 1 703 ? -21.939 -22.636 1.167 1.00 98.44 703 GLY A N 1
ATOM 5475 C CA . GLY A 1 703 ? -22.136 -21.312 0.575 1.00 98.44 703 GLY A CA 1
ATOM 5476 C C . GLY A 1 703 ? -21.332 -21.114 -0.703 1.00 98.44 703 GLY A C 1
ATOM 5477 O O . GLY A 1 703 ? -20.945 -22.078 -1.363 1.00 98.44 703 GLY A O 1
ATOM 5478 N N . CYS A 1 704 ? -21.063 -19.859 -1.069 1.00 98.31 704 CYS A N 1
ATOM 5479 C CA . CYS A 1 704 ? -20.376 -19.556 -2.321 1.00 98.31 704 CYS A CA 1
ATOM 5480 C C . CYS A 1 704 ? -19.436 -18.345 -2.242 1.00 98.31 704 CYS A C 1
ATOM 5482 O O . CYS A 1 704 ? -19.820 -17.260 -1.796 1.00 98.31 704 CYS A O 1
ATOM 5484 N N . LYS A 1 705 ? -18.222 -18.502 -2.784 1.00 98.25 705 LYS A N 1
ATOM 5485 C CA . LYS A 1 705 ? -17.261 -17.413 -3.010 1.00 98.25 705 LYS A CA 1
ATOM 5486 C C . LYS A 1 705 ? -17.262 -17.001 -4.481 1.00 98.25 705 LYS A C 1
ATOM 5488 O O . LYS A 1 705 ? -17.143 -17.836 -5.372 1.00 98.25 705 LYS A O 1
ATOM 5493 N N . ALA A 1 706 ? -17.390 -15.706 -4.746 1.00 96.81 706 ALA A N 1
ATOM 5494 C CA . ALA A 1 706 ? -17.477 -15.139 -6.091 1.00 96.81 706 ALA A CA 1
ATOM 5495 C C . ALA A 1 706 ? -16.154 -14.494 -6.525 1.00 96.81 706 ALA A C 1
ATOM 5497 O O . ALA A 1 706 ? -15.373 -14.051 -5.682 1.00 96.81 706 ALA A O 1
ATOM 5498 N N . HIS A 1 707 ? -15.938 -14.393 -7.840 1.00 96.12 707 HIS A N 1
ATOM 5499 C CA . HIS A 1 707 ? -14.784 -13.714 -8.453 1.00 96.12 707 HIS A CA 1
ATOM 5500 C C . HIS A 1 707 ? -13.430 -14.244 -7.958 1.00 96.12 707 HIS A C 1
ATOM 5502 O O . HIS A 1 707 ? -12.508 -13.481 -7.676 1.00 96.12 707 HIS A O 1
ATOM 5508 N N . GLN A 1 708 ? -13.332 -15.561 -7.798 1.00 97.00 708 GLN A N 1
ATOM 5509 C CA . GLN A 1 708 ? -12.160 -16.211 -7.237 1.00 97.00 708 GLN A CA 1
ATOM 5510 C C . GLN A 1 708 ? -11.069 -16.368 -8.286 1.00 97.00 708 GLN A C 1
ATOM 5512 O O . GLN A 1 708 ? -11.128 -17.265 -9.133 1.00 97.00 708 GLN A O 1
ATOM 5517 N N . THR A 1 709 ? -10.095 -15.461 -8.230 1.00 96.44 709 THR A N 1
ATOM 5518 C CA . THR A 1 709 ? -9.004 -15.376 -9.197 1.00 96.44 709 THR A CA 1
ATOM 5519 C C . THR A 1 709 ? -8.062 -16.575 -9.097 1.00 96.44 709 THR A C 1
ATOM 5521 O O . THR A 1 709 ? -7.476 -16.816 -8.044 1.00 96.44 709 THR A O 1
ATOM 5524 N N . GLY A 1 710 ? -7.883 -17.306 -10.200 1.00 95.00 710 GLY A N 1
ATOM 5525 C CA . GLY A 1 710 ? -6.921 -18.410 -10.305 1.00 95.00 710 GLY A CA 1
ATOM 5526 C C . GLY A 1 710 ? -7.201 -19.609 -9.393 1.00 95.00 710 GLY A C 1
ATOM 5527 O O . GLY A 1 710 ? -6.279 -20.366 -9.089 1.00 95.00 710 GLY A O 1
ATOM 5528 N N . ASN A 1 711 ? -8.443 -19.789 -8.930 1.00 93.50 711 ASN A N 1
ATOM 5529 C CA . ASN A 1 711 ? -8.782 -20.874 -8.004 1.00 93.50 711 ASN A CA 1
ATOM 5530 C C . ASN A 1 711 ? -8.584 -22.269 -8.623 1.00 93.50 711 ASN A C 1
ATOM 5532 O O . ASN A 1 711 ? -8.089 -23.146 -7.924 1.00 93.50 711 ASN A O 1
ATOM 5536 N N . LEU A 1 712 ? -8.882 -22.475 -9.919 1.00 95.12 712 LEU A N 1
ATOM 5537 C CA . LEU A 1 712 ? -8.582 -23.770 -10.565 1.00 95.12 712 LEU A CA 1
ATOM 5538 C C . LEU A 1 712 ? -7.074 -24.022 -10.633 1.00 95.12 712 LEU A C 1
ATOM 5540 O O . LEU A 1 712 ? -6.628 -25.147 -10.457 1.00 95.12 712 LEU A O 1
ATOM 5544 N N . ASN A 1 713 ? -6.281 -22.968 -10.817 1.00 96.56 713 ASN A N 1
ATOM 5545 C CA . ASN A 1 713 ? -4.824 -23.059 -10.925 1.00 96.56 713 ASN A CA 1
ATOM 5546 C C . ASN A 1 713 ? -4.136 -23.112 -9.541 1.00 96.56 713 ASN A C 1
ATOM 5548 O O . ASN A 1 713 ? -2.913 -23.188 -9.443 1.00 96.56 713 ASN A O 1
ATOM 5552 N N . SER A 1 714 ? -4.908 -23.058 -8.451 1.00 98.19 714 SER A N 1
ATOM 5553 C CA . SER A 1 714 ? -4.401 -23.140 -7.079 1.00 98.19 714 SER A CA 1
ATOM 5554 C C . SER A 1 714 ? -4.335 -24.590 -6.598 1.00 98.19 714 SER A C 1
ATOM 5556 O O . SER A 1 714 ? -5.022 -25.449 -7.133 1.00 98.19 714 SER A O 1
ATOM 5558 N N . HIS A 1 715 ? -3.510 -24.883 -5.591 1.00 98.62 715 HIS A N 1
ATOM 5559 C CA . HIS A 1 715 ? -3.487 -26.198 -4.925 1.00 98.62 715 HIS A CA 1
ATOM 5560 C C . HIS A 1 715 ? -4.386 -26.192 -3.686 1.00 98.62 715 HIS A C 1
ATOM 5562 O O . HIS A 1 715 ? -5.094 -27.150 -3.399 1.00 98.62 715 HIS A O 1
ATOM 5568 N N . TRP A 1 716 ? -4.372 -25.071 -2.971 1.00 98.75 716 TRP A N 1
ATOM 5569 C CA . TRP A 1 716 ? -5.192 -24.818 -1.795 1.00 98.75 716 TRP A CA 1
ATOM 5570 C C . TRP A 1 716 ? -5.775 -23.418 -1.885 1.00 98.75 716 TRP A C 1
ATOM 5572 O O . TRP A 1 716 ? -5.191 -22.544 -2.524 1.00 98.75 716 TRP A O 1
ATOM 5582 N N . MET A 1 717 ? -6.881 -23.170 -1.196 1.00 97.88 717 MET A N 1
ATOM 5583 C CA . MET A 1 717 ? -7.426 -21.831 -1.001 1.00 97.88 717 MET A CA 1
ATOM 5584 C C . MET A 1 717 ? -7.533 -21.508 0.486 1.00 97.88 717 MET A C 1
ATOM 5586 O O . MET A 1 717 ? -7.964 -22.338 1.282 1.00 97.88 717 MET A O 1
ATOM 5590 N N . ILE A 1 718 ? -7.148 -20.289 0.859 1.00 98.75 718 ILE A N 1
ATOM 5591 C CA . ILE A 1 718 ? -7.385 -19.743 2.195 1.00 98.75 718 ILE A CA 1
ATOM 5592 C C . ILE A 1 718 ? -8.741 -19.041 2.157 1.00 98.75 718 ILE A C 1
ATOM 5594 O O . ILE A 1 718 ? -8.868 -17.953 1.589 1.00 98.75 718 ILE A O 1
ATOM 5598 N N . LEU A 1 719 ? -9.757 -19.673 2.735 1.00 98.62 719 LEU A N 1
ATOM 5599 C CA . LEU A 1 719 ? -11.089 -19.104 2.881 1.00 98.62 719 LEU A CA 1
ATOM 5600 C C . LEU A 1 719 ? -11.094 -18.091 4.024 1.00 98.62 719 LEU A C 1
ATOM 5602 O O . LEU A 1 719 ? -10.544 -18.365 5.083 1.00 98.62 719 LEU A O 1
ATOM 5606 N N . MET A 1 720 ? -11.702 -16.926 3.808 1.00 98.56 720 MET A N 1
ATOM 5607 C CA . MET A 1 720 ? -11.769 -15.835 4.783 1.00 98.56 720 MET A CA 1
ATOM 5608 C C . MET A 1 720 ? -13.169 -15.198 4.799 1.00 98.56 720 MET A C 1
ATOM 5610 O O . MET A 1 720 ? -13.858 -15.205 3.772 1.00 98.56 720 MET A O 1
ATOM 5614 N N . PRO A 1 721 ? -13.589 -14.579 5.915 1.00 97.12 721 PRO A N 1
ATOM 5615 C CA . PRO A 1 721 ? -14.801 -13.768 5.958 1.00 97.12 721 PRO A CA 1
ATOM 5616 C C . PRO A 1 721 ? -14.630 -12.484 5.128 1.00 97.12 721 PRO A C 1
ATOM 5618 O O . PRO A 1 721 ? -13.567 -11.861 5.136 1.00 97.12 721 PRO A O 1
ATOM 5621 N N . GLY A 1 722 ? -15.684 -12.078 4.411 1.00 88.31 722 GLY A N 1
ATOM 5622 C CA . GLY A 1 722 ? -15.655 -10.942 3.478 1.00 88.31 722 GLY A CA 1
ATOM 5623 C C . GLY A 1 722 ? -15.949 -9.560 4.074 1.00 88.31 722 GLY A C 1
ATOM 5624 O O . GLY A 1 722 ? -15.808 -8.548 3.383 1.00 88.31 722 GLY A O 1
ATOM 5625 N N . SER A 1 723 ? -16.378 -9.488 5.333 1.00 90.62 723 SER A N 1
ATOM 5626 C CA . SER A 1 723 ? -16.809 -8.253 5.995 1.00 90.62 723 SER A CA 1
ATOM 5627 C C . SER A 1 723 ? -16.622 -8.329 7.509 1.00 90.62 723 SER A C 1
ATOM 5629 O O . SER A 1 723 ? -16.286 -9.375 8.060 1.00 90.62 723 SER A O 1
ATOM 5631 N N . LYS A 1 724 ? -16.863 -7.203 8.193 1.00 93.94 724 LYS A N 1
ATOM 5632 C CA . LYS A 1 724 ? -17.090 -7.220 9.640 1.00 93.94 724 LYS A CA 1
ATOM 5633 C C . LYS A 1 724 ? -18.329 -8.073 9.931 1.00 93.94 724 LYS A C 1
ATOM 5635 O O . LYS A 1 724 ? -19.356 -7.860 9.291 1.00 93.94 724 LYS A O 1
ATOM 5640 N N . MET A 1 725 ? -18.213 -8.963 10.907 1.00 94.94 725 MET A N 1
ATOM 5641 C CA . MET A 1 725 ? -19.302 -9.784 11.430 1.00 94.94 725 MET A CA 1
ATOM 5642 C C . MET A 1 725 ? -19.776 -9.237 12.780 1.00 94.94 725 MET A C 1
ATOM 5644 O O . MET A 1 725 ? -18.960 -8.785 13.591 1.00 94.94 725 MET A O 1
ATOM 5648 N N . ASP A 1 726 ? -21.084 -9.256 13.022 1.00 94.38 726 ASP A N 1
ATOM 5649 C CA . ASP A 1 726 ? -21.662 -8.992 14.339 1.00 94.38 726 ASP A CA 1
ATOM 5650 C C . ASP A 1 726 ? -21.831 -10.317 15.117 1.00 94.38 726 ASP A C 1
ATOM 5652 O O . ASP A 1 726 ? -21.691 -11.393 14.538 1.00 94.38 726 ASP A O 1
ATOM 5656 N N . PRO A 1 727 ? -22.135 -10.305 16.432 1.00 96.75 727 PRO A N 1
ATOM 5657 C CA . PRO A 1 727 ? -22.262 -11.542 17.213 1.00 96.75 727 PRO A CA 1
ATOM 5658 C C . PRO A 1 727 ? -23.293 -12.548 16.676 1.00 96.75 727 PRO A C 1
ATOM 5660 O O . PRO A 1 727 ? -23.128 -13.748 16.877 1.00 96.75 727 PRO A O 1
ATOM 5663 N N . ALA A 1 728 ? -24.336 -12.072 15.987 1.00 97.00 728 ALA A N 1
ATOM 5664 C CA . ALA A 1 728 ? -25.324 -12.927 15.325 1.00 97.00 728 ALA A CA 1
ATOM 5665 C C . ALA A 1 728 ? -24.758 -13.646 14.085 1.00 97.00 728 ALA A C 1
ATOM 5667 O O . ALA A 1 728 ? -25.273 -14.685 13.690 1.00 97.00 728 ALA A O 1
ATOM 5668 N N . ASP A 1 729 ? -23.670 -13.136 13.506 1.00 97.56 729 ASP A N 1
ATOM 5669 C CA . ASP A 1 729 ? -23.018 -13.678 12.315 1.00 97.56 729 ASP A CA 1
ATOM 5670 C C . ASP A 1 729 ? -21.884 -14.663 12.670 1.00 97.56 729 ASP A C 1
ATOM 5672 O O . ASP A 1 729 ? -20.963 -14.876 11.879 1.00 97.56 729 ASP A O 1
ATOM 5676 N N . LYS A 1 730 ? -21.914 -15.264 13.871 1.00 97.88 730 LYS A N 1
ATOM 5677 C CA . LYS A 1 730 ? -20.840 -16.134 14.381 1.00 97.88 730 LYS A CA 1
ATOM 5678 C C . LYS A 1 730 ? -20.479 -17.269 13.417 1.00 97.88 730 LYS A C 1
ATOM 5680 O O . LYS A 1 730 ? -19.302 -17.559 13.242 1.00 97.88 730 LYS A O 1
ATOM 5685 N N . ASP A 1 731 ? -21.464 -17.873 12.759 1.00 98.38 731 ASP A N 1
ATOM 5686 C CA . ASP A 1 731 ? -21.236 -18.988 11.829 1.00 98.38 731 ASP A CA 1
ATOM 5687 C C . ASP A 1 731 ? -20.552 -18.576 10.519 1.00 98.38 731 ASP A C 1
ATOM 5689 O O . ASP A 1 731 ? -20.008 -19.429 9.823 1.00 98.38 731 ASP A O 1
ATOM 5693 N N . TYR A 1 732 ? -20.515 -17.279 10.212 1.00 98.56 732 TYR A N 1
ATOM 5694 C CA . TYR A 1 732 ? -19.837 -16.709 9.044 1.00 98.56 732 TYR A CA 1
ATOM 5695 C C . TYR A 1 732 ? -18.419 -16.217 9.368 1.00 98.56 732 TYR A C 1
ATOM 5697 O O . TYR A 1 732 ? -17.632 -15.919 8.468 1.00 98.56 732 TYR A O 1
ATOM 5705 N N . ALA A 1 733 ? -18.067 -16.117 10.654 1.00 98.25 733 ALA A N 1
ATOM 5706 C CA . ALA A 1 733 ? -16.735 -15.741 11.115 1.00 98.25 733 ALA A CA 1
ATOM 5707 C C . ALA A 1 733 ? -15.789 -16.949 11.076 1.00 98.25 733 ALA A C 1
ATOM 5709 O O . ALA A 1 733 ? -15.345 -17.438 12.112 1.00 98.25 733 ALA A O 1
ATOM 5710 N N . VAL A 1 734 ? -15.503 -17.436 9.869 1.00 98.44 734 VAL A N 1
ATOM 5711 C CA . VAL A 1 734 ? -14.693 -18.635 9.641 1.00 98.44 734 VAL A CA 1
ATOM 5712 C C . VAL A 1 734 ? -13.536 -18.359 8.687 1.00 98.44 734 VAL A C 1
ATOM 5714 O O . VAL A 1 734 ? -13.704 -17.723 7.647 1.00 98.44 734 VAL A O 1
ATOM 5717 N N . SER A 1 735 ? -12.349 -18.854 9.039 1.00 98.69 735 SER A N 1
ATOM 5718 C CA . SER A 1 735 ? -11.168 -18.840 8.174 1.00 98.69 735 SER A CA 1
ATOM 5719 C C . SER A 1 735 ? -10.455 -20.183 8.237 1.00 98.69 735 SER A C 1
ATOM 5721 O O . SER A 1 735 ? -10.242 -20.724 9.323 1.00 98.69 735 SER A O 1
ATOM 5723 N N . CYS A 1 736 ? -10.106 -20.741 7.083 1.00 98.75 736 CYS A N 1
ATOM 5724 C CA . CYS A 1 736 ? -9.499 -22.067 6.982 1.00 98.75 736 CYS A CA 1
ATOM 5725 C C . CYS A 1 736 ? -8.774 -22.275 5.645 1.00 98.75 736 CYS A C 1
ATOM 5727 O O . CYS A 1 736 ? -8.968 -21.508 4.702 1.00 98.75 736 CYS A O 1
ATOM 5729 N N . ALA A 1 737 ? -7.938 -23.309 5.558 1.00 98.62 737 ALA A N 1
ATOM 5730 C CA . ALA A 1 737 ? -7.375 -23.779 4.294 1.00 98.62 737 ALA A CA 1
ATOM 5731 C C . ALA A 1 737 ? -8.188 -24.964 3.757 1.00 98.62 737 ALA A C 1
ATOM 5733 O O . ALA A 1 737 ? -8.446 -25.922 4.481 1.00 98.62 737 ALA A O 1
ATOM 5734 N N . VAL A 1 738 ? -8.553 -24.910 2.477 1.00 98.44 738 VAL A N 1
ATOM 5735 C CA . VAL A 1 738 ? -9.316 -25.961 1.791 1.00 98.44 738 VAL A CA 1
ATOM 5736 C C . VAL A 1 738 ? -8.541 -26.405 0.543 1.00 98.44 738 VAL A C 1
ATOM 5738 O O . VAL A 1 738 ? -8.142 -25.534 -0.240 1.00 98.44 738 VAL A O 1
ATOM 5741 N N . PRO A 1 739 ? -8.289 -27.712 0.337 1.00 97.94 739 PRO A N 1
ATOM 5742 C CA . PRO A 1 739 ? -7.771 -28.213 -0.935 1.00 97.94 739 PRO A CA 1
ATOM 5743 C C . PRO A 1 739 ? -8.729 -27.844 -2.069 1.00 97.94 739 PRO A C 1
ATOM 5745 O O . PRO A 1 739 ? -9.945 -27.902 -1.887 1.00 97.94 739 PRO A O 1
ATOM 5748 N N . VAL A 1 740 ? -8.222 -27.467 -3.243 1.00 96.81 740 VAL A N 1
ATOM 5749 C CA . VAL A 1 740 ? -9.120 -27.117 -4.365 1.00 96.81 740 VAL A CA 1
ATOM 5750 C C . VAL A 1 740 ? -9.897 -28.324 -4.907 1.00 96.81 740 VAL A C 1
ATOM 5752 O O . VAL A 1 740 ? -10.945 -28.175 -5.520 1.00 96.81 740 VAL A O 1
ATOM 5755 N N . ASP A 1 741 ? -9.395 -29.527 -4.662 1.00 96.56 741 ASP A N 1
ATOM 5756 C CA . ASP A 1 741 ? -9.994 -30.810 -5.022 1.00 96.56 741 ASP A CA 1
ATOM 5757 C C . ASP A 1 741 ? -10.799 -31.435 -3.872 1.00 96.56 741 ASP A C 1
ATOM 5759 O O . ASP A 1 741 ? -11.181 -32.605 -3.945 1.00 96.56 741 ASP A O 1
ATOM 5763 N N . ALA A 1 742 ? -11.087 -30.677 -2.806 1.00 97.62 742 ALA A N 1
ATOM 5764 C CA . ALA A 1 742 ? -11.892 -31.194 -1.708 1.00 97.62 742 ALA A CA 1
ATOM 5765 C C . ALA A 1 742 ? -13.294 -31.613 -2.205 1.00 97.62 742 ALA A C 1
ATOM 5767 O O . ALA A 1 742 ? -13.944 -30.862 -2.946 1.00 97.62 742 ALA A O 1
ATOM 5768 N N . PRO A 1 743 ? -13.801 -32.790 -1.786 1.00 97.38 743 PRO A N 1
ATOM 5769 C CA . PRO A 1 743 ? -15.146 -33.226 -2.136 1.00 97.38 743 PRO A CA 1
ATOM 5770 C C . PRO A 1 743 ? -16.206 -32.194 -1.736 1.00 97.38 743 PRO A C 1
ATOM 5772 O O . PRO A 1 743 ? -16.139 -31.620 -0.650 1.00 97.38 743 PRO A O 1
ATOM 5775 N N . GLY A 1 744 ? -17.191 -31.986 -2.612 1.00 97.31 744 GLY A N 1
ATOM 5776 C CA . GLY A 1 744 ? -18.255 -30.994 -2.417 1.00 97.31 744 GLY A CA 1
ATOM 5777 C C . GLY A 1 744 ? -17.947 -29.612 -3.000 1.00 97.31 744 GLY A C 1
ATOM 5778 O O . GLY A 1 744 ? -18.762 -28.707 -2.857 1.00 97.31 744 GLY A O 1
ATOM 5779 N N . ILE A 1 745 ? -16.808 -29.413 -3.675 1.00 98.44 745 ILE A N 1
ATOM 5780 C CA . ILE A 1 745 ? -16.533 -28.159 -4.388 1.00 98.44 745 ILE A CA 1
ATOM 5781 C C . ILE A 1 745 ? -17.003 -28.247 -5.844 1.00 98.44 745 ILE A C 1
ATOM 5783 O O . ILE A 1 745 ? -16.625 -29.156 -6.584 1.00 98.44 745 ILE A O 1
ATOM 5787 N N . THR A 1 746 ? -17.786 -27.254 -6.274 1.00 98.38 746 THR A N 1
ATOM 5788 C CA . THR A 1 746 ? -18.138 -27.038 -7.685 1.00 98.38 746 THR A CA 1
ATOM 5789 C C . THR A 1 746 ? -17.624 -25.674 -8.143 1.00 98.38 746 THR A C 1
ATOM 5791 O O . THR A 1 746 ? -17.876 -24.652 -7.502 1.00 98.38 746 THR A O 1
ATOM 5794 N N . TYR A 1 747 ? -16.939 -25.638 -9.284 1.00 98.19 747 TYR A N 1
ATOM 5795 C CA . TYR A 1 747 ? -16.459 -24.408 -9.903 1.00 98.19 747 TYR A CA 1
ATOM 5796 C C . TYR A 1 747 ? -17.319 -24.047 -11.103 1.00 98.19 747 TYR A C 1
ATOM 5798 O O . TYR A 1 747 ? -17.417 -24.819 -12.050 1.00 98.19 747 TYR A O 1
ATOM 5806 N N . VAL A 1 748 ? -17.886 -22.847 -11.103 1.00 97.75 748 VAL A N 1
ATOM 5807 C CA . VAL A 1 748 ? -18.514 -22.266 -12.293 1.00 97.75 748 VAL A CA 1
ATOM 5808 C C . VAL A 1 748 ? -17.568 -21.215 -12.849 1.00 97.75 748 VAL A C 1
ATOM 5810 O O . VAL A 1 748 ? -17.253 -20.229 -12.176 1.00 97.75 748 VAL A O 1
ATOM 5813 N N . TYR A 1 749 ? -17.074 -21.444 -14.060 1.00 95.81 749 TYR A N 1
ATOM 5814 C CA . TYR A 1 749 ? -16.109 -20.563 -14.700 1.00 95.81 749 TYR A CA 1
ATOM 5815 C C . TYR A 1 749 ? -16.759 -19.224 -15.070 1.00 95.81 749 TYR A C 1
ATOM 5817 O O . TYR A 1 749 ? -17.832 -19.181 -15.678 1.00 95.81 749 TYR A O 1
ATOM 5825 N N . GLY A 1 750 ? -16.123 -18.121 -14.677 1.00 89.75 750 GLY A N 1
ATOM 5826 C CA . GLY A 1 750 ? -16.566 -16.773 -15.012 1.00 89.75 750 GLY A CA 1
ATOM 5827 C C . GLY A 1 750 ? -16.110 -16.382 -16.413 1.00 89.75 750 GLY A C 1
ATOM 5828 O O . GLY A 1 750 ? -14.971 -16.625 -16.784 1.00 89.75 750 GLY A O 1
ATOM 5829 N N . ARG A 1 751 ? -16.986 -15.750 -17.194 1.00 80.44 751 ARG A N 1
ATOM 5830 C CA . ARG A 1 751 ? -16.637 -15.259 -18.533 1.00 80.44 751 ARG A CA 1
ATOM 5831 C C . ARG A 1 751 ? -15.816 -13.968 -18.437 1.00 80.44 751 ARG A C 1
ATOM 5833 O O . ARG A 1 751 ? -16.329 -12.983 -17.901 1.00 80.44 751 ARG A O 1
ATOM 5840 N N . GLN A 1 752 ? -14.620 -13.934 -19.023 1.00 79.06 752 GLN A N 1
ATOM 5841 C CA . GLN A 1 752 ? -13.895 -12.696 -19.310 1.00 79.06 752 GLN A CA 1
ATOM 5842 C C . GLN A 1 752 ? -14.202 -12.183 -20.728 1.00 79.06 752 GLN A C 1
ATOM 5844 O O . GLN A 1 752 ? -14.797 -12.860 -21.579 1.00 79.06 752 GLN A O 1
ATOM 5849 N N . SER A 1 753 ? -13.849 -10.921 -20.981 1.00 73.81 753 SER A N 1
ATOM 5850 C CA . SER A 1 753 ? -13.975 -10.323 -22.311 1.00 73.81 753 SER A CA 1
ATOM 5851 C C . SER A 1 753 ? -13.113 -11.094 -23.307 1.00 73.81 753 SER A C 1
ATOM 5853 O O . SER A 1 753 ? -11.928 -11.285 -23.073 1.00 73.81 753 SER A O 1
ATOM 5855 N N . CYS A 1 754 ? -13.703 -11.470 -24.442 1.00 75.44 754 CYS A N 1
ATOM 5856 C CA . CYS A 1 754 ? -13.015 -12.141 -25.548 1.00 75.44 754 CYS A CA 1
ATOM 5857 C C . CYS A 1 754 ? -12.515 -13.578 -25.293 1.00 75.44 754 CYS A C 1
ATOM 5859 O O . CYS A 1 754 ? -11.863 -14.100 -26.185 1.00 75.44 754 CYS A O 1
ATOM 5861 N N . ASP A 1 755 ? -12.888 -14.265 -24.203 1.00 82.12 755 ASP A N 1
ATOM 5862 C CA . ASP A 1 755 ? -12.471 -15.667 -23.948 1.00 82.12 755 ASP A CA 1
ATOM 5863 C C . ASP A 1 755 ? -12.710 -16.613 -25.133 1.00 82.12 755 ASP A C 1
ATOM 5865 O O . ASP A 1 755 ? -11.891 -17.472 -25.439 1.00 82.12 755 ASP A O 1
ATOM 5869 N N . LEU A 1 756 ? -13.820 -16.425 -25.853 1.00 88.25 756 LEU A N 1
ATOM 5870 C CA . LEU A 1 756 ? -14.153 -17.230 -27.031 1.00 88.25 756 LEU A CA 1
ATOM 5871 C C . LEU A 1 756 ? -13.129 -17.108 -28.166 1.00 88.25 756 LEU A C 1
ATOM 5873 O O . LEU A 1 756 ? -12.997 -18.043 -28.948 1.00 88.25 756 LEU A O 1
ATOM 5877 N N . ARG A 1 757 ? -12.377 -16.001 -28.238 1.00 91.06 757 ARG A N 1
ATOM 5878 C CA . ARG A 1 757 ? -11.310 -15.819 -29.231 1.00 91.06 757 ARG A CA 1
ATOM 5879 C C . ARG A 1 757 ? -10.186 -16.836 -29.047 1.00 91.06 757 ARG A C 1
ATOM 5881 O O . ARG A 1 757 ? -9.548 -17.182 -30.029 1.00 91.06 757 ARG A O 1
ATOM 5888 N N . ALA A 1 758 ? -9.979 -17.361 -27.836 1.00 89.88 758 ALA A N 1
ATOM 5889 C CA . ALA A 1 758 ? -9.000 -18.421 -27.586 1.00 89.88 758 ALA A CA 1
ATOM 5890 C C . ALA A 1 758 ? -9.372 -19.762 -28.250 1.00 89.88 758 ALA A C 1
ATOM 5892 O O . ALA A 1 758 ? -8.523 -20.637 -28.388 1.00 89.88 758 ALA A O 1
ATOM 5893 N N . MET A 1 759 ? -10.63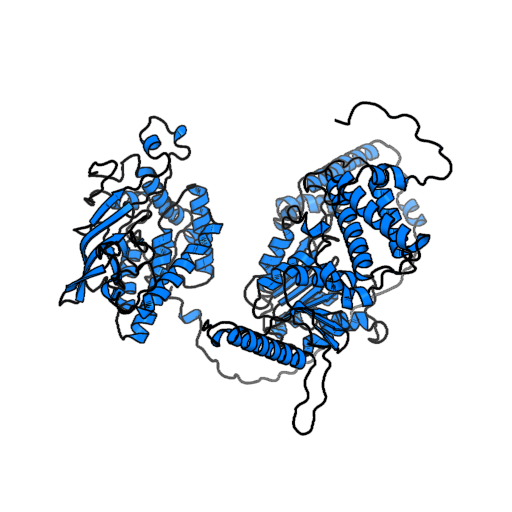5 -19.931 -28.657 1.00 91.06 759 MET A N 1
ATOM 5894 C CA . MET A 1 759 ? -11.120 -21.107 -29.389 1.00 91.06 759 MET A CA 1
ATOM 5895 C C . MET A 1 759 ? -11.085 -20.911 -30.914 1.00 91.06 759 MET A C 1
ATOM 5897 O O . MET A 1 759 ? -11.331 -21.858 -31.661 1.00 91.06 759 MET A O 1
ATOM 5901 N N . GLU A 1 760 ? -10.838 -19.689 -31.387 1.00 93.00 760 GLU A N 1
ATOM 5902 C CA . GLU A 1 760 ? -10.759 -19.373 -32.811 1.00 93.00 760 GLU A CA 1
ATOM 5903 C C . GLU A 1 760 ? -9.361 -19.702 -33.362 1.00 93.00 760 GLU A C 1
ATOM 5905 O O . GLU A 1 760 ? -8.376 -19.679 -32.622 1.00 93.00 760 GLU A O 1
ATOM 5910 N N . PRO A 1 761 ? -9.233 -20.024 -34.661 1.00 91.25 761 PRO A N 1
ATOM 5911 C CA . PRO A 1 761 ? -7.930 -20.287 -35.253 1.00 91.25 761 PRO A CA 1
ATOM 5912 C C . PRO A 1 761 ? -7.071 -19.015 -35.306 1.00 91.25 761 PRO A C 1
ATOM 5914 O O . PRO A 1 761 ? -7.480 -17.996 -35.862 1.00 91.25 761 PRO A O 1
ATOM 5917 N N . GLY A 1 762 ? -5.832 -19.124 -34.824 1.00 90.69 762 GLY A N 1
ATOM 5918 C CA . GLY A 1 762 ? -4.836 -18.054 -34.857 1.00 90.69 762 GLY A CA 1
ATOM 5919 C C . GLY A 1 762 ? -4.806 -17.191 -33.593 1.00 90.69 762 GLY A C 1
ATOM 5920 O O . GLY A 1 762 ? -5.702 -17.219 -32.754 1.00 90.69 762 GLY A O 1
ATOM 5921 N N . ASP A 1 763 ? -3.741 -16.395 -33.478 1.00 92.56 763 ASP A N 1
ATOM 5922 C CA . ASP A 1 763 ? -3.364 -15.764 -32.204 1.00 92.56 763 ASP A CA 1
ATOM 5923 C C . ASP A 1 763 ? -3.484 -14.229 -32.218 1.00 92.56 763 ASP A C 1
ATOM 5925 O O . ASP A 1 763 ? -3.371 -13.584 -31.176 1.00 92.56 763 ASP A O 1
ATOM 5929 N N . ILE A 1 764 ? -3.698 -13.620 -33.392 1.00 93.50 764 ILE A N 1
ATOM 5930 C CA . ILE A 1 764 ? -3.676 -12.156 -33.563 1.00 93.50 764 ILE A CA 1
ATOM 5931 C C . ILE A 1 764 ? -4.862 -11.496 -32.847 1.00 93.50 764 ILE A C 1
ATOM 5933 O O . ILE A 1 764 ? -4.668 -10.568 -32.062 1.00 93.50 764 ILE A O 1
ATOM 5937 N N . ASP A 1 765 ? -6.080 -11.990 -33.079 1.00 90.69 765 ASP A N 1
ATOM 5938 C CA . ASP A 1 765 ? -7.317 -11.369 -32.578 1.00 90.69 765 ASP A CA 1
ATOM 5939 C C . ASP A 1 765 ? -7.508 -11.542 -31.064 1.00 90.69 765 ASP A C 1
ATOM 5941 O O . ASP A 1 765 ? -8.258 -10.792 -30.435 1.00 90.69 765 ASP A O 1
ATOM 5945 N N . GLN A 1 766 ? -6.793 -12.496 -30.464 1.00 89.81 766 GLN A N 1
ATOM 5946 C CA . GLN A 1 766 ? -6.725 -12.672 -29.013 1.00 89.81 766 GLN A CA 1
ATOM 5947 C C . GLN A 1 766 ? -5.944 -11.528 -28.344 1.00 89.81 766 GLN A C 1
ATOM 5949 O O . GLN A 1 766 ? -6.096 -11.281 -27.146 1.00 89.81 766 GLN A O 1
ATOM 5954 N N . GLY A 1 767 ? -5.096 -10.821 -29.104 1.00 92.44 767 GLY A N 1
ATOM 5955 C CA . GLY A 1 767 ? -4.169 -9.806 -28.614 1.00 92.44 767 GLY A CA 1
ATOM 5956 C C . GLY A 1 767 ? -3.041 -10.428 -27.793 1.00 92.44 767 GLY A C 1
ATOM 5957 O O . GLY A 1 767 ? -1.897 -10.485 -28.239 1.00 92.44 767 GLY A O 1
ATOM 5958 N N . ASN A 1 768 ? -3.365 -10.924 -26.600 1.00 92.19 768 ASN A N 1
ATOM 5959 C CA . ASN A 1 768 ? -2.448 -11.671 -25.748 1.00 92.19 768 ASN A CA 1
ATOM 5960 C C . ASN A 1 768 ? -2.825 -13.160 -25.718 1.00 92.19 768 ASN A C 1
ATOM 5962 O O . ASN A 1 768 ? -3.440 -13.635 -24.771 1.00 92.19 768 ASN A O 1
ATOM 5966 N N . ALA A 1 769 ? -2.430 -13.903 -26.753 1.00 92.38 769 ALA A N 1
ATOM 5967 C CA . ALA A 1 769 ? -2.753 -15.329 -26.879 1.00 92.38 769 ALA A CA 1
ATOM 5968 C C . ALA A 1 769 ? -2.049 -16.231 -25.844 1.00 92.38 769 ALA A C 1
ATOM 5970 O O . ALA A 1 769 ? -2.458 -17.364 -25.610 1.00 92.38 769 ALA A O 1
ATOM 5971 N N . LYS A 1 770 ? -0.959 -15.756 -25.222 1.00 93.38 770 LYS A N 1
ATOM 5972 C CA . LYS A 1 770 ? -0.144 -16.575 -24.307 1.00 93.38 770 LYS A CA 1
ATOM 5973 C C . LYS A 1 770 ? -0.571 -16.481 -22.851 1.00 93.38 770 LYS A C 1
ATOM 5975 O O . LYS A 1 770 ? -0.293 -17.414 -22.096 1.00 93.38 770 LYS A O 1
ATOM 5980 N N . PHE A 1 771 ? -1.160 -15.358 -22.448 1.00 95.19 771 PHE A N 1
ATOM 5981 C CA . PHE A 1 771 ? -1.411 -15.049 -21.047 1.00 95.19 771 PHE A CA 1
ATOM 5982 C C . PHE A 1 771 ? -2.794 -14.426 -20.854 1.00 95.19 771 PHE A C 1
ATOM 5984 O O . PHE A 1 771 ? -3.148 -13.451 -21.511 1.00 95.19 771 PHE A O 1
ATOM 5991 N N . GLY A 1 772 ? -3.545 -14.956 -19.889 1.00 92.69 772 GLY A N 1
ATOM 5992 C CA . GLY A 1 772 ? -4.903 -14.520 -19.564 1.00 92.69 772 GLY A CA 1
ATOM 5993 C C . GLY A 1 772 ? -5.190 -14.551 -18.065 1.00 92.69 772 GLY A C 1
ATOM 5994 O O . GLY A 1 772 ? -4.392 -15.050 -17.270 1.00 92.69 772 GLY A O 1
ATOM 5995 N N . GLY A 1 773 ? -6.324 -13.972 -17.674 1.00 92.38 773 GLY A N 1
ATOM 5996 C CA . GLY A 1 773 ? -6.838 -14.056 -16.311 1.00 92.38 773 GLY A CA 1
ATOM 5997 C C . GLY A 1 773 ? -7.749 -15.268 -16.133 1.00 92.38 773 GLY A C 1
ATOM 5998 O O . GLY A 1 773 ? -7.983 -16.033 -17.061 1.00 92.38 773 GLY A O 1
ATOM 5999 N N . GLN A 1 774 ? -8.242 -15.463 -14.913 1.00 92.75 774 GLN A N 1
ATOM 6000 C CA . GLN A 1 774 ? -9.230 -16.495 -14.632 1.00 92.75 774 GLN A CA 1
ATOM 6001 C C . GLN A 1 774 ? -9.975 -16.147 -13.356 1.00 92.75 774 GLN A C 1
ATOM 6003 O O . GLN A 1 774 ? -9.337 -15.990 -12.317 1.00 92.75 774 GLN A O 1
ATOM 6008 N N . GLU A 1 775 ? -11.306 -16.167 -13.389 1.00 95.50 775 GLU A N 1
ATOM 6009 C CA . GLU A 1 775 ? -12.131 -16.137 -12.185 1.00 95.50 775 GLU A CA 1
ATOM 6010 C C . GLU A 1 775 ? -13.149 -17.273 -12.182 1.00 95.50 775 GLU A C 1
ATOM 6012 O O . GLU A 1 775 ? -13.705 -17.649 -13.211 1.00 95.50 775 GLU A O 1
ATOM 6017 N N . THR A 1 776 ? -13.436 -17.797 -10.995 1.00 96.25 776 THR A N 1
ATOM 6018 C CA . THR A 1 776 ? -14.526 -18.757 -10.800 1.00 96.25 776 THR A CA 1
ATOM 6019 C C . THR A 1 776 ? -15.482 -18.280 -9.722 1.00 96.25 776 THR A C 1
ATOM 6021 O O . THR A 1 776 ? -15.123 -17.535 -8.807 1.00 96.25 776 THR A O 1
ATOM 6024 N N . MET A 1 777 ? -16.723 -18.723 -9.831 1.00 97.56 777 MET A N 1
ATOM 6025 C CA . MET A 1 777 ? -17.608 -18.842 -8.691 1.00 97.56 777 MET A CA 1
ATOM 6026 C C . MET A 1 777 ? -17.363 -20.225 -8.076 1.00 97.56 777 MET A C 1
ATOM 6028 O O . MET A 1 777 ? -17.479 -21.237 -8.762 1.00 97.56 777 MET A O 1
ATOM 6032 N N . THR A 1 778 ? -16.941 -20.261 -6.815 1.00 98.06 778 THR A N 1
ATOM 6033 C CA . THR A 1 778 ? -16.597 -21.487 -6.083 1.00 98.06 778 THR A CA 1
ATOM 6034 C C . THR A 1 778 ? -17.708 -21.792 -5.085 1.00 98.06 778 THR A C 1
ATOM 6036 O O . THR A 1 778 ? -17.897 -21.043 -4.123 1.00 98.06 778 THR A O 1
ATOM 6039 N N . ILE A 1 779 ? -18.443 -22.870 -5.337 1.00 98.62 779 ILE A N 1
ATOM 6040 C CA . ILE A 1 779 ? -19.580 -23.328 -4.537 1.00 98.62 779 ILE A CA 1
ATOM 6041 C C . ILE A 1 779 ? -19.096 -24.425 -3.589 1.00 98.62 779 ILE A C 1
ATOM 6043 O O . ILE A 1 779 ? -18.392 -25.339 -4.019 1.00 98.62 779 ILE A O 1
ATOM 6047 N N . PHE A 1 780 ? -19.492 -24.333 -2.322 1.00 98.69 780 PHE A N 1
ATOM 6048 C CA . PHE A 1 780 ? -19.204 -25.306 -1.273 1.00 98.69 780 PHE A CA 1
ATOM 6049 C C . PHE A 1 780 ? -20.499 -26.042 -0.907 1.00 98.69 780 PHE A C 1
ATOM 6051 O O . PHE A 1 780 ? -21.399 -25.463 -0.296 1.00 98.69 780 PHE A O 1
ATOM 6058 N N . GLU A 1 781 ? -20.584 -27.313 -1.291 1.00 98.12 781 GLU A N 1
ATOM 6059 C CA . GLU A 1 781 ? -21.682 -28.244 -1.016 1.00 98.12 781 GLU A CA 1
ATOM 6060 C C . GLU A 1 781 ? -21.252 -29.193 0.118 1.00 98.12 781 GLU A C 1
ATOM 6062 O O . GLU A 1 781 ? -20.812 -30.312 -0.126 1.00 98.12 781 GLU A O 1
ATOM 6067 N N . ASP A 1 782 ? -21.335 -28.720 1.366 1.00 98.31 782 ASP A N 1
ATOM 6068 C CA . ASP A 1 782 ? -20.955 -29.467 2.579 1.00 98.31 782 ASP A CA 1
ATOM 6069 C C . ASP A 1 782 ? -19.503 -29.964 2.594 1.00 98.31 782 ASP A C 1
ATOM 6071 O O . ASP A 1 782 ? -19.200 -31.135 2.836 1.00 98.31 782 ASP A O 1
ATOM 6075 N N . VAL A 1 783 ? -18.573 -29.035 2.389 1.00 98.75 783 VAL A N 1
ATOM 6076 C CA . VAL A 1 783 ? -17.140 -29.334 2.335 1.00 98.75 783 VAL A CA 1
ATOM 6077 C C . VAL A 1 783 ? -16.580 -29.485 3.746 1.00 98.75 783 VAL A C 1
ATOM 6079 O O . VAL A 1 783 ? -16.579 -28.532 4.528 1.00 98.75 783 VAL A O 1
ATOM 6082 N N . TYR A 1 784 ? -16.081 -30.675 4.080 1.00 98.69 784 TYR A N 1
ATOM 6083 C CA . TYR A 1 784 ? -15.440 -30.928 5.370 1.00 98.69 784 TYR A CA 1
ATOM 6084 C C . TYR A 1 784 ? -14.020 -30.355 5.421 1.00 98.69 784 TYR A C 1
ATOM 6086 O O . TYR A 1 784 ? -13.207 -30.592 4.529 1.00 98.69 784 TYR A O 1
ATOM 6094 N N . VAL A 1 785 ? -13.708 -29.659 6.513 1.00 98.69 785 VAL A N 1
ATOM 6095 C CA . VAL A 1 785 ? -12.377 -29.141 6.822 1.00 98.69 785 VAL A CA 1
ATOM 6096 C C . VAL A 1 785 ? -11.922 -29.703 8.171 1.00 98.69 785 VAL A C 1
ATOM 6098 O O . VAL A 1 785 ? -12.608 -29.508 9.183 1.00 98.69 785 VAL A O 1
ATOM 6101 N N . PRO A 1 786 ? -10.776 -30.402 8.222 1.00 98.19 786 PRO A N 1
ATOM 6102 C CA . PRO A 1 786 ? -10.262 -30.965 9.461 1.00 98.19 786 PRO A CA 1
ATOM 6103 C C . PRO A 1 786 ? -9.690 -29.862 10.377 1.00 98.19 786 PRO A C 1
ATOM 6105 O O . PRO A 1 786 ? -9.295 -28.792 9.898 1.00 98.19 786 PRO A O 1
ATOM 6108 N N . PRO A 1 787 ? -9.648 -30.089 11.703 1.00 98.00 787 PRO A N 1
ATOM 6109 C CA . PRO A 1 787 ? -9.329 -29.057 12.695 1.00 98.00 787 PRO A CA 1
ATOM 6110 C C . PRO A 1 787 ? -7.966 -28.383 12.483 1.00 98.00 787 PRO A C 1
ATOM 6112 O O . PRO A 1 787 ? -7.822 -27.193 12.762 1.00 98.00 787 PRO A O 1
ATOM 6115 N N . GLU A 1 788 ? -6.963 -29.107 11.985 1.00 98.31 788 GLU A N 1
ATOM 6116 C CA . GLU A 1 788 ? -5.618 -28.600 11.696 1.00 98.31 788 GLU A CA 1
ATOM 6117 C C . GLU A 1 788 ? -5.576 -27.524 10.602 1.00 98.31 788 GLU A C 1
ATOM 6119 O O . GLU A 1 788 ? -4.617 -26.754 10.555 1.00 98.31 788 GLU A O 1
ATOM 6124 N N . TYR A 1 789 ? -6.617 -27.419 9.773 1.00 98.69 789 TYR A N 1
ATOM 6125 C CA . TYR A 1 789 ? -6.740 -26.389 8.739 1.00 98.69 789 TYR A CA 1
ATOM 6126 C C . TYR A 1 789 ? -7.764 -25.303 9.083 1.00 98.69 789 TYR A C 1
ATOM 6128 O O . TYR A 1 789 ? -8.021 -24.434 8.253 1.00 98.69 789 TYR A O 1
ATOM 6136 N N . VAL A 1 790 ? -8.318 -25.304 10.301 1.00 98.75 790 VAL A N 1
ATOM 6137 C CA . VAL A 1 790 ? -9.200 -24.242 10.812 1.00 98.75 790 VAL A CA 1
ATOM 6138 C C . VAL A 1 790 ? -8.376 -23.199 11.566 1.00 98.75 790 VAL A C 1
ATOM 6140 O O . VAL A 1 790 ? -7.645 -23.534 12.504 1.00 98.75 790 VAL A O 1
ATOM 6143 N N . PHE A 1 791 ? -8.509 -21.932 11.164 1.00 98.75 791 PHE A N 1
ATOM 6144 C CA . PHE A 1 791 ? -7.710 -20.791 11.636 1.00 98.75 791 PHE A CA 1
ATOM 6145 C C . PHE A 1 791 ? -8.541 -19.663 12.279 1.00 98.75 791 PHE A C 1
ATOM 6147 O O . PHE A 1 791 ? -7.975 -18.679 12.753 1.00 98.75 791 PHE A O 1
ATOM 6154 N N . MET A 1 792 ? -9.869 -19.769 12.234 1.00 98.62 792 MET A N 1
ATOM 6155 C CA . MET A 1 792 ? -10.855 -18.926 12.919 1.00 98.62 792 MET A CA 1
ATOM 6156 C C . MET A 1 792 ? -12.200 -19.665 12.857 1.00 98.62 792 MET A C 1
ATOM 6158 O O . MET A 1 792 ? -12.562 -20.139 11.778 1.00 98.62 792 MET A O 1
ATOM 6162 N N . ASP A 1 793 ? -12.924 -19.753 13.973 1.00 98.06 793 ASP A N 1
ATOM 6163 C CA . ASP A 1 793 ? -14.264 -20.350 14.065 1.00 98.06 793 ASP A CA 1
ATOM 6164 C C . ASP A 1 793 ? -15.124 -19.624 15.119 1.00 98.06 793 ASP A C 1
ATOM 6166 O O . ASP A 1 793 ? -15.291 -20.045 16.266 1.00 98.06 793 ASP A O 1
ATOM 6170 N N . GLY A 1 794 ? -15.716 -18.505 14.704 1.00 97.56 794 GLY A N 1
ATOM 6171 C CA . GLY A 1 794 ? -16.682 -17.750 15.494 1.00 97.56 794 GLY A CA 1
ATOM 6172 C C . GLY A 1 794 ? -16.120 -16.545 16.247 1.00 97.56 794 GLY A C 1
ATOM 6173 O O . GLY A 1 794 ? -16.885 -15.847 16.917 1.00 97.56 794 GLY A O 1
ATOM 6174 N N . GLU A 1 795 ? -14.825 -16.240 16.136 1.00 98.31 795 GLU A N 1
ATOM 6175 C CA . GLU A 1 795 ? -14.215 -15.046 16.735 1.00 98.31 795 GLU A CA 1
ATOM 6176 C C . GLU A 1 795 ? -14.517 -13.774 15.916 1.00 98.31 795 GLU A C 1
ATOM 6178 O O . GLU A 1 795 ? -13.636 -13.153 15.315 1.00 98.31 795 GLU A O 1
ATOM 6183 N N . VAL A 1 796 ? -15.792 -13.358 15.918 1.00 97.75 796 VAL A N 1
ATOM 6184 C CA . VAL A 1 796 ? -16.333 -12.221 15.141 1.00 97.75 796 VAL A CA 1
ATOM 6185 C C . VAL A 1 796 ? -15.522 -10.927 15.290 1.00 97.75 796 VAL A C 1
ATOM 6187 O O . VAL A 1 796 ? -15.367 -10.183 14.319 1.00 97.75 796 VAL A O 1
ATOM 6190 N N . ASP A 1 797 ? -14.927 -10.697 16.465 1.00 96.25 797 ASP A N 1
ATOM 6191 C CA . ASP A 1 797 ? -14.106 -9.524 16.797 1.00 96.25 797 ASP A CA 1
ATOM 6192 C C . ASP A 1 797 ? -12.908 -9.325 15.854 1.00 96.25 797 ASP A C 1
ATOM 6194 O O . ASP A 1 797 ? -12.439 -8.200 15.672 1.00 96.25 797 ASP A O 1
ATOM 6198 N N . PHE A 1 798 ? -12.412 -10.406 15.246 1.00 97.94 798 PHE A N 1
ATOM 6199 C CA . PHE A 1 798 ? -11.223 -10.389 14.395 1.00 97.94 798 PHE A CA 1
ATOM 6200 C C . PHE A 1 798 ? -11.527 -10.363 12.896 1.00 97.94 798 PHE A C 1
ATOM 6202 O O . PHE A 1 798 ? -10.620 -10.146 12.092 1.00 97.94 798 PHE A O 1
ATOM 6209 N N . THR A 1 799 ? -12.794 -10.497 12.501 1.00 97.56 799 THR A N 1
ATOM 6210 C CA . THR A 1 799 ? -13.205 -10.495 11.085 1.00 97.56 799 THR A CA 1
ATOM 6211 C C . THR A 1 799 ? -12.868 -9.172 10.394 1.00 97.56 799 THR A C 1
ATOM 6213 O O . THR A 1 799 ? -12.283 -9.159 9.312 1.00 97.56 799 THR A O 1
ATOM 6216 N N . GLN A 1 800 ? -13.121 -8.036 11.055 1.00 96.12 800 GLN A N 1
ATOM 6217 C CA . GLN A 1 800 ? -12.768 -6.718 10.523 1.00 96.12 800 GLN A CA 1
ATOM 6218 C C . GLN A 1 800 ? -11.251 -6.525 10.402 1.00 96.12 800 GLN A C 1
ATOM 6220 O O . GLN A 1 800 ? -10.791 -5.974 9.403 1.00 96.12 800 GLN A O 1
ATOM 6225 N N . ILE A 1 801 ? -10.480 -6.978 11.396 1.00 95.38 801 ILE A N 1
ATOM 6226 C CA . ILE A 1 801 ? -9.014 -6.859 11.404 1.00 95.38 801 ILE A CA 1
ATOM 6227 C C . ILE A 1 801 ? -8.412 -7.682 10.262 1.00 95.38 801 ILE A C 1
ATOM 6229 O O . ILE A 1 801 ? -7.535 -7.187 9.554 1.00 95.38 801 ILE A O 1
ATOM 6233 N N . LEU A 1 802 ? -8.912 -8.902 10.042 1.00 98.06 802 LEU A N 1
ATOM 6234 C CA . LEU A 1 802 ? -8.489 -9.748 8.929 1.00 98.06 802 LEU A CA 1
ATOM 6235 C C . LEU A 1 802 ? -8.736 -9.061 7.580 1.00 98.06 802 LEU A C 1
ATOM 6237 O O . LEU A 1 802 ? -7.820 -8.956 6.762 1.00 98.06 802 LEU A O 1
ATOM 6241 N N . VAL A 1 803 ? -9.947 -8.531 7.369 1.00 96.88 803 VAL A N 1
ATOM 6242 C CA . VAL A 1 803 ? -10.310 -7.802 6.143 1.00 96.88 803 VAL A CA 1
ATOM 6243 C C . VAL A 1 803 ? -9.444 -6.551 5.966 1.00 96.88 803 VAL A C 1
ATOM 6245 O O . VAL A 1 803 ? -8.956 -6.280 4.868 1.00 96.88 803 VAL A O 1
ATOM 6248 N N . GLU A 1 804 ? -9.205 -5.783 7.030 1.00 97.00 804 GLU A N 1
ATOM 6249 C CA . GLU A 1 804 ? -8.355 -4.590 6.988 1.00 97.00 804 GLU A CA 1
ATOM 6250 C C . GLU A 1 804 ? -6.917 -4.937 6.593 1.00 97.00 804 GLU A C 1
ATOM 6252 O O . GLU A 1 804 ? -6.371 -4.326 5.673 1.00 97.00 804 GLU A O 1
ATOM 6257 N N . ARG A 1 805 ? -6.323 -5.955 7.224 1.00 97.62 805 ARG A N 1
ATOM 6258 C CA . ARG A 1 805 ? -4.954 -6.401 6.934 1.00 97.62 805 ARG A CA 1
ATOM 6259 C C . ARG A 1 805 ? -4.827 -6.930 5.514 1.00 97.62 805 ARG A C 1
ATOM 6261 O O . ARG A 1 805 ? -3.974 -6.452 4.770 1.00 97.62 805 ARG A O 1
ATOM 6268 N N . PHE A 1 806 ? -5.703 -7.847 5.106 1.00 97.62 806 PHE A N 1
ATOM 6269 C CA . PHE A 1 806 ? -5.714 -8.381 3.744 1.00 97.62 806 PHE A CA 1
ATOM 6270 C C . PHE A 1 806 ? -5.848 -7.260 2.707 1.00 97.62 806 PHE A C 1
ATOM 6272 O O . PHE A 1 806 ? -5.042 -7.156 1.782 1.00 97.62 806 PHE A O 1
ATOM 6279 N N . THR A 1 807 ? -6.821 -6.359 2.886 1.00 93.50 807 THR A N 1
ATOM 6280 C CA . THR A 1 807 ? -7.021 -5.255 1.939 1.00 93.50 807 THR A CA 1
ATOM 6281 C C . THR A 1 807 ? -5.870 -4.251 1.952 1.00 93.50 807 THR A C 1
ATOM 6283 O O . THR A 1 807 ? -5.577 -3.680 0.904 1.00 93.50 807 THR A O 1
ATOM 6286 N N . ALA A 1 808 ? -5.175 -4.048 3.075 1.00 93.19 808 ALA A N 1
ATOM 6287 C CA . ALA A 1 808 ? -3.967 -3.226 3.125 1.00 93.19 808 ALA A CA 1
ATOM 6288 C C . ALA A 1 808 ? -2.831 -3.824 2.277 1.00 93.19 808 ALA A C 1
ATOM 6290 O O . ALA A 1 808 ? -2.239 -3.105 1.468 1.00 93.19 808 ALA A O 1
ATOM 6291 N N . TYR A 1 809 ? -2.580 -5.135 2.391 1.00 93.31 809 TYR A N 1
ATOM 6292 C CA . TYR A 1 809 ? -1.602 -5.832 1.549 1.00 93.31 809 TYR A CA 1
ATOM 6293 C C . TYR A 1 809 ? -1.977 -5.789 0.065 1.00 93.31 809 TYR A C 1
ATOM 6295 O O . TYR A 1 809 ? -1.107 -5.542 -0.773 1.00 93.31 809 TYR A O 1
ATOM 6303 N N . HIS A 1 810 ? -3.261 -5.972 -0.256 1.00 94.38 810 HIS A N 1
ATOM 6304 C CA . HIS A 1 810 ? -3.720 -6.110 -1.637 1.00 94.38 810 HIS A CA 1
ATOM 6305 C C . HIS A 1 810 ? -3.880 -4.767 -2.379 1.00 94.38 810 HIS A C 1
ATOM 6307 O O . HIS A 1 810 ? -3.594 -4.677 -3.572 1.00 94.38 810 HIS A O 1
ATOM 6313 N N . ARG A 1 811 ? -4.283 -3.679 -1.698 1.00 89.31 811 ARG A N 1
ATOM 6314 C CA . ARG A 1 811 ? -4.602 -2.375 -2.335 1.00 89.31 811 ARG A CA 1
ATOM 6315 C C . ARG A 1 811 ? -3.410 -1.649 -2.950 1.00 89.31 811 ARG A C 1
ATOM 6317 O O . ARG A 1 811 ? -3.588 -0.924 -3.926 1.00 89.31 811 ARG A O 1
ATOM 6324 N N . ARG A 1 812 ? -2.196 -1.836 -2.426 1.00 79.81 812 ARG A N 1
ATOM 6325 C CA . ARG A 1 812 ? -0.977 -1.195 -2.971 1.00 79.81 812 ARG A CA 1
ATOM 6326 C C . ARG A 1 812 ? -0.652 -1.619 -4.412 1.00 79.81 812 ARG A C 1
ATOM 6328 O O . ARG A 1 812 ? 0.169 -0.981 -5.060 1.00 79.81 812 ARG A O 1
ATOM 6335 N N . ARG A 1 813 ? -1.301 -2.673 -4.917 1.00 58.44 813 ARG A N 1
ATOM 6336 C CA . ARG A 1 813 ? -1.098 -3.226 -6.263 1.00 58.44 813 ARG A CA 1
ATOM 6337 C C . ARG A 1 813 ? -1.777 -2.421 -7.371 1.00 58.44 813 ARG A C 1
ATOM 6339 O O . ARG A 1 813 ? -1.364 -2.541 -8.517 1.00 58.44 813 ARG A O 1
ATOM 6346 N N . GLY A 1 814 ? -2.752 -1.561 -7.053 1.00 46.38 814 GLY A N 1
ATOM 6347 C CA . GLY A 1 814 ? -3.414 -0.695 -8.045 1.00 46.38 814 GLY A CA 1
ATOM 6348 C C . GLY A 1 814 ? -2.487 0.323 -8.732 1.00 46.38 814 GLY A C 1
ATOM 6349 O O . GLY A 1 814 ? -2.925 1.025 -9.630 1.00 46.38 814 GLY A O 1
ATOM 6350 N N . LEU A 1 815 ? -1.221 0.411 -8.302 1.00 34.84 815 LEU A N 1
ATOM 6351 C CA . LEU A 1 815 ? -0.155 1.220 -8.904 1.00 34.84 815 LEU A CA 1
ATOM 6352 C C . LEU A 1 815 ? 0.786 0.409 -9.822 1.00 34.84 815 LEU A C 1
ATOM 6354 O O . LEU A 1 815 ? 1.722 0.983 -10.375 1.00 34.84 815 LEU A O 1
ATOM 6358 N N . VAL A 1 816 ? 0.604 -0.915 -9.913 1.00 37.81 816 VAL A N 1
ATOM 6359 C CA . VAL A 1 816 ? 1.534 -1.851 -10.576 1.00 37.81 816 VAL A CA 1
ATOM 6360 C C . VAL A 1 816 ? 1.011 -2.355 -11.929 1.00 37.81 816 VAL A C 1
ATOM 6362 O O . VAL A 1 816 ? 1.834 -2.715 -12.770 1.00 37.81 816 VAL A O 1
ATOM 6365 N N . TYR A 1 817 ? -0.312 -2.359 -12.132 1.00 30.27 817 TYR A N 1
ATOM 6366 C CA . TYR A 1 817 ? -0.960 -2.700 -13.405 1.00 30.27 817 TYR A CA 1
ATOM 6367 C C . TYR A 1 817 ? -1.086 -1.495 -14.333 1.00 30.27 817 TYR A C 1
ATOM 6369 O O . TYR A 1 817 ? -1.427 -0.400 -13.825 1.00 30.27 817 TYR A O 1
#

Secondary structure (DSSP, 8-state):
-------------TT--GGGTTGGG---SS--TTS-HHHHHHHHHHHHHHHHHHHHHS-PPP-HHHHHHHHHHHHHHHHHHHHHHHHH-TTS-GGG-HHHHHHHHHHHHHHTTTTTT----HHHHHHHSTTGGG--HHHHHTGGGS-PPPHHHHHHHHHHTSSS-EEEEEE--TTSSHHHHHHHHHHH-TTSEEEEE-S-HHHHHHHHHHHHHTT--EEEEETTEEEE-TTT-TT---EE-B--BTTB--B-HHHHHHHHHHHHHHHHHHHHHHH------GGGGGS----EEEE-HHHHHHHHTTS-GGGEEEEEES-S-S-----SSTTT-HHHHHHHHHHTS--SEEEEEESSPPPTTTHHHHHHHHHHHHT--GGGHHHHEEEEE---TTT----B-TT--BPPPGGG--SHHHHHHHHHHTTT-HHHHHH--HHHHHHHHHHHHHHHHHHHHHTT---PPPHHHHHHTT-----------------------PPPPP----GGGGS--TTSPPBPPS--SHHHHHHHTTT---EEEETTEEES--TT-TTTHHHHHHHHHHHHHHHH-HHHHEEE-TT-BEEEGGGPPP-SHHHHHHHHHHHHHHHHHHSS--STHHHHHHHHHHHHHHHHHHHHH---HHHHHHHHHHHHHHHTPPEEEE--B--SSTTS-GGGSSSGGGS-EEEEE-TTS-EEEEEEEEEEETSTT-SEEEE--SSPPPGGGGGG-EEEEEETT-TTEEEEEPPPTTGGGGGSSSSSTTSSSS----EEEEEEEEEEE-GGGEEEES-GGGHHHHHHHHHHHHHGGGGT-

Organism: Symbiodinium pilosum (NCBI:txid2952)

Foldseek 3Di:
DPDDDDDDDPDDDPDDPPLPDLLVVDDDPDDDLPPPLLNVLSPLSNVLVVLLCCCPPVVDDDDVQVLVLSLQQLVVSLVVCVVVCCVVPVPDPPVVPVSSVSSVVSNVCSQCCSRNNDHDDPVCCVVPVLLCLLPHVNCVSVVPVDDDADPLLVVQVVQQLDPWFAEEAEADDPPPQPLVSLVVVLVSQQQFAEEEEEQPPVVLSNNSSVCVNVLHKEWEFDQQKIGTDCSLHPPLPIFGWAPDDPPGHTDGSVRSSQVVSLVVVVVVVVVVVVVDPDDDDPVVSPRRRHYHYRYYLLRLLVVLVVDDLLRYAYEYEAQPPDDPDPDPDCVVCVSNVSNVSNLLSHGRYYYYYYNDDDDPVCLVNSLVSNCVVRVNDPVCSQVRYYYGYDDPPPFFDWDDDSVGDTDDTPVPCPDPVVLVVLVVCCVVPPVSVVGDDPVNVVVSVVVVVVVVVVVVVVVVDPDDDDPVVVVCPPDDDDDDYDDDDDDDDDDDDDDDDDDDDDPDDDLCVLAAPLVDAQAEAAQQALVSLLVVLFPLQAQEAEPNDTDRGQCPPLLCVQLSLLLSVLNVCCVVPVVLQWDAGNLSYTAGLLLDQDSDPVSLVSVLVSLLVSCVVFVEDNQSLLQSLLLNLLLVLLVVCCVVPVDCLNVLSVVVSSVCRNNNFREWEFAAFCCAPVVDALLPHPDNQSAKFFPDQDPQRKTWIFHKTWFGKCLSSGQKYWHAYNAQHDLSCQRRHWTFIDGSSFPQKHKYWDDDPPSCVSVPPDDVVVVRSNHYITTIIIGGGGGIDHNSGTSTGRPSVSRHSSNVSSCVSVVVCVVSD

pLDDT: mean 73.37, std 22.13, range [21.91, 98.81]